Protein AF-0000000074471857 (afdb_homodimer)

pLDDT: mean 79.88, std 19.87, range [25.45, 98.5]

Secondary structure (DSSP, 8-state):
----------TT--HHHHHHT------SS-HHHHHHT------------------S------------HHHHHHHHHHHHHHHTT---S-SS-TTHHHHHHHHHHTGGGGGBSSHHHHHIIIIIHHHHHTT-HHHHHHHHHHHHHHHHHH-GGGHHHHHHHHHHHHHHHHHHHHHHTTS--TTTHHHHHHHHHHHHHHHHHS-TTSTT--HHHHHHHHHHHHHHHHTTGGGHHHHHTTTTGGGTSSTTTS---S--S-SS----TTHHHHHHHHHHHHHHS---HHHHHHHHHHHHHHHHHHHHHHHSSTT-BGGGGGHHHHHS-HHHHHHHHTT-HHHHHHHHHHHHHHHHTTTSTTTTTHHHHHHHHHHHHS-GGGGGGGHHHHHHHHS-S---/----------TT--HHHHHHT------SS-HHHHHTT------------------S------------HHHHHHHHHHHHHHHTT---S-SS-TTHHHHHHHHHHTGGGGGBSSHHHHHIIIIIHHHHHTT-HHHHHHHHHHHHHHHHHH-GGGHHHHHHHHHHHHHHHHHHHHHHTTS--TTTHHHHHHHHHHHHHHHHHS-TTSTT--HHHHHHHHHHHHHHHHTTGGGHHHHHTTTTGGGTSSTTTS---S--S-SS----TTHHHHHHHHHHHHHHS---HHHHHHHHHHHHHHHHHHHHHHHSSTT-BGGGGGHHHHHS-HHHHHHHHTT-HHHHHHHHHHHHHHHHTTTSTTTTTHHHHHHHHHHHHS-GGGGGGGHHHHHHHHS-S---

Organism: Aspergillus tubingensis (strain CBS 134.48) (NCBI:txid767770)

Foldseek 3Di:
DDDDPDPDADPQAFPVCVVVVHHWPNDVQTPVCVVVVHHGHGPDDPPDPDPDDPPPPDPPPDPLPFQPPLLLVLLVVLLVLLVVLAPDPDLDDPCLVVLLVLLQPPQLCLQFVDPLQSCCSNPVQVVLCVVPVLSSLLSSLSSLLVCLLVPVVCNSVSNNSNSSSNSVSSVVLSVCLRDDDLSCLLSNLNSLVSVLLCLLQRDCVSPPRQLLNSVLSSLSSLQSNVSSVVNVVSNCPDSNVVLCPDLNPDQLDQDDPDPPFQDQPCVVVLLVVLLVVLVVDPDDPVVSVQLVQLSVQLVSLSSSNRPDDQPRHVCSLCSSSNRHDPVLSVCSVVLPQSSLLSVLQSLLVLLSVLVRNSRNCSSVSSLVVSCVSHPPVCNVSNVSSVVSSPVPDRRD/DDPDPDPDADPQAFPVCVVVVHHWPNDVQTPVCVVVVHHGHGPDDPPDPDPDDPPPPDDPPDPQPFQPPLLLVLLVVLLVLLVVLAPDPDLDDPCLVVLLVLLQPPQLCLQFVDPLQSCCSNPVQVVLCVVPVLSSLLSSLSSLLVCLLVPVVCNSVSNNSNSSSNSVSSVVLSVCLRPDDLSCLLSNLNSLVSVLLCLLQRDCVSPVRQLLNSVLSSLSSLQSNVSSVVNVVSNCPDSNVVLCPDLNPDQLDQDDPDPPFQDQPCVVVLLVVLLVVLVVDPDDPVVSVQLVQLSVQLVSLSSSNRPDDQPRHVCSLCSSSNRHDPVLSVCSVVLPQSSLLSVLQSLLVLLSVLVRNSRNCSSVSSLVVSCVSHPPVCNVSNVSSVVSSPVPDRRD

Sequence (792 aa):
MPPRRAHTKSRNGCDQCKSRRVKCDEAQPCANCVKRHLTCTFERRPPKPEPYPSTQSGGKLSESPTVSSRTDDAIAAFQHQVADASAFLREWGAQDPELMHHYCIYASKTLSDREVIRDVWQIEVPKIAYSYEFLMHGILSLSALHLAYTRPERYSHYLNSSNFHMALGLQTFRIILQNPTKQNCEALFCFSSLIMVWTCGAPTDLGDSRPLESIIRLFNLCRGIMTLQPFMSHVENGPLAPLFLRDFRSDPGPPEDHVQSLHFPGLGDQIDAIRQLIASEPLSEQERLIYQQATDCLEKAFWRLQVCEKPAQCGIIYMWPISVRDEFVGFLLDKSPIGLILLAQYCAQLYLFRGYWFVEDRSHELLSAVAAALPSRLAHWLDWPRQFCSSGTLPEMPPRRAHTKSRNGCDQCKSRRVKCDEAQPCANCVKRHLTCTFERRPPKPEPYPSTQSGGKLSESPTVSSRTDDAIAAFQHQVADASAFLREWGAQDPELMHHYCIYASKTLSDREVIRDVWQIEVPKIAYSYEFLMHGILSLSALHLAYTRPERYSHYLNSSNFHMALGLQTFRIILQNPTKQNCEALFCFSSLIMVWTCGAPTDLGDSRPLESIIRLFNLCRGIMTLQPFMSHVENGPLAPLFLRDFRSDPGPPEDHVQSLHFPGLGDQIDAIRQLIASEPLSEQERLIYQQATDCLEKAFWRLQVCEKPAQCGIIYMWPISVRDEFVGFLLDKSPIGLILLAQYCAQLYLFRGYWFVEDRSHELLSAVAAALPSRLAHWLDWPRQFCSSGTLPE

InterPro domains:
  IPR001138 Zn(2)Cys(6) fungal-type DNA-binding domain [PF00172] (13-48)
  IPR001138 Zn(2)Cys(6) fungal-type DNA-binding domain [PS00463] (13-40)
  IPR001138 Zn(2)Cys(6) fungal-type DNA-binding domain [PS50048] (13-42)
  IPR001138 Zn(2)Cys(6) fungal-type DNA-binding domain [SM00066] (8-51)
  IPR001138 Zn(2)Cys(6) fungal-type DNA-binding domain [cd00067] (9-42)
  IPR021858 Fungal transcription factor [PF11951] (98-197)
  IPR036864 Zn(2)-C6 fungal-type DNA-binding domain superfamily [G3DSA:4.10.240.10] (12-105)
  IPR036864 Zn(2)-C6 fungal-type DNA-binding domain superfamily [SSF57701] (2-49)
  IPR053157 Sterol Uptake Control Transcription Regulator [PTHR47784] (1-390)

Structure (mmCIF, N/CA/C/O backbone):
data_AF-0000000074471857-model_v1
#
loop_
_entity.id
_entity.type
_entity.pdbx_description
1 polymer 'Zn(2)-C6 fungal-type domain-containing protein'
#
loop_
_atom_site.group_PDB
_atom_site.id
_atom_site.type_symbol
_atom_site.label_atom_id
_atom_site.label_alt_id
_atom_site.label_comp_id
_atom_site.label_asym_id
_atom_site.label_entity_id
_atom_site.label_seq_id
_atom_site.pdbx_PDB_ins_code
_atom_site.Cartn_x
_atom_site.Cartn_y
_atom_site.Cartn_z
_atom_site.occupancy
_atom_site.B_iso_or_equiv
_atom_site.auth_seq_id
_atom_site.auth_comp_id
_atom_site.auth_asym_id
_atom_site.auth_atom_id
_atom_site.pdbx_PDB_model_num
ATOM 1 N N . MET A 1 1 ? -8.023 10.969 -58.625 1 30.23 1 MET A N 1
ATOM 2 C CA . MET A 1 1 ? -7.82 11.375 -57.25 1 30.23 1 MET A CA 1
ATOM 3 C C . MET A 1 1 ? -6.336 11.492 -56.906 1 30.23 1 MET A C 1
ATOM 5 O O . MET A 1 1 ? -5.559 10.586 -57.25 1 30.23 1 MET A O 1
ATOM 9 N N . PRO A 1 2 ? -5.832 12.68 -56.562 1 35.72 2 PRO A N 1
ATOM 10 C CA . PRO A 1 2 ? -4.371 12.82 -56.562 1 35.72 2 PRO A CA 1
ATOM 11 C C . PRO A 1 2 ? -3.686 11.938 -55.531 1 35.72 2 PRO A C 1
ATOM 13 O O . PRO A 1 2 ? -4.301 11.555 -54.531 1 35.72 2 PRO A O 1
ATOM 16 N N . PRO A 1 3 ? -2.656 11.266 -55.938 1 32.09 3 PRO A N 1
ATOM 17 C CA . PRO A 1 3 ? -1.981 10.258 -55.125 1 32.09 3 PRO A CA 1
ATOM 18 C C . PRO A 1 3 ? -1.555 10.797 -53.781 1 32.09 3 PRO A C 1
ATOM 20 O O . PRO A 1 3 ? -1.315 12 -53.625 1 32.09 3 PRO A O 1
ATOM 23 N N . ARG A 1 4 ? -2.111 10.359 -52.719 1 39.28 4 ARG A N 1
ATOM 24 C CA . ARG A 1 4 ? -1.776 10.75 -51.375 1 39.28 4 ARG A CA 1
ATOM 25 C C . ARG A 1 4 ? -0.267 10.867 -51.188 1 39.28 4 ARG A C 1
ATOM 27 O O . ARG A 1 4 ? 0.491 10.023 -51.656 1 39.28 4 ARG A O 1
ATOM 34 N N . ARG A 1 5 ? 0.277 11.984 -50.969 1 40.5 5 ARG A N 1
ATOM 35 C CA . ARG A 1 5 ? 1.689 12.281 -50.75 1 40.5 5 ARG A CA 1
ATOM 36 C C . ARG A 1 5 ? 2.324 11.289 -49.781 1 40.5 5 ARG A C 1
ATOM 38 O O . ARG A 1 5 ? 1.771 11.008 -48.719 1 40.5 5 ARG A O 1
ATOM 45 N N . ALA A 1 6 ? 3.119 10.375 -50.25 1 39.19 6 ALA A N 1
ATOM 46 C CA . ALA A 1 6 ? 3.906 9.375 -49.531 1 39.19 6 ALA A CA 1
ATOM 47 C C . ALA A 1 6 ? 4.758 10.023 -48.438 1 39.19 6 ALA A C 1
ATOM 49 O O . ALA A 1 6 ? 5.523 10.945 -48.719 1 39.19 6 ALA A O 1
ATOM 50 N N . HIS A 1 7 ? 4.32 10.227 -47.219 1 44.62 7 HIS A N 1
ATOM 51 C CA . HIS A 1 7 ? 5.156 10.789 -46.188 1 44.62 7 HIS A CA 1
ATOM 52 C C . HIS A 1 7 ? 6.438 9.984 -46 1 44.62 7 HIS A C 1
ATOM 54 O O . HIS A 1 7 ? 6.391 8.758 -45.844 1 44.62 7 HIS A O 1
ATOM 60 N N . THR A 1 8 ? 7.555 10.352 -46.531 1 49.28 8 THR A N 1
ATOM 61 C CA . THR A 1 8 ? 8.875 9.727 -46.5 1 49.28 8 THR A CA 1
ATOM 62 C C . THR A 1 8 ? 9.438 9.719 -45.062 1 49.28 8 THR A C 1
ATOM 64 O O . THR A 1 8 ? 9.586 10.781 -44.469 1 49.28 8 THR A O 1
ATOM 67 N N . LYS A 1 9 ? 9.344 8.648 -44.5 1 51.38 9 LYS A N 1
ATOM 68 C CA . LYS A 1 9 ? 9.898 8.438 -43.188 1 51.38 9 LYS A CA 1
ATOM 69 C C . LYS A 1 9 ? 11.422 8.508 -43.188 1 51.38 9 LYS A C 1
ATOM 71 O O . LYS A 1 9 ? 12.062 8.055 -44.156 1 51.38 9 LYS A O 1
ATOM 76 N N . SER A 1 10 ? 11.992 9.352 -42.375 1 59.97 10 SER A N 1
ATOM 77 C CA . SER A 1 10 ? 13.453 9.391 -42.281 1 59.97 10 SER A CA 1
ATOM 78 C C . SER A 1 10 ? 13.977 8.211 -41.469 1 59.97 10 SER A C 1
ATOM 80 O O . SER A 1 10 ? 13.555 8 -40.344 1 59.97 10 SER A O 1
ATOM 82 N N . ARG A 1 11 ? 14.703 7.199 -41.969 1 68.44 11 ARG A N 1
ATOM 83 C CA . ARG A 1 11 ? 15.156 5.934 -41.406 1 68.44 11 ARG A CA 1
ATOM 84 C C . ARG A 1 11 ? 16.125 6.168 -40.25 1 68.44 11 ARG A C 1
ATOM 86 O O . ARG A 1 11 ? 16.156 5.402 -39.281 1 68.44 11 ARG A O 1
ATOM 93 N N . ASN A 1 12 ? 16.922 7.211 -40.375 1 68.38 12 ASN A N 1
ATOM 94 C CA . ASN A 1 12 ? 18.016 7.43 -39.406 1 68.38 12 ASN A CA 1
ATOM 95 C C . ASN A 1 12 ? 17.797 8.711 -38.594 1 68.38 12 ASN A C 1
ATOM 97 O O . ASN A 1 12 ? 18.766 9.414 -38.312 1 68.38 12 ASN A O 1
ATOM 101 N N . GLY A 1 13 ? 16.656 9.016 -38.312 1 73.62 13 GLY A N 1
ATOM 102 C CA . GLY A 1 13 ? 16.344 10.242 -37.594 1 73.62 13 GLY A CA 1
ATOM 103 C C . GLY A 1 13 ? 16.719 10.18 -36.125 1 73.62 13 GLY A C 1
ATOM 104 O O . GLY A 1 13 ? 16.969 9.094 -35.562 1 73.62 13 GLY A O 1
ATOM 105 N N . CYS A 1 14 ? 16.922 11.359 -35.469 1 72 14 CYS A N 1
ATOM 106 C CA . CYS A 1 14 ? 17.312 11.445 -34.062 1 72 14 CYS A CA 1
ATOM 107 C C . CYS A 1 14 ? 16.203 10.922 -33.156 1 72 14 CYS A C 1
ATOM 109 O O . CYS A 1 14 ? 15.039 10.852 -33.562 1 72 14 CYS A O 1
ATOM 111 N N . ASP A 1 15 ? 16.516 10.617 -32.031 1 73.31 15 ASP A N 1
ATOM 112 C CA . ASP A 1 15 ? 15.602 10.008 -31.062 1 73.31 15 ASP A CA 1
ATOM 113 C C . ASP A 1 15 ? 14.445 10.945 -30.75 1 73.31 15 ASP A C 1
ATOM 115 O O . ASP A 1 15 ? 13.312 10.5 -30.547 1 73.31 15 ASP A O 1
ATOM 119 N N . GLN A 1 16 ? 14.555 12.156 -30.828 1 74.62 16 GLN A N 1
ATOM 120 C CA . GLN A 1 16 ? 13.523 13.148 -30.562 1 74.62 16 GLN A CA 1
ATOM 121 C C . GLN A 1 16 ? 12.539 13.242 -31.719 1 74.62 16 GLN A C 1
ATOM 123 O O . GLN A 1 16 ? 11.32 13.305 -31.5 1 74.62 16 GLN A O 1
ATOM 128 N N . CYS A 1 17 ? 12.984 13.203 -32.906 1 74.25 17 CYS A N 1
ATOM 129 C CA . CYS A 1 17 ? 12.133 13.305 -34.062 1 74.25 17 CYS A CA 1
ATOM 130 C C . CYS A 1 17 ? 11.352 12.016 -34.312 1 74.25 17 CYS A C 1
ATOM 132 O O . CYS A 1 17 ? 10.18 12.047 -34.688 1 74.25 17 CYS A O 1
ATOM 134 N N . LYS A 1 18 ? 11.922 10.914 -33.906 1 72.19 18 LYS A N 1
ATOM 135 C CA . LYS A 1 18 ? 11.266 9.617 -33.938 1 72.19 18 LYS A CA 1
ATOM 136 C C . LYS A 1 18 ? 10.133 9.539 -32.906 1 72.19 18 LYS A C 1
ATOM 138 O O . LYS A 1 18 ? 9.039 9.062 -33.219 1 72.19 18 LYS A O 1
ATOM 143 N N . SER A 1 19 ? 10.344 10.086 -31.938 1 70.31 19 SER A N 1
ATOM 144 C CA . SER A 1 19 ? 9.359 10.094 -30.859 1 70.31 19 SER A CA 1
ATOM 145 C C . SER A 1 19 ? 8.203 11.039 -31.172 1 70.31 19 SER A C 1
ATOM 147 O O . SER A 1 19 ? 7.055 10.766 -30.812 1 70.31 19 SER A O 1
ATOM 149 N N . ARG A 1 20 ? 8.422 11.969 -31.891 1 71.62 20 ARG A N 1
ATOM 150 C CA . ARG A 1 20 ? 7.449 12.992 -32.25 1 71.62 20 ARG A CA 1
ATOM 151 C C . ARG A 1 20 ? 6.855 12.75 -33.625 1 71.62 20 ARG A C 1
ATOM 153 O O . ARG A 1 20 ? 5.988 13.5 -34.062 1 71.62 20 ARG A O 1
ATOM 160 N N . ARG A 1 21 ? 7.324 11.664 -34.281 1 66.19 21 ARG A N 1
ATOM 161 C CA . ARG A 1 21 ? 6.906 11.211 -35.594 1 66.19 21 ARG A CA 1
ATOM 162 C C . ARG A 1 21 ? 6.887 12.359 -36.594 1 66.19 21 ARG A C 1
ATOM 164 O O . ARG A 1 21 ? 5.949 12.492 -37.375 1 66.19 21 ARG A O 1
ATOM 171 N N . VAL A 1 22 ? 7.906 13.125 -36.469 1 77.94 22 VAL A N 1
ATOM 172 C CA . VAL A 1 22 ? 8.109 14.164 -37.469 1 77.94 22 VAL A CA 1
ATOM 173 C C . VAL A 1 22 ? 9.305 13.812 -38.375 1 77.94 22 VAL A C 1
ATOM 175 O O . VAL A 1 22 ? 10.203 13.086 -37.938 1 77.94 22 VAL A O 1
ATOM 178 N N . LYS A 1 23 ? 9.266 14.258 -39.5 1 75.5 23 LYS A N 1
ATOM 179 C CA . LYS A 1 23 ? 10.359 14 -40.438 1 75.5 23 LYS A CA 1
ATOM 180 C C . LYS A 1 23 ? 11.648 14.672 -39.969 1 75.5 23 LYS A C 1
ATOM 182 O O . LYS A 1 23 ? 11.672 15.867 -39.688 1 75.5 23 LYS A O 1
ATOM 187 N N . CYS A 1 24 ? 12.602 13.883 -39.719 1 74.06 24 CYS A N 1
ATOM 188 C CA . CYS A 1 24 ? 13.922 14.336 -39.281 1 74.06 24 CYS A CA 1
ATOM 189 C C . CYS A 1 24 ? 14.828 14.586 -40.469 1 74.06 24 CYS A C 1
ATOM 191 O O . CYS A 1 24 ? 14.773 13.867 -41.469 1 74.06 24 CYS A O 1
ATOM 193 N N . ASP A 1 25 ? 15.602 15.477 -40.5 1 78.12 25 ASP A N 1
ATOM 194 C CA . ASP A 1 25 ? 16.531 15.75 -41.594 1 78.12 25 ASP A CA 1
ATOM 195 C C . ASP A 1 25 ? 17.859 15.008 -41.406 1 78.12 25 ASP A C 1
ATOM 197 O O . ASP A 1 25 ? 18.797 15.203 -42.156 1 78.12 25 ASP A O 1
ATOM 201 N N . GLU A 1 26 ? 18.047 14.188 -40.312 1 74.62 26 GLU A N 1
ATOM 202 C CA . GLU A 1 26 ? 19.125 13.266 -40 1 74.62 26 GLU A CA 1
ATOM 203 C C . GLU A 1 26 ? 20.438 14.008 -39.781 1 74.62 26 GLU A C 1
ATOM 205 O O . GLU A 1 26 ? 21.516 13.391 -39.75 1 74.62 26 GLU A O 1
ATOM 210 N N . ALA A 1 27 ? 20.375 15.352 -39.531 1 77.44 27 ALA A N 1
ATOM 211 C CA . ALA A 1 27 ? 21.578 16.094 -39.156 1 77.44 27 ALA A CA 1
ATOM 212 C C . ALA A 1 27 ? 21.844 15.992 -37.656 1 77.44 27 ALA A C 1
ATOM 214 O O . ALA A 1 27 ? 20.922 15.719 -36.875 1 77.44 27 ALA A O 1
ATOM 215 N N . GLN A 1 28 ? 23.062 15.875 -37.156 1 73.12 28 GLN A N 1
ATOM 216 C CA . GLN A 1 28 ? 23.484 15.859 -35.781 1 73.12 28 GLN A CA 1
ATOM 217 C C . GLN A 1 28 ? 24.141 17.172 -35.375 1 73.12 28 GLN A C 1
ATOM 219 O O . GLN A 1 28 ? 25.297 17.422 -35.719 1 73.12 28 GLN A O 1
ATOM 224 N N . PRO A 1 29 ? 23.328 18.172 -34.844 1 73.38 29 PRO A N 1
ATOM 225 C CA . PRO A 1 29 ? 21.938 18.016 -34.406 1 73.38 29 PRO A CA 1
ATOM 226 C C . PRO A 1 29 ? 20.922 18.297 -35.5 1 73.38 29 PRO A C 1
ATOM 228 O O . PRO A 1 29 ? 21.203 19.078 -36.438 1 73.38 29 PRO A O 1
ATOM 231 N N . CYS A 1 30 ? 19.734 17.516 -35.281 1 77.81 30 CYS A N 1
ATOM 232 C CA . CYS A 1 30 ? 18.797 17.688 -36.375 1 77.81 30 CYS A CA 1
ATOM 233 C C . CYS A 1 30 ? 18.078 19.031 -36.281 1 77.81 30 CYS A C 1
ATOM 235 O O . CYS A 1 30 ? 17.969 19.594 -35.188 1 77.81 30 CYS A O 1
ATOM 237 N N . ALA A 1 31 ? 17.703 19.625 -37.375 1 80.62 31 ALA A N 1
ATOM 238 C CA . ALA A 1 31 ? 17.125 20.953 -37.469 1 80.62 31 ALA A CA 1
ATOM 239 C C . ALA A 1 31 ? 15.898 21.062 -36.531 1 80.62 31 ALA A C 1
ATOM 241 O O . ALA A 1 31 ? 15.625 22.125 -35.969 1 80.62 31 ALA A O 1
ATOM 242 N N . ASN A 1 32 ? 15.211 19.984 -36.438 1 77.38 32 ASN A N 1
ATOM 243 C CA . ASN A 1 32 ? 14.031 19.922 -35.562 1 77.38 32 ASN A CA 1
ATOM 244 C C . ASN A 1 32 ? 14.398 20.078 -34.094 1 77.38 32 ASN A C 1
ATOM 246 O O . ASN A 1 32 ? 13.719 20.781 -33.375 1 77.38 32 ASN A O 1
ATOM 250 N N . CYS A 1 33 ? 15.352 19.469 -33.781 1 74.94 33 CYS A N 1
ATOM 251 C CA . CYS A 1 33 ? 15.836 19.547 -32.406 1 74.94 33 CYS A CA 1
ATOM 252 C C . CYS A 1 33 ? 16.453 20.906 -32.125 1 74.94 33 CYS A C 1
ATOM 254 O O . CYS A 1 33 ? 16.234 21.5 -31.062 1 74.94 33 CYS A O 1
ATOM 256 N N . VAL A 1 34 ? 17.203 21.406 -32.969 1 77.75 34 VAL A N 1
ATOM 257 C CA . VAL A 1 34 ? 17.797 22.734 -32.812 1 77.75 34 VAL A CA 1
ATOM 258 C C . VAL A 1 34 ? 16.703 23.781 -32.688 1 77.75 34 VAL A C 1
ATOM 260 O O . VAL A 1 34 ? 16.781 24.656 -31.812 1 77.75 34 VAL A O 1
ATOM 263 N N . LYS A 1 35 ? 15.742 23.609 -33.562 1 75.25 35 LYS A N 1
ATOM 264 C CA . LYS A 1 35 ? 14.672 24.609 -33.562 1 75.25 35 LYS A CA 1
ATOM 265 C C . LYS A 1 35 ? 13.891 24.562 -32.25 1 75.25 35 LYS A C 1
ATOM 267 O O . LYS A 1 35 ? 13.422 25.594 -31.766 1 75.25 35 LYS A O 1
ATOM 272 N N . ARG A 1 36 ? 13.859 23.406 -31.781 1 72.31 36 ARG A N 1
ATOM 273 C CA . ARG A 1 36 ? 13.031 23.219 -30.609 1 72.31 36 ARG A CA 1
ATOM 274 C C . ARG A 1 36 ? 13.883 23.094 -29.344 1 72.31 36 ARG A C 1
ATOM 276 O O . ARG A 1 36 ? 13.375 22.766 -28.281 1 72.31 36 ARG A O 1
ATOM 283 N N . HIS A 1 37 ? 15.234 23.312 -29.438 1 68.56 37 HIS A N 1
ATOM 284 C CA . HIS A 1 37 ? 16.234 23.297 -28.375 1 68.56 37 HIS A CA 1
ATOM 285 C C . HIS A 1 37 ? 16.188 22 -27.594 1 68.56 37 HIS A C 1
ATOM 287 O O . HIS A 1 37 ? 16.188 22.016 -26.359 1 68.56 37 HIS A O 1
ATOM 293 N N . LEU A 1 38 ? 15.961 21.062 -28.359 1 70.19 38 LEU A N 1
ATOM 294 C CA . LEU A 1 38 ? 16 19.719 -27.797 1 70.19 38 LEU A CA 1
ATOM 295 C C . LEU A 1 38 ? 17.391 19.094 -27.969 1 70.19 38 LEU A C 1
ATOM 297 O O . LEU A 1 38 ? 18.141 19.484 -28.859 1 70.19 38 LEU A O 1
ATOM 301 N N . THR A 1 39 ? 17.734 18.203 -27.016 1 72.38 39 THR A N 1
ATOM 302 C CA . THR A 1 39 ? 18.969 17.438 -27.188 1 72.38 39 THR A CA 1
ATOM 303 C C . THR A 1 39 ? 18.812 16.391 -28.281 1 72.38 39 THR A C 1
ATOM 305 O O . THR A 1 39 ? 18.031 15.445 -28.125 1 72.38 39 THR A O 1
ATOM 308 N N . CYS A 1 40 ? 19.531 16.547 -29.344 1 69.62 40 CYS A N 1
ATOM 309 C CA . CYS A 1 40 ? 19.469 15.656 -30.5 1 69.62 40 CYS A CA 1
ATOM 310 C C . CYS A 1 40 ? 20.344 14.43 -30.297 1 69.62 40 CYS A C 1
ATOM 312 O O . CYS A 1 40 ? 21.562 14.539 -30.188 1 69.62 40 CYS A O 1
ATOM 314 N N . THR A 1 41 ? 19.828 13.375 -29.859 1 70.06 41 THR A N 1
ATOM 315 C CA . THR A 1 41 ? 20.609 12.156 -29.672 1 70.06 41 THR A CA 1
ATOM 316 C C . THR A 1 41 ? 20.281 11.141 -30.766 1 70.06 41 THR A C 1
ATOM 318 O O . THR A 1 41 ? 19.156 11.078 -31.25 1 70.06 41 THR A O 1
ATOM 321 N N . PHE A 1 42 ? 21.453 10.625 -31.359 1 62.25 42 PHE A N 1
ATOM 322 C CA . PHE A 1 42 ? 21.328 9.531 -32.312 1 62.25 42 PHE A CA 1
ATOM 323 C C . PHE A 1 42 ? 21.719 8.203 -31.672 1 62.25 42 PHE A C 1
ATOM 325 O O . PHE A 1 42 ? 22.797 8.078 -31.094 1 62.25 42 PHE A O 1
ATOM 332 N N . GLU A 1 43 ? 20.969 7.422 -31.312 1 47.78 43 GLU A N 1
ATOM 333 C CA . GLU A 1 43 ? 21.406 6.137 -30.781 1 47.78 43 GLU A CA 1
ATOM 334 C C . GLU A 1 43 ? 22.328 5.418 -31.766 1 47.78 43 GLU A C 1
ATOM 336 O O . GLU A 1 43 ? 21.953 5.145 -32.906 1 47.78 43 GLU A O 1
ATOM 341 N N . ARG A 1 44 ? 23.641 5.488 -31.484 1 42.69 44 ARG A N 1
ATOM 342 C CA . ARG A 1 44 ? 24.562 4.617 -32.219 1 42.69 44 ARG A CA 1
ATOM 343 C C . ARG A 1 44 ? 24.156 3.154 -32.062 1 42.69 44 ARG A C 1
ATOM 345 O O . ARG A 1 44 ? 24.062 2.637 -30.953 1 42.69 44 ARG A O 1
ATOM 352 N N . ARG A 1 45 ? 23.562 2.551 -32.906 1 36.69 45 ARG A N 1
ATOM 353 C CA . ARG A 1 45 ? 23.484 1.094 -32.875 1 36.69 45 ARG A CA 1
ATOM 354 C C . ARG A 1 45 ? 24.859 0.46 -32.75 1 36.69 45 ARG A C 1
ATOM 356 O O . ARG A 1 45 ? 25.781 0.8 -33.5 1 36.69 45 ARG A O 1
ATOM 363 N N . PRO A 1 46 ? 25.172 -0.207 -31.578 1 33.66 46 PRO A N 1
ATOM 364 C CA . PRO A 1 46 ? 26.5 -0.828 -31.562 1 33.66 46 PRO A CA 1
ATOM 365 C C . PRO A 1 46 ? 26.797 -1.608 -32.844 1 33.66 46 PRO A C 1
ATOM 367 O O . PRO A 1 46 ? 25.859 -2.105 -33.5 1 33.66 46 PRO A O 1
ATOM 370 N N . PRO A 1 47 ? 27.844 -1.423 -33.406 1 30.12 47 PRO A N 1
ATOM 371 C CA . PRO A 1 47 ? 28.172 -2.203 -34.594 1 30.12 47 PRO A CA 1
ATOM 372 C C . PRO A 1 47 ? 28 -3.705 -34.406 1 30.12 47 PRO A C 1
ATOM 374 O O . PRO A 1 47 ? 28.094 -4.188 -33.25 1 30.12 47 PRO A O 1
ATOM 377 N N . LYS A 1 48 ? 27.422 -4.324 -35.25 1 30.47 48 LYS A N 1
ATOM 378 C CA . LYS A 1 48 ? 27.344 -5.781 -35.312 1 30.47 48 LYS A CA 1
ATOM 379 C C . LYS A 1 48 ? 28.703 -6.41 -35 1 30.47 48 LYS A C 1
ATOM 381 O O . LYS A 1 48 ? 29.719 -6.043 -35.594 1 30.47 48 LYS A O 1
ATOM 386 N N . PRO A 1 49 ? 28.828 -7.129 -33.781 1 29.09 49 PRO A N 1
ATOM 387 C CA . PRO A 1 49 ? 30.109 -7.762 -33.5 1 29.09 49 PRO A CA 1
ATOM 388 C C . PRO A 1 49 ? 30.641 -8.555 -34.688 1 29.09 49 PRO A C 1
ATOM 390 O O . PRO A 1 49 ? 29.859 -9.156 -35.438 1 29.09 49 PRO A O 1
ATOM 393 N N . GLU A 1 50 ? 31.609 -8.156 -35.25 1 30.08 50 GLU A N 1
ATOM 394 C CA . GLU A 1 50 ? 32.281 -8.898 -36.312 1 30.08 50 GLU A CA 1
ATOM 395 C C . GLU A 1 50 ? 32.625 -10.32 -35.844 1 30.08 50 GLU A C 1
ATOM 397 O O . GLU A 1 50 ? 33 -10.547 -34.719 1 30.08 50 GLU A O 1
ATOM 402 N N . PRO A 1 51 ? 32.188 -11.367 -36.594 1 30.77 51 PRO A N 1
ATOM 403 C CA . PRO A 1 51 ? 32.406 -12.789 -36.344 1 30.77 51 PRO A CA 1
ATOM 404 C C . PRO A 1 51 ? 33.875 -13.141 -36.094 1 30.77 51 PRO A C 1
ATOM 406 O O . PRO A 1 51 ? 34.719 -12.891 -36.969 1 30.77 51 PRO A O 1
ATOM 409 N N . TYR A 1 52 ? 34.344 -12.891 -34.938 1 28.66 52 TYR A N 1
ATOM 410 C CA . TYR A 1 52 ? 35.719 -13.32 -34.812 1 28.66 52 TYR A CA 1
ATOM 411 C C . TYR A 1 52 ? 35.875 -14.797 -35.156 1 28.66 52 TYR A C 1
ATOM 413 O O . TYR A 1 52 ? 34.938 -15.578 -35 1 28.66 52 TYR A O 1
ATOM 421 N N . PRO A 1 53 ? 36.844 -15.172 -35.875 1 29.05 53 PRO A N 1
ATOM 422 C CA . PRO A 1 53 ? 37.156 -16.531 -36.344 1 29.05 53 PRO A CA 1
ATOM 423 C C . PRO A 1 53 ? 37.312 -17.516 -35.188 1 29.05 53 PRO A C 1
ATOM 425 O O . PRO A 1 53 ? 38 -17.219 -34.219 1 29.05 53 PRO A O 1
ATOM 428 N N . SER A 1 54 ? 36.219 -18.281 -34.906 1 26.67 54 SER A N 1
ATOM 429 C CA . SER A 1 54 ? 36.125 -19.344 -33.906 1 26.67 54 SER A CA 1
ATOM 430 C C . SER A 1 54 ? 37.312 -20.328 -34.062 1 26.67 54 SER A C 1
ATOM 432 O O . SER A 1 54 ? 37.5 -20.938 -35.094 1 26.67 54 SER A O 1
ATOM 434 N N . THR A 1 55 ? 38.438 -20.047 -33.594 1 28.12 55 THR A N 1
ATOM 435 C CA . THR A 1 55 ? 39.312 -21.203 -33.438 1 28.12 55 THR A CA 1
ATOM 436 C C . THR A 1 55 ? 38.594 -22.344 -32.719 1 28.12 55 THR A C 1
ATOM 438 O O . THR A 1 55 ? 37.844 -22.125 -31.766 1 28.12 55 THR A O 1
ATOM 441 N N . GLN A 1 56 ? 38.531 -23.688 -33.188 1 25.59 56 GLN A N 1
ATOM 442 C CA . GLN A 1 56 ? 37.844 -24.953 -33.25 1 25.59 56 GLN A CA 1
ATOM 443 C C . GLN A 1 56 ? 37.781 -25.609 -31.859 1 25.59 56 GLN A C 1
ATOM 445 O O . GLN A 1 56 ? 37.188 -26.672 -31.688 1 25.59 56 GLN A O 1
ATOM 450 N N . SER A 1 57 ? 38.781 -25.469 -30.938 1 31.8 57 SER A N 1
ATOM 451 C CA . SER A 1 57 ? 38.781 -26.5 -29.922 1 31.8 57 SER A CA 1
ATOM 452 C C . SER A 1 57 ? 37.594 -26.375 -29 1 31.8 57 SER A C 1
ATOM 454 O O . SER A 1 57 ? 37.562 -25.516 -28.125 1 31.8 57 SER A O 1
ATOM 456 N N . GLY A 1 58 ? 36.344 -26.422 -29.484 1 27.23 58 GLY A N 1
ATOM 457 C CA . GLY A 1 58 ? 35.062 -25.859 -29.125 1 27.23 58 GLY A CA 1
ATOM 458 C C . GLY A 1 58 ? 34.469 -26.469 -27.859 1 27.23 58 GLY A C 1
ATOM 459 O O . GLY A 1 58 ? 33.906 -27.562 -27.875 1 27.23 58 GLY A O 1
ATOM 460 N N . GLY A 1 59 ? 35.156 -26.422 -26.672 1 30.53 59 GLY A N 1
ATOM 461 C CA . GLY A 1 59 ? 34.469 -27.047 -25.547 1 30.53 59 GLY A CA 1
ATOM 462 C C . GLY A 1 59 ? 33.031 -26.641 -25.406 1 30.53 59 GLY A C 1
ATOM 463 O O . GLY A 1 59 ? 32.656 -25.531 -25.828 1 30.53 59 GLY A O 1
ATOM 464 N N . LYS A 1 60 ? 31.969 -27.594 -25.359 1 32.78 60 LYS A N 1
ATOM 465 C CA . LYS A 1 60 ? 30.516 -27.516 -25.297 1 32.78 60 LYS A CA 1
ATOM 466 C C . LYS A 1 60 ? 30.047 -26.516 -24.266 1 32.78 60 LYS A C 1
ATOM 468 O O . LYS A 1 60 ? 30.109 -26.781 -23.062 1 32.78 60 LYS A O 1
ATOM 473 N N . LEU A 1 61 ? 30.359 -25.297 -24.312 1 31.23 61 LEU A N 1
ATOM 474 C CA . LEU A 1 61 ? 29.828 -24.219 -23.484 1 31.23 61 LEU A CA 1
ATOM 475 C C . LEU A 1 61 ? 28.312 -24.375 -23.297 1 31.23 61 LEU A C 1
ATOM 477 O O . LEU A 1 61 ? 27.594 -24.578 -24.281 1 31.23 61 LEU A O 1
ATOM 481 N N . SER A 1 62 ? 27.922 -24.719 -22.109 1 33 62 SER A N 1
ATOM 482 C CA . SER A 1 62 ? 26.562 -24.859 -21.594 1 33 62 SER A CA 1
ATOM 483 C C . SER A 1 62 ? 25.656 -23.75 -22.094 1 33 62 SER A C 1
ATOM 485 O O . SER A 1 62 ? 25.984 -22.562 -21.969 1 33 62 SER A O 1
ATOM 487 N N . GLU A 1 63 ? 24.906 -23.922 -23.156 1 34.66 63 GLU A N 1
ATOM 488 C CA . GLU A 1 63 ? 23.859 -23.109 -23.797 1 34.66 63 GLU A CA 1
ATOM 489 C C . GLU A 1 63 ? 23.047 -22.344 -22.75 1 34.66 63 GLU A C 1
ATOM 491 O O . GLU A 1 63 ? 22.672 -22.891 -21.719 1 34.66 63 GLU A O 1
ATOM 496 N N . SER A 1 64 ? 23.25 -21.109 -22.516 1 40.22 64 SER A N 1
ATOM 497 C CA . SER A 1 64 ? 22.406 -20.219 -21.734 1 40.22 64 SER A CA 1
ATOM 498 C C . SER A 1 64 ? 20.938 -20.625 -21.812 1 40.22 64 SER A C 1
ATOM 500 O O . SER A 1 64 ? 20.422 -20.891 -22.891 1 40.22 64 SER A O 1
ATOM 502 N N . PRO A 1 65 ? 20.344 -21.234 -20.828 1 46.03 65 PRO A N 1
ATOM 503 C CA . PRO A 1 65 ? 18.969 -21.734 -20.875 1 46.03 65 PRO A CA 1
ATOM 504 C C . PRO A 1 65 ? 17.984 -20.734 -21.484 1 46.03 65 PRO A C 1
ATOM 506 O O . PRO A 1 65 ? 17.781 -19.656 -20.938 1 46.03 65 PRO A O 1
ATOM 509 N N . THR A 1 66 ? 17.953 -20.484 -22.781 1 49.66 66 THR A N 1
ATOM 510 C CA . THR A 1 66 ? 16.984 -19.719 -23.547 1 49.66 66 THR A CA 1
ATOM 511 C C . THR A 1 66 ? 15.562 -20.188 -23.266 1 49.66 66 THR A C 1
ATOM 513 O O . THR A 1 66 ? 15.344 -21.344 -22.953 1 49.66 66 THR A O 1
ATOM 516 N N . VAL A 1 67 ? 14.586 -19.281 -22.922 1 59.06 67 VAL A N 1
ATOM 517 C CA . VAL A 1 67 ? 13.164 -19.578 -22.797 1 59.06 67 VAL A CA 1
ATOM 518 C C . VAL A 1 67 ? 12.711 -20.422 -23.984 1 59.06 67 VAL A C 1
ATOM 520 O O . VAL A 1 67 ? 12.961 -20.078 -25.141 1 59.06 67 VAL A O 1
ATOM 523 N N . SER A 1 68 ? 12.297 -21.656 -23.719 1 62.94 68 SER A N 1
ATOM 524 C CA . SER A 1 68 ? 11.805 -22.5 -24.797 1 62.94 68 SER A CA 1
ATOM 525 C C . SER A 1 68 ? 10.734 -21.781 -25.625 1 62.94 68 SER A C 1
ATOM 527 O O . SER A 1 68 ? 10.055 -20.891 -25.109 1 62.94 68 SER A O 1
ATOM 529 N N . SER A 1 69 ? 10.672 -21.953 -26.891 1 65.94 69 SER A N 1
ATOM 530 C CA . SER A 1 69 ? 9.633 -21.406 -27.75 1 65.94 69 SER A CA 1
ATOM 531 C C . SER A 1 69 ? 8.242 -21.688 -27.188 1 65.94 69 SER A C 1
ATOM 533 O O . SER A 1 69 ? 7.352 -20.828 -27.266 1 65.94 69 SER A O 1
ATOM 535 N N . ARG A 1 70 ? 8.094 -22.781 -26.516 1 61.09 70 ARG A N 1
ATOM 536 C CA . ARG A 1 70 ? 6.801 -23.141 -25.953 1 61.09 70 ARG A CA 1
ATOM 537 C C . ARG A 1 70 ? 6.418 -22.188 -24.812 1 61.09 70 ARG A C 1
ATOM 539 O O . ARG A 1 70 ? 5.273 -21.734 -24.734 1 61.09 70 ARG A O 1
ATOM 546 N N . THR A 1 71 ? 7.328 -21.938 -23.984 1 57.22 71 THR A N 1
ATOM 547 C CA . THR A 1 71 ? 7.07 -21.031 -22.875 1 57.22 71 THR A CA 1
ATOM 548 C C . THR A 1 71 ? 6.766 -19.625 -23.391 1 57.22 71 THR A C 1
ATOM 550 O O . THR A 1 71 ? 5.836 -18.969 -22.906 1 57.22 71 THR A O 1
ATOM 553 N N . ASP A 1 72 ? 7.566 -19.203 -24.297 1 65.81 72 ASP A N 1
ATOM 554 C CA . ASP A 1 72 ? 7.332 -17.891 -24.891 1 65.81 72 ASP A CA 1
ATOM 555 C C . ASP A 1 72 ? 5.941 -17.812 -25.516 1 65.81 72 ASP A C 1
ATOM 557 O O . ASP A 1 72 ? 5.23 -16.812 -25.344 1 65.81 72 ASP A O 1
ATOM 561 N N . ASP A 1 73 ? 5.59 -18.906 -26.234 1 66.44 73 ASP A N 1
ATOM 562 C CA . ASP A 1 73 ? 4.27 -18.969 -26.859 1 66.44 73 ASP A CA 1
ATOM 563 C C . ASP A 1 73 ? 3.168 -18.969 -25.797 1 66.44 73 ASP A C 1
ATOM 565 O O . ASP A 1 73 ? 2.121 -18.344 -25.984 1 66.44 73 ASP A O 1
ATOM 569 N N . ALA A 1 74 ? 3.367 -19.641 -24.703 1 59.34 74 ALA A N 1
ATOM 570 C CA . ALA A 1 74 ? 2.383 -19.719 -23.625 1 59.34 74 ALA A CA 1
ATOM 571 C C . ALA A 1 74 ? 2.178 -18.344 -22.984 1 59.34 74 ALA A C 1
ATOM 573 O O . ALA A 1 74 ? 1.046 -17.953 -22.688 1 59.34 74 ALA A O 1
ATOM 574 N N . ILE A 1 75 ? 3.238 -17.656 -22.766 1 59.97 75 ILE A N 1
ATOM 575 C CA . ILE A 1 75 ? 3.162 -16.312 -22.172 1 59.97 75 ILE A CA 1
ATOM 576 C C . ILE A 1 75 ? 2.445 -15.367 -23.125 1 59.97 75 ILE A C 1
ATOM 578 O O . ILE A 1 75 ? 1.578 -14.594 -22.719 1 59.97 75 ILE A O 1
ATOM 582 N N . ALA A 1 76 ? 2.861 -15.484 -24.391 1 62.38 76 ALA A N 1
ATOM 583 C CA . ALA A 1 76 ? 2.238 -14.641 -25.391 1 62.38 76 ALA A CA 1
ATOM 584 C C . ALA A 1 76 ? 0.74 -14.906 -25.5 1 62.38 76 ALA A C 1
ATOM 586 O O . ALA A 1 76 ? -0.063 -13.977 -25.578 1 62.38 76 ALA A O 1
ATOM 587 N N . ALA A 1 77 ? 0.386 -16.188 -25.547 1 61.16 77 ALA A N 1
ATOM 588 C CA . ALA A 1 77 ? -1.022 -16.562 -25.625 1 61.16 77 ALA A CA 1
ATOM 589 C C . ALA A 1 77 ? -1.788 -16.062 -24.391 1 61.16 77 ALA A C 1
ATOM 591 O O . ALA A 1 77 ? -2.9 -15.547 -24.531 1 61.16 77 ALA A O 1
ATOM 592 N N . PHE A 1 78 ? -1.152 -16.219 -23.281 1 56.88 78 PHE A N 1
ATOM 593 C CA . PHE A 1 78 ? -1.753 -15.734 -22.047 1 56.88 78 PHE A CA 1
ATOM 594 C C . PHE A 1 78 ? -1.929 -14.219 -22.078 1 56.88 78 PHE A C 1
ATOM 596 O O . PHE A 1 78 ? -2.977 -13.703 -21.688 1 56.88 78 PHE A O 1
ATOM 603 N N . GLN A 1 79 ? -0.948 -13.484 -22.469 1 56.44 79 GLN A N 1
ATOM 604 C CA . GLN A 1 79 ? -1 -12.023 -22.578 1 56.44 79 GLN A CA 1
ATOM 605 C C . GLN A 1 79 ? -2.152 -11.586 -23.484 1 56.44 79 GLN A C 1
ATOM 607 O O . GLN A 1 79 ? -2.889 -10.656 -23.141 1 56.44 79 GLN A O 1
ATOM 612 N N . HIS A 1 80 ? -2.256 -12.25 -24.641 1 59.16 80 HIS A N 1
ATOM 613 C CA . HIS A 1 80 ? -3.318 -11.906 -25.578 1 59.16 80 HIS A CA 1
ATOM 614 C C . HIS A 1 80 ? -4.695 -12.164 -24.969 1 59.16 80 HIS A C 1
ATOM 616 O O . HIS A 1 80 ? -5.617 -11.367 -25.156 1 59.16 80 HIS A O 1
ATOM 622 N N . GLN A 1 81 ? -4.762 -13.203 -24.281 1 54.41 81 GLN A N 1
ATOM 623 C CA . GLN A 1 81 ? -6.027 -13.57 -23.656 1 54.41 81 GLN A CA 1
ATOM 624 C C . GLN A 1 81 ? -6.445 -12.531 -22.609 1 54.41 81 GLN A C 1
ATOM 626 O O . GLN A 1 81 ? -7.617 -12.156 -22.547 1 54.41 81 GLN A O 1
ATOM 631 N N . VAL A 1 82 ? -5.5 -12.094 -21.906 1 53.44 82 VAL A N 1
ATOM 632 C CA . VAL A 1 82 ? -5.812 -11.148 -20.828 1 53.44 82 VAL A CA 1
ATOM 633 C C . VAL A 1 82 ? -6.012 -9.75 -21.406 1 53.44 82 VAL A C 1
ATOM 635 O O . VAL A 1 82 ? -6.871 -9 -20.953 1 53.44 82 VAL A O 1
ATOM 638 N N . ALA A 1 83 ? -5.25 -9.32 -22.438 1 52.03 83 ALA A N 1
ATOM 639 C CA . ALA A 1 83 ? -5.344 -8 -23.047 1 52.03 83 ALA A CA 1
ATOM 640 C C . ALA A 1 83 ? -6.688 -7.809 -23.734 1 52.03 83 ALA A C 1
ATOM 642 O O . ALA A 1 83 ? -7.262 -6.719 -23.703 1 52.03 83 ALA A O 1
ATOM 643 N N . ASP A 1 84 ? -7.059 -8.766 -24.469 1 46.41 84 ASP A N 1
ATOM 644 C CA . ASP A 1 84 ? -8.328 -8.703 -25.188 1 46.41 84 ASP A CA 1
ATOM 645 C C . ASP A 1 84 ? -9.484 -8.391 -24.234 1 46.41 84 ASP A C 1
ATOM 647 O O . ASP A 1 84 ? -10.492 -7.812 -24.641 1 46.41 84 ASP A O 1
ATOM 651 N N . ALA A 1 85 ? -9.219 -8.727 -23.109 1 44.38 85 ALA A N 1
ATOM 652 C CA . ALA A 1 85 ? -10.258 -8.492 -22.109 1 44.38 85 ALA A CA 1
ATOM 653 C C . ALA A 1 85 ? -10.141 -7.098 -21.516 1 44.38 85 ALA A C 1
ATOM 655 O O . ALA A 1 85 ? -11.008 -6.668 -20.75 1 44.38 85 ALA A O 1
ATOM 656 N N . SER A 1 86 ? -8.992 -6.254 -21.891 1 46.38 86 SER A N 1
ATOM 657 C CA . SER A 1 86 ? -8.719 -4.996 -21.219 1 46.38 86 SER A CA 1
ATOM 658 C C . SER A 1 86 ? -8.625 -3.836 -22.203 1 46.38 86 SER A C 1
ATOM 660 O O . SER A 1 86 ? -7.879 -3.902 -23.172 1 46.38 86 SER A O 1
ATOM 662 N N . ALA A 1 87 ? -9.594 -3.049 -22.703 1 41.06 87 ALA A N 1
ATOM 663 C CA . ALA A 1 87 ? -9.648 -1.899 -23.594 1 41.06 87 ALA A CA 1
ATOM 664 C C . ALA A 1 87 ? -8.867 -0.719 -23.031 1 41.06 87 ALA A C 1
ATOM 666 O O . ALA A 1 87 ? -9.414 0.375 -22.859 1 41.06 87 ALA A O 1
ATOM 667 N N . PHE A 1 88 ? -7.879 -0.723 -22.125 1 46.88 88 PHE A N 1
ATOM 668 C CA . PHE A 1 88 ? -7.613 0.543 -21.453 1 46.88 88 PHE A CA 1
ATOM 669 C C . PHE A 1 88 ? -6.457 1.277 -22.109 1 46.88 88 PHE A C 1
ATOM 671 O O . PHE A 1 88 ? -5.473 0.656 -22.531 1 46.88 88 PHE A O 1
ATOM 678 N N . LEU A 1 89 ? -6.555 2.604 -22.422 1 48.72 89 LEU A N 1
ATOM 679 C CA . LEU A 1 89 ? -5.754 3.613 -23.109 1 48.72 89 LEU A CA 1
ATOM 680 C C . LEU A 1 89 ? -4.562 4.031 -22.25 1 48.72 89 LEU A C 1
ATOM 682 O O . LEU A 1 89 ? -3.51 4.398 -22.766 1 48.72 89 LEU A O 1
ATOM 686 N N . ARG A 1 90 ? -4.809 3.992 -20.859 1 62.75 90 ARG A N 1
ATOM 687 C CA . ARG A 1 90 ? -3.703 4.504 -20.062 1 62.75 90 ARG A CA 1
ATOM 688 C C . ARG A 1 90 ? -3.096 3.404 -19.203 1 62.75 90 ARG A C 1
ATOM 690 O O . ARG A 1 90 ? -3.82 2.633 -18.562 1 62.75 90 ARG A O 1
ATOM 697 N N . GLU A 1 91 ? -1.794 3.42 -19.234 1 71.38 91 GLU A N 1
ATOM 698 C CA . GLU A 1 91 ? -1.059 2.373 -18.531 1 71.38 91 GLU A CA 1
ATOM 699 C C . GLU A 1 91 ? -1.312 2.438 -17.016 1 71.38 91 GLU A C 1
ATOM 701 O O . GLU A 1 91 ? -1.463 1.404 -16.359 1 71.38 91 GLU A O 1
ATOM 706 N N . TRP A 1 92 ? -1.383 3.652 -16.562 1 80.94 92 TRP A N 1
ATOM 707 C CA . TRP A 1 92 ? -1.589 3.859 -15.141 1 80.94 92 TRP A CA 1
ATOM 708 C C . TRP A 1 92 ? -2.84 4.691 -14.883 1 80.94 92 TRP A C 1
ATOM 710 O O . TRP A 1 92 ? -3.232 5.508 -15.719 1 80.94 92 TRP A O 1
ATOM 720 N N . GLY A 1 93 ? -3.531 4.453 -13.719 1 82.56 93 GLY A N 1
ATOM 721 C CA . GLY A 1 93 ? -4.793 5.141 -13.484 1 82.56 93 GLY A CA 1
ATOM 722 C C . GLY A 1 93 ? -5.062 5.402 -12.016 1 82.56 93 GLY A C 1
ATOM 723 O O . GLY A 1 93 ? -4.266 5.027 -11.156 1 82.56 93 GLY A O 1
ATOM 724 N N . ALA A 1 94 ? -6.184 5.977 -11.773 1 84.62 94 ALA A N 1
ATOM 725 C CA . ALA A 1 94 ? -6.594 6.438 -10.453 1 84.62 94 ALA A CA 1
ATOM 726 C C . ALA A 1 94 ? -6.852 5.258 -9.516 1 84.62 94 ALA A C 1
ATOM 728 O O . ALA A 1 94 ? -6.789 5.402 -8.289 1 84.62 94 ALA A O 1
ATOM 729 N N . GLN A 1 95 ? -7.012 4.121 -10.078 1 92.31 95 GLN A N 1
ATOM 730 C CA . GLN A 1 95 ? -7.336 2.951 -9.266 1 92.31 95 GLN A CA 1
ATOM 731 C C . GLN A 1 95 ? -6.07 2.285 -8.734 1 92.31 95 GLN A C 1
ATOM 733 O O . GLN A 1 95 ? -6.137 1.471 -7.809 1 92.31 95 GLN A O 1
ATOM 738 N N . ASP A 1 96 ? -4.938 2.574 -9.289 1 94.62 96 ASP A N 1
ATOM 739 C CA . ASP A 1 96 ? -3.705 1.846 -9.008 1 94.62 96 ASP A CA 1
ATOM 740 C C . ASP A 1 96 ? -3.311 1.987 -7.535 1 94.62 96 ASP A C 1
ATOM 742 O O . ASP A 1 96 ? -2.945 1.005 -6.891 1 94.62 96 ASP A O 1
ATOM 746 N N . PRO A 1 97 ? -3.441 3.191 -6.98 1 95.81 97 PRO A N 1
ATOM 747 C CA . PRO A 1 97 ? -3.127 3.295 -5.551 1 95.81 97 PRO A CA 1
ATOM 748 C C . PRO A 1 97 ? -4.066 2.469 -4.68 1 95.81 97 PRO A C 1
ATOM 750 O O . PRO A 1 97 ? -3.648 1.925 -3.656 1 95.81 97 PRO A O 1
ATOM 753 N N . GLU A 1 98 ? -5.301 2.424 -5.102 1 96.5 98 GLU A N 1
ATOM 754 C CA . GLU A 1 98 ? -6.258 1.579 -4.395 1 96.5 98 GLU A CA 1
ATOM 755 C C . GLU A 1 98 ? -5.836 0.114 -4.43 1 96.5 98 GLU A C 1
ATOM 757 O O . GLU A 1 98 ? -5.887 -0.579 -3.414 1 96.5 98 GLU A O 1
ATOM 762 N N . LEU A 1 99 ? -5.465 -0.304 -5.582 1 97.81 99 LEU A N 1
ATOM 763 C CA . LEU A 1 99 ? -5.031 -1.687 -5.742 1 97.81 99 LEU A CA 1
ATOM 764 C C . LEU A 1 99 ? -3.797 -1.972 -4.895 1 97.81 99 LEU A C 1
ATOM 766 O O . LEU A 1 99 ? -3.711 -3.018 -4.246 1 97.81 99 LEU A O 1
ATOM 770 N N . MET A 1 100 ? -2.844 -1.037 -4.926 1 98.5 100 MET A N 1
ATOM 771 C CA . MET A 1 100 ? -1.638 -1.229 -4.129 1 98.5 100 MET A CA 1
ATOM 772 C C . MET A 1 100 ? -1.969 -1.246 -2.639 1 98.5 100 MET A C 1
ATOM 774 O O . MET A 1 100 ? -1.396 -2.031 -1.88 1 98.5 100 MET A O 1
ATOM 778 N N . HIS A 1 101 ? -2.846 -0.363 -2.205 1 98.38 101 HIS A N 1
ATOM 779 C CA . HIS A 1 101 ? -3.273 -0.353 -0.81 1 98.38 101 HIS A CA 1
ATOM 780 C C . HIS A 1 101 ? -3.887 -1.69 -0.412 1 98.38 101 HIS A C 1
ATOM 782 O O . HIS A 1 101 ? -3.551 -2.246 0.636 1 98.38 101 HIS A O 1
ATOM 788 N N . HIS A 1 102 ? -4.816 -2.191 -1.232 1 98.19 102 HIS A N 1
ATOM 789 C CA . HIS A 1 102 ? -5.453 -3.477 -0.972 1 98.19 102 HIS A CA 1
ATOM 790 C C . HIS A 1 102 ? -4.426 -4.602 -0.923 1 98.19 102 HIS A C 1
ATOM 792 O O . HIS A 1 102 ? -4.531 -5.508 -0.093 1 98.19 102 HIS A O 1
ATOM 798 N N . TYR A 1 103 ? -3.49 -4.516 -1.838 1 98.5 103 TYR A N 1
ATOM 799 C CA . TYR A 1 103 ? -2.424 -5.512 -1.824 1 98.5 103 TYR A CA 1
ATOM 800 C C . TYR A 1 103 ? -1.702 -5.52 -0.483 1 98.5 103 TYR A C 1
ATOM 802 O O . TYR A 1 103 ? -1.495 -6.578 0.112 1 98.5 103 TYR A O 1
ATOM 810 N N . CYS A 1 104 ? -1.355 -4.34 0.021 1 97.69 104 CYS A N 1
ATOM 811 C CA . CYS A 1 104 ? -0.528 -4.184 1.212 1 97.69 104 CYS A CA 1
ATOM 812 C C . CYS A 1 104 ? -1.271 -4.652 2.457 1 97.69 104 CYS A C 1
ATOM 814 O O . CYS A 1 104 ? -0.687 -5.301 3.326 1 97.69 104 CYS A O 1
ATOM 816 N N . ILE A 1 105 ? -2.523 -4.379 2.465 1 95.81 105 ILE A N 1
ATOM 817 C CA . ILE A 1 105 ? -3.209 -4.586 3.736 1 95.81 105 ILE A CA 1
ATOM 818 C C . ILE A 1 105 ? -3.908 -5.941 3.734 1 95.81 105 ILE A C 1
ATOM 820 O O . ILE A 1 105 ? -4.078 -6.559 4.789 1 95.81 105 ILE A O 1
ATOM 824 N N . TYR A 1 106 ? -4.246 -6.523 2.484 1 96 106 TYR A N 1
ATOM 825 C CA . TYR A 1 106 ? -5.055 -7.738 2.48 1 96 106 TYR A CA 1
ATOM 826 C C . TYR A 1 106 ? -4.426 -8.812 1.604 1 96 106 TYR A C 1
ATOM 828 O O . TYR A 1 106 ? -3.98 -9.852 2.104 1 96 106 TYR A O 1
ATOM 836 N N . ALA A 1 107 ? -4.262 -8.586 0.319 1 97.25 107 ALA A N 1
ATOM 837 C CA . ALA A 1 107 ? -3.945 -9.617 -0.667 1 97.25 107 ALA A CA 1
ATOM 838 C C . ALA A 1 107 ? -2.609 -10.281 -0.354 1 97.25 107 ALA A C 1
ATOM 840 O O . ALA A 1 107 ? -2.486 -11.508 -0.435 1 97.25 107 ALA A O 1
ATOM 841 N N . SER A 1 108 ? -1.58 -9.492 -0.034 1 96.44 108 SER A N 1
ATOM 842 C CA . SER A 1 108 ? -0.258 -10.055 0.224 1 96.44 108 SER A CA 1
ATOM 843 C C . SER A 1 108 ? -0.285 -11.016 1.411 1 96.44 108 SER A C 1
ATOM 845 O O . SER A 1 108 ? 0.456 -12 1.438 1 96.44 108 SER A O 1
ATOM 847 N N . LYS A 1 109 ? -1.16 -10.797 2.342 1 94.19 109 LYS A N 1
ATOM 848 C CA . LYS A 1 109 ? -1.221 -11.578 3.57 1 94.19 109 LYS A CA 1
ATOM 849 C C . LYS A 1 109 ? -1.932 -12.906 3.34 1 94.19 109 LYS A C 1
ATOM 851 O O . LYS A 1 109 ? -1.845 -13.82 4.168 1 94.19 109 LYS A O 1
ATOM 856 N N . THR A 1 110 ? -2.605 -13.023 2.246 1 94.12 110 THR A N 1
ATOM 857 C CA . THR A 1 110 ? -3.342 -14.242 1.944 1 94.12 110 THR A CA 1
ATOM 858 C C . THR A 1 110 ? -2.426 -15.281 1.308 1 94.12 110 THR A C 1
ATOM 860 O O . THR A 1 110 ? -2.828 -16.422 1.099 1 94.12 110 THR A O 1
ATOM 863 N N . LEU A 1 111 ? -1.194 -14.984 1.026 1 91.75 111 LEU A N 1
ATOM 864 C CA . LEU A 1 111 ? -0.315 -15.852 0.255 1 91.75 111 LEU A CA 1
ATOM 865 C C . LEU A 1 111 ? 0.428 -16.828 1.169 1 91.75 111 LEU A C 1
ATOM 867 O O . LEU A 1 111 ? 1.051 -17.781 0.695 1 91.75 111 LEU A O 1
ATOM 871 N N . SER A 1 112 ? 0.395 -16.531 2.449 1 87.88 112 SER A N 1
ATOM 872 C CA . SER A 1 112 ? 1.031 -17.422 3.41 1 87.88 112 SER A CA 1
ATOM 873 C C . SER A 1 112 ? 0.478 -17.203 4.816 1 87.88 112 SER A C 1
ATOM 875 O O . SER A 1 112 ? -0.053 -16.141 5.121 1 87.88 112 SER A O 1
ATOM 877 N N . ASP A 1 113 ? 0.646 -18.172 5.602 1 84.06 113 ASP A N 1
ATOM 878 C CA . ASP A 1 113 ? 0.287 -18.047 7.012 1 84.06 113 ASP A CA 1
ATOM 879 C C . ASP A 1 113 ? 1.511 -17.703 7.859 1 84.06 113 ASP A C 1
ATOM 881 O O . ASP A 1 113 ? 1.38 -17.359 9.031 1 84.06 113 ASP A O 1
ATOM 885 N N . ARG A 1 114 ? 2.607 -17.781 7.289 1 85.44 114 ARG A N 1
ATOM 886 C CA . ARG A 1 114 ? 3.84 -17.453 8 1 85.44 114 ARG A CA 1
ATOM 887 C C . ARG A 1 114 ? 4.188 -15.977 7.852 1 85.44 114 ARG A C 1
ATOM 889 O O . ARG A 1 114 ? 4.309 -15.469 6.734 1 85.44 114 ARG A O 1
ATOM 896 N N . GLU A 1 115 ? 4.461 -15.367 8.938 1 88.56 115 GLU A N 1
ATOM 897 C CA . GLU A 1 115 ? 4.688 -13.922 8.969 1 88.56 115 GLU A CA 1
ATOM 898 C C . GLU A 1 115 ? 5.906 -13.539 8.133 1 88.56 115 GLU A C 1
ATOM 900 O O . GLU A 1 115 ? 5.879 -12.539 7.41 1 88.56 115 GLU A O 1
ATOM 905 N N . VAL A 1 116 ? 6.992 -14.297 8.25 1 88.94 116 VAL A N 1
ATOM 906 C CA . VAL A 1 116 ? 8.242 -13.969 7.559 1 88.94 116 VAL A CA 1
ATOM 907 C C . VAL A 1 116 ? 8.023 -14.023 6.051 1 88.94 116 VAL A C 1
ATOM 909 O O . VAL A 1 116 ? 8.602 -13.227 5.305 1 88.94 116 VAL A O 1
ATOM 912 N N . ILE A 1 117 ? 7.199 -14.969 5.586 1 89.88 117 ILE A N 1
ATOM 913 C CA . ILE A 1 117 ? 6.891 -15.094 4.164 1 89.88 117 ILE A CA 1
ATOM 914 C C . ILE A 1 117 ? 5.941 -13.977 3.738 1 89.88 117 ILE A C 1
ATOM 916 O O . ILE A 1 117 ? 6.082 -13.422 2.648 1 89.88 117 ILE A O 1
ATOM 920 N N . ARG A 1 118 ? 4.996 -13.648 4.613 1 92.81 118 ARG A N 1
ATOM 921 C CA . ARG A 1 118 ? 4.094 -12.539 4.348 1 92.81 118 ARG A CA 1
ATOM 922 C C . ARG A 1 118 ? 4.867 -11.234 4.16 1 92.81 118 ARG A C 1
ATOM 924 O O . ARG A 1 118 ? 4.547 -10.438 3.277 1 92.81 118 ARG A O 1
ATOM 931 N N . ASP A 1 119 ? 5.887 -11.039 4.938 1 94 119 ASP A N 1
ATOM 932 C CA . ASP A 1 119 ? 6.711 -9.844 4.848 1 94 119 ASP A CA 1
ATOM 933 C C . ASP A 1 119 ? 7.402 -9.742 3.49 1 94 119 ASP A C 1
ATOM 935 O O . ASP A 1 119 ? 7.559 -8.648 2.943 1 94 119 ASP A O 1
ATOM 939 N N . VAL A 1 120 ? 7.805 -10.867 3.029 1 95.19 120 VAL A N 1
ATOM 940 C CA . VAL A 1 120 ? 8.453 -10.867 1.722 1 95.19 120 VAL A CA 1
ATOM 941 C C . VAL A 1 120 ? 7.477 -10.367 0.66 1 95.19 120 VAL A C 1
ATOM 943 O O . VAL A 1 120 ? 7.797 -9.461 -0.114 1 95.19 120 VAL A O 1
ATOM 946 N N . TRP A 1 121 ? 6.285 -10.883 0.664 1 96.56 121 TRP A N 1
ATOM 947 C CA . TRP A 1 121 ? 5.309 -10.523 -0.36 1 96.56 121 TRP A CA 1
ATOM 948 C C . TRP A 1 121 ? 4.797 -9.102 -0.157 1 96.56 121 TRP A C 1
ATOM 950 O O . TRP A 1 121 ? 4.488 -8.406 -1.124 1 96.56 121 TRP A O 1
ATOM 960 N N . GLN A 1 122 ? 4.715 -8.664 1.059 1 97.5 122 GLN A N 1
ATOM 961 C CA . GLN A 1 122 ? 4.141 -7.363 1.39 1 97.5 122 GLN A CA 1
ATOM 962 C C . GLN A 1 122 ? 5.164 -6.25 1.218 1 97.5 122 GLN A C 1
ATOM 964 O O . GLN A 1 122 ? 4.82 -5.137 0.811 1 97.5 122 GLN A O 1
ATOM 969 N N . ILE A 1 123 ? 6.426 -6.523 1.555 1 97.31 123 ILE A N 1
ATOM 970 C CA . ILE A 1 123 ? 7.426 -5.469 1.666 1 97.31 123 ILE A CA 1
ATOM 971 C C . ILE A 1 123 ? 8.477 -5.629 0.569 1 97.31 123 ILE A C 1
ATOM 973 O O . ILE A 1 123 ? 8.648 -4.742 -0.268 1 97.31 123 ILE A O 1
ATOM 977 N N . GLU A 1 124 ? 9.117 -6.77 0.439 1 97.56 124 GLU A N 1
ATOM 978 C CA . GLU A 1 124 ? 10.297 -6.945 -0.4 1 97.56 124 GLU A CA 1
ATOM 979 C C . GLU A 1 124 ? 9.922 -7.012 -1.877 1 97.56 124 GLU A C 1
ATOM 981 O O . GLU A 1 124 ? 10.602 -6.422 -2.723 1 97.56 124 GLU A O 1
ATOM 986 N N . VAL A 1 125 ? 8.844 -7.738 -2.176 1 98.12 125 VAL A N 1
ATOM 987 C CA . VAL A 1 125 ? 8.445 -7.918 -3.57 1 98.12 125 VAL A CA 1
ATOM 988 C C . VAL A 1 125 ? 8.07 -6.57 -4.18 1 98.12 125 VAL A C 1
ATOM 990 O O . VAL A 1 125 ? 8.531 -6.223 -5.27 1 98.12 125 VAL A O 1
ATOM 993 N N . PRO A 1 126 ? 7.262 -5.758 -3.465 1 98.38 126 PRO A N 1
ATOM 994 C CA . PRO A 1 126 ? 6.984 -4.438 -4.035 1 98.38 126 PRO A CA 1
ATOM 995 C C . PRO A 1 126 ? 8.234 -3.568 -4.152 1 98.38 126 PRO A C 1
ATOM 997 O O . PRO A 1 126 ? 8.367 -2.803 -5.113 1 98.38 126 PRO A O 1
ATOM 1000 N N . LYS A 1 127 ? 9.156 -3.662 -3.236 1 97.38 127 LYS A N 1
ATOM 1001 C CA . LYS A 1 127 ? 10.398 -2.896 -3.342 1 97.38 127 LYS A CA 1
ATOM 1002 C C . LYS A 1 127 ? 11.156 -3.254 -4.617 1 97.38 127 LYS A C 1
ATOM 1004 O O . LYS A 1 127 ? 11.711 -2.375 -5.281 1 97.38 127 LYS A O 1
ATOM 1009 N N . ILE A 1 128 ? 11.195 -4.527 -4.898 1 97.5 128 ILE A N 1
ATOM 1010 C CA . ILE A 1 128 ? 11.812 -4.973 -6.145 1 97.5 128 ILE A CA 1
ATOM 1011 C C . ILE A 1 128 ? 11.055 -4.395 -7.336 1 97.5 128 ILE A C 1
ATOM 1013 O O . ILE A 1 128 ? 11.656 -3.965 -8.32 1 97.5 128 ILE A O 1
ATOM 1017 N N . ALA A 1 129 ? 9.758 -4.312 -7.254 1 97.88 129 ALA A N 1
ATOM 1018 C CA . ALA A 1 129 ? 8.891 -3.855 -8.336 1 97.88 129 ALA A CA 1
ATOM 1019 C C . ALA A 1 129 ? 9.102 -2.369 -8.617 1 97.88 129 ALA A C 1
ATOM 1021 O O . ALA A 1 129 ? 8.727 -1.873 -9.68 1 97.88 129 ALA A O 1
ATOM 1022 N N . TYR A 1 130 ? 9.664 -1.626 -7.605 1 94.88 130 TYR A N 1
ATOM 1023 C CA . TYR A 1 130 ? 9.93 -0.208 -7.824 1 94.88 130 TYR A CA 1
ATOM 1024 C C . TYR A 1 130 ? 10.773 0.003 -9.078 1 94.88 130 TYR A C 1
ATOM 1026 O O . TYR A 1 130 ? 10.641 1.024 -9.75 1 94.88 130 TYR A O 1
ATOM 1034 N N . SER A 1 131 ? 11.625 -1.001 -9.414 1 93.75 131 SER A N 1
ATOM 1035 C CA . SER A 1 131 ? 12.547 -0.867 -10.539 1 93.75 131 SER A CA 1
ATOM 1036 C C . SER A 1 131 ? 12.078 -1.688 -11.734 1 93.75 131 SER A C 1
ATOM 1038 O O . SER A 1 131 ? 12.695 -1.647 -12.805 1 93.75 131 SER A O 1
ATOM 1040 N N . TYR A 1 132 ? 11.047 -2.443 -11.586 1 95.06 132 TYR A N 1
ATOM 1041 C CA . TYR A 1 132 ? 10.562 -3.324 -12.641 1 95.06 132 TYR A CA 1
ATOM 1042 C C . TYR A 1 132 ? 9.055 -3.197 -12.812 1 95.06 132 TYR A C 1
ATOM 1044 O O . TYR A 1 132 ? 8.289 -3.887 -12.133 1 95.06 132 TYR A O 1
ATOM 1052 N N . GLU A 1 133 ? 8.672 -2.506 -13.797 1 93.19 133 GLU A N 1
ATOM 1053 C CA . GLU A 1 133 ? 7.27 -2.15 -14 1 93.19 133 GLU A CA 1
ATOM 1054 C C . GLU A 1 133 ? 6.41 -3.395 -14.219 1 93.19 133 GLU A C 1
ATOM 1056 O O . GLU A 1 133 ? 5.25 -3.436 -13.805 1 93.19 133 GLU A O 1
ATOM 1061 N N . PHE A 1 134 ? 6.957 -4.398 -14.969 1 92.69 134 PHE A N 1
ATOM 1062 C CA . PHE A 1 134 ? 6.156 -5.59 -15.227 1 92.69 134 PHE A CA 1
ATOM 1063 C C . PHE A 1 134 ? 5.766 -6.273 -13.922 1 92.69 134 PHE A C 1
ATOM 1065 O O . PHE A 1 134 ? 4.656 -6.793 -13.797 1 92.69 134 PHE A O 1
ATOM 1072 N N . LEU A 1 135 ? 6.664 -6.25 -12.93 1 97.62 135 LEU A N 1
ATOM 1073 C CA . LEU A 1 135 ? 6.367 -6.844 -11.633 1 97.62 135 LEU A CA 1
ATOM 1074 C C . LEU A 1 135 ? 5.305 -6.031 -10.891 1 97.62 135 LEU A C 1
ATOM 1076 O O . LEU A 1 135 ? 4.43 -6.598 -10.234 1 97.62 135 LEU A O 1
ATOM 1080 N N . MET A 1 136 ? 5.387 -4.691 -11.008 1 97.81 136 MET A N 1
ATOM 1081 C CA . MET A 1 136 ? 4.367 -3.844 -10.398 1 97.81 136 MET A CA 1
ATOM 1082 C C . MET A 1 136 ? 2.988 -4.148 -10.969 1 97.81 136 MET A C 1
ATOM 1084 O O . MET A 1 136 ? 2.006 -4.238 -10.234 1 97.81 136 MET A O 1
ATOM 1088 N N . HIS A 1 137 ? 2.963 -4.332 -12.281 1 94.62 137 HIS A N 1
ATOM 1089 C CA . HIS A 1 137 ? 1.715 -4.727 -12.922 1 94.62 137 HIS A CA 1
ATOM 1090 C C . HIS A 1 137 ? 1.222 -6.07 -12.383 1 94.62 137 HIS A C 1
ATOM 1092 O O . HIS A 1 137 ? 0.018 -6.266 -12.203 1 94.62 137 HIS A O 1
ATOM 1098 N N . GLY A 1 138 ? 2.16 -6.969 -12.188 1 96.25 138 GLY A N 1
ATOM 1099 C CA . GLY A 1 138 ? 1.785 -8.25 -11.617 1 96.25 138 GLY A CA 1
ATOM 1100 C C . GLY A 1 138 ? 1.163 -8.133 -10.242 1 96.25 138 GLY A C 1
ATOM 1101 O O . GLY A 1 138 ? 0.163 -8.789 -9.945 1 96.25 138 GLY A O 1
ATOM 1102 N N . ILE A 1 139 ? 1.755 -7.277 -9.414 1 98.44 139 ILE A N 1
ATOM 1103 C CA . ILE A 1 139 ? 1.273 -7.047 -8.055 1 98.44 139 ILE A CA 1
ATOM 1104 C C . ILE A 1 139 ? -0.135 -6.457 -8.094 1 98.44 139 ILE A C 1
ATOM 1106 O O . ILE A 1 139 ? -1.037 -6.934 -7.406 1 98.44 139 ILE A O 1
ATOM 1110 N N . LEU A 1 140 ? -0.307 -5.473 -8.938 1 97.94 140 LEU A N 1
ATOM 1111 C CA . LEU A 1 140 ? -1.604 -4.812 -9.047 1 97.94 140 LEU A CA 1
ATOM 1112 C C . LEU A 1 140 ? -2.646 -5.758 -9.633 1 97.94 140 LEU A C 1
ATOM 1114 O O . LEU A 1 140 ? -3.814 -5.723 -9.242 1 97.94 140 LEU A O 1
ATOM 1118 N N . SER A 1 141 ? -2.229 -6.578 -10.586 1 95.75 141 SER A N 1
ATOM 1119 C CA . SER A 1 141 ? -3.123 -7.566 -11.18 1 95.75 141 SER A CA 1
ATOM 1120 C C . SER A 1 141 ? -3.641 -8.547 -10.125 1 95.75 141 SER A C 1
ATOM 1122 O O . SER A 1 141 ? -4.836 -8.836 -10.078 1 95.75 141 SER A O 1
ATOM 1124 N N . LEU A 1 142 ? -2.752 -9.039 -9.328 1 97.62 142 LEU A N 1
ATOM 1125 C CA . LEU A 1 142 ? -3.15 -9.977 -8.289 1 97.62 142 LEU A CA 1
ATOM 1126 C C . LEU A 1 142 ? -4.082 -9.305 -7.281 1 97.62 142 LEU A C 1
ATOM 1128 O O . LEU A 1 142 ? -5.043 -9.922 -6.812 1 97.62 142 LEU A O 1
ATOM 1132 N N . SER A 1 143 ? -3.723 -8.086 -6.945 1 98.38 143 SER A N 1
ATOM 1133 C CA . SER A 1 143 ? -4.559 -7.316 -6.031 1 98.38 143 SER A CA 1
ATOM 1134 C C . SER A 1 143 ? -5.977 -7.168 -6.574 1 98.38 143 SER A C 1
ATOM 1136 O O . SER A 1 143 ? -6.949 -7.359 -5.84 1 98.38 143 SER A O 1
ATOM 1138 N N . ALA A 1 144 ? -6.086 -6.828 -7.824 1 97.25 144 ALA A N 1
ATOM 1139 C CA . ALA A 1 144 ? -7.387 -6.664 -8.461 1 97.25 144 ALA A CA 1
ATOM 1140 C C . ALA A 1 144 ? -8.148 -7.984 -8.508 1 97.25 144 ALA A C 1
ATOM 1142 O O . ALA A 1 144 ? -9.367 -8.016 -8.336 1 97.25 144 ALA A O 1
ATOM 1143 N N . LEU A 1 145 ? -7.434 -9.023 -8.773 1 95.94 145 LEU A N 1
ATOM 1144 C CA . LEU A 1 145 ? -8.062 -10.344 -8.789 1 95.94 145 LEU A CA 1
ATOM 1145 C C . LEU A 1 145 ? -8.633 -10.688 -7.414 1 95.94 145 LEU A C 1
ATOM 1147 O O . LEU A 1 145 ? -9.734 -11.234 -7.312 1 95.94 145 LEU A O 1
ATOM 1151 N N . HIS A 1 146 ? -7.898 -10.438 -6.406 1 97.88 146 HIS A N 1
ATOM 1152 C CA . HIS A 1 146 ? -8.367 -10.68 -5.043 1 97.88 146 HIS A CA 1
ATOM 1153 C C . HIS A 1 146 ? -9.586 -9.812 -4.727 1 97.88 146 HIS A C 1
ATOM 1155 O O . HIS A 1 146 ? -10.516 -10.266 -4.047 1 97.88 146 HIS A O 1
ATOM 1161 N N . LEU A 1 147 ? -9.547 -8.594 -5.168 1 97.44 147 LEU A N 1
ATOM 1162 C CA . LEU A 1 147 ? -10.695 -7.715 -4.984 1 97.44 147 LEU A CA 1
ATOM 1163 C C . LEU A 1 147 ? -11.922 -8.266 -5.699 1 97.44 147 LEU A C 1
ATOM 1165 O O . LEU A 1 147 ? -13.039 -8.18 -5.18 1 97.44 147 LEU A O 1
ATOM 1169 N N . ALA A 1 148 ? -11.719 -8.758 -6.914 1 94.75 148 ALA A N 1
ATOM 1170 C CA . ALA A 1 148 ? -12.828 -9.375 -7.637 1 94.75 148 ALA A CA 1
ATOM 1171 C C . ALA A 1 148 ? -13.422 -10.531 -6.84 1 94.75 148 ALA A C 1
ATOM 1173 O O . ALA A 1 148 ? -14.633 -10.742 -6.848 1 94.75 148 ALA A O 1
ATOM 1174 N N . TYR A 1 149 ? -12.57 -11.203 -6.164 1 94.81 149 TYR A N 1
ATOM 1175 C CA . TYR A 1 149 ? -12.977 -12.344 -5.352 1 94.81 149 TYR A CA 1
ATOM 1176 C C . TYR A 1 149 ? -13.719 -11.891 -4.102 1 94.81 149 TYR A C 1
ATOM 1178 O O . TYR A 1 149 ? -14.734 -12.477 -3.729 1 94.81 149 TYR A O 1
ATOM 1186 N N . THR A 1 150 ? -13.25 -10.859 -3.426 1 96 150 THR A N 1
ATOM 1187 C CA . THR A 1 150 ? -13.773 -10.445 -2.127 1 96 150 THR A CA 1
ATOM 1188 C C . THR A 1 150 ? -14.938 -9.469 -2.293 1 96 150 THR A C 1
ATOM 1190 O O . THR A 1 150 ? -15.719 -9.266 -1.365 1 96 150 THR A O 1
ATOM 1193 N N . ARG A 1 151 ? -14.969 -8.844 -3.393 1 94.5 151 ARG A N 1
ATOM 1194 C CA . ARG A 1 151 ? -16.062 -7.91 -3.674 1 94.5 151 ARG A CA 1
ATOM 1195 C C . ARG A 1 151 ? -16.844 -8.336 -4.914 1 94.5 151 ARG A C 1
ATOM 1197 O O . ARG A 1 151 ? -16.797 -7.652 -5.941 1 94.5 151 ARG A O 1
ATOM 1204 N N . PRO A 1 152 ? -17.688 -9.273 -4.773 1 91.56 152 PRO A N 1
ATOM 1205 C CA . PRO A 1 152 ? -18.391 -9.836 -5.93 1 91.56 152 PRO A CA 1
ATOM 1206 C C . PRO A 1 152 ? -19.312 -8.828 -6.594 1 91.56 152 PRO A C 1
ATOM 1208 O O . PRO A 1 152 ? -19.594 -8.938 -7.793 1 91.56 152 PRO A O 1
ATOM 1211 N N . GLU A 1 153 ? -19.734 -7.805 -5.871 1 93.12 153 GLU A N 1
ATOM 1212 C CA . GLU A 1 153 ? -20.609 -6.793 -6.438 1 93.12 153 GLU A CA 1
ATOM 1213 C C . GLU A 1 153 ? -19.906 -5.98 -7.52 1 93.12 153 GLU A C 1
ATOM 1215 O O . GLU A 1 153 ? -20.547 -5.41 -8.398 1 93.12 153 GLU A O 1
ATOM 1220 N N . ARG A 1 154 ? -18.609 -5.977 -7.477 1 94.06 154 ARG A N 1
ATOM 1221 C CA . ARG A 1 154 ? -17.812 -5.273 -8.469 1 94.06 154 ARG A CA 1
ATOM 1222 C C . ARG A 1 154 ? -16.859 -6.234 -9.195 1 94.06 154 ARG A C 1
ATOM 1224 O O . ARG A 1 154 ? -15.734 -5.867 -9.531 1 94.06 154 ARG A O 1
ATOM 1231 N N . TYR A 1 155 ? -17.281 -7.422 -9.375 1 92.62 155 TYR A N 1
ATOM 1232 C CA . TYR A 1 155 ? -16.469 -8.508 -9.906 1 92.62 155 TYR A CA 1
ATOM 1233 C C . TYR A 1 155 ? -15.906 -8.156 -11.273 1 92.62 155 TYR A C 1
ATOM 1235 O O . TYR A 1 155 ? -14.695 -8.219 -11.492 1 92.62 155 TYR A O 1
ATOM 1243 N N . SER A 1 156 ? -16.719 -7.727 -12.227 1 89.12 156 SER A N 1
ATOM 1244 C CA . SER A 1 156 ? -16.297 -7.453 -13.602 1 89.12 156 SER A CA 1
ATOM 1245 C C . SER A 1 156 ? -15.305 -6.297 -13.656 1 89.12 156 SER A C 1
ATOM 1247 O O . SER A 1 156 ? -14.344 -6.336 -14.43 1 89.12 156 SER A O 1
ATOM 1249 N N . HIS A 1 157 ? -15.562 -5.336 -12.805 1 90.25 157 HIS A N 1
ATOM 1250 C CA . HIS A 1 157 ? -14.695 -4.164 -12.758 1 90.25 157 HIS A CA 1
ATOM 1251 C C . HIS A 1 157 ? -13.273 -4.543 -12.359 1 90.25 157 HIS A C 1
ATOM 1253 O O . HIS A 1 157 ? -12.32 -4.219 -13.07 1 90.25 157 HIS A O 1
ATOM 1259 N N . TYR A 1 158 ? -13.164 -5.258 -11.281 1 93.44 158 TYR A N 1
ATOM 1260 C CA . TYR A 1 158 ? -11.844 -5.609 -10.773 1 93.44 158 TYR A CA 1
ATOM 1261 C C . TYR A 1 158 ? -11.195 -6.684 -11.633 1 93.44 158 TYR A C 1
ATOM 1263 O O . TYR A 1 158 ? -9.977 -6.699 -11.805 1 93.44 158 TYR A O 1
ATOM 1271 N N . LEU A 1 159 ? -11.961 -7.59 -12.18 1 91.44 159 LEU A N 1
ATOM 1272 C CA . LEU A 1 159 ? -11.406 -8.594 -13.07 1 91.44 159 LEU A CA 1
ATOM 1273 C C . LEU A 1 159 ? -10.812 -7.945 -14.32 1 91.44 159 LEU A C 1
ATOM 1275 O O . LEU A 1 159 ? -9.742 -8.352 -14.781 1 91.44 159 LEU A O 1
ATOM 1279 N N . ASN A 1 160 ? -11.492 -6.961 -14.836 1 87.94 160 ASN A N 1
ATOM 1280 C CA . ASN A 1 160 ? -10.977 -6.227 -15.984 1 87.94 160 ASN A CA 1
ATOM 1281 C C . ASN A 1 160 ? -9.656 -5.527 -15.656 1 87.94 160 ASN A C 1
ATOM 1283 O O . ASN A 1 160 ? -8.727 -5.527 -16.469 1 87.94 160 ASN A O 1
ATOM 1287 N N . SER A 1 161 ? -9.648 -4.941 -14.484 1 91.44 161 SER A N 1
ATOM 1288 C CA . SER A 1 161 ? -8.414 -4.301 -14.039 1 91.44 161 SER A CA 1
ATOM 1289 C C . SER A 1 161 ? -7.285 -5.312 -13.891 1 91.44 161 SER A C 1
ATOM 1291 O O . SER A 1 161 ? -6.137 -5.031 -14.242 1 91.44 161 SER A O 1
ATOM 1293 N N . SER A 1 162 ? -7.648 -6.43 -13.328 1 93.12 162 SER A N 1
ATOM 1294 C CA . SER A 1 162 ? -6.676 -7.508 -13.164 1 93.12 162 SER A CA 1
ATOM 1295 C C . SER A 1 162 ? -6.109 -7.949 -14.508 1 93.12 162 SER A C 1
ATOM 1297 O O . SER A 1 162 ? -4.891 -8.039 -14.672 1 93.12 162 SER A O 1
ATOM 1299 N N . ASN A 1 163 ? -6.984 -8.211 -15.438 1 86.5 163 ASN A N 1
ATOM 1300 C CA . ASN A 1 163 ? -6.578 -8.633 -16.766 1 86.5 163 ASN A CA 1
ATOM 1301 C C . ASN A 1 163 ? -5.711 -7.582 -17.453 1 86.5 163 ASN A C 1
ATOM 1303 O O . ASN A 1 163 ? -4.73 -7.918 -18.125 1 86.5 163 ASN A O 1
ATOM 1307 N N . PHE A 1 164 ? -6.145 -6.379 -17.281 1 87.12 164 PHE A N 1
ATOM 1308 C CA . PHE A 1 164 ? -5.426 -5.258 -17.875 1 87.12 164 PHE A CA 1
ATOM 1309 C C . PHE A 1 164 ? -3.98 -5.227 -17.391 1 87.12 164 PHE A C 1
ATOM 1311 O O . PHE A 1 164 ? -3.051 -5.199 -18.188 1 87.12 164 PHE A O 1
ATOM 1318 N N . HIS A 1 165 ? -3.742 -5.238 -16.109 1 91.94 165 HIS A N 1
ATOM 1319 C CA . HIS A 1 165 ? -2.402 -5.176 -15.539 1 91.94 165 HIS A CA 1
ATOM 1320 C C . HIS A 1 165 ? -1.599 -6.426 -15.883 1 91.94 165 HIS A C 1
ATOM 1322 O O . HIS A 1 165 ? -0.394 -6.344 -16.125 1 91.94 165 HIS A O 1
ATOM 1328 N N . MET A 1 166 ? -2.256 -7.566 -15.891 1 89.19 166 MET A N 1
ATOM 1329 C CA . MET A 1 166 ? -1.543 -8.797 -16.234 1 89.19 166 MET A CA 1
ATOM 1330 C C . MET A 1 166 ? -1.061 -8.758 -17.672 1 89.19 166 MET A C 1
ATOM 1332 O O . MET A 1 166 ? 0.072 -9.148 -17.969 1 89.19 166 MET A O 1
ATOM 1336 N N . ALA A 1 167 ? -1.91 -8.312 -18.562 1 83.81 167 ALA A N 1
ATOM 1337 C CA . ALA A 1 167 ? -1.526 -8.203 -19.969 1 83.81 167 ALA A CA 1
ATOM 1338 C C . ALA A 1 167 ? -0.294 -7.32 -20.125 1 83.81 167 ALA A C 1
ATOM 1340 O O . ALA A 1 167 ? 0.623 -7.656 -20.891 1 83.81 167 ALA A O 1
ATOM 1341 N N . LEU A 1 168 ? -0.27 -6.203 -19.453 1 85.56 168 LEU A N 1
ATOM 1342 C CA . LEU A 1 168 ? 0.854 -5.273 -19.531 1 85.56 168 LEU A CA 1
ATOM 1343 C C . LEU A 1 168 ? 2.115 -5.898 -18.938 1 85.56 168 LEU A C 1
ATOM 1345 O O . LEU A 1 168 ? 3.201 -5.77 -19.5 1 85.56 168 LEU A O 1
ATOM 1349 N N . GLY A 1 169 ? 1.968 -6.559 -17.766 1 89.44 169 GLY A N 1
ATOM 1350 C CA . GLY A 1 169 ? 3.1 -7.227 -17.141 1 89.44 169 GLY A CA 1
ATOM 1351 C C . GLY A 1 169 ? 3.713 -8.305 -18.016 1 89.44 169 GLY A C 1
ATOM 1352 O O . GLY A 1 169 ? 4.934 -8.375 -18.156 1 89.44 169 GLY A O 1
ATOM 1353 N N . LEU A 1 170 ? 2.85 -9.109 -18.625 1 85 170 LEU A N 1
ATOM 1354 C CA . LEU A 1 170 ? 3.299 -10.234 -19.438 1 85 170 LEU A CA 1
ATOM 1355 C C . LEU A 1 170 ? 4.059 -9.742 -20.656 1 85 170 LEU A C 1
ATOM 1357 O O . LEU A 1 170 ? 5 -10.398 -21.125 1 85 170 LEU A O 1
ATOM 1361 N N . GLN A 1 171 ? 3.688 -8.625 -21.188 1 81.31 171 GLN A N 1
ATOM 1362 C CA . GLN A 1 171 ? 4.324 -8.07 -22.375 1 81.31 171 GLN A CA 1
ATOM 1363 C C . GLN A 1 171 ? 5.805 -7.793 -22.125 1 81.31 171 GLN A C 1
ATOM 1365 O O . GLN A 1 171 ? 6.656 -8.227 -22.906 1 81.31 171 GLN A O 1
ATOM 1370 N N . THR A 1 172 ? 6.074 -7.133 -21.109 1 83.44 172 THR A N 1
ATOM 1371 C CA . THR A 1 172 ? 7.449 -6.777 -20.781 1 83.44 172 THR A CA 1
ATOM 1372 C C . THR A 1 172 ? 8.188 -7.977 -20.188 1 83.44 172 THR A C 1
ATOM 1374 O O . THR A 1 172 ? 9.383 -8.164 -20.438 1 83.44 172 THR A O 1
ATOM 1377 N N . PHE A 1 173 ? 7.555 -8.758 -19.484 1 88.31 173 PHE A N 1
ATOM 1378 C CA . PHE A 1 173 ? 8.133 -9.953 -18.891 1 88.31 173 PHE A CA 1
ATOM 1379 C C . PHE A 1 173 ? 8.695 -10.883 -19.953 1 88.31 173 PHE A C 1
ATOM 1381 O O . PHE A 1 173 ? 9.812 -11.383 -19.812 1 88.31 173 PHE A O 1
ATOM 1388 N N . ARG A 1 174 ? 7.883 -11.078 -20.906 1 80.44 174 ARG A N 1
ATOM 1389 C CA . ARG A 1 174 ? 8.281 -11.961 -22 1 80.44 174 ARG A CA 1
ATOM 1390 C C . ARG A 1 174 ? 9.609 -11.523 -22.594 1 80.44 174 ARG A C 1
ATOM 1392 O O . ARG A 1 174 ? 10.469 -12.359 -22.891 1 80.44 174 ARG A O 1
ATOM 1399 N N . ILE A 1 175 ? 9.805 -10.281 -22.719 1 81.62 175 ILE A N 1
ATOM 1400 C CA . ILE A 1 175 ? 11 -9.719 -23.328 1 81.62 175 ILE A CA 1
ATOM 1401 C C . ILE A 1 175 ? 12.18 -9.875 -22.375 1 81.62 175 ILE A C 1
ATOM 1403 O O . ILE A 1 175 ? 13.25 -10.352 -22.766 1 81.62 175 ILE A O 1
ATOM 1407 N N . ILE A 1 176 ? 12.008 -9.531 -21.141 1 85.69 176 ILE A N 1
ATOM 1408 C CA . ILE A 1 176 ? 13.086 -9.531 -20.156 1 85.69 176 ILE A CA 1
ATOM 1409 C C . ILE A 1 176 ? 13.5 -10.961 -19.844 1 85.69 176 ILE A C 1
ATOM 1411 O O . ILE A 1 176 ? 14.68 -11.242 -19.609 1 85.69 176 ILE A O 1
ATOM 1415 N N . LEU A 1 177 ? 12.555 -11.883 -19.859 1 86.69 177 LEU A N 1
ATOM 1416 C CA . LEU A 1 177 ? 12.789 -13.281 -19.516 1 86.69 177 LEU A CA 1
ATOM 1417 C C . LEU A 1 177 ? 13.742 -13.93 -20.516 1 86.69 177 LEU A C 1
ATOM 1419 O O . LEU A 1 177 ? 14.352 -14.961 -20.203 1 86.69 177 LEU A O 1
ATOM 1423 N N . GLN A 1 178 ? 13.93 -13.266 -21.641 1 82.38 178 GLN A N 1
ATOM 1424 C CA . GLN A 1 178 ? 14.836 -13.789 -22.656 1 82.38 178 GLN A CA 1
ATOM 1425 C C . GLN A 1 178 ? 16.297 -13.617 -22.234 1 82.38 178 GLN A C 1
ATOM 1427 O O . GLN A 1 178 ? 17.172 -14.312 -22.734 1 82.38 178 GLN A O 1
ATOM 1432 N N . ASN A 1 179 ? 16.531 -12.656 -21.344 1 87.5 179 ASN A N 1
ATOM 1433 C CA . ASN A 1 179 ? 17.891 -12.375 -20.891 1 87.5 179 ASN A CA 1
ATOM 1434 C C . ASN A 1 179 ? 17.953 -12.172 -19.391 1 87.5 179 ASN A C 1
ATOM 1436 O O . ASN A 1 179 ? 18.266 -11.07 -18.922 1 87.5 179 ASN A O 1
ATOM 1440 N N . PRO A 1 180 ? 17.875 -13.266 -18.688 1 90.44 180 PRO A N 1
ATOM 1441 C CA . PRO A 1 180 ? 17.984 -13.133 -17.234 1 90.44 180 PRO A CA 1
ATOM 1442 C C . PRO A 1 180 ? 19.391 -12.766 -16.766 1 90.44 180 PRO A C 1
ATOM 1444 O O . PRO A 1 180 ? 20.375 -13.25 -17.328 1 90.44 180 PRO A O 1
ATOM 1447 N N . THR A 1 181 ? 19.5 -11.922 -15.844 1 92.44 181 THR A N 1
ATOM 1448 C CA . THR A 1 181 ? 20.75 -11.492 -15.227 1 92.44 181 THR A CA 1
ATOM 1449 C C . THR A 1 181 ? 20.609 -11.492 -13.703 1 92.44 181 THR A C 1
ATOM 1451 O O . THR A 1 181 ? 19.531 -11.719 -13.164 1 92.44 181 THR A O 1
ATOM 1454 N N . LYS A 1 182 ? 21.688 -11.258 -13.023 1 93.25 182 LYS A N 1
ATOM 1455 C CA . LYS A 1 182 ? 21.688 -11.148 -11.57 1 93.25 182 LYS A CA 1
ATOM 1456 C C . LYS A 1 182 ? 20.844 -9.961 -11.109 1 93.25 182 LYS A C 1
ATOM 1458 O O . LYS A 1 182 ? 20.281 -9.977 -10.016 1 93.25 182 LYS A O 1
ATOM 1463 N N . GLN A 1 183 ? 20.703 -9.031 -11.938 1 93 183 GLN A N 1
ATOM 1464 C CA . GLN A 1 183 ? 20.016 -7.797 -11.578 1 93 183 GLN A CA 1
ATOM 1465 C C . GLN A 1 183 ? 18.5 -7.973 -11.68 1 93 183 GLN A C 1
ATOM 1467 O O . GLN A 1 183 ? 17.75 -7.406 -10.875 1 93 183 GLN A O 1
ATOM 1472 N N . ASN A 1 184 ? 18.094 -8.789 -12.664 1 94.62 184 ASN A N 1
ATOM 1473 C CA . ASN A 1 184 ? 16.656 -8.836 -12.906 1 94.62 184 ASN A CA 1
ATOM 1474 C C . ASN A 1 184 ? 16.062 -10.164 -12.469 1 94.62 184 ASN A C 1
ATOM 1476 O O . ASN A 1 184 ? 14.836 -10.344 -12.516 1 94.62 184 ASN A O 1
ATOM 1480 N N . CYS A 1 185 ? 16.828 -11.109 -11.992 1 95.25 185 CYS A N 1
ATOM 1481 C CA . CYS A 1 185 ? 16.359 -12.469 -11.727 1 95.25 185 CYS A CA 1
ATOM 1482 C C . CYS A 1 185 ? 15.352 -12.492 -10.594 1 95.25 185 CYS A C 1
ATOM 1484 O O . CYS A 1 185 ? 14.406 -13.281 -10.609 1 95.25 185 CYS A O 1
ATOM 1486 N N . GLU A 1 186 ? 15.539 -11.664 -9.594 1 96.25 186 GLU A N 1
ATOM 1487 C CA . GLU A 1 186 ? 14.586 -11.617 -8.484 1 96.25 186 GLU A CA 1
ATOM 1488 C C . GLU A 1 186 ? 13.219 -11.141 -8.961 1 96.25 186 GLU A C 1
ATOM 1490 O O . GLU A 1 186 ? 12.188 -11.688 -8.555 1 96.25 186 GLU A O 1
ATOM 1495 N N . ALA A 1 187 ? 13.242 -10.141 -9.82 1 96.5 187 ALA A N 1
ATOM 1496 C CA . ALA A 1 187 ? 11.992 -9.633 -10.367 1 96.5 187 ALA A CA 1
ATOM 1497 C C . ALA A 1 187 ? 11.297 -10.688 -11.227 1 96.5 187 ALA A C 1
ATOM 1499 O O . ALA A 1 187 ? 10.078 -10.852 -11.141 1 96.5 187 ALA A O 1
ATOM 1500 N N . LEU A 1 188 ? 12.094 -11.352 -12.008 1 93.12 188 LEU A N 1
ATOM 1501 C CA . LEU A 1 188 ? 11.555 -12.391 -12.875 1 93.12 188 LEU A CA 1
ATOM 1502 C C . LEU A 1 188 ? 10.961 -13.531 -12.055 1 93.12 188 LEU A C 1
ATOM 1504 O O . LEU A 1 188 ? 9.883 -14.039 -12.375 1 93.12 188 LEU A O 1
ATOM 1508 N N . PHE A 1 189 ? 11.633 -13.859 -11.023 1 93.62 189 PHE A N 1
ATOM 1509 C CA . PHE A 1 189 ? 11.141 -14.914 -10.148 1 93.62 189 PHE A CA 1
ATOM 1510 C C . PHE A 1 189 ? 9.812 -14.508 -9.508 1 93.62 189 PHE A C 1
ATOM 1512 O O . PHE A 1 189 ? 8.867 -15.297 -9.484 1 93.62 189 PHE A O 1
ATOM 1519 N N . CYS A 1 190 ? 9.75 -13.305 -9.016 1 95.56 190 CYS A N 1
ATOM 1520 C CA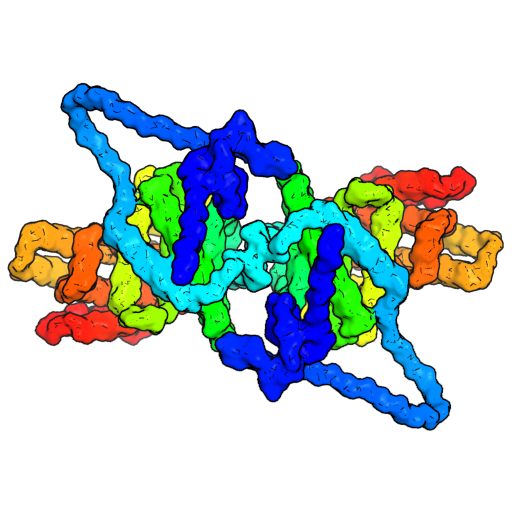 . CYS A 1 190 ? 8.555 -12.812 -8.344 1 95.56 190 CYS A CA 1
ATOM 1521 C C . CYS A 1 190 ? 7.371 -12.766 -9.305 1 95.56 190 CYS A C 1
ATOM 1523 O O . CYS A 1 190 ? 6.27 -13.203 -8.961 1 95.56 190 CYS A O 1
ATOM 1525 N N . PHE A 1 191 ? 7.586 -12.266 -10.438 1 94.19 191 PHE A N 1
ATOM 1526 C CA . PHE A 1 191 ? 6.496 -12.172 -11.406 1 94.19 191 PHE A CA 1
ATOM 1527 C C . PHE A 1 191 ? 6.027 -13.562 -11.82 1 94.19 191 PHE A C 1
ATOM 1529 O O . PHE A 1 191 ? 4.824 -13.805 -11.953 1 94.19 191 PHE A O 1
ATOM 1536 N N . SER A 1 192 ? 6.938 -14.438 -12.031 1 90.19 192 SER A N 1
ATOM 1537 C CA . SER A 1 192 ? 6.566 -15.812 -12.352 1 90.19 192 SER A CA 1
ATOM 1538 C C . SER A 1 192 ? 5.699 -16.422 -11.258 1 90.19 192 SER A C 1
ATOM 1540 O O . SER A 1 192 ? 4.723 -17.109 -11.547 1 90.19 192 SER A O 1
ATOM 1542 N N . SER A 1 193 ? 6.09 -16.156 -10.016 1 91.88 193 SER A N 1
ATOM 1543 C CA . SER A 1 193 ? 5.316 -16.656 -8.883 1 91.88 193 SER A CA 1
ATOM 1544 C C . SER A 1 193 ? 3.914 -16.062 -8.867 1 91.88 193 SER A C 1
ATOM 1546 O O . SER A 1 193 ? 2.938 -16.766 -8.602 1 91.88 193 SER A O 1
ATOM 1548 N N . LEU A 1 194 ? 3.828 -14.82 -9.18 1 93.62 194 LEU A N 1
ATOM 1549 C CA . LEU A 1 194 ? 2.533 -14.148 -9.195 1 93.62 194 LEU A CA 1
ATOM 1550 C C . LEU A 1 194 ? 1.649 -14.688 -10.312 1 93.62 194 LEU A C 1
ATOM 1552 O O . LEU A 1 194 ? 0.44 -14.852 -10.125 1 93.62 194 LEU A O 1
ATOM 1556 N N . ILE A 1 195 ? 2.271 -14.977 -11.461 1 88.81 195 ILE A N 1
ATOM 1557 C CA . ILE A 1 195 ? 1.524 -15.523 -12.594 1 88.81 195 ILE A CA 1
ATOM 1558 C C . ILE A 1 195 ? 0.927 -16.875 -12.203 1 88.81 195 ILE A C 1
ATOM 1560 O O . ILE A 1 195 ? -0.193 -17.203 -12.602 1 88.81 195 ILE A O 1
ATOM 1564 N N . MET A 1 196 ? 1.662 -17.578 -11.484 1 88.56 196 MET A N 1
ATOM 1565 C CA . MET A 1 196 ? 1.195 -18.906 -11.078 1 88.56 196 MET A CA 1
ATOM 1566 C C . MET A 1 196 ? -0.021 -18.797 -10.164 1 88.56 196 MET A C 1
ATOM 1568 O O . MET A 1 196 ? -1.02 -19.484 -10.367 1 88.56 196 MET A O 1
ATOM 1572 N N . VAL A 1 197 ? 0.053 -17.938 -9.164 1 92.19 197 VAL A N 1
ATOM 1573 C CA . VAL A 1 197 ? -1.065 -17.734 -8.25 1 92.19 197 VAL A CA 1
ATOM 1574 C C . VAL A 1 197 ? -2.258 -17.156 -9.008 1 92.19 197 VAL A C 1
ATOM 1576 O O . VAL A 1 197 ? -3.395 -17.594 -8.812 1 92.19 197 VAL A O 1
ATOM 1579 N N . TRP A 1 198 ? -1.929 -16.234 -9.852 1 90.62 198 TRP A N 1
ATOM 1580 C CA . TRP A 1 198 ? -2.963 -15.586 -10.648 1 90.62 198 TRP A CA 1
ATOM 1581 C C . TRP A 1 198 ? -3.684 -16.594 -11.539 1 90.62 198 TRP A C 1
ATOM 1583 O O . TRP A 1 198 ? -4.914 -16.578 -11.633 1 90.62 198 TRP A O 1
ATOM 1593 N N . THR A 1 199 ? -2.959 -17.453 -12.211 1 84.94 199 THR A N 1
ATOM 1594 C CA . THR A 1 199 ? -3.518 -18.453 -13.109 1 84.94 199 THR A CA 1
ATOM 1595 C C . THR A 1 199 ? -4.438 -19.406 -12.352 1 84.94 199 THR A C 1
ATOM 1597 O O . THR A 1 199 ? -5.453 -19.859 -12.891 1 84.94 199 THR A O 1
ATOM 1600 N N . CYS A 1 200 ? -4.086 -19.672 -11.141 1 87.94 200 CYS A N 1
ATOM 1601 C CA . CYS A 1 200 ? -4.922 -20.531 -10.32 1 87.94 200 CYS A CA 1
ATOM 1602 C C . CYS A 1 200 ? -6.199 -19.828 -9.891 1 87.94 200 CYS A C 1
ATOM 1604 O O . CYS A 1 200 ? -7.25 -20.453 -9.758 1 87.94 200 CYS A O 1
ATOM 1606 N N . GLY A 1 201 ? -6.125 -18.547 -9.672 1 88.12 201 GLY A N 1
ATOM 1607 C CA . GLY A 1 201 ? -7.254 -17.812 -9.125 1 88.12 201 GLY A CA 1
ATOM 1608 C C . GLY A 1 201 ? -8.148 -17.203 -10.195 1 88.12 201 GLY A C 1
ATOM 1609 O O . GLY A 1 201 ? -9.312 -16.891 -9.93 1 88.12 201 GLY A O 1
ATOM 1610 N N . ALA A 1 202 ? -7.59 -17.016 -11.352 1 81.81 202 ALA A N 1
ATOM 1611 C CA . ALA A 1 202 ? -8.352 -16.391 -12.438 1 81.81 202 ALA A CA 1
ATOM 1612 C C . ALA A 1 202 ? -9.477 -17.297 -12.906 1 81.81 202 ALA A C 1
ATOM 1614 O O . ALA A 1 202 ? -9.352 -18.531 -12.867 1 81.81 202 ALA A O 1
ATOM 1615 N N . PRO A 1 203 ? -10.586 -16.609 -13.258 1 75.38 203 PRO A N 1
ATOM 1616 C CA . PRO A 1 203 ? -11.703 -17.422 -13.734 1 75.38 203 PRO A CA 1
ATOM 1617 C C . PRO A 1 203 ? -11.359 -18.203 -15 1 75.38 203 PRO A C 1
ATOM 1619 O O . PRO A 1 203 ? -10.609 -17.719 -15.844 1 75.38 203 PRO A O 1
ATOM 1622 N N . THR A 1 204 ? -11.805 -19.375 -14.992 1 62.41 204 THR A N 1
ATOM 1623 C CA . THR A 1 204 ? -11.531 -20.297 -16.078 1 62.41 204 THR A CA 1
ATOM 1624 C C . THR A 1 204 ? -12.281 -19.875 -17.344 1 62.41 204 THR A C 1
ATOM 1626 O O . THR A 1 204 ? -11.898 -20.266 -18.453 1 62.41 204 THR A O 1
ATOM 1629 N N . ASP A 1 205 ? -13.266 -19.062 -17.078 1 54.41 205 ASP A N 1
ATOM 1630 C CA . ASP A 1 205 ? -14.062 -18.688 -18.25 1 54.41 205 ASP A CA 1
ATOM 1631 C C . ASP A 1 205 ? -13.32 -17.672 -19.125 1 54.41 205 ASP A C 1
ATOM 1633 O O . ASP A 1 205 ? -13.883 -17.141 -20.078 1 54.41 205 ASP A O 1
ATOM 1637 N N . LEU A 1 206 ? -12.297 -17.219 -18.516 1 49.03 206 LEU A N 1
ATOM 1638 C CA . LEU A 1 206 ? -11.562 -16.359 -19.422 1 49.03 206 LEU A CA 1
ATOM 1639 C C . LEU A 1 206 ? -11.219 -17.109 -20.719 1 49.03 206 LEU A C 1
ATOM 1641 O O . LEU A 1 206 ? -10.43 -18.062 -20.688 1 49.03 206 LEU A O 1
ATOM 1645 N N . GLY A 1 207 ? -12.039 -17.016 -21.75 1 45.81 207 GLY A N 1
ATOM 1646 C CA . GLY A 1 207 ? -12.023 -17.75 -23 1 45.81 207 GLY A CA 1
ATOM 1647 C C . GLY A 1 207 ? -12.391 -19.203 -22.859 1 45.81 207 GLY A C 1
ATOM 1648 O O . GLY A 1 207 ? -13.227 -19.562 -22.016 1 45.81 207 GLY A O 1
ATOM 1649 N N . ASP A 1 208 ? -11.938 -20.125 -23.719 1 47.34 208 ASP A N 1
ATOM 1650 C CA . ASP A 1 208 ? -12.047 -21.578 -23.766 1 47.34 208 ASP A CA 1
ATOM 1651 C C . ASP A 1 208 ? -11.305 -22.219 -22.594 1 47.34 208 ASP A C 1
ATOM 1653 O O . ASP A 1 208 ? -10.93 -23.391 -22.641 1 47.34 208 ASP A O 1
ATOM 1657 N N . SER A 1 209 ? -11.125 -21.516 -21.531 1 59.09 209 SER A N 1
ATOM 1658 C CA . SER A 1 209 ? -10.117 -22.156 -20.703 1 59.09 209 SER A CA 1
ATOM 1659 C C . SER A 1 209 ? -10.75 -23.109 -19.688 1 59.09 209 SER A C 1
ATOM 1661 O O . SER A 1 209 ? -11.133 -22.688 -18.594 1 59.09 209 SER A O 1
ATOM 1663 N N . ARG A 1 210 ? -11.125 -24.328 -20.078 1 75.56 210 ARG A N 1
ATOM 1664 C CA . ARG A 1 210 ? -11.469 -25.531 -19.359 1 75.56 210 ARG A CA 1
ATOM 1665 C C . ARG A 1 210 ? -10.367 -25.906 -18.359 1 75.56 210 ARG A C 1
ATOM 1667 O O . ARG A 1 210 ? -9.219 -25.484 -18.516 1 75.56 210 ARG A O 1
ATOM 1674 N N . PRO A 1 211 ? -10.695 -26.281 -17.266 1 84.5 211 PRO A N 1
ATOM 1675 C CA . PRO A 1 211 ? -9.773 -26.625 -16.188 1 84.5 211 PRO A CA 1
ATOM 1676 C C . PRO A 1 211 ? -8.477 -27.266 -16.688 1 84.5 211 PRO A C 1
ATOM 1678 O O . PRO A 1 211 ? -7.395 -26.938 -16.188 1 84.5 211 PRO A O 1
ATOM 1681 N N . LEU A 1 212 ? -8.578 -28.078 -17.625 1 89 212 LEU A N 1
ATOM 1682 C CA . LEU A 1 212 ? -7.395 -28.766 -18.141 1 89 212 LEU A CA 1
ATOM 1683 C C . LEU A 1 212 ? -6.473 -27.781 -18.859 1 89 212 LEU A C 1
ATOM 1685 O O . LEU A 1 212 ? -5.25 -27.844 -18.688 1 89 212 LEU A O 1
ATOM 1689 N N . GLU A 1 213 ? -7.051 -26.922 -19.625 1 83.75 213 GLU A N 1
ATOM 1690 C CA . GLU A 1 213 ? -6.25 -25.922 -20.328 1 83.75 213 GLU A CA 1
ATOM 1691 C C . GLU A 1 213 ? -5.539 -25 -19.359 1 83.75 213 GLU A C 1
ATOM 1693 O O . GLU A 1 213 ? -4.387 -24.625 -19.578 1 83.75 213 GLU A O 1
ATOM 1698 N N . SER A 1 214 ? -6.27 -24.656 -18.359 1 83.69 214 SER A N 1
ATOM 1699 C CA . SER A 1 214 ? -5.719 -23.75 -17.359 1 83.69 214 SER A CA 1
ATOM 1700 C C . SER A 1 214 ? -4.508 -24.375 -16.656 1 83.69 214 SER A C 1
ATOM 1702 O O . SER A 1 214 ? -3.496 -23.703 -16.453 1 83.69 214 SER A O 1
ATOM 1704 N N . ILE A 1 215 ? -4.656 -25.609 -16.281 1 89.31 215 ILE A N 1
ATOM 1705 C CA . ILE A 1 215 ? -3.568 -26.25 -15.555 1 89.31 215 ILE A CA 1
ATOM 1706 C C . ILE A 1 215 ? -2.383 -26.469 -16.5 1 89.31 215 ILE A C 1
ATOM 1708 O O . ILE A 1 215 ? -1.227 -26.391 -16.078 1 89.31 215 ILE A O 1
ATOM 1712 N N . ILE A 1 216 ? -2.645 -26.797 -17.703 1 87.06 216 ILE A N 1
ATOM 1713 C CA . ILE A 1 216 ? -1.571 -26.969 -18.672 1 87.06 216 ILE A CA 1
ATOM 1714 C C . ILE A 1 216 ? -0.845 -25.641 -18.891 1 87.06 216 ILE A C 1
ATOM 1716 O O . ILE A 1 216 ? 0.385 -25.609 -18.969 1 87.06 216 ILE A O 1
ATOM 1720 N N . ARG A 1 217 ? -1.625 -24.609 -18.891 1 81.69 217 ARG A N 1
ATOM 1721 C CA . ARG A 1 217 ? -1.036 -23.281 -18.953 1 81.69 217 ARG A CA 1
ATOM 1722 C C . ARG A 1 217 ? -0.13 -23.016 -17.75 1 81.69 217 ARG A C 1
ATOM 1724 O O . ARG A 1 217 ? 0.96 -22.469 -17.891 1 81.69 217 ARG A O 1
ATOM 1731 N N . LEU A 1 218 ? -0.606 -23.375 -16.672 1 86.31 218 LEU A N 1
ATOM 1732 C CA . LEU A 1 218 ? 0.18 -23.219 -15.461 1 86.31 218 LEU A CA 1
ATOM 1733 C C . LEU A 1 218 ? 1.517 -23.953 -15.578 1 86.31 218 LEU A C 1
ATOM 1735 O O . LEU A 1 218 ? 2.564 -23.391 -15.242 1 86.31 218 LEU A O 1
ATOM 1739 N N . PHE A 1 219 ? 1.496 -25.156 -16.094 1 88.94 219 PHE A N 1
ATOM 1740 C CA . PHE A 1 219 ? 2.719 -25.922 -16.281 1 88.94 219 PHE A CA 1
ATOM 1741 C C . PHE A 1 219 ? 3.664 -25.219 -17.25 1 88.94 219 PHE A C 1
ATOM 1743 O O . PHE A 1 219 ? 4.879 -25.203 -17.031 1 88.94 219 PHE A O 1
ATOM 1750 N N . ASN A 1 220 ? 3.105 -24.688 -18.219 1 81.31 220 ASN A N 1
ATOM 1751 C CA . ASN A 1 220 ? 3.904 -23.984 -19.203 1 81.31 220 ASN A CA 1
ATOM 1752 C C . ASN A 1 220 ? 4.543 -22.734 -18.625 1 81.31 220 ASN A C 1
ATOM 1754 O O . ASN A 1 220 ? 5.711 -22.438 -18.891 1 81.31 220 ASN A O 1
ATOM 1758 N N . LEU A 1 221 ? 3.754 -22.031 -17.906 1 75 221 LEU A N 1
ATOM 1759 C CA . LEU A 1 221 ? 4.23 -20.781 -17.312 1 75 221 LEU A CA 1
ATOM 1760 C C . LEU A 1 221 ? 5.312 -21.062 -16.266 1 75 221 LEU A C 1
ATOM 1762 O O . LEU A 1 221 ? 6.246 -20.266 -16.125 1 75 221 LEU A O 1
ATOM 1766 N N . CYS A 1 222 ? 5.195 -22.109 -15.562 1 79.44 222 CYS A N 1
ATOM 1767 C CA . CYS A 1 222 ? 6.188 -22.516 -14.57 1 79.44 222 CYS A CA 1
ATOM 1768 C C . CYS A 1 222 ? 7.551 -22.719 -15.219 1 79.44 222 CYS A C 1
ATOM 1770 O O . CYS A 1 222 ? 8.586 -22.562 -14.57 1 79.44 222 CYS A O 1
ATOM 1772 N N . ARG A 1 223 ? 7.543 -23.062 -16.516 1 78.25 223 ARG A N 1
ATOM 1773 C CA . ARG A 1 223 ? 8.805 -23.281 -17.219 1 78.25 223 ARG A CA 1
ATOM 1774 C C . ARG A 1 223 ? 9.656 -22.016 -17.219 1 78.25 223 ARG A C 1
ATOM 1776 O O . ARG A 1 223 ? 10.883 -22.078 -17.281 1 78.25 223 ARG A O 1
ATOM 1783 N N . GLY A 1 224 ? 9.047 -20.906 -17.188 1 70.75 224 GLY A N 1
ATOM 1784 C CA . GLY A 1 224 ? 9.773 -19.641 -17.078 1 70.75 224 GLY A CA 1
ATOM 1785 C C . GLY A 1 224 ? 10.695 -19.578 -15.883 1 70.75 224 GLY A C 1
ATOM 1786 O O . GLY A 1 224 ? 11.805 -19.047 -15.969 1 70.75 224 GLY A O 1
ATOM 1787 N N . ILE A 1 225 ? 10.242 -20.172 -14.82 1 77.31 225 ILE A N 1
ATOM 1788 C CA . ILE A 1 225 ? 11.039 -20.188 -13.602 1 77.31 225 ILE A CA 1
ATOM 1789 C C . ILE A 1 225 ? 12.297 -21.016 -13.82 1 77.31 225 ILE A C 1
ATOM 1791 O O . ILE A 1 225 ? 13.352 -20.734 -13.234 1 77.31 225 ILE A O 1
ATOM 1795 N N . MET A 1 226 ? 12.227 -21.969 -14.688 1 78.38 226 MET A N 1
ATOM 1796 C CA . MET A 1 226 ? 13.359 -22.859 -14.938 1 78.38 226 MET A CA 1
ATOM 1797 C C . MET A 1 226 ? 14.5 -22.094 -15.625 1 78.38 226 MET A C 1
ATOM 1799 O O . MET A 1 226 ? 15.672 -22.438 -15.453 1 78.38 226 MET A O 1
ATOM 1803 N N . THR A 1 227 ? 14.148 -21.141 -16.359 1 79 227 THR A N 1
ATOM 1804 C CA . THR A 1 227 ? 15.148 -20.312 -17.031 1 79 227 THR A CA 1
ATOM 1805 C C . THR A 1 227 ? 16 -19.578 -16 1 79 227 THR A C 1
ATOM 1807 O O . THR A 1 227 ? 17.094 -19.109 -16.312 1 79 227 THR A O 1
ATOM 1810 N N . LEU A 1 228 ? 15.516 -19.562 -14.82 1 87.81 228 LEU A N 1
ATOM 1811 C CA . LEU A 1 228 ? 16.203 -18.797 -13.789 1 87.81 228 LEU A CA 1
ATOM 1812 C C . LEU A 1 228 ? 17.125 -19.703 -12.977 1 87.81 228 LEU A C 1
ATOM 1814 O O . LEU A 1 228 ? 17.797 -19.234 -12.047 1 87.81 228 LEU A O 1
ATOM 1818 N N . GLN A 1 229 ? 17.281 -20.922 -13.344 1 86.44 229 GLN A N 1
ATOM 1819 C CA . GLN A 1 229 ? 18.016 -21.922 -12.57 1 86.44 229 GLN A CA 1
ATOM 1820 C C . GLN A 1 229 ? 19.438 -21.438 -12.297 1 86.44 229 GLN A C 1
ATOM 1822 O O . GLN A 1 229 ? 19.922 -21.531 -11.164 1 86.44 229 GLN A O 1
ATOM 1827 N N . PRO A 1 230 ? 20.125 -20.828 -13.289 1 90.06 230 PRO A N 1
ATOM 1828 C CA . PRO A 1 230 ? 21.5 -20.375 -13.039 1 90.06 230 PRO A CA 1
ATOM 1829 C C . PRO A 1 230 ? 21.578 -19.25 -12.016 1 90.06 230 PRO A C 1
ATOM 1831 O O . PRO A 1 230 ? 22.641 -18.984 -11.453 1 90.06 230 PRO A O 1
ATOM 1834 N N . PHE A 1 231 ? 20.531 -18.656 -11.75 1 91.94 231 PHE A N 1
ATOM 1835 C CA . PHE A 1 231 ? 20.547 -17.469 -10.914 1 91.94 231 PHE A CA 1
ATOM 1836 C C . PHE A 1 231 ? 19.844 -17.719 -9.586 1 91.94 231 PHE A C 1
ATOM 1838 O O . PHE A 1 231 ? 19.719 -16.828 -8.75 1 91.94 231 PHE A O 1
ATOM 1845 N N . MET A 1 232 ? 19.391 -18.969 -9.328 1 89.75 232 MET A N 1
ATOM 1846 C CA . MET A 1 232 ? 18.578 -19.266 -8.164 1 89.75 232 MET A CA 1
ATOM 1847 C C . MET A 1 232 ? 19.359 -19.078 -6.871 1 89.75 232 MET A C 1
ATOM 1849 O O . MET A 1 232 ? 18.797 -18.688 -5.848 1 89.75 232 MET A O 1
ATOM 1853 N N . SER A 1 233 ? 20.625 -19.297 -6.988 1 90.25 233 SER A N 1
ATOM 1854 C CA . SER A 1 233 ? 21.453 -19.047 -5.805 1 90.25 233 SER A CA 1
ATOM 1855 C C . SER A 1 233 ? 21.359 -17.594 -5.367 1 90.25 233 SER A C 1
ATOM 1857 O O . SER A 1 233 ? 21.297 -17.297 -4.172 1 90.25 233 SER A O 1
ATOM 1859 N N . HIS A 1 234 ? 21.359 -16.734 -6.309 1 92.62 234 HIS A N 1
ATOM 1860 C CA . HIS A 1 234 ? 21.25 -15.305 -6.027 1 92.62 234 HIS A CA 1
ATOM 1861 C C . HIS A 1 234 ? 19.875 -14.961 -5.465 1 92.62 234 HIS A C 1
ATOM 1863 O O . HIS A 1 234 ? 19.75 -14.164 -4.527 1 92.62 234 HIS A O 1
ATOM 1869 N N . VAL A 1 235 ? 18.859 -15.555 -5.961 1 92.81 235 VAL A N 1
ATOM 1870 C CA . VAL A 1 235 ? 17.484 -15.328 -5.531 1 92.81 235 VAL A CA 1
ATOM 1871 C C . VAL A 1 235 ? 17.312 -15.828 -4.102 1 92.81 235 VAL A C 1
ATOM 1873 O O . VAL A 1 235 ? 16.688 -15.148 -3.273 1 92.81 235 VAL A O 1
ATOM 1876 N N . GLU A 1 236 ? 17.906 -16.953 -3.781 1 90.75 236 GLU A N 1
ATOM 1877 C CA . GLU A 1 236 ? 17.734 -17.625 -2.494 1 90.75 236 GLU A CA 1
ATOM 1878 C C . GLU A 1 236 ? 18.531 -16.922 -1.397 1 90.75 236 GLU A C 1
ATOM 1880 O O . GLU A 1 236 ? 18.266 -17.109 -0.21 1 90.75 236 GLU A O 1
ATOM 1885 N N . ASN A 1 237 ? 19.469 -16.203 -1.785 1 90.81 237 ASN A N 1
ATOM 1886 C CA . ASN A 1 237 ? 20.328 -15.562 -0.797 1 90.81 237 ASN A CA 1
ATOM 1887 C C . ASN A 1 237 ? 20.078 -14.062 -0.717 1 90.81 237 ASN A C 1
ATOM 1889 O O . ASN A 1 237 ? 20.828 -13.328 -0.069 1 90.81 237 ASN A O 1
ATOM 1893 N N . GLY A 1 238 ? 19.094 -13.672 -1.376 1 92.81 238 GLY A N 1
ATOM 1894 C CA . GLY A 1 238 ? 18.719 -12.266 -1.36 1 92.81 238 GLY A CA 1
ATOM 1895 C C . GLY A 1 238 ? 17.5 -11.992 -0.482 1 92.81 238 GLY A C 1
ATOM 1896 O O . GLY A 1 238 ? 17.281 -12.68 0.516 1 92.81 238 GLY A O 1
ATOM 1897 N N . PRO A 1 239 ? 16.797 -10.898 -0.799 1 94.31 239 PRO A N 1
ATOM 1898 C CA . PRO A 1 239 ? 15.648 -10.484 0.002 1 94.31 239 PRO A CA 1
ATOM 1899 C C . PRO A 1 239 ? 14.523 -11.516 -0.008 1 94.31 239 PRO A C 1
ATOM 1901 O O . PRO A 1 239 ? 13.648 -11.492 0.863 1 94.31 239 PRO A O 1
ATOM 1904 N N . LEU A 1 240 ? 14.562 -12.469 -0.919 1 94.44 240 LEU A N 1
ATOM 1905 C CA . LEU A 1 240 ? 13.508 -13.461 -1.053 1 94.44 240 LEU A CA 1
ATOM 1906 C C . LEU A 1 240 ? 13.852 -14.734 -0.29 1 94.44 240 LEU A C 1
ATOM 1908 O O . LEU A 1 240 ? 13.109 -15.719 -0.341 1 94.44 240 LEU A O 1
ATOM 1912 N N . ALA A 1 241 ? 14.867 -14.766 0.51 1 92.12 241 ALA A N 1
ATOM 1913 C CA . ALA A 1 241 ? 15.43 -15.938 1.183 1 92.12 241 ALA A CA 1
ATOM 1914 C C . ALA A 1 241 ? 14.383 -16.641 2.035 1 92.12 241 ALA A C 1
ATOM 1916 O O . ALA A 1 241 ? 14.32 -17.875 2.066 1 92.12 241 ALA A O 1
ATOM 1917 N N . PRO A 1 242 ? 13.492 -15.938 2.691 1 88.88 242 PRO A N 1
ATOM 1918 C CA . PRO A 1 242 ? 12.516 -16.609 3.553 1 88.88 242 PRO A CA 1
ATOM 1919 C C . PRO A 1 242 ? 11.562 -17.5 2.773 1 88.88 242 PRO A C 1
ATOM 1921 O O . PRO A 1 242 ? 10.93 -18.391 3.355 1 88.88 242 PRO A O 1
ATOM 1924 N N . LEU A 1 243 ? 11.461 -17.328 1.503 1 87.56 243 LEU A N 1
ATOM 1925 C CA . LEU A 1 243 ? 10.578 -18.156 0.686 1 87.56 243 LEU A CA 1
ATOM 1926 C C . LEU A 1 243 ? 11.133 -19.562 0.539 1 87.56 243 LEU A C 1
ATOM 1928 O O . LEU A 1 243 ? 10.406 -20.484 0.164 1 87.56 243 LEU A O 1
ATOM 1932 N N . PHE A 1 244 ? 12.492 -19.703 0.833 1 81 244 PHE A N 1
ATOM 1933 C CA . PHE A 1 244 ? 13.172 -20.953 0.538 1 81 244 PHE A CA 1
ATOM 1934 C C . PHE A 1 244 ? 13.594 -21.656 1.823 1 81 244 PHE A C 1
ATOM 1936 O O . PHE A 1 244 ? 14.297 -22.672 1.783 1 81 244 PHE A O 1
ATOM 1943 N N . LEU A 1 245 ? 13.656 -21.031 2.939 1 63.59 245 LEU A N 1
ATOM 1944 C CA . LEU A 1 245 ? 14.242 -21.547 4.172 1 63.59 245 LEU A CA 1
ATOM 1945 C C . LEU A 1 245 ? 13.938 -23.031 4.336 1 63.59 245 LEU A C 1
ATOM 1947 O O . LEU A 1 245 ? 14.844 -23.844 4.52 1 63.59 245 LEU A O 1
ATOM 1951 N N . ARG A 1 246 ? 13.016 -23.438 5.031 1 56.47 246 ARG A N 1
ATOM 1952 C CA . ARG A 1 246 ? 13.031 -24.766 5.656 1 56.47 246 ARG A CA 1
ATOM 1953 C C . ARG A 1 246 ? 12.625 -25.844 4.656 1 56.47 246 ARG A C 1
ATOM 1955 O O . ARG A 1 246 ? 13.266 -26.891 4.582 1 56.47 246 ARG A O 1
ATOM 1962 N N . ASP A 1 247 ? 11.703 -25.641 4.047 1 51.75 247 ASP A N 1
ATOM 1963 C CA . ASP A 1 247 ? 10.953 -26.75 3.447 1 51.75 247 ASP A CA 1
ATOM 1964 C C . ASP A 1 247 ? 11.547 -27.141 2.094 1 51.75 247 ASP A C 1
ATOM 1966 O O . ASP A 1 247 ? 11.398 -28.281 1.647 1 51.75 247 ASP A O 1
ATOM 1970 N N . PHE A 1 248 ? 12.359 -26.234 1.422 1 50.62 248 PHE A N 1
ATOM 1971 C CA . PHE A 1 248 ? 12.758 -26.547 0.054 1 50.62 248 PHE A CA 1
ATOM 1972 C C . PHE A 1 248 ? 14.188 -27.078 0.012 1 50.62 248 PHE A C 1
ATOM 1974 O O . PHE A 1 248 ? 14.625 -27.609 -1.007 1 50.62 248 PHE A O 1
ATOM 1981 N N . ARG A 1 249 ? 14.938 -26.859 1.078 1 46.72 249 ARG A N 1
ATOM 1982 C CA . ARG A 1 249 ? 16.359 -27.172 0.983 1 46.72 249 ARG A CA 1
ATOM 1983 C C . ARG A 1 249 ? 16.594 -28.672 1.128 1 46.72 249 ARG A C 1
ATOM 1985 O O . ARG A 1 249 ? 17.562 -29.203 0.599 1 46.72 249 ARG A O 1
ATOM 1992 N N . SER A 1 250 ? 16 -29.266 2.193 1 46.31 250 SER A N 1
ATOM 1993 C CA . SER A 1 250 ? 16.531 -30.609 2.449 1 46.31 250 SER A CA 1
ATOM 1994 C C . SER A 1 250 ? 15.828 -31.656 1.604 1 46.31 250 SER A C 1
ATOM 1996 O O . SER A 1 250 ? 14.641 -31.516 1.292 1 46.31 250 SER A O 1
ATOM 1998 N N . ASP A 1 251 ? 16.594 -32.406 0.742 1 48.5 251 ASP A N 1
ATOM 1999 C CA . ASP A 1 251 ? 16.094 -33.594 0.035 1 48.5 251 ASP A CA 1
ATOM 2000 C C . ASP A 1 251 ? 15.203 -34.438 0.938 1 48.5 251 ASP A C 1
ATOM 2002 O O . ASP A 1 251 ? 15.664 -35 1.929 1 48.5 251 ASP A O 1
ATOM 2006 N N . PRO A 1 252 ? 13.867 -34.156 0.954 1 49.69 252 PRO A N 1
ATOM 2007 C CA . PRO A 1 252 ? 13.07 -34.938 1.887 1 49.69 252 PRO A CA 1
ATOM 2008 C C . PRO A 1 252 ? 13.203 -36.438 1.645 1 49.69 252 PRO A C 1
ATOM 2010 O O . PRO A 1 252 ? 13.141 -36.906 0.498 1 49.69 252 PRO A O 1
ATOM 2013 N N . GLY A 1 253 ? 14.062 -37.188 2.174 1 49.91 253 GLY A N 1
ATOM 2014 C CA . GLY A 1 253 ? 13.938 -38.656 2.18 1 49.91 253 GLY A CA 1
ATOM 2015 C C . GLY A 1 253 ? 12.633 -39.125 2.771 1 49.91 253 GLY A C 1
ATOM 2016 O O . GLY A 1 253 ? 11.766 -38.344 3.121 1 49.91 253 GLY A O 1
ATOM 2017 N N . PRO A 1 254 ? 12.258 -40.469 2.434 1 51.56 254 PRO A N 1
ATOM 2018 C CA . PRO A 1 254 ? 11.07 -41.031 3.068 1 51.56 254 PRO A CA 1
ATOM 2019 C C . PRO A 1 254 ? 10.891 -40.562 4.512 1 51.56 254 PRO A C 1
ATOM 2021 O O . PRO A 1 254 ? 11.875 -40.312 5.207 1 51.56 254 PRO A O 1
ATOM 2024 N N . PRO A 1 255 ? 9.641 -39.938 4.734 1 50.09 255 PRO A N 1
ATOM 2025 C CA . PRO A 1 255 ? 9.391 -39.406 6.082 1 50.09 255 PRO A CA 1
ATOM 2026 C C . PRO A 1 255 ? 9.984 -40.281 7.176 1 50.09 255 PRO A C 1
ATOM 2028 O O . PRO A 1 255 ? 9.789 -41.5 7.176 1 50.09 255 PRO A O 1
ATOM 2031 N N . GLU A 1 256 ? 11.047 -40.156 7.656 1 48.16 256 GLU A N 1
ATOM 2032 C CA . GLU A 1 256 ? 11.32 -40.781 8.945 1 48.16 256 GLU A CA 1
ATOM 2033 C C . GLU A 1 256 ? 10.203 -40.5 9.945 1 48.16 256 GLU A C 1
ATOM 2035 O O . GLU A 1 256 ? 9.383 -39.594 9.727 1 48.16 256 GLU A O 1
ATOM 2040 N N . ASP A 1 257 ? 10.102 -41.156 11.297 1 44.62 257 ASP A N 1
ATOM 2041 C CA . ASP A 1 257 ? 9.195 -41.188 12.438 1 44.62 257 ASP A CA 1
ATOM 2042 C C . ASP A 1 257 ? 8.734 -39.781 12.812 1 44.62 257 ASP A C 1
ATOM 2044 O O . ASP A 1 257 ? 8.484 -39.5 13.984 1 44.62 257 ASP A O 1
ATOM 2048 N N . HIS A 1 258 ? 8.945 -38.844 12.102 1 46.94 258 HIS A N 1
ATOM 2049 C CA . HIS A 1 258 ? 8.586 -37.625 12.836 1 46.94 258 HIS A CA 1
ATOM 2050 C C . HIS A 1 258 ? 7.074 -37.469 12.953 1 46.94 258 HIS A C 1
ATOM 2052 O O . HIS A 1 258 ? 6.332 -37.969 12.102 1 46.94 258 HIS A O 1
ATOM 2058 N N . VAL A 1 259 ? 6.43 -36.812 14.078 1 48.16 259 VAL A N 1
ATOM 2059 C CA . VAL A 1 259 ? 5.098 -36.656 14.648 1 48.16 259 VAL A CA 1
ATOM 2060 C C . VAL A 1 259 ? 4.086 -36.375 13.539 1 48.16 259 VAL A C 1
ATOM 2062 O O . VAL A 1 259 ? 3.107 -37.094 13.391 1 48.16 259 VAL A O 1
ATOM 2065 N N . GLN A 1 260 ? 3.42 -35.031 13.531 1 52.44 260 GLN A N 1
ATOM 2066 C CA . GLN A 1 260 ? 2.131 -34.562 13.031 1 52.44 260 GLN A CA 1
ATOM 2067 C C . GLN A 1 260 ? 2.164 -34.375 11.516 1 52.44 260 GLN A C 1
ATOM 2069 O O . GLN A 1 260 ? 2.242 -33.25 11.031 1 52.44 260 GLN A O 1
ATOM 2074 N N . SER A 1 261 ? 2.682 -35.406 10.68 1 58.44 261 SER A N 1
ATOM 2075 C CA . SER A 1 261 ? 2.982 -35.406 9.25 1 58.44 261 SER A CA 1
ATOM 2076 C C . SER A 1 261 ? 1.736 -35.688 8.422 1 58.44 261 SER A C 1
ATOM 2078 O O . SER A 1 261 ? 0.868 -36.438 8.844 1 58.44 261 SER A O 1
ATOM 2080 N N . LEU A 1 262 ? 1.373 -34.781 7.457 1 72.56 262 LEU A N 1
ATOM 2081 C CA . LEU A 1 262 ? 0.374 -35.094 6.441 1 72.56 262 LEU A CA 1
ATOM 2082 C C . LEU A 1 262 ? 0.623 -36.469 5.836 1 72.56 262 LEU A C 1
ATOM 2084 O O . LEU A 1 262 ? 1.771 -36.844 5.59 1 72.56 262 LEU A O 1
ATOM 2088 N N . HIS A 1 263 ? -0.401 -37.344 6.047 1 77.69 263 HIS A N 1
ATOM 2089 C CA . HIS A 1 263 ? -0.29 -38.719 5.5 1 77.69 263 HIS A CA 1
ATOM 2090 C C . HIS A 1 263 ? -1.162 -38.875 4.262 1 77.69 263 HIS A C 1
ATOM 2092 O O . HIS A 1 263 ? -2.273 -38.344 4.203 1 77.69 263 HIS A O 1
ATOM 2098 N N . PHE A 1 264 ? -0.504 -39.531 3.248 1 88.19 264 PHE A N 1
ATOM 2099 C CA . PHE A 1 264 ? -1.226 -39.906 2.031 1 88.19 264 PHE A CA 1
ATOM 2100 C C . PHE A 1 264 ? -1.423 -41.406 1.939 1 88.19 264 PHE A C 1
ATOM 2102 O O . PHE A 1 264 ? -0.705 -42.094 1.205 1 88.19 264 PHE A O 1
ATOM 2109 N N . PRO A 1 265 ? -2.51 -41.812 2.615 1 88.25 265 PRO A N 1
ATOM 2110 C CA . PRO A 1 265 ? -2.721 -43.281 2.613 1 88.25 265 PRO A CA 1
ATOM 2111 C C . PRO A 1 265 ? -2.922 -43.844 1.208 1 88.25 265 PRO A C 1
ATOM 2113 O O . PRO A 1 265 ? -3.738 -43.312 0.442 1 88.25 265 PRO A O 1
ATOM 2116 N N . GLY A 1 266 ? -2.141 -44.906 0.909 1 91.31 266 GLY A N 1
ATOM 2117 C CA . GLY A 1 266 ? -2.314 -45.594 -0.355 1 91.31 266 GLY A CA 1
ATOM 2118 C C . GLY A 1 266 ? -1.517 -44.969 -1.49 1 91.31 266 GLY A C 1
ATOM 2119 O O . GLY A 1 266 ? -1.473 -45.531 -2.592 1 91.31 266 GLY A O 1
ATOM 2120 N N . LEU A 1 267 ? -0.919 -43.875 -1.229 1 92.5 267 LEU A N 1
ATOM 2121 C CA . LEU A 1 267 ? -0.178 -43.188 -2.273 1 92.5 267 LEU A CA 1
ATOM 2122 C C . LEU A 1 267 ? 0.962 -44.062 -2.803 1 92.5 267 LEU A C 1
ATOM 2124 O O . LEU A 1 267 ? 1.188 -44.125 -4.012 1 92.5 267 LEU A O 1
ATOM 2128 N N . GLY A 1 268 ? 1.703 -44.656 -1.886 1 93.31 268 GLY A N 1
ATOM 2129 C CA . GLY A 1 268 ? 2.807 -45.5 -2.301 1 93.31 268 GLY A CA 1
ATOM 2130 C C . GLY A 1 268 ? 2.393 -46.562 -3.291 1 93.31 268 GLY A C 1
ATOM 2131 O O . GLY A 1 268 ? 3.047 -46.75 -4.32 1 93.31 268 GLY A O 1
ATOM 2132 N N . ASP A 1 269 ? 1.313 -47.25 -2.973 1 95.44 269 ASP A N 1
ATOM 2133 C CA . ASP A 1 269 ? 0.793 -48.312 -3.854 1 95.44 269 AS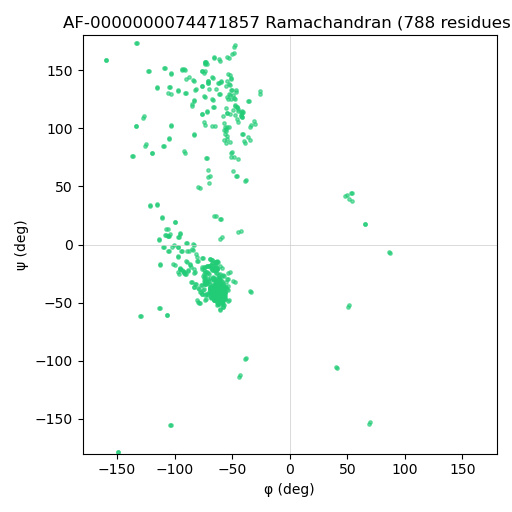P A CA 1
ATOM 2134 C C . ASP A 1 269 ? 0.361 -47.719 -5.195 1 95.44 269 ASP A C 1
ATOM 2136 O O . ASP A 1 269 ? 0.585 -48.344 -6.246 1 95.44 269 ASP A O 1
ATOM 2140 N N . GLN A 1 270 ? -0.292 -46.594 -5.129 1 96.5 270 GLN A N 1
ATOM 2141 C CA . GLN A 1 270 ? -0.771 -45.938 -6.34 1 96.5 270 GLN A CA 1
ATOM 2142 C C . GLN A 1 270 ? 0.39 -45.562 -7.258 1 96.5 270 GLN A C 1
ATOM 2144 O O . GLN A 1 270 ? 0.329 -45.812 -8.469 1 96.5 270 GLN A O 1
ATOM 2149 N N . ILE A 1 271 ? 1.467 -45.031 -6.699 1 97.12 271 ILE A N 1
ATOM 2150 C CA . ILE A 1 271 ? 2.633 -44.594 -7.465 1 97.12 271 ILE A CA 1
ATOM 2151 C C . ILE A 1 271 ? 3.336 -45.812 -8.062 1 97.12 271 ILE A C 1
ATOM 2153 O O . ILE A 1 271 ? 3.762 -45.781 -9.219 1 97.12 271 ILE A O 1
ATOM 2157 N N . ASP A 1 272 ? 3.443 -46.844 -7.312 1 97.44 272 ASP A N 1
ATOM 2158 C CA . ASP A 1 272 ? 4.051 -48.094 -7.809 1 97.44 272 ASP A CA 1
ATOM 2159 C C . ASP A 1 272 ? 3.242 -48.688 -8.961 1 97.44 272 ASP A C 1
ATOM 2161 O O . ASP A 1 272 ? 3.811 -49.188 -9.93 1 97.44 272 ASP A O 1
ATOM 2165 N N . ALA A 1 273 ? 1.986 -48.656 -8.797 1 97.62 273 ALA A N 1
ATOM 2166 C CA . ALA A 1 273 ? 1.111 -49.156 -9.859 1 97.62 273 ALA A CA 1
ATOM 2167 C C . ALA A 1 273 ? 1.286 -48.344 -11.141 1 97.62 273 ALA A C 1
ATOM 2169 O O . ALA A 1 273 ? 1.261 -48.906 -12.242 1 97.62 273 ALA A O 1
ATOM 2170 N N . ILE A 1 274 ? 1.416 -47.031 -11.008 1 97.94 274 ILE A N 1
ATOM 2171 C CA . ILE A 1 274 ? 1.606 -46.156 -12.164 1 97.94 274 ILE A CA 1
ATOM 2172 C C . ILE A 1 274 ? 2.945 -46.469 -12.828 1 97.94 274 ILE A C 1
ATOM 2174 O O . ILE A 1 274 ? 3.043 -46.5 -14.062 1 97.94 274 ILE A O 1
ATOM 2178 N N . ARG A 1 275 ? 3.959 -46.719 -12.031 1 97.69 275 ARG A N 1
ATOM 2179 C CA . ARG A 1 275 ? 5.254 -47.125 -12.578 1 97.69 275 ARG A CA 1
ATOM 2180 C C . ARG A 1 275 ? 5.145 -48.406 -13.391 1 97.69 275 ARG A C 1
ATOM 2182 O O . ARG A 1 275 ? 5.77 -48.531 -14.445 1 97.69 275 ARG A O 1
ATOM 2189 N N . GLN A 1 276 ? 4.371 -49.344 -12.906 1 97.44 276 GLN A N 1
ATOM 2190 C CA . GLN A 1 276 ? 4.152 -50.594 -13.625 1 97.44 276 GLN A CA 1
ATOM 2191 C C . GLN A 1 276 ? 3.395 -50.344 -14.93 1 97.44 276 GLN A C 1
ATOM 2193 O O . GLN A 1 276 ? 3.686 -50.969 -15.945 1 97.44 276 GLN A O 1
ATOM 2198 N N . LEU A 1 277 ? 2.436 -49.469 -14.859 1 96.94 277 LEU A N 1
ATOM 2199 C CA . LEU A 1 277 ? 1.696 -49.094 -16.062 1 96.94 277 LEU A CA 1
ATOM 2200 C C . LEU A 1 277 ? 2.633 -48.531 -17.109 1 96.94 277 LEU A C 1
ATOM 2202 O O . LEU A 1 277 ? 2.553 -48.906 -18.297 1 96.94 277 LEU A O 1
ATOM 2206 N N . ILE A 1 278 ? 3.555 -47.656 -16.719 1 97.38 278 ILE A N 1
ATOM 2207 C CA . ILE A 1 278 ? 4.508 -47 -17.625 1 97.38 278 ILE A CA 1
ATOM 2208 C C . ILE A 1 278 ? 5.438 -48.062 -18.219 1 97.38 278 ILE A C 1
ATOM 2210 O O . ILE A 1 278 ? 5.773 -48 -19.406 1 97.38 278 ILE A O 1
ATOM 2214 N N . ALA A 1 279 ? 5.797 -49.031 -17.422 1 95.75 279 ALA A N 1
ATOM 2215 C CA . ALA A 1 279 ? 6.699 -50.094 -17.875 1 95.75 279 ALA A CA 1
ATOM 2216 C C . ALA A 1 279 ? 6.008 -51.031 -18.875 1 95.75 279 ALA A C 1
ATOM 2218 O O . ALA A 1 279 ? 6.645 -51.562 -19.781 1 95.75 279 ALA A O 1
ATOM 2219 N N . SER A 1 280 ? 4.719 -51.188 -18.75 1 94.62 280 SER A N 1
ATOM 2220 C CA . SER A 1 280 ? 3.992 -52.188 -19.531 1 94.62 280 SER A CA 1
ATOM 2221 C C . SER A 1 280 ? 3.477 -51.594 -20.844 1 94.62 280 SER A C 1
ATOM 2223 O O . SER A 1 280 ? 3.232 -52.312 -21.812 1 94.62 280 SER A O 1
ATOM 2225 N N . GLU A 1 281 ? 3.262 -50.281 -20.906 1 93.25 281 GLU A N 1
ATOM 2226 C CA . GLU A 1 281 ? 2.752 -49.594 -22.109 1 93.25 281 GLU A CA 1
ATOM 2227 C C . GLU A 1 281 ? 3.803 -49.562 -23.219 1 93.25 281 GLU A C 1
ATOM 2229 O O . GLU A 1 281 ? 5 -49.469 -22.938 1 93.25 281 GLU A O 1
ATOM 2234 N N . PRO A 1 282 ? 3.396 -49.75 -24.453 1 94.56 282 PRO A N 1
ATOM 2235 C CA . PRO A 1 282 ? 4.332 -49.719 -25.578 1 94.56 282 PRO A CA 1
ATOM 2236 C C . PRO A 1 282 ? 4.82 -48.281 -25.891 1 94.56 282 PRO A C 1
ATOM 2238 O O . PRO A 1 282 ? 4.441 -47.719 -26.906 1 94.56 282 PRO A O 1
ATOM 2241 N N . LEU A 1 283 ? 5.668 -47.781 -25.078 1 95.25 283 LEU A N 1
ATOM 2242 C CA . LEU A 1 283 ? 6.246 -46.438 -25.203 1 95.25 283 LEU A CA 1
ATOM 2243 C C . LEU A 1 283 ? 7.672 -46.5 -25.75 1 95.25 283 LEU A C 1
ATOM 2245 O O . LEU A 1 283 ? 8.344 -47.531 -25.594 1 95.25 283 LEU A O 1
ATOM 2249 N N . SER A 1 284 ? 8.031 -45.469 -26.516 1 96.56 284 SER A N 1
ATOM 2250 C CA . SER A 1 284 ? 9.453 -45.344 -26.844 1 96.56 284 SER A CA 1
ATOM 2251 C C . SER A 1 284 ? 10.297 -45.188 -25.578 1 96.56 284 SER A C 1
ATOM 2253 O O . SER A 1 284 ? 9.773 -44.844 -24.516 1 96.56 284 SER A O 1
ATOM 2255 N N . GLU A 1 285 ? 11.539 -45.5 -25.672 1 95.19 285 GLU A N 1
ATOM 2256 C CA . GLU A 1 285 ? 12.445 -45.344 -24.531 1 95.19 285 GLU A CA 1
ATOM 2257 C C . GLU A 1 285 ? 12.453 -43.938 -24 1 95.19 285 GLU A C 1
ATOM 2259 O O . GLU A 1 285 ? 12.477 -43.719 -22.781 1 95.19 285 GLU A O 1
ATOM 2264 N N . GLN A 1 286 ? 12.438 -43 -24.891 1 95.56 286 GLN A N 1
ATOM 2265 C CA . GLN A 1 286 ? 12.445 -41.594 -24.5 1 95.56 286 GLN A CA 1
ATOM 2266 C C . GLN A 1 286 ? 11.172 -41.219 -23.75 1 95.56 286 GLN A C 1
ATOM 2268 O O . GLN A 1 286 ? 11.227 -40.531 -22.719 1 95.56 286 GLN A O 1
ATOM 2273 N N . GLU A 1 287 ? 10.062 -41.625 -24.281 1 96.75 287 GLU A N 1
ATOM 2274 C CA . GLU A 1 287 ? 8.789 -41.375 -23.625 1 96.75 287 GLU A CA 1
ATOM 2275 C C . GLU A 1 287 ? 8.75 -41.969 -22.219 1 96.75 287 GLU A C 1
ATOM 2277 O O . GLU A 1 287 ? 8.273 -41.344 -21.281 1 96.75 287 GLU A O 1
ATOM 2282 N N . ARG A 1 288 ? 9.219 -43.188 -22.156 1 97.38 288 ARG A N 1
ATOM 2283 C CA . ARG A 1 288 ? 9.234 -43.906 -20.875 1 97.38 288 ARG A CA 1
ATOM 2284 C C . ARG A 1 288 ? 10.047 -43.125 -19.828 1 97.38 288 ARG A C 1
ATOM 2286 O O . ARG A 1 288 ? 9.625 -42.969 -18.688 1 97.38 288 ARG A O 1
ATOM 2293 N N . LEU A 1 289 ? 11.18 -42.656 -20.266 1 97.19 289 LEU A N 1
ATOM 2294 C CA . LEU A 1 289 ? 12.055 -41.906 -19.359 1 97.19 289 LEU A CA 1
ATOM 2295 C C . LEU A 1 289 ? 11.375 -40.625 -18.859 1 97.19 289 LEU A C 1
ATOM 2297 O O . LEU A 1 289 ? 11.516 -40.25 -17.703 1 97.19 289 LEU A O 1
ATOM 2301 N N . ILE A 1 290 ? 10.672 -39.969 -19.75 1 97.44 290 ILE A N 1
ATOM 2302 C CA . ILE A 1 290 ? 10 -38.719 -19.406 1 97.44 290 ILE A CA 1
ATOM 2303 C C . ILE A 1 290 ? 8.883 -38.969 -18.391 1 97.44 290 ILE A C 1
ATOM 2305 O O . ILE A 1 290 ? 8.75 -38.25 -17.406 1 97.44 290 ILE A O 1
ATOM 2309 N N . TYR A 1 291 ? 8.094 -40 -18.594 1 98.12 291 TYR A N 1
ATOM 2310 C CA . TYR A 1 291 ? 7.027 -40.375 -17.672 1 98.12 291 TYR A CA 1
ATOM 2311 C C . TYR A 1 291 ? 7.59 -40.781 -16.312 1 98.12 291 TYR A C 1
ATOM 2313 O O . TYR A 1 291 ? 7.027 -40.469 -15.266 1 98.12 291 TYR A O 1
ATOM 2321 N N . GLN A 1 292 ? 8.641 -41.531 -16.375 1 98 292 GLN A N 1
ATOM 2322 C CA . GLN A 1 292 ? 9.273 -41.969 -15.133 1 98 292 GLN A CA 1
ATOM 2323 C C . GLN A 1 292 ? 9.773 -40.781 -14.32 1 98 292 GLN A C 1
ATOM 2325 O O . GLN A 1 292 ? 9.578 -40.719 -13.109 1 98 292 GLN A O 1
ATOM 2330 N N . GLN A 1 293 ? 10.398 -39.906 -15 1 97.81 293 GLN A N 1
ATOM 2331 C CA . GLN A 1 293 ? 10.883 -38.719 -14.328 1 97.81 293 GLN A CA 1
ATOM 2332 C C . GLN A 1 293 ? 9.727 -37.906 -13.734 1 97.81 293 GLN A C 1
ATOM 2334 O O . GLN A 1 293 ? 9.82 -37.406 -12.609 1 97.81 293 GLN A O 1
ATOM 2339 N N . ALA A 1 294 ? 8.695 -37.688 -14.492 1 98.12 294 ALA A N 1
ATOM 2340 C CA . ALA A 1 294 ? 7.523 -36.969 -14.008 1 98.12 294 ALA A CA 1
ATOM 2341 C C . ALA A 1 294 ? 6.934 -37.656 -12.773 1 98.12 294 ALA A C 1
ATOM 2343 O O . ALA A 1 294 ? 6.5 -36.969 -11.836 1 98.12 294 ALA A O 1
ATOM 2344 N N . THR A 1 295 ? 6.883 -39 -12.789 1 98.5 295 THR A N 1
ATOM 2345 C CA . THR A 1 295 ? 6.359 -39.781 -11.672 1 98.5 295 THR A CA 1
ATOM 2346 C C . THR A 1 295 ? 7.246 -39.594 -10.438 1 98.5 295 THR A C 1
ATOM 2348 O O . THR A 1 295 ? 6.746 -39.406 -9.328 1 98.5 295 THR A O 1
ATOM 2351 N N . ASP A 1 296 ? 8.516 -39.688 -10.656 1 97.19 296 ASP A N 1
ATOM 2352 C CA . ASP A 1 296 ? 9.461 -39.5 -9.562 1 97.19 296 ASP A CA 1
ATOM 2353 C C . ASP A 1 296 ? 9.312 -38.125 -8.93 1 97.19 296 ASP A C 1
ATOM 2355 O O . ASP A 1 296 ? 9.336 -37.969 -7.703 1 97.19 296 ASP A O 1
ATOM 2359 N N . CYS A 1 297 ? 9.203 -37.125 -9.773 1 96.19 297 CYS A N 1
ATOM 2360 C CA . CYS A 1 297 ? 9.039 -35.75 -9.297 1 96.19 297 CYS A CA 1
ATOM 2361 C C . CYS A 1 297 ? 7.738 -35.594 -8.516 1 96.19 297 CYS A C 1
ATOM 2363 O O . CYS A 1 297 ? 7.695 -34.875 -7.512 1 96.19 297 CYS A O 1
ATOM 2365 N N . LEU A 1 298 ? 6.691 -36.188 -9.016 1 97.25 298 LEU A N 1
ATOM 2366 C CA . L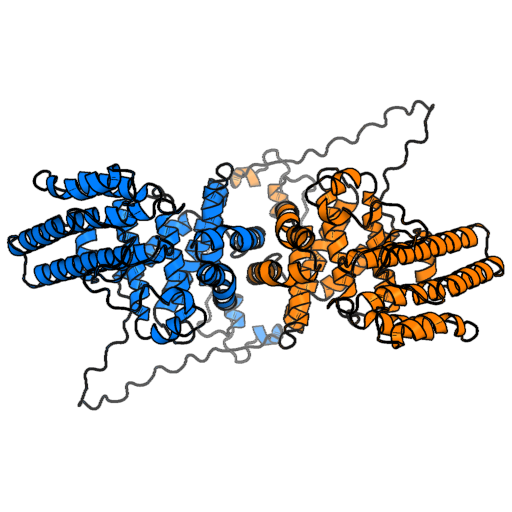EU A 1 298 ? 5.406 -36.156 -8.328 1 97.25 298 LEU A CA 1
ATOM 2367 C C . LEU A 1 298 ? 5.516 -36.75 -6.938 1 97.25 298 LEU A C 1
ATOM 2369 O O . LEU A 1 298 ? 5.012 -36.188 -5.965 1 97.25 298 LEU A O 1
ATOM 2373 N N . GLU A 1 299 ? 6.141 -37.875 -6.859 1 95.25 299 GLU A N 1
ATOM 2374 C CA . GLU A 1 299 ? 6.344 -38.562 -5.582 1 95.25 299 GLU A CA 1
ATOM 2375 C C . GLU A 1 299 ? 7.152 -37.688 -4.621 1 95.25 299 GLU A C 1
ATOM 2377 O O . GLU A 1 299 ? 6.824 -37.594 -3.438 1 95.25 299 GLU A O 1
ATOM 2382 N N . LYS A 1 300 ? 8.172 -37.125 -5.094 1 91.19 300 LYS A N 1
ATOM 2383 C CA . LYS A 1 300 ? 9.008 -36.25 -4.281 1 91.19 300 LYS A CA 1
ATOM 2384 C C . LYS A 1 300 ? 8.203 -35.062 -3.75 1 91.19 300 LYS A C 1
ATOM 2386 O O . LYS A 1 300 ? 8.406 -34.625 -2.619 1 91.19 300 LYS A O 1
ATOM 2391 N N . ALA A 1 301 ? 7.352 -34.5 -4.598 1 90.88 301 ALA A N 1
ATOM 2392 C CA . ALA A 1 301 ? 6.504 -33.406 -4.172 1 90.88 301 ALA A CA 1
ATOM 2393 C C . ALA A 1 301 ? 5.586 -33.812 -3.029 1 90.88 301 ALA A C 1
ATOM 2395 O O . ALA A 1 301 ? 5.359 -33.062 -2.09 1 90.88 301 ALA A O 1
ATOM 2396 N N . PHE A 1 302 ? 5.031 -35.062 -3.082 1 90.56 302 PHE A N 1
ATOM 2397 C CA . PHE A 1 302 ? 4.211 -35.562 -1.995 1 90.56 302 PHE A CA 1
ATOM 2398 C C . PHE A 1 302 ? 5.031 -35.719 -0.72 1 90.56 302 PHE A C 1
ATOM 2400 O O . PHE A 1 302 ? 4.547 -35.438 0.375 1 90.56 302 PHE A O 1
ATOM 2407 N N . TRP A 1 303 ? 6.211 -36.219 -0.892 1 85.69 303 TRP A N 1
ATOM 2408 C CA . TRP A 1 303 ? 7.078 -36.375 0.269 1 85.69 303 TRP A CA 1
ATOM 2409 C C . TRP A 1 303 ? 7.363 -35.031 0.935 1 85.69 303 TRP A C 1
ATOM 2411 O O . TRP A 1 303 ? 7.383 -34.938 2.164 1 85.69 303 TRP A O 1
ATOM 2421 N N . ARG A 1 304 ? 7.578 -34.062 0.15 1 83.19 304 ARG A N 1
ATOM 2422 C CA . ARG A 1 304 ? 7.84 -32.75 0.684 1 83.19 304 ARG A CA 1
ATOM 2423 C C . ARG A 1 304 ? 6.637 -32.219 1.461 1 83.19 304 ARG A C 1
ATOM 2425 O O . ARG A 1 304 ? 6.797 -31.547 2.48 1 83.19 304 ARG A O 1
ATOM 2432 N N . LEU A 1 305 ? 5.465 -32.438 0.926 1 83.88 305 LEU A N 1
ATOM 2433 C CA . LEU A 1 305 ? 4.238 -32 1.582 1 83.88 305 LEU A CA 1
ATOM 2434 C C . LEU A 1 305 ? 4.062 -32.719 2.926 1 83.88 305 LEU A C 1
ATOM 2436 O O . LEU A 1 305 ? 3.51 -32.125 3.865 1 83.88 305 LEU A O 1
ATOM 2440 N N . GLN A 1 306 ? 4.531 -33.875 2.994 1 79.88 306 GLN A N 1
ATOM 2441 C CA . GLN A 1 306 ? 4.398 -34.656 4.223 1 79.88 306 GLN A CA 1
ATOM 2442 C C . GLN A 1 306 ? 5.324 -34.125 5.312 1 79.88 306 GLN A C 1
ATOM 2444 O O . GLN A 1 306 ? 5.004 -34.219 6.5 1 79.88 306 GLN A O 1
ATOM 2449 N N . VAL A 1 307 ? 6.391 -33.625 4.961 1 74.94 307 VAL A N 1
ATOM 2450 C CA . VAL A 1 307 ? 7.383 -33.188 5.938 1 74.94 307 VAL A CA 1
ATOM 2451 C C . VAL A 1 307 ? 7.168 -31.719 6.27 1 74.94 307 VAL A C 1
ATOM 2453 O O . VAL A 1 307 ? 7.586 -31.25 7.332 1 74.94 307 VAL A O 1
ATOM 2456 N N . CYS A 1 308 ? 6.57 -31.031 5.402 1 70.12 308 CYS A N 1
ATOM 2457 C CA . CYS A 1 308 ? 6.375 -29.609 5.621 1 70.12 308 CYS A CA 1
ATOM 2458 C C . CYS A 1 308 ? 5.293 -29.359 6.66 1 70.12 308 CYS A C 1
ATOM 2460 O O . CYS A 1 308 ? 4.371 -30.156 6.812 1 70.12 308 CYS A O 1
ATOM 2462 N N . GLU A 1 309 ? 5.684 -28.531 7.684 1 61.66 309 GLU A N 1
ATOM 2463 C CA . GLU A 1 309 ? 4.645 -28.141 8.641 1 61.66 309 GLU A CA 1
ATOM 2464 C C . GLU A 1 309 ? 3.408 -27.609 7.922 1 61.66 309 GLU A C 1
ATOM 2466 O O . GLU A 1 309 ? 3.486 -27.188 6.77 1 61.66 309 GLU A O 1
ATOM 2471 N N . LYS A 1 310 ? 2.297 -27.469 8.422 1 59.22 310 LYS A N 1
ATOM 2472 C CA . LYS A 1 310 ? 0.997 -27.094 7.875 1 59.22 310 LYS A CA 1
ATOM 2473 C C . LYS A 1 310 ? 1.157 -26.25 6.613 1 59.22 310 LYS A C 1
ATOM 2475 O O . LYS A 1 310 ? 2.139 -25.516 6.469 1 59.22 310 LYS A O 1
ATOM 2480 N N . PRO A 1 311 ? 0.365 -26.781 5.598 1 57.88 311 PRO A N 1
ATOM 2481 C CA . PRO A 1 311 ? 0.413 -26.141 4.281 1 57.88 311 PRO A CA 1
ATOM 2482 C C . PRO A 1 311 ? 0.514 -24.609 4.367 1 57.88 311 PRO A C 1
ATOM 2484 O O . PRO A 1 311 ? -0.466 -23.906 4.105 1 57.88 311 PRO A O 1
ATOM 2487 N N . ALA A 1 312 ? 1.542 -24.188 5.094 1 58.81 312 ALA A N 1
ATOM 2488 C CA . ALA A 1 312 ? 1.709 -22.766 5.387 1 58.81 312 ALA A CA 1
ATOM 2489 C C . ALA A 1 312 ? 2.354 -22.031 4.211 1 58.81 312 ALA A C 1
ATOM 2491 O O . ALA A 1 312 ? 2.326 -20.797 4.145 1 58.81 312 ALA A O 1
ATOM 2492 N N . GLN A 1 313 ? 2.809 -22.875 3.211 1 71.56 313 GLN A N 1
ATOM 2493 C CA . GLN A 1 313 ? 3.42 -22.219 2.062 1 71.56 313 GLN A CA 1
ATOM 2494 C C . GLN A 1 313 ? 2.789 -22.688 0.756 1 71.56 313 GLN A C 1
ATOM 2496 O O . GLN A 1 313 ? 3.031 -23.812 0.316 1 71.56 313 GLN A O 1
ATOM 2501 N N . CYS A 1 314 ? 2.049 -21.844 0.15 1 79.69 314 CYS A N 1
ATOM 2502 C CA . CYS A 1 314 ? 1.315 -22.219 -1.049 1 79.69 314 CYS A CA 1
ATOM 2503 C C . CYS A 1 314 ? 2.268 -22.5 -2.207 1 79.69 314 CYS A C 1
ATOM 2505 O O . CYS A 1 314 ? 1.897 -23.172 -3.176 1 79.69 314 CYS A O 1
ATOM 2507 N N . GLY A 1 315 ? 3.494 -22.109 -2.021 1 82.69 315 GLY A N 1
ATOM 2508 C CA . GLY A 1 315 ? 4.473 -22.328 -3.076 1 82.69 315 GLY A CA 1
ATOM 2509 C C . GLY A 1 315 ? 4.742 -23.797 -3.352 1 82.69 315 GLY A C 1
ATOM 2510 O O . GLY A 1 315 ? 5.152 -24.156 -4.457 1 82.69 315 GLY A O 1
ATOM 2511 N N . ILE A 1 316 ? 4.434 -24.641 -2.43 1 82 316 ILE A N 1
ATOM 2512 C CA . ILE A 1 316 ? 4.727 -26.078 -2.543 1 82 316 ILE A CA 1
ATOM 2513 C C . ILE A 1 316 ? 3.818 -26.703 -3.598 1 82 316 ILE A C 1
ATOM 2515 O O . ILE A 1 316 ? 4.18 -27.703 -4.219 1 82 316 ILE A O 1
ATOM 2519 N N . ILE A 1 317 ? 2.674 -26.094 -3.842 1 86.31 317 ILE A N 1
ATOM 2520 C CA . ILE A 1 317 ? 1.72 -26.594 -4.832 1 86.31 317 ILE A CA 1
ATOM 2521 C C . ILE A 1 317 ? 2.375 -26.609 -6.211 1 86.31 317 ILE A C 1
ATOM 2523 O O . ILE A 1 317 ? 1.997 -27.422 -7.07 1 86.31 317 ILE A O 1
ATOM 2527 N N . TYR A 1 318 ? 3.42 -25.875 -6.328 1 89.75 318 TYR A N 1
ATOM 2528 C CA . TYR A 1 318 ? 3.977 -25.688 -7.664 1 89.75 318 TYR A CA 1
ATOM 2529 C C . TYR A 1 318 ? 5.254 -26.5 -7.832 1 89.75 318 TYR A C 1
ATOM 2531 O O . TYR A 1 318 ? 5.898 -26.453 -8.883 1 89.75 318 TYR A O 1
ATOM 2539 N N . MET A 1 319 ? 5.562 -27.297 -6.895 1 88.62 319 MET A N 1
ATOM 2540 C CA . MET A 1 319 ? 6.805 -28.062 -6.945 1 88.62 319 MET A CA 1
ATOM 2541 C C . MET A 1 319 ? 6.781 -29.047 -8.102 1 88.62 319 MET A C 1
ATOM 2543 O O . MET A 1 319 ? 7.75 -29.156 -8.859 1 88.62 319 MET A O 1
ATOM 2547 N N . TRP A 1 320 ? 5.668 -29.766 -8.219 1 94.38 320 TRP A N 1
ATOM 2548 C CA . TRP A 1 320 ? 5.609 -30.766 -9.289 1 94.38 320 TRP A CA 1
ATOM 2549 C C . TRP A 1 320 ? 5.605 -30.094 -10.656 1 94.38 320 TRP A C 1
ATOM 2551 O O . TRP A 1 320 ? 6.41 -30.438 -11.523 1 94.38 320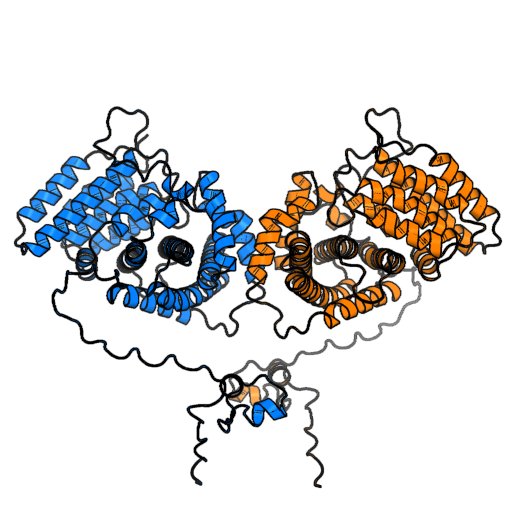 TRP A O 1
ATOM 2561 N N . PRO A 1 321 ? 4.793 -29.047 -10.875 1 92.56 321 PRO A N 1
ATOM 2562 C CA . PRO A 1 321 ? 4.785 -28.359 -12.172 1 92.56 321 PRO A CA 1
ATOM 2563 C C . PRO A 1 321 ? 6.156 -27.797 -12.547 1 92.56 321 PRO A C 1
ATOM 2565 O O . PRO A 1 321 ? 6.504 -27.766 -13.734 1 92.56 321 PRO A O 1
ATOM 2568 N N . ILE A 1 322 ? 6.871 -27.422 -11.602 1 88.5 322 ILE A N 1
ATOM 2569 C CA . ILE A 1 322 ? 8.156 -26.797 -11.867 1 88.5 322 ILE A CA 1
ATOM 2570 C C . ILE A 1 322 ? 9.219 -27.859 -12.109 1 88.5 322 ILE A C 1
ATOM 2572 O O . ILE A 1 322 ? 10.172 -27.641 -12.859 1 88.5 322 ILE A O 1
ATOM 2576 N N . SER A 1 323 ? 9.062 -29.094 -11.617 1 90.88 323 SER A N 1
ATOM 2577 C CA . SER A 1 323 ? 10.133 -30.078 -11.586 1 90.88 323 SER A CA 1
ATOM 2578 C C . SER A 1 323 ? 10.078 -31 -12.805 1 90.88 323 SER A C 1
ATOM 2580 O O . SER A 1 323 ? 11.062 -31.672 -13.125 1 90.88 323 SER A O 1
ATOM 2582 N N . VAL A 1 324 ? 8.953 -31.094 -13.469 1 93.94 324 VAL A N 1
ATOM 2583 C CA . VAL A 1 324 ? 8.82 -32 -14.586 1 93.94 324 VAL A CA 1
ATOM 2584 C C . VAL A 1 324 ? 9.57 -31.469 -15.797 1 93.94 324 VAL A C 1
ATOM 2586 O O . VAL A 1 324 ? 9.805 -30.266 -15.898 1 93.94 324 VAL A O 1
ATOM 2589 N N . ARG A 1 325 ? 9.961 -32.312 -16.703 1 90.62 325 ARG A N 1
ATOM 2590 C CA . ARG A 1 325 ? 10.641 -31.938 -17.938 1 90.62 325 ARG A CA 1
ATOM 2591 C C . ARG A 1 325 ? 9.68 -31.266 -18.906 1 90.62 325 ARG A C 1
ATOM 2593 O O . ARG A 1 325 ? 8.477 -31.5 -18.859 1 90.62 325 ARG A O 1
ATOM 2600 N N . ASP A 1 326 ? 10.273 -30.453 -19.781 1 87.12 326 ASP A N 1
ATOM 2601 C CA . ASP A 1 326 ? 9.492 -29.719 -20.781 1 87.12 326 ASP A CA 1
ATOM 2602 C C . ASP A 1 326 ? 8.711 -30.688 -21.672 1 87.12 326 ASP A C 1
ATOM 2604 O O . ASP A 1 326 ? 7.578 -30.391 -22.078 1 87.12 326 ASP A O 1
ATOM 2608 N N . GLU A 1 327 ? 9.305 -31.766 -21.984 1 91.94 327 GLU A N 1
ATOM 2609 C CA . GLU A 1 327 ? 8.672 -32.75 -22.875 1 91.94 327 GLU A CA 1
ATOM 2610 C C . GLU A 1 327 ? 7.402 -33.312 -22.25 1 91.94 327 GLU A C 1
ATOM 2612 O O . GLU A 1 327 ? 6.441 -33.625 -22.953 1 91.94 327 GLU A O 1
ATOM 2617 N N . PHE A 1 328 ? 7.422 -33.406 -20.984 1 95 328 PHE A N 1
ATOM 2618 C CA . PHE A 1 328 ? 6.238 -33.906 -20.297 1 95 328 PHE A CA 1
ATOM 2619 C C . PHE A 1 328 ? 5.059 -32.969 -20.5 1 95 328 PHE A C 1
ATOM 2621 O O . PHE A 1 328 ? 3.916 -33.406 -20.625 1 95 328 PHE A O 1
ATOM 2628 N N . VAL A 1 329 ? 5.32 -31.688 -20.453 1 90.25 329 VAL A N 1
ATOM 2629 C CA . VAL A 1 329 ? 4.27 -30.703 -20.656 1 90.25 329 VAL A CA 1
ATOM 2630 C C . VAL A 1 329 ? 3.652 -30.891 -22.047 1 90.25 329 VAL A C 1
ATOM 2632 O O . VAL A 1 329 ? 2.445 -30.703 -22.219 1 90.25 329 VAL A O 1
ATOM 2635 N N . GLY A 1 330 ? 4.492 -31.25 -23 1 89.88 330 GLY A N 1
ATOM 2636 C CA . GLY A 1 330 ? 3.975 -31.594 -24.312 1 89.88 330 GLY A CA 1
ATOM 2637 C C . GLY A 1 330 ? 3.01 -32.781 -24.266 1 89.88 330 GLY A C 1
ATOM 2638 O O . GLY A 1 330 ? 1.994 -32.75 -24.969 1 89.88 330 GLY A O 1
ATOM 2639 N N . PHE A 1 331 ? 3.322 -33.781 -23.406 1 95.81 331 PHE A N 1
ATOM 2640 C CA . PHE A 1 331 ? 2.438 -34.906 -23.25 1 95.81 331 PHE A CA 1
ATOM 2641 C C . PHE A 1 331 ? 1.091 -34.5 -22.688 1 95.81 331 PHE A C 1
ATOM 2643 O O . PHE A 1 331 ? 0.05 -35.031 -23.062 1 95.81 331 PHE A O 1
ATOM 2650 N N . LEU A 1 332 ? 1.134 -33.531 -21.766 1 94.19 332 LEU A N 1
ATOM 2651 C CA . LEU A 1 332 ? -0.099 -33.031 -21.188 1 94.19 332 LEU A CA 1
ATOM 2652 C C . LEU A 1 332 ? -0.926 -32.281 -22.219 1 94.19 332 LEU A C 1
ATOM 2654 O O . LEU A 1 332 ? -2.154 -32.375 -22.234 1 94.19 332 LEU A O 1
ATOM 2658 N N . LEU A 1 333 ? -0.26 -31.531 -23.031 1 88.5 333 LEU A N 1
ATOM 2659 C CA . LEU A 1 333 ? -0.93 -30.781 -24.094 1 88.5 333 LEU A CA 1
ATOM 2660 C C . LEU A 1 333 ? -1.663 -31.734 -25.047 1 88.5 333 LEU A C 1
ATOM 2662 O O . LEU A 1 333 ? -2.752 -31.422 -25.531 1 88.5 333 LEU A O 1
ATOM 2666 N N . ASP A 1 334 ? -1.062 -32.875 -25.234 1 93.38 334 ASP A N 1
ATOM 2667 C CA . ASP A 1 334 ? -1.646 -33.875 -26.109 1 93.38 334 ASP A CA 1
ATOM 2668 C C . ASP A 1 334 ? -2.678 -34.719 -25.359 1 93.38 334 ASP A C 1
ATOM 2670 O O . ASP A 1 334 ? -3.273 -35.625 -25.922 1 93.38 334 ASP A O 1
ATOM 2674 N N . LYS A 1 335 ? -2.883 -34.438 -24.141 1 94.81 335 LYS A N 1
ATOM 2675 C CA . LYS A 1 335 ? -3.807 -35.188 -23.281 1 94.81 335 LYS A CA 1
ATOM 2676 C C . LYS A 1 335 ? -3.494 -36.688 -23.297 1 94.81 335 LYS A C 1
ATOM 2678 O O . LYS A 1 335 ? -4.391 -37.5 -23.453 1 94.81 335 LYS A O 1
ATOM 2683 N N . SER A 1 336 ? -2.205 -36.938 -23.203 1 96.25 336 SER A N 1
ATOM 2684 C CA . SER A 1 336 ? -1.805 -38.344 -23.109 1 96.25 336 SER A CA 1
ATOM 2685 C C . SER A 1 336 ? -2.42 -39 -21.891 1 96.25 336 SER A C 1
ATOM 2687 O O . SER A 1 336 ? -2.504 -38.406 -20.812 1 96.25 336 SER A O 1
ATOM 2689 N N . PRO A 1 337 ? -2.854 -40.25 -22.016 1 96.88 337 PRO A N 1
ATOM 2690 C CA . PRO A 1 337 ? -3.529 -40.938 -20.906 1 96.88 337 PRO A CA 1
ATOM 2691 C C . PRO A 1 337 ? -2.664 -41 -19.656 1 96.88 337 PRO A C 1
ATOM 2693 O O . PRO A 1 337 ? -3.143 -40.719 -18.547 1 96.88 337 PRO A O 1
ATOM 2696 N N . ILE A 1 338 ? -1.398 -41.344 -19.781 1 97.69 338 ILE A N 1
ATOM 2697 C CA . ILE A 1 338 ? -0.518 -41.469 -18.625 1 97.69 338 ILE A CA 1
ATOM 2698 C C . ILE A 1 338 ? -0.318 -40.094 -17.984 1 97.69 338 ILE A C 1
ATOM 2700 O O . ILE A 1 338 ? -0.293 -39.969 -16.766 1 97.69 338 ILE A O 1
ATOM 2704 N N . GLY A 1 339 ? -0.123 -39.094 -18.875 1 97.81 339 GLY A N 1
ATOM 2705 C CA . GLY A 1 339 ? -0.028 -37.75 -18.359 1 97.81 339 GLY A CA 1
ATOM 2706 C C . GLY A 1 339 ? -1.233 -37.312 -17.531 1 97.81 339 GLY A C 1
ATOM 2707 O O . GLY A 1 339 ? -1.086 -36.719 -16.469 1 97.81 339 GLY A O 1
ATOM 2708 N N . LEU A 1 340 ? -2.385 -37.625 -18.016 1 97.94 340 LEU A N 1
ATOM 2709 C CA . LEU A 1 340 ? -3.629 -37.281 -17.328 1 97.94 340 LEU A CA 1
ATOM 2710 C C . LEU A 1 340 ? -3.736 -38.031 -16.016 1 97.94 340 LEU A C 1
ATOM 2712 O O . LEU A 1 340 ? -4.246 -37.5 -15.023 1 97.94 340 LEU A O 1
ATOM 2716 N N . ILE A 1 341 ? -3.34 -39.281 -16.031 1 98.38 341 ILE A N 1
ATOM 2717 C CA . ILE A 1 341 ? -3.35 -40.062 -14.805 1 98.38 341 ILE A CA 1
ATOM 2718 C C . ILE A 1 341 ? -2.469 -39.406 -13.75 1 98.38 341 ILE A C 1
ATOM 2720 O O . ILE A 1 341 ? -2.867 -39.281 -12.594 1 98.38 341 ILE A O 1
ATOM 2724 N N . LEU A 1 342 ? -1.27 -39 -14.133 1 98.5 342 LEU A N 1
ATOM 2725 C CA . LEU A 1 342 ? -0.37 -38.312 -13.211 1 98.5 342 LEU A CA 1
ATOM 2726 C C . LEU A 1 342 ? -0.976 -37 -12.742 1 98.5 342 LEU A C 1
ATOM 2728 O O . LEU A 1 342 ? -0.879 -36.656 -11.562 1 98.5 342 LEU A O 1
ATOM 2732 N N . LEU A 1 343 ? -1.574 -36.281 -13.641 1 97.88 343 LEU A N 1
ATOM 2733 C CA . LEU A 1 343 ? -2.242 -35.031 -13.305 1 97.88 343 LEU A CA 1
ATOM 2734 C C . LEU A 1 343 ? -3.336 -35.25 -12.266 1 97.88 343 LEU A C 1
ATOM 2736 O O . LEU A 1 343 ? -3.535 -34.438 -11.375 1 97.88 343 LEU A O 1
ATOM 2740 N N . ALA A 1 344 ? -4.047 -36.312 -12.406 1 97.88 344 ALA A N 1
ATOM 2741 C CA . ALA A 1 344 ? -5.102 -36.656 -11.445 1 97.88 344 ALA A CA 1
ATOM 2742 C C . ALA A 1 344 ? -4.535 -36.812 -10.039 1 97.88 344 ALA A C 1
ATOM 2744 O O . ALA A 1 344 ? -5.164 -36.406 -9.062 1 97.88 344 ALA A O 1
ATOM 2745 N N . GLN A 1 345 ? -3.332 -37.438 -9.922 1 97.5 345 GLN A N 1
ATOM 2746 C CA . GLN A 1 345 ? -2.73 -37.562 -8.602 1 97.5 345 GLN A CA 1
ATOM 2747 C C . GLN A 1 345 ? -2.371 -36.219 -8.016 1 97.5 345 GLN A C 1
ATOM 2749 O O . GLN A 1 345 ? -2.494 -36 -6.812 1 97.5 345 GLN A O 1
ATOM 2754 N N . TYR A 1 346 ? -1.898 -35.344 -8.852 1 96.62 346 TYR A N 1
ATOM 2755 C CA . TYR A 1 346 ? -1.523 -34 -8.461 1 96.62 346 TYR A CA 1
ATOM 2756 C C . TYR A 1 346 ? -2.703 -33.25 -7.832 1 96.62 346 TYR A C 1
ATOM 2758 O O . TYR A 1 346 ? -2.518 -32.375 -6.984 1 96.62 346 TYR A O 1
ATOM 2766 N N . CYS A 1 347 ? -3.939 -33.625 -8.188 1 95.44 347 CYS A N 1
ATOM 2767 C CA . CYS A 1 347 ? -5.141 -33 -7.645 1 95.44 347 CYS A CA 1
ATOM 2768 C C . CYS A 1 347 ? -5.207 -33.188 -6.133 1 95.44 347 CYS A C 1
ATOM 2770 O O . CYS A 1 347 ? -5.75 -32.344 -5.426 1 95.44 347 CYS A O 1
ATOM 2772 N N . ALA A 1 348 ? -4.645 -34.281 -5.645 1 93.31 348 ALA A N 1
ATOM 2773 C CA . ALA A 1 348 ? -4.605 -34.5 -4.199 1 93.31 348 ALA A CA 1
ATOM 2774 C C . ALA A 1 348 ? -3.76 -33.438 -3.504 1 93.31 348 ALA A C 1
ATOM 2776 O O . ALA A 1 348 ? -4.074 -33.031 -2.385 1 93.31 348 ALA A O 1
ATOM 2777 N N . GLN A 1 349 ? -2.678 -33.031 -4.16 1 91.56 349 GLN A N 1
ATOM 2778 C CA . GLN A 1 349 ? -1.859 -31.953 -3.611 1 91.56 349 GLN A CA 1
ATOM 2779 C C . GLN A 1 349 ? -2.625 -30.641 -3.594 1 91.56 349 GLN A C 1
ATOM 2781 O O . GLN A 1 349 ? -2.605 -29.922 -2.594 1 91.56 349 GLN A O 1
ATOM 2786 N N . LEU A 1 350 ? -3.293 -30.328 -4.707 1 91.81 350 LEU A N 1
ATOM 2787 C CA . LEU A 1 350 ? -4.094 -29.109 -4.793 1 91.81 350 LEU A CA 1
ATOM 2788 C C . LEU A 1 350 ? -5.16 -29.094 -3.705 1 91.81 350 LEU A C 1
ATOM 2790 O O . LEU A 1 350 ? -5.434 -28.031 -3.121 1 91.81 350 LEU A O 1
ATOM 2794 N N . TYR A 1 351 ? -5.707 -30.188 -3.443 1 92.12 351 TYR A N 1
ATOM 2795 C CA . TYR A 1 351 ? -6.793 -30.297 -2.477 1 92.12 351 TYR A CA 1
ATOM 2796 C C . TYR A 1 351 ? -6.336 -29.859 -1.09 1 92.12 351 TYR A C 1
ATOM 2798 O O . TYR A 1 351 ? -7.113 -29.281 -0.326 1 92.12 351 TYR A O 1
ATOM 2806 N N . LEU A 1 352 ? -5.098 -30.156 -0.779 1 88.75 352 LEU A N 1
ATOM 2807 C CA . LEU A 1 352 ? -4.562 -29.812 0.53 1 88.75 352 LEU A CA 1
ATOM 2808 C C . LEU A 1 352 ? -4.539 -28.297 0.717 1 88.75 352 LEU A C 1
ATOM 2810 O O . LEU A 1 352 ? -4.508 -27.797 1.848 1 88.75 352 LEU A O 1
ATOM 2814 N N . PHE A 1 353 ? -4.57 -27.609 -0.328 1 89.69 353 PHE A N 1
ATOM 2815 C CA . PHE A 1 353 ? -4.441 -26.156 -0.255 1 89.69 353 PHE A CA 1
ATOM 2816 C C . PHE A 1 353 ? -5.754 -25.484 -0.619 1 89.69 353 PHE A C 1
ATOM 2818 O O . PHE A 1 353 ? -5.766 -24.312 -1.022 1 89.69 353 PHE A O 1
ATOM 2825 N N . ARG A 1 354 ? -6.855 -26.109 -0.503 1 90.56 354 ARG A N 1
ATOM 2826 C CA . ARG A 1 354 ? -8.172 -25.625 -0.886 1 90.56 354 ARG A CA 1
ATOM 2827 C C . ARG A 1 354 ? -8.57 -24.406 -0.057 1 90.56 354 ARG A C 1
ATOM 2829 O O . ARG A 1 354 ? -9.469 -23.641 -0.436 1 90.56 354 ARG A O 1
ATOM 2836 N N . GLY A 1 355 ? -7.855 -24.172 1.041 1 89.19 355 GLY A N 1
ATOM 2837 C CA . GLY A 1 355 ? -8.148 -23.016 1.884 1 89.19 355 GLY A CA 1
ATOM 2838 C C . GLY A 1 355 ? -7.691 -21.703 1.277 1 89.19 355 GLY A C 1
ATOM 2839 O O . GLY A 1 355 ? -8.141 -20.641 1.695 1 89.19 355 GLY A O 1
ATOM 2840 N N . TYR A 1 356 ? -6.816 -21.781 0.372 1 92.31 356 TYR A N 1
ATOM 2841 C CA . TYR A 1 356 ? -6.391 -20.578 -0.338 1 92.31 356 TYR A CA 1
ATOM 2842 C C . TYR A 1 356 ? -7.434 -20.156 -1.361 1 92.31 356 TYR A C 1
ATOM 2844 O O . TYR A 1 356 ? -7.953 -20.984 -2.113 1 92.31 356 TYR A O 1
ATOM 2852 N N . TRP A 1 357 ? -7.758 -18.844 -1.464 1 93.88 357 TRP A N 1
ATOM 2853 C CA . TRP A 1 357 ? -8.859 -18.328 -2.277 1 93.88 357 TRP A CA 1
ATOM 2854 C C . TRP A 1 357 ? -8.617 -18.625 -3.756 1 93.88 357 TRP A C 1
ATOM 2856 O O . TRP A 1 357 ? -9.57 -18.703 -4.535 1 93.88 357 TRP A O 1
ATOM 2866 N N . PHE A 1 358 ? -7.371 -18.875 -4.152 1 93.06 358 PHE A N 1
ATOM 2867 C CA . PHE A 1 358 ? -7.082 -19.078 -5.566 1 93.06 358 PHE A CA 1
ATOM 2868 C C . PHE A 1 358 ? -7.035 -20.562 -5.914 1 93.06 358 PHE A C 1
ATOM 2870 O O . PHE A 1 358 ? -6.836 -20.922 -7.074 1 93.06 358 PHE A O 1
ATOM 2877 N N . VAL A 1 359 ? -7.188 -21.484 -5.023 1 92 359 VAL A N 1
ATOM 2878 C CA . VAL A 1 359 ? -7.223 -22.922 -5.277 1 92 359 VAL A CA 1
ATOM 2879 C C . VAL A 1 359 ? -8.648 -23.438 -5.137 1 92 359 VAL A C 1
ATOM 2881 O O . VAL A 1 359 ? -9.234 -23.938 -6.102 1 92 359 VAL A O 1
ATOM 2884 N N . GLU A 1 360 ? -9.227 -23.281 -3.947 1 90.38 360 GLU A N 1
ATOM 2885 C CA . GLU A 1 360 ? -10.602 -23.641 -3.605 1 90.38 360 GLU A CA 1
ATOM 2886 C C . GLU A 1 360 ? -10.992 -24.984 -4.234 1 90.38 360 GLU A C 1
ATOM 2888 O O . GLU A 1 360 ? -10.383 -26.016 -3.951 1 90.38 360 GLU A O 1
ATOM 2893 N N . ASP A 1 361 ? -11.852 -24.969 -5.324 1 89.25 361 ASP A N 1
ATOM 2894 C CA . ASP A 1 361 ? -12.43 -26.188 -5.875 1 89.25 361 ASP A CA 1
ATOM 2895 C C . ASP A 1 361 ? -11.672 -26.641 -7.117 1 89.25 361 ASP A C 1
ATOM 2897 O O . ASP A 1 361 ? -12.156 -27.484 -7.875 1 89.25 361 ASP A O 1
ATOM 2901 N N . ARG A 1 362 ? -10.492 -26.172 -7.25 1 89.56 362 ARG A N 1
ATOM 2902 C CA . ARG A 1 362 ? -9.727 -26.469 -8.461 1 89.56 362 ARG A CA 1
ATOM 2903 C C . ARG A 1 362 ? -9.414 -27.953 -8.555 1 89.56 362 ARG A C 1
ATOM 2905 O O . ARG A 1 362 ? -9.336 -28.5 -9.656 1 89.56 362 ARG A O 1
ATOM 2912 N N . SER A 1 363 ? -9.156 -28.547 -7.418 1 92.44 363 SER A N 1
ATOM 2913 C CA . SER A 1 363 ? -8.875 -29.984 -7.41 1 92.44 363 SER A CA 1
ATOM 2914 C C . SER A 1 363 ? -10.039 -30.781 -7.988 1 92.44 363 SER A C 1
ATOM 2916 O O . SER A 1 363 ? -9.844 -31.625 -8.867 1 92.44 363 SER A O 1
ATOM 2918 N N . HIS A 1 364 ? -11.219 -30.484 -7.602 1 92.31 364 HIS A N 1
ATOM 2919 C CA . HIS A 1 364 ? -12.406 -31.188 -8.062 1 92.31 364 HIS A CA 1
ATOM 2920 C C . HIS A 1 364 ? -12.688 -30.891 -9.531 1 92.31 364 HIS A C 1
ATOM 2922 O O . HIS A 1 364 ? -13.039 -31.797 -10.297 1 92.31 364 HIS A O 1
ATOM 2928 N N . GLU A 1 365 ? -12.523 -29.688 -9.875 1 92.12 365 GLU A N 1
ATOM 2929 C CA . GLU A 1 365 ? -12.742 -29.297 -11.273 1 92.12 365 GLU A CA 1
ATOM 2930 C C . GLU A 1 365 ? -11.758 -30.016 -12.195 1 92.12 365 GLU A C 1
ATOM 2932 O O . GLU A 1 365 ? -12.141 -30.5 -13.266 1 92.12 365 GLU A O 1
ATOM 2937 N N . LEU A 1 366 ? -10.578 -30 -11.758 1 93.56 366 LEU A N 1
ATOM 2938 C CA . LEU A 1 366 ? -9.547 -30.641 -12.57 1 93.56 366 LEU A CA 1
ATOM 2939 C C . LEU A 1 366 ? -9.766 -32.156 -12.648 1 93.56 366 LEU A C 1
ATOM 2941 O O . LEU A 1 366 ? -9.609 -32.75 -13.711 1 93.56 366 LEU A O 1
ATOM 2945 N N . LEU A 1 367 ? -10.125 -32.812 -11.555 1 95.31 367 LEU A N 1
ATOM 2946 C CA . LEU A 1 367 ? -10.398 -34.25 -11.555 1 95.31 367 LEU A CA 1
ATOM 2947 C C . LEU A 1 367 ? -11.555 -34.562 -12.492 1 95.31 367 LEU A C 1
ATOM 2949 O O . LEU A 1 367 ? -11.516 -35.594 -13.195 1 95.31 367 LEU A O 1
ATOM 2953 N N . SER A 1 368 ? -12.508 -33.719 -12.477 1 94.38 368 SER A N 1
ATOM 2954 C CA . SER A 1 368 ? -13.648 -33.906 -13.375 1 94.38 368 SER A CA 1
ATOM 2955 C C . SER A 1 368 ? -13.227 -33.781 -14.836 1 94.38 368 SER A C 1
ATOM 2957 O O . SER A 1 368 ? -13.688 -34.531 -15.688 1 94.38 368 SER A O 1
ATOM 2959 N N . ALA A 1 369 ? -12.414 -32.812 -15.086 1 94.06 369 ALA A N 1
ATOM 2960 C CA . ALA A 1 369 ? -11.93 -32.594 -16.453 1 94.06 369 ALA A CA 1
ATOM 2961 C C . ALA A 1 369 ? -11.062 -33.781 -16.906 1 94.06 369 ALA A C 1
ATOM 2963 O O . ALA A 1 369 ? -11.148 -34.188 -18.078 1 94.06 369 ALA A O 1
ATOM 2964 N N . VAL A 1 370 ? -10.227 -34.25 -16.047 1 96.5 370 VAL A N 1
ATOM 2965 C CA . VAL A 1 370 ? -9.383 -35.406 -16.359 1 96.5 370 VAL A CA 1
ATOM 2966 C C . VAL A 1 370 ? -10.266 -36.625 -16.625 1 96.5 370 VAL A C 1
ATOM 2968 O O . VAL A 1 370 ? -10.016 -37.406 -17.562 1 96.5 370 VAL A O 1
ATOM 2971 N N . ALA A 1 371 ? -11.273 -36.812 -15.812 1 96 371 ALA A N 1
ATOM 2972 C CA . ALA A 1 371 ? -12.195 -37.938 -15.969 1 96 371 ALA A CA 1
ATOM 2973 C C . ALA A 1 371 ? -12.875 -37.906 -17.344 1 96 371 ALA A C 1
ATOM 2975 O O . ALA A 1 371 ? -13.102 -38.938 -17.953 1 96 371 ALA A O 1
ATOM 2976 N N . ALA A 1 372 ? -13.172 -36.75 -17.812 1 94.81 372 ALA A N 1
ATOM 2977 C CA . ALA A 1 372 ? -13.844 -36.594 -19.094 1 94.81 372 ALA A CA 1
ATOM 2978 C C . ALA A 1 372 ? -12.891 -36.875 -20.25 1 94.81 372 ALA A C 1
ATOM 2980 O O . ALA A 1 372 ? -13.312 -37.344 -21.312 1 94.81 372 ALA A O 1
ATOM 2981 N N . ALA A 1 373 ? -11.609 -36.656 -20.016 1 94.94 373 ALA A N 1
ATOM 2982 C CA . ALA A 1 373 ? -10.633 -36.781 -21.109 1 94.94 373 ALA A CA 1
ATOM 2983 C C . ALA A 1 373 ? -10 -38.156 -21.125 1 94.94 373 ALA A C 1
ATOM 2985 O O . ALA A 1 373 ? -9.484 -38.594 -22.156 1 94.94 373 ALA A O 1
ATOM 2986 N N . LEU A 1 374 ? -10.039 -38.844 -20.031 1 96.31 374 LEU A N 1
ATOM 2987 C CA . LEU A 1 374 ? -9.383 -40.156 -19.891 1 96.31 374 LEU A CA 1
ATOM 2988 C C . LEU A 1 374 ? -10.234 -41.25 -20.469 1 96.31 374 LEU A C 1
ATOM 2990 O O . LEU A 1 374 ? -11.453 -41.281 -20.266 1 96.31 374 LEU A O 1
ATOM 2994 N N . PRO A 1 375 ? -9.625 -42.156 -21.281 1 94.5 375 PRO A N 1
ATOM 2995 C CA . PRO A 1 375 ? -10.383 -43.312 -21.734 1 94.5 375 PRO A CA 1
ATOM 2996 C C . PRO A 1 375 ? -11.008 -44.094 -20.578 1 94.5 375 PRO A C 1
ATOM 2998 O O . PRO A 1 375 ? -10.391 -44.25 -19.531 1 94.5 375 PRO A O 1
ATOM 3001 N N . SER A 1 376 ? -12.141 -44.656 -20.812 1 93.88 376 SER A N 1
ATOM 3002 C CA . SER A 1 376 ? -12.938 -45.312 -19.781 1 93.88 376 SER A CA 1
ATOM 3003 C C . SER A 1 376 ? -12.18 -46.5 -19.156 1 93.88 376 SER A C 1
ATOM 3005 O O . SER A 1 376 ? -12.32 -46.75 -17.953 1 93.88 376 SER A O 1
ATOM 3007 N N . ARG A 1 377 ? -11.336 -47.156 -19.922 1 93.81 377 ARG A N 1
ATOM 3008 C CA . ARG A 1 377 ? -10.602 -48.312 -19.438 1 93.81 377 ARG A CA 1
ATOM 3009 C C . ARG A 1 377 ? -9.609 -47.906 -18.344 1 93.81 377 ARG A C 1
ATOM 3011 O O . ARG A 1 377 ? -9.172 -48.75 -17.562 1 93.81 377 ARG A O 1
ATOM 3018 N N . LEU A 1 378 ? -9.289 -46.656 -18.344 1 96.12 378 LEU A N 1
ATOM 3019 C CA . LEU A 1 378 ? -8.273 -46.188 -17.391 1 96.12 378 LEU A CA 1
ATOM 3020 C C . LEU A 1 378 ? -8.914 -45.406 -16.266 1 96.12 378 LEU A C 1
ATOM 3022 O O . LEU A 1 378 ? -8.203 -44.781 -15.445 1 96.12 378 LEU A O 1
ATOM 3026 N N . ALA A 1 379 ? -10.227 -45.406 -16.047 1 95.75 379 ALA A N 1
ATOM 3027 C CA . ALA A 1 379 ? -10.977 -44.594 -15.07 1 95.75 379 ALA A CA 1
ATOM 3028 C C . ALA A 1 379 ? -10.602 -45 -13.648 1 95.75 379 ALA A C 1
ATOM 3030 O O . ALA A 1 379 ? -10.664 -44.156 -12.734 1 95.75 379 ALA A O 1
ATOM 3031 N N . HIS A 1 380 ? -10.219 -46.25 -13.445 1 95.75 380 HIS A N 1
ATOM 3032 C CA . HIS A 1 380 ? -9.914 -46.719 -12.102 1 95.75 380 HIS A CA 1
ATOM 3033 C C . HIS A 1 380 ? -8.695 -46 -11.523 1 95.75 380 HIS A C 1
ATOM 3035 O O . HIS A 1 380 ? -8.508 -46 -10.305 1 95.75 380 HIS A O 1
ATOM 3041 N N . TRP A 1 381 ? -7.852 -45.406 -12.367 1 96.62 381 TRP A N 1
ATOM 3042 C CA . TRP A 1 381 ? -6.672 -44.656 -11.914 1 96.62 381 TRP A CA 1
ATOM 3043 C C . TRP A 1 381 ? -7.07 -43.406 -11.18 1 96.62 381 TRP A C 1
ATOM 3045 O O . TRP A 1 381 ? -6.25 -42.781 -10.492 1 96.62 381 TRP A O 1
ATOM 3055 N N . LEU A 1 382 ? -8.336 -43 -11.258 1 97 382 LEU A N 1
ATOM 3056 C CA . LEU A 1 382 ? -8.828 -41.781 -10.609 1 97 382 LEU A CA 1
ATOM 3057 C C . LEU A 1 382 ? -9.414 -42.094 -9.234 1 97 382 LEU A C 1
ATOM 3059 O O . LEU A 1 382 ? -9.719 -41.188 -8.461 1 97 382 LEU A O 1
ATOM 3063 N N . ASP A 1 383 ? -9.516 -43.344 -8.875 1 95.31 383 ASP A N 1
ATOM 3064 C CA . ASP A 1 383 ? -10.172 -43.719 -7.629 1 95.31 383 ASP A CA 1
ATOM 3065 C C . ASP A 1 383 ? -9.438 -43.156 -6.418 1 95.31 383 ASP A C 1
ATOM 3067 O O . ASP A 1 383 ? -10.062 -42.562 -5.531 1 95.31 383 ASP A O 1
ATOM 3071 N N . TRP A 1 384 ? -8.156 -43.344 -6.371 1 95.44 384 TRP A N 1
ATOM 3072 C CA . TRP A 1 384 ? -7.391 -42.906 -5.211 1 95.44 384 TRP A CA 1
ATOM 3073 C C . TRP A 1 384 ? -7.516 -41.406 -5.016 1 95.44 384 TRP A C 1
ATOM 3075 O O . TRP A 1 384 ? -7.859 -40.938 -3.924 1 95.44 384 TRP A O 1
ATOM 3085 N N . PRO A 1 385 ? -7.16 -40.562 -6.074 1 95.88 385 PRO A N 1
ATOM 3086 C CA . PRO A 1 385 ? -7.277 -39.125 -5.863 1 95.88 385 PRO A CA 1
ATOM 3087 C C . PRO A 1 385 ? -8.711 -38.688 -5.547 1 95.88 385 PRO A C 1
ATOM 3089 O O . PRO A 1 385 ? -8.914 -37.75 -4.777 1 95.88 385 PRO A O 1
ATOM 3092 N N . ARG A 1 386 ? -9.703 -39.344 -6.105 1 94.44 386 ARG A N 1
ATOM 3093 C CA . ARG A 1 386 ? -11.094 -39.031 -5.785 1 94.44 386 ARG A CA 1
ATOM 3094 C C . ARG A 1 386 ? -11.398 -39.312 -4.32 1 94.44 386 ARG A C 1
ATOM 3096 O O . ARG A 1 386 ? -12.055 -38.5 -3.652 1 94.44 386 ARG A O 1
ATOM 3103 N N . GLN A 1 387 ? -10.984 -40.406 -3.906 1 92.19 387 GLN A N 1
ATOM 3104 C CA . GLN A 1 387 ? -11.195 -40.812 -2.514 1 92.19 387 GLN A CA 1
ATOM 3105 C C . GLN A 1 387 ? -10.516 -39.812 -1.565 1 92.19 387 GLN A C 1
ATOM 3107 O O . GLN A 1 387 ? -11.094 -39.406 -0.556 1 92.19 387 GLN A O 1
ATOM 3112 N N . PHE A 1 388 ? -9.32 -39.531 -1.895 1 91.69 388 PHE A N 1
ATOM 3113 C CA . PHE A 1 388 ? -8.578 -38.594 -1.055 1 91.69 388 PHE A CA 1
ATOM 3114 C C . PHE A 1 388 ? -9.266 -37.219 -1.002 1 91.69 388 PHE A C 1
ATOM 3116 O O . PHE A 1 388 ? -9.391 -36.625 0.068 1 91.69 388 PHE A O 1
ATOM 3123 N N . CYS A 1 389 ? -9.695 -36.688 -2.119 1 90.88 389 CYS A N 1
ATOM 3124 C CA . CYS A 1 389 ? -10.289 -35.375 -2.217 1 90.88 389 CYS A CA 1
ATOM 3125 C C . CYS A 1 389 ? -11.695 -35.344 -1.627 1 90.88 389 CYS A C 1
ATOM 3127 O O . CYS A 1 389 ? -12.211 -34.281 -1.286 1 90.88 389 CYS A O 1
ATOM 3129 N N . SER A 1 390 ? -12.367 -36.438 -1.546 1 84.38 390 SER A N 1
ATOM 3130 C CA . SER A 1 390 ? -13.711 -36.5 -0.982 1 84.38 390 SER A CA 1
ATOM 3131 C C . SER A 1 390 ? -13.672 -36.656 0.535 1 84.38 390 SER A C 1
ATOM 3133 O O . SER A 1 390 ? -14.656 -36.375 1.22 1 84.38 390 SER A O 1
ATOM 3135 N N . SER A 1 391 ? -12.641 -37.344 1.051 1 69.81 391 SER A N 1
ATOM 3136 C CA . SER A 1 391 ? -12.594 -37.656 2.475 1 69.81 391 SER A CA 1
ATOM 3137 C C . SER A 1 391 ? -12.617 -36.375 3.32 1 69.81 391 SER A C 1
ATOM 3139 O O . SER A 1 391 ? -12.969 -36.406 4.504 1 69.81 391 SER A O 1
ATOM 3141 N N . GLY A 1 392 ? -12.805 -35.094 2.742 1 61.44 392 GLY A N 1
ATOM 3142 C CA . GLY A 1 392 ? -12.93 -33.844 3.484 1 61.44 392 GLY A CA 1
ATOM 3143 C C . GLY A 1 392 ? -11.812 -33.656 4.496 1 61.44 392 GLY A C 1
ATOM 3144 O O . GLY A 1 392 ? -11.531 -32.5 4.891 1 61.44 392 GLY A O 1
ATOM 3145 N N . THR A 1 393 ? -11.523 -34.688 5.48 1 54.66 393 THR A N 1
ATOM 3146 C CA . THR A 1 393 ? -10.617 -34.531 6.613 1 54.66 393 THR A CA 1
ATOM 3147 C C . THR A 1 393 ? -9.164 -34.562 6.152 1 54.66 393 THR A C 1
ATOM 3149 O O . THR A 1 393 ? -8.742 -35.438 5.422 1 54.66 393 THR A O 1
ATOM 3152 N N . LEU A 1 394 ? -8.602 -33.312 6.164 1 54.06 394 LEU A N 1
ATOM 3153 C CA . LEU A 1 394 ? -7.148 -33.312 6.012 1 54.06 394 LEU A CA 1
ATOM 3154 C C . LEU A 1 394 ? -6.512 -34.344 6.945 1 54.06 394 LEU A C 1
ATOM 3156 O O . LEU A 1 394 ? -6.973 -34.531 8.078 1 54.06 394 LEU A O 1
ATOM 3160 N N . PRO A 1 395 ? -5.871 -35.25 6.422 1 44.44 395 PRO A N 1
ATOM 3161 C CA . PRO A 1 395 ? -5.309 -36.188 7.41 1 44.44 395 PRO A CA 1
ATOM 3162 C C . PRO A 1 395 ? -4.762 -35.469 8.641 1 44.44 395 PRO A C 1
ATOM 3164 O O . PRO A 1 395 ? -4.207 -34.375 8.531 1 44.44 395 PRO A O 1
ATOM 3167 N N . GLU A 1 396 ? -5.387 -35.656 9.938 1 41.31 396 GLU A N 1
ATOM 3168 C CA . GLU A 1 396 ? -4.832 -35.188 11.203 1 41.31 396 GLU A CA 1
ATOM 3169 C C . GLU A 1 396 ? -3.332 -35.438 11.281 1 41.31 396 GLU A C 1
ATOM 3171 O O . GLU A 1 396 ? -2.852 -36.469 10.781 1 41.31 396 GLU A O 1
ATOM 3176 N N . MET B 1 1 ? -3.023 39.375 -45.312 1 30.08 1 MET B N 1
ATOM 3177 C CA . MET B 1 1 ? -3.031 38 -44.75 1 30.08 1 MET B CA 1
ATOM 3178 C C . MET B 1 1 ? -4.445 37.594 -44.375 1 30.08 1 MET B C 1
ATOM 3180 O O . MET B 1 1 ? -5.172 38.344 -43.719 1 30.08 1 MET B O 1
ATOM 3184 N N . PRO B 1 2 ? -4.969 36.562 -44.938 1 36 2 PRO B N 1
ATOM 3185 C CA . PRO B 1 2 ? -6.414 36.375 -44.812 1 36 2 PRO B CA 1
ATOM 3186 C C . PRO B 1 2 ? -6.832 36 -43.375 1 36 2 PRO B C 1
ATOM 3188 O O . PRO B 1 2 ? -6.027 35.5 -42.625 1 36 2 PRO B O 1
ATOM 3191 N N . PRO B 1 3 ? -7.832 36.656 -42.938 1 32.28 3 PRO B N 1
ATOM 3192 C CA . PRO B 1 3 ? -8.258 36.531 -41.531 1 32.28 3 PRO B CA 1
ATOM 3193 C C . PRO B 1 3 ? -8.531 35.094 -41.125 1 32.28 3 PRO B C 1
ATOM 3195 O O . PRO B 1 3 ? -8.875 34.25 -41.938 1 32.28 3 PRO B O 1
ATOM 3198 N N . ARG B 1 4 ? -7.828 34.562 -40.219 1 39.47 4 ARG B N 1
ATOM 3199 C CA . ARG B 1 4 ? -7.988 33.25 -39.656 1 39.47 4 ARG B CA 1
ATOM 3200 C C . ARG B 1 4 ? -9.461 32.938 -39.406 1 39.47 4 ARG B C 1
ATOM 3202 O O . ARG B 1 4 ? -10.203 33.781 -38.906 1 39.47 4 ARG B O 1
ATOM 3209 N N . ARG B 1 5 ? -10.039 32.031 -40.062 1 40.34 5 ARG B N 1
ATOM 3210 C CA . ARG B 1 5 ? -11.422 31.562 -39.938 1 40.34 5 ARG B CA 1
ATOM 3211 C C . ARG B 1 5 ? -11.812 31.359 -38.469 1 40.34 5 ARG B C 1
ATOM 3213 O O . ARG B 1 5 ? -11.07 30.734 -37.719 1 40.34 5 ARG B O 1
ATOM 3220 N N . ALA B 1 6 ? -12.625 32.188 -37.906 1 38.22 6 ALA B N 1
ATOM 3221 C CA . ALA B 1 6 ? -13.195 3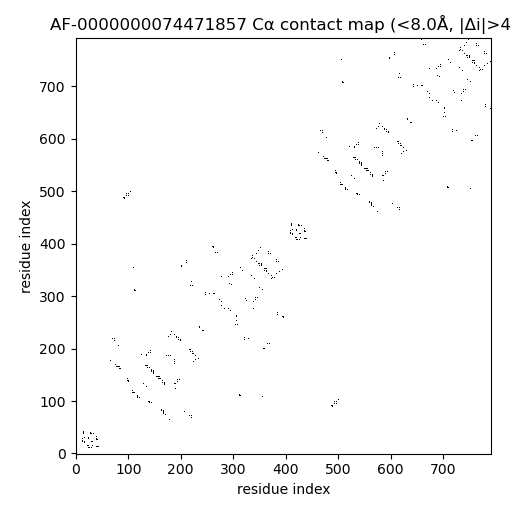2.156 -36.562 1 38.22 6 ALA B CA 1
ATOM 3222 C C . ALA B 1 6 ? -13.891 30.844 -36.281 1 38.22 6 ALA B C 1
ATOM 3224 O O . ALA B 1 6 ? -14.766 30.422 -37.031 1 38.22 6 ALA B O 1
ATOM 3225 N N . HIS B 1 7 ? -13.258 29.828 -35.75 1 44.62 7 HIS B N 1
ATOM 3226 C CA . HIS B 1 7 ? -13.922 28.578 -35.406 1 44.62 7 HIS B CA 1
ATOM 3227 C C . HIS B 1 7 ? -15.094 28.812 -34.469 1 44.62 7 HIS B C 1
ATOM 3229 O O . HIS B 1 7 ? -14.938 29.469 -33.438 1 44.62 7 HIS B O 1
ATOM 3235 N N . THR B 1 8 ? -16.297 28.891 -34.875 1 48.84 8 THR B N 1
ATOM 3236 C CA . THR B 1 8 ? -17.547 29.125 -34.156 1 48.84 8 THR B CA 1
ATOM 3237 C C . THR B 1 8 ? -17.875 27.969 -33.25 1 48.84 8 THR B C 1
ATOM 3239 O O . THR B 1 8 ? -17.984 26.828 -33.688 1 48.84 8 THR B O 1
ATOM 3242 N N . LYS B 1 9 ? -17.609 28.203 -32.062 1 51.66 9 LYS B N 1
ATOM 3243 C CA . LYS B 1 9 ? -17.906 27.234 -31 1 51.66 9 LYS B CA 1
ATOM 3244 C C . LYS B 1 9 ? -19.422 27.078 -30.828 1 51.66 9 LYS B C 1
ATOM 3246 O O . LYS B 1 9 ? -20.156 28.047 -30.922 1 51.66 9 LYS B O 1
ATOM 3251 N N . SER B 1 10 ? -19.906 25.859 -30.906 1 59.69 10 SER B N 1
ATOM 3252 C CA . SER B 1 10 ? -21.328 25.641 -30.641 1 59.69 10 SER B CA 1
ATOM 3253 C C . SER B 1 10 ? -21.609 25.688 -29.141 1 59.69 10 SER B C 1
ATOM 3255 O O . SER B 1 10 ? -20.984 24.969 -28.359 1 59.69 10 SER B O 1
ATOM 3257 N N . ARG B 1 11 ? -22.328 26.641 -28.516 1 68.44 11 ARG B N 1
ATOM 3258 C CA . ARG B 1 11 ? -22.578 26.953 -27.109 1 68.44 11 ARG B CA 1
ATOM 3259 C C . ARG B 1 11 ? -23.359 25.828 -26.438 1 68.44 11 ARG B C 1
ATOM 3261 O O . ARG B 1 11 ? -23.172 25.547 -25.25 1 68.44 11 ARG B O 1
ATOM 3268 N N . ASN B 1 12 ? -24.25 25.203 -27.188 1 68.5 12 ASN B N 1
ATOM 3269 C CA . ASN B 1 12 ? -25.188 24.25 -26.609 1 68.5 12 ASN B CA 1
ATOM 3270 C C . ASN B 1 12 ? -24.953 22.844 -27.141 1 68.5 12 ASN B C 1
ATOM 3272 O O . ASN B 1 12 ? -25.906 22.078 -27.344 1 68.5 12 ASN B O 1
ATOM 3276 N N . GLY B 1 13 ? -23.797 22.516 -27.391 1 73.75 13 GLY B N 1
ATOM 3277 C CA . GLY B 1 13 ? -23.484 21.203 -27.938 1 73.75 13 GLY B CA 1
ATOM 3278 C C . GLY B 1 13 ? -23.609 20.078 -26.938 1 73.75 13 GLY B C 1
ATOM 3279 O O . GLY B 1 13 ? -23.672 20.312 -25.734 1 73.75 13 GLY B O 1
ATOM 3280 N N . CYS B 1 14 ? -23.812 18.812 -27.438 1 71.94 14 CYS B N 1
ATOM 3281 C CA . CYS B 1 14 ? -23.969 17.641 -26.578 1 71.94 14 CYS B CA 1
ATOM 3282 C C . CYS B 1 14 ? -22.688 17.344 -25.812 1 71.94 14 CYS B C 1
ATOM 3284 O O . CYS B 1 14 ? -21.609 17.797 -26.188 1 71.94 14 CYS B O 1
ATOM 3286 N N . ASP B 1 15 ? -22.812 16.656 -24.828 1 73.12 15 ASP B N 1
ATOM 3287 C CA . ASP B 1 15 ? -21.688 16.359 -23.922 1 73.12 15 ASP B CA 1
ATOM 3288 C C . ASP B 1 15 ? -20.578 15.609 -24.656 1 73.12 15 ASP B C 1
ATOM 3290 O O . ASP B 1 15 ? -19.40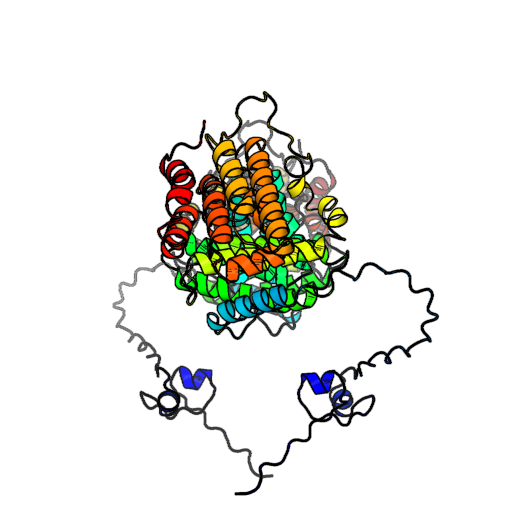6 15.812 -24.375 1 73.12 15 ASP B O 1
ATOM 3294 N N . GLN B 1 16 ? -20.797 14.906 -25.641 1 74.69 16 GLN B N 1
ATOM 3295 C CA . GLN B 1 16 ? -19.812 14.156 -26.422 1 74.69 16 GLN B CA 1
ATOM 3296 C C . GLN B 1 16 ? -19.047 15.078 -27.375 1 74.69 16 GLN B C 1
ATOM 3298 O O . GLN B 1 16 ? -17.828 14.969 -27.5 1 74.69 16 GLN B O 1
ATOM 3303 N N . CYS B 1 17 ? -19.672 15.977 -27.984 1 74 17 CYS B N 1
ATOM 3304 C CA . CYS B 1 17 ? -19.047 16.906 -28.922 1 74 17 CYS B CA 1
ATOM 3305 C C . CYS B 1 17 ? -18.219 17.938 -28.172 1 74 17 CYS B C 1
ATOM 3307 O O . CYS B 1 17 ? -17.125 18.312 -28.625 1 74 17 CYS B O 1
ATOM 3309 N N . LYS B 1 18 ? -18.609 18.266 -26.984 1 72.19 18 LYS B N 1
ATOM 3310 C CA . LYS B 1 18 ? -17.859 19.156 -26.109 1 72.19 18 LYS B CA 1
ATOM 3311 C C . LYS B 1 18 ? -16.578 18.5 -25.625 1 72.19 18 LYS B C 1
ATOM 3313 O O . LYS B 1 18 ? -15.508 19.125 -25.625 1 72.19 18 LYS B O 1
ATOM 3318 N N . SER B 1 19 ? -16.672 17.375 -25.406 1 70.38 19 SER B N 1
ATOM 3319 C CA . SER B 1 19 ? -15.523 16.609 -24.922 1 70.38 19 SER B CA 1
ATOM 3320 C C . SER B 1 19 ? -14.523 16.344 -26.031 1 70.38 19 SER B C 1
ATOM 3322 O O . SER B 1 19 ? -13.312 16.344 -25.797 1 70.38 19 SER B O 1
ATOM 3324 N N . ARG B 1 20 ? -14.914 16.328 -27.156 1 71.88 20 ARG B N 1
ATOM 3325 C CA . ARG B 1 20 ? -14.094 16.031 -28.328 1 71.88 20 ARG B CA 1
ATOM 3326 C C . ARG B 1 20 ? -13.727 17.312 -29.062 1 71.88 20 ARG B C 1
ATOM 3328 O O . ARG B 1 20 ? -13.008 17.266 -30.078 1 71.88 20 ARG B O 1
ATOM 3335 N N . ARG B 1 21 ? -14.227 18.469 -28.578 1 65.75 21 ARG B N 1
ATOM 3336 C CA . ARG B 1 21 ? -14 19.812 -29.094 1 65.75 21 ARG B CA 1
ATOM 3337 C C . ARG B 1 21 ? -14.242 19.859 -30.594 1 65.75 21 ARG B C 1
ATOM 3339 O O . ARG B 1 21 ? -13.461 20.469 -31.344 1 65.75 21 ARG B O 1
ATOM 3346 N N . VAL B 1 22 ? -15.281 19.219 -30.938 1 77.94 22 VAL B N 1
ATOM 3347 C CA . VAL B 1 22 ? -15.727 19.328 -32.312 1 77.94 22 VAL B CA 1
ATOM 3348 C C . VAL B 1 22 ? -17.016 20.141 -32.375 1 77.94 22 VAL B C 1
ATOM 3350 O O . VAL B 1 22 ? -17.781 20.188 -31.406 1 77.94 22 VAL B O 1
ATOM 3353 N N . LYS B 1 23 ? -17.203 20.75 -33.438 1 75.25 23 LYS B N 1
ATOM 3354 C CA . LYS B 1 23 ? -18.422 21.547 -33.594 1 75.25 23 LYS B CA 1
ATOM 3355 C C . LYS B 1 23 ? -19.672 20.656 -33.625 1 75.25 23 LYS B C 1
ATOM 3357 O O . LYS B 1 23 ? -19.734 19.688 -34.406 1 75.25 23 LYS B O 1
ATOM 3362 N N . CYS B 1 24 ? -20.469 20.875 -32.688 1 74.19 24 CYS B N 1
ATOM 3363 C CA . CYS B 1 24 ? -21.734 20.156 -32.562 1 74.19 24 CYS B CA 1
ATOM 3364 C C . CYS B 1 24 ? -22.844 20.859 -33.344 1 74.19 24 CYS B C 1
ATOM 3366 O O . CYS B 1 24 ? -22.891 22.078 -33.375 1 74.19 24 CYS B O 1
ATOM 3368 N N . ASP B 1 25 ? -23.688 20.281 -33.906 1 78.06 25 ASP B N 1
ATOM 3369 C CA . ASP B 1 25 ? -24.812 20.891 -34.625 1 78.06 25 ASP B CA 1
ATOM 3370 C C . ASP B 1 25 ? -26 21.078 -33.688 1 78.06 25 ASP B C 1
ATOM 3372 O O . ASP B 1 25 ? -27.078 21.484 -34.156 1 78.06 25 ASP B O 1
ATOM 3376 N N . GLU B 1 26 ? -25.953 20.734 -32.375 1 74.56 26 GLU B N 1
ATOM 3377 C CA . GLU B 1 26 ? -26.875 20.969 -31.281 1 74.56 26 GLU B CA 1
ATOM 3378 C C . GLU B 1 26 ? -28.188 20.234 -31.516 1 74.56 26 GLU B C 1
ATOM 3380 O O . GLU B 1 26 ? -29.188 20.516 -30.828 1 74.56 26 GLU B O 1
ATOM 3385 N N . ALA B 1 27 ? -28.188 19.219 -32.438 1 77.62 27 ALA B N 1
ATOM 3386 C CA . ALA B 1 27 ? -29.359 18.375 -32.594 1 77.62 27 ALA B CA 1
ATOM 3387 C C . ALA B 1 27 ? -29.375 17.25 -31.547 1 77.62 27 ALA B C 1
ATOM 3389 O O . ALA B 1 27 ? -28.312 16.891 -31.016 1 77.62 27 ALA B O 1
ATOM 3390 N N . GLN B 1 28 ? -30.484 16.859 -30.953 1 73 28 GLN B N 1
ATOM 3391 C CA . GLN B 1 28 ? -30.672 15.742 -30.031 1 73 28 GLN B CA 1
ATOM 3392 C C . GLN B 1 28 ? -31.375 14.57 -30.703 1 73 28 GLN B C 1
ATOM 3394 O O . GLN B 1 28 ? -32.594 14.594 -30.906 1 73 28 GLN B O 1
ATOM 3399 N N . PRO B 1 29 ? -30.562 13.602 -31.297 1 73.31 29 PRO B N 1
ATOM 3400 C CA . PRO B 1 29 ? -29.109 13.461 -31.125 1 73.31 29 PRO B CA 1
ATOM 3401 C C . PRO B 1 29 ? -28.328 14.227 -32.188 1 73.31 29 PRO B C 1
ATOM 3403 O O . PRO B 1 29 ? -28.812 14.43 -33.281 1 73.31 29 PRO B O 1
ATOM 3406 N N . CYS B 1 30 ? -27.062 14.633 -31.641 1 77.94 30 CYS B N 1
ATOM 3407 C CA . CYS B 1 30 ? -26.328 15.445 -32.594 1 77.94 30 CYS B CA 1
ATOM 3408 C C . CYS B 1 30 ? -25.719 14.578 -33.688 1 77.94 30 CYS B C 1
ATOM 3410 O O . CYS B 1 30 ? -25.484 13.391 -33.5 1 77.94 30 CYS B O 1
ATOM 3412 N N . ALA B 1 31 ? -25.578 15.094 -34.875 1 80.62 31 ALA B N 1
ATOM 3413 C CA . ALA B 1 31 ? -25.125 14.359 -36.062 1 80.62 31 ALA B CA 1
ATOM 3414 C C . ALA B 1 31 ? -23.781 13.68 -35.812 1 80.62 31 ALA B C 1
ATOM 3416 O O . ALA B 1 31 ? -23.516 12.602 -36.344 1 80.62 31 ALA B O 1
ATOM 3417 N N . ASN B 1 32 ? -22.984 14.32 -35 1 77.44 32 ASN B N 1
ATOM 3418 C CA . ASN B 1 32 ? -21.688 13.781 -34.625 1 77.44 32 ASN B CA 1
ATOM 3419 C C . ASN B 1 32 ? -21.812 12.516 -33.781 1 77.44 32 ASN B C 1
ATOM 3421 O O . ASN B 1 32 ? -21.078 11.547 -34 1 77.44 32 ASN B O 1
ATOM 3425 N N . CYS B 1 33 ? -22.656 12.562 -32.969 1 74.94 33 CYS B N 1
ATOM 3426 C CA . CYS B 1 33 ? -22.922 11.406 -32.094 1 74.94 33 CYS B CA 1
ATOM 3427 C C . CYS B 1 33 ? -23.594 10.289 -32.875 1 74.94 33 CYS B C 1
ATOM 3429 O O . CYS B 1 33 ? -23.25 9.117 -32.719 1 74.94 33 CYS B O 1
ATOM 3431 N N . VAL B 1 34 ? -24.516 10.578 -33.688 1 77.81 34 VAL B N 1
ATOM 3432 C CA . VAL B 1 34 ? -25.188 9.594 -34.5 1 77.81 34 VAL B CA 1
ATOM 3433 C C . VAL B 1 34 ? -24.188 8.906 -35.438 1 77.81 34 VAL B C 1
ATOM 3435 O O . VAL B 1 34 ? -24.188 7.684 -35.562 1 77.81 34 VAL B O 1
ATOM 3438 N N . LYS B 1 35 ? -23.359 9.75 -36 1 75.12 35 LYS B N 1
ATOM 3439 C CA . LYS B 1 35 ? -22.375 9.211 -36.938 1 75.12 35 LYS B CA 1
ATOM 3440 C C . LYS B 1 35 ? -21.406 8.273 -36.25 1 75.12 35 LYS B C 1
ATOM 3442 O O . LYS B 1 35 ? -20.953 7.289 -36.844 1 75.12 35 LYS B O 1
ATOM 3447 N N . ARG B 1 36 ? -21.188 8.664 -35.062 1 72.44 36 ARG B N 1
ATOM 3448 C CA . ARG B 1 36 ? -20.172 7.914 -34.344 1 72.44 36 ARG B CA 1
ATOM 3449 C C . ARG B 1 36 ? -20.797 6.957 -33.312 1 72.44 36 ARG B C 1
ATOM 3451 O O . ARG B 1 36 ? -20.094 6.367 -32.5 1 72.44 36 ARG B O 1
ATOM 3458 N N . HIS B 1 37 ? -22.172 6.793 -33.344 1 68.5 37 HIS B N 1
ATOM 3459 C CA . HIS B 1 37 ? -22.984 5.914 -32.5 1 68.5 37 HIS B CA 1
ATOM 3460 C C . HIS B 1 37 ? -22.688 6.117 -31.031 1 68.5 37 HIS B C 1
ATOM 3462 O O . HIS B 1 37 ? -22.5 5.148 -30.281 1 68.5 37 HIS B O 1
ATOM 3468 N N . LEU B 1 38 ? -22.516 7.316 -30.781 1 70.31 38 LEU B N 1
ATOM 3469 C CA . LEU B 1 38 ? -22.359 7.719 -29.391 1 70.31 38 LEU B CA 1
ATOM 3470 C C . LEU B 1 38 ? -23.703 8.133 -28.797 1 70.31 38 LEU B C 1
ATOM 3472 O O . LEU B 1 38 ? -24.609 8.531 -29.516 1 70.31 38 LEU B O 1
ATOM 3476 N N . THR B 1 39 ? -23.812 7.918 -27.469 1 72.81 39 THR B N 1
ATOM 3477 C CA . THR B 1 39 ? -24.984 8.438 -26.781 1 72.81 39 THR B CA 1
ATOM 3478 C C . THR B 1 39 ? -24.922 9.953 -26.656 1 72.81 39 THR B C 1
ATOM 3480 O O . THR B 1 39 ? -24.047 10.484 -25.969 1 72.81 39 THR B O 1
ATOM 3483 N N . CYS B 1 40 ? -25.828 10.625 -27.297 1 69.69 40 CYS B N 1
ATOM 3484 C CA . CYS B 1 40 ? -25.891 12.086 -27.328 1 69.69 40 CYS B CA 1
ATOM 3485 C C . CYS B 1 40 ? -26.609 12.617 -26.094 1 69.69 40 CYS B C 1
ATOM 3487 O O . CYS B 1 40 ? -27.797 12.375 -25.906 1 69.69 40 CYS B O 1
ATOM 3489 N N . THR B 1 41 ? -25.953 12.961 -25.094 1 70.25 41 THR B N 1
ATOM 3490 C CA . THR B 1 41 ? -26.562 13.516 -23.891 1 70.25 41 THR B CA 1
ATOM 3491 C C . THR B 1 41 ? -26.359 15.031 -23.828 1 70.25 41 THR B C 1
ATOM 3493 O O . THR B 1 41 ? -25.328 15.539 -24.266 1 70.25 41 THR B O 1
ATOM 3496 N N . PHE B 1 42 ? -27.562 15.727 -23.594 1 62.09 42 PHE B N 1
ATOM 3497 C CA . PHE B 1 42 ? -27.516 17.156 -23.344 1 62.09 42 PHE B CA 1
ATOM 3498 C C . PHE B 1 42 ? -27.688 17.453 -21.859 1 62.09 42 PHE B C 1
ATOM 3500 O O . PHE B 1 42 ? -28.625 16.984 -21.219 1 62.09 42 PHE B O 1
ATOM 3507 N N . GLU B 1 43 ? -26.844 17.734 -21.141 1 47.69 43 GLU B N 1
ATOM 3508 C CA . GLU B 1 43 ? -27.078 18.094 -19.75 1 47.69 43 GLU B CA 1
ATOM 3509 C C . GLU B 1 43 ? -28.109 19.203 -19.641 1 47.69 43 GLU B C 1
ATOM 3511 O O . GLU B 1 43 ? -27.906 20.297 -20.172 1 47.69 43 GLU B O 1
ATOM 3516 N N . ARG B 1 44 ? -29.359 18.844 -19.297 1 42.75 44 ARG B N 1
ATOM 3517 C CA . ARG B 1 44 ? -30.328 19.875 -18.906 1 42.75 44 ARG B CA 1
ATOM 3518 C C . ARG B 1 44 ? -29.797 20.688 -17.734 1 42.75 44 ARG B C 1
ATOM 3520 O O . ARG B 1 44 ? -29.484 20.141 -16.688 1 42.75 44 ARG B O 1
ATOM 3527 N N . ARG B 1 45 ? -29.375 21.781 -17.828 1 36.56 45 ARG B N 1
ATOM 3528 C CA . ARG B 1 45 ? -29.188 22.672 -16.688 1 36.56 45 ARG B CA 1
ATOM 3529 C C . ARG B 1 45 ? -30.484 22.812 -15.898 1 36.56 45 ARG B C 1
ATOM 3531 O O . ARG B 1 45 ? -31.547 23.078 -16.469 1 36.56 45 ARG B O 1
ATOM 3538 N N . PRO B 1 46 ? -30.562 22.312 -14.617 1 33.53 46 PRO B N 1
ATOM 3539 C CA . PRO B 1 46 ? -31.812 22.531 -13.906 1 33.53 46 PRO B CA 1
ATOM 3540 C C . PRO B 1 46 ? -32.312 23.984 -14.016 1 33.53 46 PRO B C 1
ATOM 3542 O O . PRO B 1 46 ? -31.5 24.891 -14.203 1 33.53 46 PRO B O 1
ATOM 3545 N N . PRO B 1 47 ? -33.438 24.172 -14.289 1 30.09 47 PRO B N 1
ATOM 3546 C CA . PRO B 1 47 ? -33.969 25.547 -14.336 1 30.09 47 PRO B CA 1
ATOM 3547 C C . PRO B 1 47 ? -33.656 26.344 -13.062 1 30.09 47 PRO B C 1
ATOM 3549 O O . PRO B 1 47 ? -33.5 25.75 -11.992 1 30.09 47 PRO B O 1
ATOM 3552 N N . LYS B 1 48 ? -33.219 27.438 -13.195 1 30.33 48 LYS B N 1
ATOM 3553 C CA . LYS B 1 48 ? -33.094 28.406 -12.109 1 30.33 48 LYS B CA 1
ATOM 3554 C C . LYS B 1 48 ? -34.312 28.406 -11.211 1 30.33 48 LYS B C 1
ATOM 3556 O O . LYS B 1 48 ? -35.438 28.531 -11.695 1 30.33 48 LYS B O 1
ATOM 3561 N N . PRO B 1 49 ? -34.156 27.906 -9.898 1 29.25 49 PRO B N 1
ATOM 3562 C CA . PRO B 1 49 ? -35.344 27.969 -9.031 1 29.25 49 PRO B CA 1
ATOM 3563 C C . PRO B 1 49 ? -36 29.344 -9.039 1 29.25 49 PRO B C 1
ATOM 3565 O O . PRO B 1 49 ? -35.344 30.359 -9.156 1 29.25 49 PRO B O 1
ATOM 3568 N N . GLU B 1 50 ? -37.125 29.438 -9.484 1 30.16 50 GLU B N 1
ATOM 3569 C CA . GLU B 1 50 ? -37.906 30.641 -9.438 1 30.16 50 GLU B CA 1
ATOM 3570 C C . GLU B 1 50 ? -38.031 31.172 -8.008 1 30.16 50 GLU B C 1
ATOM 3572 O O . GLU B 1 50 ? -38.156 30.391 -7.062 1 30.16 50 GLU B O 1
ATOM 3577 N N . PRO B 1 51 ? -37.688 32.469 -7.746 1 30.28 51 PRO B N 1
ATOM 3578 C CA . PRO B 1 51 ? -37.719 33.188 -6.465 1 30.28 51 PRO B CA 1
ATOM 3579 C C . PRO B 1 51 ? -39.062 33.062 -5.762 1 30.28 51 PRO B C 1
ATOM 3581 O O . PRO B 1 51 ? -40.094 33.5 -6.301 1 30.28 51 PRO B O 1
ATOM 3584 N N . TYR B 1 52 ? -39.375 31.953 -5.16 1 28.77 52 TYR B N 1
ATOM 3585 C CA . TYR B 1 52 ? -40.656 32.031 -4.504 1 28.77 52 TYR B CA 1
ATOM 3586 C C . TYR B 1 52 ? -40.719 33.219 -3.541 1 28.77 52 TYR B C 1
ATOM 3588 O O . TYR B 1 52 ? -39.688 33.656 -3.023 1 28.77 52 TYR B O 1
ATOM 3596 N N . PRO B 1 53 ? -41.781 33.906 -3.447 1 28.28 53 PRO B N 1
ATOM 3597 C CA . PRO B 1 53 ? -42.031 35.125 -2.633 1 28.28 53 PRO B CA 1
ATOM 3598 C C . PRO B 1 53 ? -41.781 34.875 -1.145 1 28.28 53 PRO B C 1
ATOM 3600 O O . PRO B 1 53 ? -42.156 33.812 -0.618 1 28.28 53 PRO B O 1
ATOM 3603 N N . SER B 1 54 ? -40.688 35.5 -0.617 1 26.42 54 SER B N 1
ATOM 3604 C CA . SER B 1 54 ? -40.156 35.594 0.74 1 26.42 54 SER B CA 1
ATOM 3605 C C . SER B 1 54 ? -41.25 36 1.732 1 26.42 54 SER B C 1
ATOM 3607 O O . SER B 1 54 ? -41.719 37.125 1.704 1 26.42 54 SER B O 1
ATOM 3609 N N . THR B 1 55 ? -42.281 35.25 1.963 1 28.31 55 THR B N 1
ATOM 3610 C CA . THR B 1 55 ? -42.969 35.75 3.141 1 28.31 55 THR B CA 1
ATOM 3611 C C . THR B 1 55 ? -42.031 35.938 4.316 1 28.31 55 THR B C 1
ATOM 3613 O O . THR B 1 55 ? -41.188 35.062 4.574 1 28.31 55 THR B O 1
ATOM 3616 N N . GLN B 1 56 ? -41.844 37.125 5.059 1 25.45 56 GLN B N 1
ATOM 3617 C CA . GLN B 1 56 ? -40.969 37.969 5.871 1 25.45 56 GLN B CA 1
ATOM 3618 C C . GLN B 1 56 ? -40.625 37.312 7.191 1 25.45 56 GLN B C 1
ATOM 3620 O O . GLN B 1 56 ? -39.875 37.875 7.996 1 25.45 56 GLN B O 1
ATOM 3625 N N . SER B 1 57 ? -41.469 36.438 7.812 1 31.73 57 SER B N 1
ATOM 3626 C CA . SER B 1 57 ? -41.219 36.312 9.242 1 31.73 57 SER B CA 1
ATOM 3627 C C . SER B 1 57 ? -39.906 35.594 9.508 1 31.73 57 SER B C 1
ATOM 3629 O O . SER B 1 57 ? -39.812 34.375 9.422 1 31.73 57 SER B O 1
ATOM 3631 N N . GLY B 1 58 ? -38.75 36.031 8.922 1 27.44 58 GLY B N 1
ATOM 3632 C CA . GLY B 1 58 ? -37.5 35.406 8.484 1 27.44 58 GLY B CA 1
ATOM 3633 C C . GLY B 1 58 ? -36.625 34.969 9.633 1 27.44 58 GLY B C 1
ATOM 3634 O O . GLY B 1 58 ? -35.969 35.781 10.297 1 27.44 58 GLY B O 1
ATOM 3635 N N . GLY B 1 59 ? -37.031 34 10.5 1 30.56 59 GLY B N 1
ATOM 3636 C CA . GLY B 1 59 ? -36.094 33.656 11.547 1 30.56 59 GLY B CA 1
ATOM 3637 C C . GLY B 1 59 ? -34.688 33.406 11.039 1 30.56 59 GLY B C 1
ATOM 3638 O O . GLY B 1 59 ? -34.5 33.062 9.867 1 30.56 59 GLY B O 1
ATOM 3639 N N . LYS B 1 60 ? -33.562 34.094 11.57 1 32.62 60 LYS B N 1
ATOM 3640 C CA . LYS B 1 60 ? -32.125 34.156 11.258 1 32.62 60 LYS B CA 1
ATOM 3641 C C . LYS B 1 60 ? -31.547 32.75 11.07 1 32.62 60 LYS B C 1
ATOM 3643 O O . LYS B 1 60 ? -31.344 32.031 12.047 1 32.62 60 LYS B O 1
ATOM 3648 N N . LEU B 1 61 ? -31.969 31.938 10.195 1 31.05 61 LEU B N 1
ATOM 3649 C CA . LEU B 1 61 ? -31.375 30.672 9.812 1 31.05 61 LEU B CA 1
ATOM 3650 C C . LEU B 1 61 ? -29.859 30.766 9.727 1 31.05 61 LEU B C 1
ATOM 3652 O O . LEU B 1 61 ? -29.328 31.703 9.125 1 31.05 61 LEU B O 1
ATOM 3656 N N . SER B 1 62 ? -29.188 30.141 10.648 1 33.03 62 SER B N 1
ATOM 3657 C CA . SER B 1 62 ? -27.75 29.984 10.82 1 33.03 62 SER B CA 1
ATOM 3658 C C . SER B 1 62 ? -27.047 29.703 9.492 1 33.03 62 SER B C 1
ATOM 3660 O O . SER B 1 62 ? -27.453 28.812 8.75 1 33.03 62 SER B O 1
ATOM 3662 N N . GLU B 1 63 ? -26.5 30.688 8.789 1 34.72 63 GLU B N 1
ATOM 3663 C CA . GLU B 1 63 ? -25.688 30.75 7.578 1 34.72 63 GLU B CA 1
ATOM 3664 C C . GLU B 1 63 ? -24.766 29.531 7.465 1 34.72 63 GLU B C 1
ATOM 3666 O O . GLU B 1 63 ? -24.156 29.109 8.453 1 34.72 63 GLU B O 1
ATOM 3671 N N . SER B 1 64 ? -25 28.562 6.699 1 40.34 64 SER B N 1
ATOM 3672 C CA . SER B 1 64 ? -24.125 27.453 6.328 1 40.34 64 SER B CA 1
ATOM 3673 C C . SER B 1 64 ? -22.656 27.891 6.336 1 40.34 64 SER B C 1
ATOM 3675 O O . SER B 1 64 ? -22.312 28.953 5.797 1 40.34 64 SER B O 1
ATOM 3677 N N . PRO B 1 65 ? -21.828 27.531 7.277 1 45.94 65 PRO B N 1
ATOM 3678 C CA . PRO B 1 65 ? -20.453 28.016 7.402 1 45.94 65 PRO B CA 1
ATOM 3679 C C . PRO B 1 65 ? -19.688 27.938 6.082 1 45.94 65 PRO B C 1
ATOM 3681 O O . PRO B 1 65 ? -19.469 26.859 5.547 1 45.94 65 PRO B O 1
ATOM 3684 N N . THR B 1 66 ? -19.906 28.797 5.098 1 49.62 66 THR B N 1
ATOM 3685 C CA . THR B 1 66 ? -19.156 28.984 3.859 1 49.62 66 THR B CA 1
ATOM 3686 C C . THR B 1 66 ? -17.672 29.188 4.148 1 49.62 66 THR B C 1
ATOM 3688 O O . THR B 1 66 ? -17.312 29.719 5.199 1 49.62 66 THR B O 1
ATOM 3691 N N . VAL B 1 67 ? -16.719 28.438 3.49 1 59.19 67 VAL B N 1
ATOM 3692 C CA . VAL B 1 67 ? -15.281 28.672 3.551 1 59.19 67 VAL B CA 1
ATOM 3693 C C . VAL B 1 67 ? -14.992 30.156 3.396 1 59.19 67 VAL B C 1
ATOM 3695 O O . VAL B 1 67 ? -15.484 30.812 2.467 1 59.19 67 VAL B O 1
ATOM 3698 N N . SER B 1 68 ? -14.438 30.766 4.414 1 63.16 68 SER B N 1
ATOM 3699 C CA . SER B 1 68 ? -14.078 32.188 4.32 1 63.16 68 SER B CA 1
ATOM 3700 C C . SER B 1 68 ? -13.25 32.469 3.072 1 63.16 68 SER B C 1
ATOM 3702 O O . SER B 1 68 ? -12.562 31.578 2.564 1 63.16 68 SER B O 1
ATOM 3704 N N . SER B 1 69 ? -13.414 33.531 2.422 1 65.88 69 SER B N 1
ATOM 3705 C CA . SER B 1 69 ? -12.609 33.969 1.28 1 65.88 69 SER B CA 1
ATOM 3706 C C . SER B 1 69 ? -11.117 33.844 1.573 1 65.88 69 SER B C 1
ATOM 3708 O O . SER B 1 69 ? -10.344 33.438 0.698 1 65.88 69 SER B O 1
ATOM 3710 N N . ARG B 1 70 ? -10.742 34.031 2.793 1 61.25 70 ARG B N 1
ATOM 3711 C CA . ARG B 1 70 ? -9.336 33.938 3.172 1 61.25 70 ARG B CA 1
ATOM 3712 C C . ARG B 1 70 ? -8.828 32.5 3.066 1 61.25 70 ARG B C 1
ATOM 3714 O O . ARG B 1 70 ? -7.742 32.25 2.543 1 61.25 70 ARG B O 1
ATOM 3721 N N . THR B 1 71 ? -9.586 31.625 3.541 1 57.28 71 THR B N 1
ATOM 3722 C CA . THR B 1 71 ? -9.195 30.219 3.469 1 57.28 71 THR B CA 1
ATOM 3723 C C . THR B 1 71 ? -9.125 29.75 2.018 1 57.28 71 THR B C 1
ATOM 3725 O O . THR B 1 71 ? -8.18 29.047 1.633 1 57.28 71 THR B O 1
ATOM 3728 N N . ASP B 1 72 ? -10.117 30.109 1.291 1 66 72 ASP B N 1
ATOM 3729 C CA . ASP B 1 72 ? -10.125 29.75 -0.125 1 66 72 ASP B CA 1
ATOM 3730 C C . ASP B 1 72 ? -8.891 30.312 -0.833 1 66 72 ASP B C 1
ATOM 3732 O O . ASP B 1 72 ? -8.25 29.609 -1.624 1 66 72 ASP B O 1
ATOM 3736 N N . ASP B 1 73 ? -8.586 31.594 -0.488 1 66.75 73 ASP B N 1
ATOM 3737 C CA . ASP B 1 73 ? -7.406 32.219 -1.076 1 66.75 73 ASP B CA 1
ATOM 3738 C C . ASP B 1 73 ? -6.125 31.516 -0.633 1 66.75 73 ASP B C 1
ATOM 3740 O O . ASP B 1 73 ? -5.195 31.359 -1.425 1 66.75 73 ASP B O 1
ATOM 3744 N N . ALA B 1 74 ? -6.055 31.094 0.579 1 59.91 74 ALA B N 1
ATOM 3745 C CA . ALA B 1 74 ? -4.879 30.391 1.104 1 59.91 74 ALA B CA 1
ATOM 3746 C C . ALA B 1 74 ? -4.68 29.047 0.415 1 59.91 74 ALA B C 1
ATOM 3748 O O . ALA B 1 74 ? -3.553 28.672 0.076 1 59.91 74 ALA B O 1
ATOM 3749 N N . ILE B 1 75 ? -5.73 28.344 0.222 1 60 75 ILE B N 1
ATOM 3750 C CA . ILE B 1 75 ? -5.668 27.047 -0.457 1 60 75 ILE B CA 1
ATOM 3751 C C . ILE B 1 75 ? -5.234 27.25 -1.907 1 60 75 ILE B C 1
ATOM 3753 O O . ILE B 1 75 ? -4.379 26.516 -2.414 1 60 75 ILE B O 1
ATOM 3757 N N . ALA B 1 76 ? -5.875 28.25 -2.502 1 62.72 76 ALA B N 1
ATOM 3758 C CA . ALA B 1 76 ? -5.539 28.547 -3.893 1 62.72 76 ALA B CA 1
ATOM 3759 C C . ALA B 1 76 ? -4.066 28.922 -4.031 1 62.72 76 ALA B C 1
ATOM 3761 O O . ALA B 1 76 ? -3.387 28.484 -4.957 1 62.72 76 ALA B O 1
ATOM 3762 N N . ALA B 1 77 ? -3.607 29.812 -3.154 1 61.56 77 ALA B N 1
ATOM 3763 C CA . ALA B 1 77 ? -2.209 30.234 -3.18 1 61.56 77 ALA B CA 1
ATOM 3764 C C . ALA B 1 77 ? -1.274 29.047 -2.963 1 61.56 77 ALA B C 1
ATOM 3766 O O . ALA B 1 77 ? -0.257 28.922 -3.646 1 61.56 77 ALA B O 1
ATOM 3767 N N . PHE B 1 78 ? -1.667 28.25 -2.031 1 57.66 78 PHE B N 1
ATOM 3768 C CA . PHE B 1 78 ? -0.888 27.047 -1.754 1 57.66 78 PHE B CA 1
ATOM 3769 C C . PHE B 1 78 ? -0.855 26.125 -2.971 1 57.66 78 PHE B C 1
ATOM 3771 O O . PHE B 1 78 ? 0.196 25.578 -3.316 1 57.66 78 PHE B O 1
ATOM 3778 N N . GLN B 1 79 ? -1.959 25.859 -3.598 1 56.69 79 GLN B N 1
ATOM 3779 C CA . GLN B 1 79 ? -2.057 25.016 -4.789 1 56.69 79 GLN B CA 1
ATOM 3780 C C . GLN B 1 79 ? -1.142 25.531 -5.898 1 56.69 79 GLN B C 1
ATOM 3782 O O . GLN B 1 79 ? -0.441 24.75 -6.547 1 56.69 79 GLN B O 1
ATOM 3787 N N . HIS B 1 80 ? -1.202 26.859 -6.121 1 59.44 80 HIS B N 1
ATOM 3788 C CA . HIS B 1 80 ? -0.374 27.453 -7.16 1 59.44 80 HIS B CA 1
ATOM 3789 C C . HIS B 1 80 ? 1.109 27.266 -6.855 1 59.44 80 HIS B C 1
ATOM 3791 O O . HIS B 1 80 ? 1.903 27 -7.762 1 59.44 80 HIS B O 1
ATOM 3797 N N . GLN B 1 81 ? 1.399 27.422 -5.637 1 54.97 81 GLN B N 1
ATOM 3798 C CA . GLN B 1 81 ? 2.789 27.281 -5.215 1 54.97 81 GLN B CA 1
ATOM 3799 C C . GLN B 1 81 ? 3.305 25.875 -5.449 1 54.97 81 GLN B C 1
ATOM 3801 O O . GLN B 1 81 ? 4.43 25.688 -5.914 1 54.97 81 GLN B O 1
ATOM 3806 N N . VAL B 1 82 ? 2.477 24.953 -5.176 1 53.59 82 VAL B N 1
ATOM 3807 C CA . VAL B 1 82 ? 2.898 23.562 -5.301 1 53.59 82 VAL B CA 1
ATOM 3808 C C . VAL B 1 82 ? 2.861 23.141 -6.77 1 53.59 82 VAL B C 1
ATOM 3810 O O . VAL B 1 82 ? 3.725 22.391 -7.227 1 53.59 82 VAL B O 1
ATOM 3813 N N . ALA B 1 83 ? 1.885 23.578 -7.57 1 52.41 83 ALA B N 1
ATOM 3814 C CA . ALA B 1 83 ? 1.742 23.219 -8.977 1 52.41 83 ALA B CA 1
ATOM 3815 C C . ALA B 1 83 ? 2.906 23.766 -9.805 1 52.41 83 ALA B C 1
ATOM 3817 O O . ALA B 1 83 ? 3.379 23.094 -10.734 1 52.41 83 ALA B O 1
ATOM 3818 N N . ASP B 1 84 ? 3.207 24.969 -9.617 1 46.69 84 ASP B N 1
ATOM 3819 C CA . ASP B 1 84 ? 4.305 25.594 -10.336 1 46.69 84 ASP B CA 1
ATOM 3820 C C . ASP B 1 84 ? 5.59 24.781 -10.211 1 46.69 84 ASP B C 1
ATOM 3822 O O . ASP B 1 84 ? 6.445 24.812 -11.102 1 46.69 84 ASP B O 1
ATOM 3826 N N . ALA B 1 85 ? 5.562 24.094 -9.219 1 44.06 85 ALA B N 1
ATOM 3827 C CA . ALA B 1 85 ? 6.758 23.281 -8.992 1 44.06 85 ALA B CA 1
ATOM 3828 C C . ALA B 1 85 ? 6.637 21.922 -9.68 1 44.06 85 ALA B C 1
ATOM 3830 O O . ALA B 1 85 ? 7.598 21.156 -9.719 1 44.06 85 ALA B O 1
ATOM 3831 N N . SER B 1 86 ? 5.371 21.594 -10.328 1 46.16 86 SER B N 1
ATOM 3832 C CA . SER B 1 86 ? 5.125 20.234 -10.828 1 46.16 86 SER B CA 1
ATOM 3833 C C . SER B 1 86 ? 4.727 20.25 -12.297 1 46.16 86 SER B C 1
ATOM 3835 O O . SER B 1 86 ? 3.803 20.969 -12.688 1 46.16 86 SER B O 1
ATOM 3837 N N . ALA B 1 87 ? 5.488 20.266 -13.406 1 41.38 87 ALA B N 1
ATOM 3838 C CA . ALA B 1 87 ? 5.242 20.25 -14.844 1 41.38 87 ALA B CA 1
ATOM 3839 C C . ALA B 1 87 ? 4.48 18.984 -15.25 1 41.38 87 ALA B C 1
ATOM 3841 O O . ALA B 1 87 ? 5 18.141 -15.992 1 41.38 87 ALA B O 1
ATOM 3842 N N . PHE B 1 88 ? 3.709 18.172 -14.516 1 47.06 88 PHE B N 1
ATOM 3843 C CA . PHE B 1 88 ? 3.479 16.828 -15.031 1 47.06 88 PHE B CA 1
ATOM 3844 C C . PHE B 1 88 ? 2.145 16.75 -15.766 1 47.06 88 PHE B C 1
ATOM 3846 O O . PHE B 1 88 ? 1.156 17.344 -15.336 1 47.06 88 PHE B O 1
ATOM 3853 N N . LEU B 1 89 ? 2.039 16.156 -16.984 1 49.06 89 LEU B N 1
ATOM 3854 C CA . LEU B 1 89 ? 1.031 15.961 -18.016 1 49.06 89 LEU B CA 1
ATOM 3855 C C . LEU B 1 89 ? 0.008 14.914 -17.594 1 49.06 89 LEU B C 1
ATOM 3857 O O . LEU B 1 89 ? -1.155 14.977 -18 1 49.06 89 LEU B O 1
ATOM 3861 N N . ARG B 1 90 ? 0.529 13.93 -16.766 1 63 90 ARG B N 1
ATOM 3862 C CA . ARG B 1 90 ? -0.441 12.875 -16.453 1 63 90 ARG B CA 1
ATOM 3863 C C . ARG B 1 90 ? -0.769 12.852 -14.969 1 63 90 ARG B C 1
ATOM 3865 O O . ARG B 1 90 ? 0.132 12.906 -14.125 1 63 90 ARG B O 1
ATOM 3872 N N . GLU B 1 91 ? -2.049 12.75 -14.75 1 71.38 91 GLU B N 1
ATOM 3873 C CA . GLU B 1 91 ? -2.539 12.797 -13.375 1 71.38 91 GLU B CA 1
ATOM 3874 C C . GLU B 1 91 ? -2.012 11.625 -12.555 1 71.38 91 GLU B C 1
ATOM 3876 O O . GLU B 1 91 ? -1.646 11.789 -11.391 1 71.38 91 GLU B O 1
ATOM 3881 N N . TRP B 1 92 ? -1.967 10.516 -13.227 1 80.94 92 TRP B N 1
ATOM 3882 C CA . TRP B 1 92 ? -1.516 9.297 -12.555 1 80.94 92 TRP B CA 1
ATOM 3883 C C . TRP B 1 92 ? -0.319 8.688 -13.281 1 80.94 92 TRP B C 1
ATOM 3885 O O . TRP B 1 92 ? -0.161 8.867 -14.492 1 80.94 92 TRP B O 1
ATOM 3895 N N . GLY B 1 93 ? 0.604 7.996 -12.516 1 82.81 93 GLY B N 1
ATOM 3896 C CA . GLY B 1 93 ? 1.819 7.496 -13.141 1 82.81 93 GLY B CA 1
ATOM 3897 C C . GLY B 1 93 ? 2.34 6.227 -12.492 1 82.81 93 GLY B C 1
ATOM 3898 O O . GLY B 1 93 ? 1.758 5.727 -11.531 1 82.81 93 GLY B O 1
ATOM 3899 N N . ALA B 1 94 ? 3.428 5.777 -12.992 1 84.56 94 ALA B N 1
ATOM 3900 C CA . ALA B 1 94 ? 4.039 4.508 -12.617 1 84.56 94 ALA B CA 1
ATOM 3901 C C . ALA B 1 94 ? 4.57 4.559 -11.188 1 84.56 94 ALA B C 1
ATOM 3903 O O . ALA B 1 94 ? 4.727 3.521 -10.539 1 84.56 94 ALA B O 1
ATOM 3904 N N . GLN B 1 95 ? 4.727 5.727 -10.688 1 92.25 95 GLN B N 1
ATOM 3905 C CA . GLN B 1 95 ? 5.301 5.875 -9.359 1 92.25 95 GLN B CA 1
ATOM 3906 C C . GLN B 1 95 ? 4.227 5.773 -8.281 1 92.25 95 GLN B C 1
ATOM 3908 O O . GLN B 1 95 ? 4.539 5.582 -7.102 1 92.25 95 GLN B O 1
ATOM 3913 N N . ASP B 1 96 ? 2.99 5.918 -8.625 1 94.69 96 ASP B N 1
ATOM 3914 C CA . ASP B 1 96 ? 1.907 6.051 -7.66 1 94.69 96 ASP B CA 1
ATOM 3915 C C . ASP B 1 96 ? 1.785 4.797 -6.797 1 94.69 96 ASP B C 1
ATOM 3917 O O . ASP B 1 96 ? 1.639 4.891 -5.578 1 94.69 96 ASP B O 1
ATOM 3921 N N . PRO B 1 97 ? 1.902 3.615 -7.41 1 95.94 97 PRO B N 1
ATOM 3922 C CA . PRO B 1 97 ? 1.855 2.426 -6.555 1 95.94 97 PRO B CA 1
ATOM 3923 C C . PRO B 1 97 ? 3.016 2.363 -5.566 1 95.94 97 PRO B C 1
ATOM 3925 O O . PRO B 1 97 ? 2.846 1.887 -4.441 1 95.94 97 PRO B O 1
ATOM 3928 N N . GLU B 1 98 ? 4.148 2.826 -6.02 1 96.5 98 GLU B N 1
ATOM 3929 C CA . GLU B 1 98 ? 5.293 2.902 -5.121 1 96.5 98 GLU B CA 1
ATOM 3930 C C . GLU B 1 98 ? 5.008 3.822 -3.938 1 96.5 98 GLU B C 1
ATOM 3932 O O . GLU B 1 98 ? 5.316 3.484 -2.793 1 96.5 98 GLU B O 1
ATOM 3937 N N . LEU B 1 99 ? 4.465 4.941 -4.25 1 97.81 99 LEU B N 1
ATOM 3938 C CA . LEU B 1 99 ? 4.133 5.902 -3.205 1 97.81 99 LEU B CA 1
ATOM 3939 C C . LEU B 1 99 ? 3.113 5.32 -2.232 1 97.81 99 LEU B C 1
ATOM 3941 O O . LEU B 1 99 ? 3.246 5.48 -1.018 1 97.81 99 LEU B O 1
ATOM 3945 N N . MET B 1 100 ? 2.094 4.664 -2.793 1 98.5 100 MET B N 1
ATOM 3946 C CA . MET B 1 100 ? 1.084 4.062 -1.928 1 98.5 100 MET B CA 1
ATOM 3947 C C . MET B 1 100 ? 1.691 2.959 -1.067 1 98.5 100 MET B C 1
ATOM 3949 O O . MET B 1 100 ? 1.346 2.82 0.107 1 98.5 100 MET B O 1
ATOM 3953 N N . HIS B 1 101 ? 2.557 2.146 -1.639 1 98.38 101 HIS B N 1
ATOM 3954 C CA . HIS B 1 101 ? 3.236 1.107 -0.875 1 98.38 101 HIS B CA 1
ATOM 3955 C C . HIS B 1 101 ? 4.035 1.705 0.279 1 98.38 101 HIS B C 1
ATOM 3957 O O . HIS B 1 101 ? 3.957 1.221 1.41 1 98.38 101 HIS B O 1
ATOM 3963 N N . HIS B 1 102 ? 4.84 2.734 -0.007 1 98.12 102 HIS B N 1
ATOM 3964 C CA . HIS B 1 102 ? 5.625 3.408 1.02 1 98.12 102 HIS B CA 1
ATOM 3965 C C . HIS B 1 102 ? 4.73 3.988 2.109 1 98.12 102 HIS B C 1
ATOM 3967 O O . HIS B 1 102 ? 5.07 3.932 3.293 1 98.12 102 HIS B O 1
ATOM 3973 N N . TYR B 1 103 ? 3.629 4.551 1.657 1 98.5 103 TYR B N 1
ATOM 3974 C CA . TYR B 1 103 ? 2.68 5.078 2.631 1 98.5 103 TYR B CA 1
ATOM 3975 C C . TYR B 1 103 ? 2.223 3.988 3.594 1 98.5 103 TYR B C 1
ATOM 3977 O O . TYR B 1 103 ? 2.229 4.184 4.809 1 98.5 103 TYR B O 1
ATOM 3985 N N . CYS B 1 104 ? 1.869 2.826 3.057 1 97.69 104 CYS B N 1
ATOM 3986 C CA . CYS B 1 104 ? 1.27 1.739 3.822 1 97.69 104 CYS B CA 1
ATOM 3987 C C . CYS B 1 104 ? 2.273 1.146 4.805 1 97.69 104 CYS B C 1
ATOM 3989 O O . CYS B 1 104 ? 1.925 0.836 5.945 1 97.69 104 CYS B O 1
ATOM 3991 N N . ILE B 1 105 ? 3.482 1.084 4.352 1 95.94 105 ILE B N 1
ATOM 3992 C CA . ILE B 1 105 ? 4.422 0.302 5.148 1 95.94 105 ILE B CA 1
ATOM 3993 C C . ILE B 1 105 ? 5.211 1.227 6.074 1 95.94 105 ILE B C 1
ATOM 3995 O O . ILE B 1 105 ? 5.621 0.821 7.164 1 95.94 105 ILE B O 1
ATOM 3999 N N . TYR B 1 106 ? 5.371 2.57 5.691 1 96.06 106 TYR B N 1
ATOM 4000 C CA . TYR B 1 106 ? 6.273 3.41 6.473 1 96.06 106 TYR B CA 1
ATOM 4001 C C . TYR B 1 106 ? 5.59 4.711 6.883 1 96.06 106 TYR B C 1
ATOM 4003 O O . TYR B 1 106 ? 5.344 4.941 8.07 1 96.06 106 TYR B O 1
ATOM 4011 N N . ALA B 1 107 ? 5.164 5.539 5.957 1 97.25 107 ALA B N 1
ATOM 4012 C CA . ALA B 1 107 ? 4.766 6.922 6.207 1 97.25 107 ALA B CA 1
ATOM 4013 C C . ALA B 1 107 ? 3.578 6.984 7.164 1 97.25 107 ALA B C 1
ATOM 4015 O O . ALA B 1 107 ? 3.551 7.816 8.078 1 97.25 107 ALA B O 1
ATOM 4016 N N . SER B 1 108 ? 2.562 6.137 6.953 1 96.38 108 SER B N 1
ATOM 4017 C CA . SER B 1 108 ? 1.368 6.176 7.789 1 96.38 108 SER B CA 1
ATOM 4018 C C . SER B 1 108 ? 1.703 5.875 9.25 1 96.38 108 SER B C 1
ATOM 4020 O O . SER B 1 108 ? 1.064 6.406 10.156 1 96.38 108 SER B O 1
ATOM 4022 N N . LYS B 1 109 ? 2.717 5.109 9.484 1 94.19 109 LYS B N 1
ATOM 4023 C CA . LYS B 1 109 ? 3.08 4.672 10.828 1 94.19 109 LYS B CA 1
ATOM 4024 C C . LYS B 1 109 ? 3.85 5.758 11.578 1 94.19 109 LYS B C 1
ATOM 4026 O O . LYS B 1 109 ? 4.004 5.691 12.797 1 94.19 109 LYS B O 1
ATOM 4031 N N . THR B 1 110 ? 4.309 6.734 10.852 1 94.19 110 THR B N 1
ATOM 4032 C CA . THR B 1 110 ? 5.082 7.805 11.469 1 94.19 110 THR B CA 1
ATOM 4033 C C . THR B 1 110 ? 4.16 8.875 12.047 1 94.19 110 THR B C 1
ATOM 4035 O O . THR B 1 110 ? 4.621 9.797 12.719 1 94.19 110 THR B O 1
ATOM 4038 N N . LEU B 1 111 ? 2.879 8.781 11.883 1 91.81 111 LEU B N 1
ATOM 4039 C CA . LEU B 1 111 ? 1.952 9.852 12.242 1 91.81 111 LEU B CA 1
ATOM 4040 C C . LEU B 1 111 ? 1.488 9.695 13.688 1 91.81 111 LEU B C 1
ATOM 4042 O O . LEU B 1 111 ? 0.88 10.617 14.242 1 91.81 111 LEU B O 1
ATOM 4046 N N . SER B 1 112 ? 1.737 8.531 14.234 1 87.94 112 SER B N 1
ATOM 4047 C CA . SER B 1 112 ? 1.378 8.305 15.633 1 87.94 112 SER B CA 1
ATOM 4048 C C . SER B 1 112 ? 2.162 7.141 16.219 1 87.94 112 SER B C 1
ATOM 4050 O O . SER B 1 112 ? 2.643 6.273 15.492 1 87.94 112 SER B O 1
ATOM 4052 N N . ASP B 1 113 ? 2.234 7.145 17.484 1 84.12 113 ASP B N 1
ATOM 4053 C CA . ASP B 1 113 ? 2.838 6.008 18.188 1 84.12 113 ASP B CA 1
ATOM 4054 C C . ASP B 1 113 ? 1.771 5.035 18.672 1 84.12 113 ASP B C 1
ATOM 4056 O O . ASP B 1 113 ? 2.088 3.928 19.109 1 84.12 113 ASP B O 1
ATOM 4060 N N . ARG B 1 114 ? 0.597 5.422 18.578 1 85.38 114 ARG B N 1
ATOM 4061 C CA . ARG B 1 114 ? -0.502 4.562 19.016 1 85.38 114 ARG B CA 1
ATOM 4062 C C . ARG B 1 114 ? -1.002 3.701 17.859 1 85.38 114 ARG B C 1
ATOM 4064 O O . ARG B 1 114 ? -1.378 4.227 16.797 1 85.38 114 ARG B O 1
ATOM 4071 N N . GLU B 1 115 ? -1.117 2.449 18.109 1 88.56 115 GLU B N 1
ATOM 4072 C CA . GLU B 1 115 ? -1.459 1.489 17.062 1 88.56 115 GLU B CA 1
ATOM 4073 C C . GLU B 1 115 ? -2.842 1.771 16.484 1 88.56 115 GLU B C 1
ATOM 4075 O O . GLU B 1 115 ? -3.043 1.689 15.266 1 88.56 115 GLU B O 1
ATOM 4080 N N . VAL B 1 116 ? -3.82 2.066 17.344 1 89 116 VAL B N 1
ATOM 4081 C CA . VAL B 1 116 ? -5.195 2.271 16.906 1 89 116 VAL B CA 1
ATOM 4082 C C . VAL B 1 116 ? -5.27 3.482 15.977 1 89 116 VAL B C 1
ATOM 4084 O O . VAL B 1 116 ? -6.047 3.494 15.016 1 89 116 VAL B O 1
ATOM 4087 N N . ILE B 1 117 ? -4.457 4.504 16.25 1 89.88 117 ILE B N 1
ATOM 4088 C CA . ILE B 1 117 ? -4.418 5.699 15.422 1 89.88 117 ILE B CA 1
ATOM 4089 C C . ILE B 1 117 ? -3.672 5.402 14.117 1 89.88 117 ILE B C 1
ATOM 4091 O O . ILE B 1 117 ? -4.066 5.871 13.047 1 89.88 117 ILE B O 1
ATOM 4095 N N . ARG B 1 118 ? -2.607 4.617 14.227 1 92.88 118 ARG B N 1
ATOM 4096 C CA . ARG B 1 118 ? -1.875 4.199 13.039 1 92.88 118 ARG B CA 1
ATOM 4097 C C . ARG B 1 118 ? -2.781 3.443 12.078 1 92.88 118 ARG B C 1
ATOM 4099 O O . ARG B 1 118 ? -2.709 3.641 10.859 1 92.88 118 ARG B O 1
ATOM 4106 N N . ASP B 1 119 ? -3.652 2.633 12.594 1 94 119 ASP B N 1
ATOM 4107 C CA . ASP B 1 119 ? -4.582 1.863 11.773 1 94 119 ASP B CA 1
ATOM 4108 C C . ASP B 1 119 ? -5.523 2.785 11 1 94 119 ASP B C 1
ATOM 4110 O O . ASP B 1 119 ? -5.883 2.496 9.859 1 94 119 ASP B O 1
ATOM 4114 N N . VAL B 1 120 ? -5.902 3.812 11.648 1 95.19 120 VAL B N 1
ATOM 4115 C CA . VAL B 1 120 ? -6.785 4.754 10.977 1 95.19 120 VAL B CA 1
ATOM 4116 C C . VAL B 1 120 ? -6.078 5.344 9.758 1 95.19 120 VAL B C 1
ATOM 4118 O O . VAL B 1 120 ? -6.621 5.336 8.648 1 95.19 120 VAL B O 1
ATOM 4121 N N . TRP B 1 121 ? -4.867 5.77 9.93 1 96.56 121 TRP B N 1
ATOM 4122 C CA . TRP B 1 121 ? -4.137 6.418 8.844 1 96.56 121 TRP B CA 1
ATOM 4123 C C . TRP B 1 121 ? -3.732 5.406 7.781 1 96.56 121 TRP B C 1
ATOM 4125 O O . TRP B 1 121 ? -3.674 5.738 6.594 1 96.56 121 TRP B O 1
ATOM 4135 N N . GLN B 1 122 ? -3.463 4.211 8.172 1 97.5 122 GLN B N 1
ATOM 4136 C CA . GLN B 1 122 ? -2.957 3.184 7.262 1 97.5 122 GLN B CA 1
ATOM 4137 C C . GLN B 1 122 ? -4.094 2.518 6.496 1 97.5 122 GLN B C 1
ATOM 4139 O O . GLN B 1 122 ? -3.936 2.156 5.328 1 97.5 122 GLN B O 1
ATOM 4144 N N . ILE B 1 123 ? -5.246 2.32 7.152 1 97.31 123 ILE B N 1
ATOM 4145 C CA . ILE B 1 123 ? -6.297 1.475 6.598 1 97.31 123 ILE B CA 1
ATOM 4146 C C . ILE B 1 123 ? -7.516 2.326 6.25 1 97.31 123 ILE B C 1
ATOM 4148 O O . ILE B 1 123 ? -7.93 2.389 5.09 1 97.31 123 ILE B O 1
ATOM 4152 N N . GLU B 1 124 ? -8.062 3.094 7.172 1 97.56 124 GLU B N 1
ATOM 4153 C CA . GLU B 1 124 ? -9.359 3.742 7.016 1 97.56 124 GLU B CA 1
ATOM 4154 C C . GLU B 1 124 ? -9.266 4.953 6.09 1 97.56 124 GLU B C 1
ATOM 4156 O O . GLU B 1 124 ? -10.141 5.164 5.246 1 97.56 124 GLU B O 1
ATOM 4161 N N . VAL B 1 125 ? -8.203 5.742 6.262 1 98.12 125 VAL B N 1
ATOM 4162 C CA . VAL B 1 125 ? -8.062 6.961 5.477 1 98.12 125 VAL B CA 1
ATOM 4163 C C . VAL B 1 125 ? -7.93 6.609 3.994 1 98.12 125 VAL B C 1
ATOM 4165 O O . VAL B 1 125 ? -8.617 7.188 3.148 1 98.12 125 VAL B O 1
ATOM 4168 N N . PRO B 1 126 ? -7.078 5.621 3.658 1 98.38 126 PRO B N 1
ATOM 4169 C CA . PRO B 1 126 ? -7.027 5.246 2.242 1 98.38 126 PRO B CA 1
ATOM 4170 C C . PRO B 1 126 ? -8.352 4.676 1.738 1 98.38 126 PRO B C 1
ATOM 4172 O O . PRO B 1 126 ? -8.734 4.914 0.59 1 98.38 126 PRO B O 1
ATOM 4175 N N . LYS B 1 127 ? -9.07 3.947 2.537 1 97.38 127 LYS B N 1
ATOM 4176 C CA . LYS B 1 127 ? -10.367 3.43 2.115 1 97.38 127 LYS B CA 1
ATOM 4177 C C . LYS B 1 127 ? -11.32 4.566 1.758 1 97.38 127 LYS B C 1
ATOM 4179 O O . LYS B 1 127 ? -12.07 4.473 0.779 1 97.38 127 LYS B O 1
ATOM 4184 N N . ILE B 1 128 ? -11.297 5.586 2.568 1 97.44 128 ILE B N 1
ATOM 4185 C CA . ILE B 1 128 ? -12.102 6.77 2.268 1 97.44 128 ILE B CA 1
ATOM 4186 C C . ILE B 1 128 ? -11.633 7.387 0.951 1 97.44 128 ILE B C 1
ATOM 4188 O O . ILE B 1 128 ? -12.453 7.816 0.136 1 97.44 128 ILE B O 1
ATOM 4192 N N . ALA B 1 129 ? -10.367 7.383 0.693 1 97.88 129 ALA B N 1
ATOM 4193 C CA . ALA B 1 129 ? -9.766 8.008 -0.483 1 97.88 129 ALA B CA 1
ATOM 4194 C C . ALA B 1 129 ? -10.156 7.262 -1.758 1 97.88 129 ALA B C 1
ATOM 4196 O O . ALA B 1 129 ? -10.031 7.801 -2.859 1 97.88 129 ALA B O 1
ATOM 4197 N N . TYR B 1 130 ? -10.586 5.965 -1.604 1 94.94 130 TYR B N 1
ATOM 4198 C CA . TYR B 1 130 ? -11.016 5.215 -2.779 1 94.94 130 TYR B CA 1
ATOM 4199 C C . TYR B 1 130 ? -12.094 5.969 -3.545 1 94.94 130 TYR B C 1
ATOM 4201 O O . TYR B 1 130 ? -12.188 5.859 -4.77 1 94.94 130 TYR B O 1
ATOM 4209 N N . SER B 1 131 ? -12.906 6.777 -2.818 1 93.75 131 SER B N 1
ATOM 4210 C CA . SER B 1 131 ? -14.031 7.477 -3.432 1 93.75 131 SER B CA 1
ATOM 4211 C C . SER B 1 131 ? -13.727 8.961 -3.625 1 93.75 131 SER B C 1
ATOM 4213 O O . SER B 1 131 ? -14.531 9.695 -4.195 1 93.75 131 SER B O 1
ATOM 4215 N N . TYR B 1 132 ? -12.617 9.406 -3.141 1 95.06 132 TYR B N 1
ATOM 4216 C CA . TYR B 1 132 ? -12.266 10.82 -3.203 1 95.06 132 TYR B CA 1
ATOM 4217 C C . TYR B 1 132 ? -10.828 11.008 -3.688 1 95.06 132 TYR B C 1
ATOM 4219 O O . TYR B 1 132 ? -9.891 10.992 -2.889 1 95.06 132 TYR B O 1
ATOM 4227 N N . GLU B 1 133 ? -10.703 11.352 -4.906 1 93.19 133 GLU B N 1
ATOM 4228 C CA . GLU B 1 133 ? -9.406 11.414 -5.566 1 93.19 133 GLU B CA 1
ATOM 4229 C C . GLU B 1 133 ? -8.5 12.445 -4.91 1 93.19 133 GLU B C 1
ATOM 4231 O O . GLU B 1 133 ? -7.281 12.266 -4.852 1 93.19 133 GLU B O 1
ATOM 4236 N N . PHE B 1 134 ? -9.086 13.617 -4.492 1 92.62 134 PHE B N 1
ATOM 4237 C CA . PHE B 1 134 ? -8.25 14.641 -3.887 1 92.62 134 PHE B CA 1
ATOM 4238 C C . PHE B 1 134 ? -7.555 14.109 -2.639 1 92.62 134 PHE B C 1
ATOM 4240 O O . PHE B 1 134 ? -6.398 14.438 -2.371 1 92.62 134 PHE B O 1
ATOM 4247 N N . LEU B 1 135 ? -8.242 13.25 -1.877 1 97.62 135 LEU B N 1
ATOM 4248 C CA . LEU B 1 135 ? -7.648 12.648 -0.684 1 97.62 135 LEU B CA 1
ATOM 4249 C C . LEU B 1 135 ? -6.547 11.664 -1.058 1 97.62 135 LEU B C 1
ATOM 4251 O O . LEU B 1 135 ? -5.516 11.602 -0.383 1 97.62 135 LEU B O 1
ATOM 4255 N N . MET B 1 136 ? -6.777 10.906 -2.137 1 97.81 136 MET B N 1
ATOM 4256 C CA . MET B 1 136 ? -5.742 9.984 -2.605 1 97.81 136 MET B CA 1
ATOM 4257 C C . MET B 1 136 ? -4.477 10.75 -2.986 1 97.81 136 MET B C 1
ATOM 4259 O O . MET B 1 136 ? -3.367 10.328 -2.65 1 97.81 136 MET B O 1
ATOM 4263 N N . HIS B 1 137 ? -4.676 11.867 -3.652 1 94.56 137 HIS B N 1
ATOM 4264 C CA . HIS B 1 137 ? -3.543 12.727 -3.977 1 94.56 137 HIS B CA 1
ATOM 4265 C C . HIS B 1 137 ? -2.838 13.211 -2.713 1 94.56 137 HIS B C 1
ATOM 4267 O O . HIS B 1 137 ? -1.609 13.305 -2.682 1 94.56 137 HIS B O 1
ATOM 4273 N N . GLY B 1 138 ? -3.635 13.547 -1.728 1 96.19 138 GLY B N 1
ATOM 4274 C CA . GLY B 1 138 ? -3.043 13.961 -0.463 1 96.19 138 GLY B CA 1
ATOM 4275 C C . GLY B 1 138 ? -2.184 12.883 0.169 1 96.19 138 GLY B C 1
ATOM 4276 O O . GLY B 1 138 ? -1.09 13.164 0.662 1 96.19 138 GLY B O 1
ATOM 4277 N N . ILE B 1 139 ? -2.686 11.648 0.139 1 98.44 139 ILE B N 1
ATOM 4278 C CA . ILE B 1 139 ? -1.979 10.5 0.702 1 98.44 139 ILE B CA 1
ATOM 4279 C C . ILE B 1 139 ? -0.666 10.289 -0.047 1 98.44 139 ILE B C 1
ATOM 4281 O O . ILE B 1 139 ? 0.391 10.141 0.571 1 98.44 139 ILE B O 1
ATOM 4285 N N . LEU B 1 140 ? -0.741 10.32 -1.353 1 97.88 140 LEU B N 1
ATOM 4286 C CA . LEU B 1 140 ? 0.446 10.102 -2.174 1 97.88 140 LEU B CA 1
ATOM 4287 C C . LEU B 1 140 ? 1.44 11.25 -2.004 1 97.88 140 LEU B C 1
ATOM 4289 O O . LEU B 1 140 ? 2.654 11.031 -2.016 1 97.88 140 LEU B O 1
ATOM 4293 N N . SER B 1 141 ? 0.925 12.461 -1.876 1 95.69 141 SER B N 1
ATOM 4294 C CA . SER B 1 141 ? 1.776 13.625 -1.651 1 95.69 141 SER B CA 1
ATOM 4295 C C . SER B 1 141 ? 2.568 13.492 -0.356 1 95.69 141 SER B C 1
ATOM 4297 O O . SER B 1 141 ? 3.775 13.742 -0.331 1 95.69 141 SER B O 1
ATOM 4299 N N . LEU B 1 142 ? 1.896 13.109 0.682 1 97.56 142 LEU B N 1
ATOM 4300 C CA . LEU B 1 142 ? 2.568 12.938 1.965 1 97.56 142 LEU B CA 1
ATOM 4301 C C . LEU B 1 142 ? 3.609 11.828 1.89 1 97.56 142 LEU B C 1
ATOM 4303 O O . LEU B 1 142 ? 4.691 11.945 2.467 1 97.56 142 LEU B O 1
ATOM 4307 N N . SER B 1 143 ? 3.211 10.758 1.226 1 98.38 143 SER B N 1
ATOM 4308 C CA . SER B 1 143 ? 4.133 9.641 1.033 1 98.38 143 SER B CA 1
ATOM 4309 C C . SER B 1 143 ? 5.402 10.094 0.319 1 98.38 143 SER B C 1
ATOM 4311 O O . SER B 1 143 ? 6.512 9.742 0.73 1 98.38 143 SER B O 1
ATOM 4313 N N . ALA B 1 144 ? 5.242 10.852 -0.728 1 97.25 144 ALA B N 1
ATOM 4314 C CA . ALA B 1 144 ? 6.379 11.359 -1.493 1 97.25 144 ALA B CA 1
ATOM 4315 C C . ALA B 1 144 ? 7.234 12.305 -0.651 1 97.25 144 ALA B C 1
ATOM 4317 O O . ALA B 1 144 ? 8.461 12.297 -0.753 1 97.25 144 ALA B O 1
ATOM 4318 N N . LEU B 1 145 ? 6.578 13.102 0.13 1 95.88 145 LEU B N 1
ATOM 4319 C CA . LEU B 1 145 ? 7.312 14.008 1.011 1 95.88 145 LEU B CA 1
ATOM 4320 C C . LEU B 1 145 ? 8.156 13.219 2.008 1 95.88 145 LEU B C 1
ATOM 4322 O O . LEU B 1 145 ? 9.305 13.594 2.283 1 95.88 145 LEU B O 1
ATOM 4326 N N . HIS B 1 146 ? 7.605 12.219 2.568 1 97.88 146 HIS B N 1
ATOM 4327 C CA . HIS B 1 146 ? 8.344 11.367 3.492 1 97.88 146 HIS B CA 1
ATOM 4328 C C . HIS B 1 146 ? 9.516 10.688 2.795 1 97.88 146 HIS B C 1
ATOM 4330 O O . HIS B 1 146 ? 10.594 10.531 3.383 1 97.88 146 HIS B O 1
ATOM 4336 N N . LEU B 1 147 ? 9.289 10.242 1.599 1 97.44 147 LEU B N 1
ATOM 4337 C CA . LEU B 1 147 ? 10.367 9.648 0.818 1 97.44 147 LEU B CA 1
ATOM 4338 C C . LEU B 1 147 ? 11.484 10.664 0.57 1 97.44 147 LEU B C 1
ATOM 4340 O O . LEU B 1 147 ? 12.664 10.312 0.61 1 97.44 147 LEU B O 1
ATOM 4344 N N . ALA B 1 148 ? 11.094 11.883 0.246 1 94.75 148 ALA B N 1
ATOM 4345 C CA . ALA B 1 148 ? 12.094 12.938 0.071 1 94.75 148 ALA B CA 1
ATOM 4346 C C . ALA B 1 148 ? 12.93 13.109 1.336 1 94.75 148 ALA B C 1
ATOM 4348 O O . ALA B 1 148 ? 14.133 13.359 1.262 1 94.75 148 ALA B O 1
ATOM 4349 N N . TYR B 1 149 ? 12.297 12.938 2.416 1 94.88 149 TYR B N 1
ATOM 4350 C CA . TYR B 1 149 ? 12.945 13.078 3.713 1 94.88 149 TYR B CA 1
ATOM 4351 C C . TYR B 1 149 ? 13.867 11.891 3.988 1 94.88 149 TYR B C 1
ATOM 4353 O O . TYR B 1 149 ? 14.984 12.07 4.473 1 94.88 149 TYR B O 1
ATOM 4361 N N . THR B 1 150 ? 13.445 10.68 3.707 1 96.06 150 THR B N 1
ATOM 4362 C CA . THR B 1 150 ? 14.164 9.469 4.09 1 96.06 150 THR B CA 1
ATOM 4363 C C . THR B 1 150 ? 15.172 9.078 3.018 1 96.06 150 THR B C 1
ATOM 4365 O O . THR B 1 150 ? 16.094 8.305 3.279 1 96.06 150 THR B O 1
ATOM 4368 N N . ARG B 1 151 ? 14.953 9.523 1.855 1 94.56 151 ARG B N 1
ATOM 4369 C CA . ARG B 1 151 ? 15.875 9.25 0.762 1 94.56 151 ARG B CA 1
ATOM 4370 C C . ARG B 1 151 ? 16.438 10.547 0.188 1 94.56 151 ARG B C 1
ATOM 4372 O O . ARG B 1 151 ? 16.156 10.906 -0.957 1 94.56 151 ARG B O 1
ATOM 4379 N N . PRO B 1 152 ? 17.375 11.102 0.84 1 91.69 152 PRO B N 1
ATOM 4380 C CA . PRO B 1 152 ? 17.891 12.414 0.434 1 91.69 152 PRO B CA 1
ATOM 4381 C C . PRO B 1 152 ? 18.594 12.375 -0.923 1 91.69 152 PRO B C 1
ATOM 4383 O O . PRO B 1 152 ? 18.656 13.391 -1.62 1 91.69 152 PRO B O 1
ATOM 4386 N N . GLU B 1 153 ? 19.047 11.211 -1.348 1 93.25 153 GLU B N 1
ATOM 4387 C CA . GLU B 1 153 ? 19.719 11.086 -2.641 1 93.25 153 GLU B CA 1
ATOM 4388 C C . GLU B 1 153 ? 18.734 11.336 -3.789 1 93.25 153 GLU B C 1
ATOM 4390 O O . GLU B 1 153 ? 19.156 11.711 -4.891 1 93.25 153 GLU B O 1
ATOM 4395 N N . ARG B 1 154 ? 17.484 11.18 -3.529 1 94.12 154 ARG B N 1
ATOM 4396 C CA . ARG B 1 154 ? 16.453 11.422 -4.527 1 94.12 154 ARG B CA 1
ATOM 4397 C C . ARG B 1 154 ? 15.477 12.5 -4.055 1 94.12 154 ARG B C 1
ATOM 4399 O O . ARG B 1 154 ? 14.273 12.422 -4.324 1 94.12 154 ARG B O 1
ATOM 4406 N N . TYR B 1 155 ? 15.961 13.438 -3.332 1 92.69 155 TYR B N 1
ATOM 4407 C CA . TYR B 1 155 ? 15.164 14.461 -2.67 1 92.69 155 TYR B CA 1
ATOM 4408 C C . TYR B 1 155 ? 14.328 15.234 -3.678 1 92.69 155 TYR B C 1
ATOM 4410 O O . TYR B 1 155 ? 13.109 15.336 -3.533 1 92.69 155 TYR B O 1
ATOM 4418 N N . SER B 1 156 ? 14.898 15.758 -4.746 1 89.25 156 SER B N 1
ATOM 4419 C CA . SER B 1 156 ? 14.211 16.609 -5.715 1 89.25 156 SER B CA 1
ATOM 4420 C C . SER B 1 156 ? 13.125 15.828 -6.453 1 89.25 156 SER B C 1
ATOM 4422 O O . SER B 1 156 ? 12.039 16.359 -6.715 1 89.25 156 SER B O 1
ATOM 4424 N N . HIS B 1 157 ? 13.445 14.586 -6.707 1 90.25 157 HIS B N 1
ATOM 4425 C CA . HIS B 1 157 ? 12.5 13.727 -7.418 1 90.25 157 HIS B CA 1
ATOM 4426 C C . HIS B 1 157 ? 11.219 13.539 -6.617 1 90.25 157 HIS B C 1
ATOM 4428 O O . HIS B 1 157 ? 10.117 13.797 -7.121 1 90.25 157 HIS B O 1
ATOM 4434 N N . TYR B 1 158 ? 11.375 13.148 -5.391 1 93.38 158 TYR B N 1
ATOM 4435 C CA . TYR B 1 158 ? 10.203 12.867 -4.559 1 93.38 158 TYR B CA 1
ATOM 4436 C C . TYR B 1 158 ? 9.508 14.148 -4.137 1 93.38 158 TYR B C 1
ATOM 4438 O O . TYR B 1 158 ? 8.281 14.18 -4 1 93.38 158 TYR B O 1
ATOM 4446 N N . LEU B 1 159 ? 10.242 15.211 -3.918 1 91.31 159 LEU B N 1
ATOM 4447 C CA . LEU B 1 159 ? 9.617 16.484 -3.588 1 91.31 159 LEU B CA 1
ATOM 4448 C C . LEU B 1 159 ? 8.742 16.969 -4.738 1 91.31 159 LEU B C 1
ATOM 4450 O O . LEU B 1 159 ? 7.645 17.5 -4.512 1 91.31 159 LEU B O 1
ATOM 4454 N N . ASN B 1 160 ? 9.219 16.797 -5.945 1 87.94 160 ASN B N 1
ATOM 4455 C CA . ASN B 1 160 ? 8.43 17.172 -7.113 1 87.94 160 ASN B CA 1
ATOM 4456 C C . ASN B 1 160 ? 7.141 16.359 -7.199 1 87.94 160 ASN B C 1
ATOM 4458 O O . ASN B 1 160 ? 6.078 16.891 -7.52 1 87.94 160 ASN B O 1
ATOM 4462 N N . SER B 1 161 ? 7.297 15.086 -6.93 1 91.38 161 SER B N 1
ATOM 4463 C CA . SER B 1 161 ? 6.117 14.227 -6.91 1 91.38 161 SER B CA 1
ATOM 4464 C C . SER B 1 161 ? 5.133 14.656 -5.828 1 91.38 161 SER B C 1
ATOM 4466 O O . SER B 1 161 ? 3.92 14.625 -6.039 1 91.38 161 SER B O 1
ATOM 4468 N N . SER B 1 162 ? 5.703 14.969 -4.688 1 93.12 162 SER B N 1
ATOM 4469 C CA . SER B 1 162 ? 4.879 15.438 -3.578 1 93.12 162 SER B CA 1
ATOM 4470 C C . SER B 1 162 ? 4.109 16.703 -3.957 1 93.12 162 SER B C 1
ATOM 4472 O O . SER B 1 162 ? 2.895 16.766 -3.758 1 93.12 162 SER B O 1
ATOM 4474 N N . ASN B 1 163 ? 4.809 17.656 -4.496 1 86.5 163 ASN B N 1
ATOM 4475 C CA . ASN B 1 163 ? 4.195 18.906 -4.91 1 86.5 163 ASN B CA 1
ATOM 4476 C C . ASN B 1 163 ? 3.123 18.688 -5.973 1 86.5 163 ASN B C 1
ATOM 4478 O O . ASN B 1 163 ? 2.07 19.328 -5.938 1 86.5 163 ASN B O 1
ATOM 4482 N N . PHE B 1 164 ? 3.475 17.828 -6.863 1 87.06 164 PHE B N 1
ATOM 4483 C CA . PHE B 1 164 ? 2.559 17.5 -7.953 1 87.06 164 PHE B CA 1
ATOM 4484 C C . PHE B 1 164 ? 1.233 16.984 -7.406 1 87.06 164 PHE B C 1
ATOM 4486 O O . PHE B 1 164 ? 0.169 17.516 -7.746 1 87.06 164 PHE B O 1
ATOM 4493 N N . HIS B 1 165 ? 1.239 16 -6.574 1 92 165 HIS B N 1
ATOM 4494 C CA . HIS B 1 165 ? 0.031 15.398 -6.016 1 92 165 HIS B CA 1
ATOM 4495 C C . HIS B 1 165 ? -0.705 16.375 -5.109 1 92 165 HIS B C 1
ATOM 4497 O O . HIS B 1 165 ? -1.938 16.406 -5.094 1 92 165 HIS B O 1
ATOM 4503 N N . MET B 1 166 ? 0.044 17.156 -4.352 1 89.06 166 MET B N 1
ATOM 4504 C CA . MET B 1 166 ? -0.605 18.141 -3.48 1 89.06 166 MET B CA 1
ATOM 4505 C C . MET B 1 166 ? -1.354 19.188 -4.297 1 89.06 166 MET B C 1
ATOM 4507 O O . MET B 1 166 ? -2.48 19.547 -3.957 1 89.06 166 MET B O 1
ATOM 4511 N N . ALA B 1 167 ? -0.73 19.672 -5.355 1 83.69 167 ALA B N 1
ATOM 4512 C CA . ALA B 1 167 ? -1.382 20.641 -6.227 1 83.69 167 ALA B CA 1
ATOM 4513 C C . ALA B 1 167 ? -2.699 20.094 -6.77 1 83.69 167 ALA B C 1
ATOM 4515 O O . ALA B 1 167 ? -3.707 20.812 -6.801 1 83.69 167 ALA B O 1
ATOM 4516 N N . LEU B 1 168 ? -2.699 18.859 -7.207 1 85.44 168 LEU B N 1
ATOM 4517 C CA . LEU B 1 168 ? -3.896 18.234 -7.75 1 85.44 168 LEU B CA 1
ATOM 4518 C C . LEU B 1 168 ? -4.961 18.062 -6.668 1 85.44 168 LEU B C 1
ATOM 4520 O O . LEU B 1 168 ? -6.141 18.312 -6.91 1 85.44 168 LEU B O 1
ATOM 4524 N N . GLY B 1 169 ? -4.539 17.594 -5.484 1 89.38 169 GLY B N 1
ATOM 4525 C CA . GLY B 1 169 ? -5.465 17.438 -4.375 1 89.38 169 GLY B CA 1
ATOM 4526 C C . GLY B 1 169 ? -6.129 18.734 -3.961 1 89.38 169 GLY B C 1
ATOM 4527 O O . GLY B 1 169 ? -7.348 18.781 -3.762 1 89.38 169 GLY B O 1
ATOM 4528 N N . LEU B 1 170 ? -5.32 19.781 -3.871 1 84.88 170 LEU B N 1
ATOM 4529 C CA . LEU B 1 170 ? -5.812 21.078 -3.426 1 84.88 170 LEU B CA 1
ATOM 4530 C C . LEU B 1 170 ? -6.832 21.641 -4.41 1 84.88 170 LEU B C 1
ATOM 4532 O O . LEU B 1 170 ? -7.781 22.328 -4.008 1 84.88 170 LEU B O 1
ATOM 4536 N N . GLN B 1 171 ? -6.676 21.359 -5.656 1 81.25 171 GLN B N 1
ATOM 4537 C CA . GLN B 1 171 ? -7.574 21.875 -6.688 1 81.25 171 GLN B CA 1
ATOM 4538 C C . GLN B 1 171 ? -9 21.375 -6.469 1 81.25 171 GLN B C 1
ATOM 4540 O O . GLN B 1 171 ? -9.938 22.172 -6.441 1 81.25 171 GLN B O 1
ATOM 4545 N N . THR B 1 172 ? -9.133 20.141 -6.309 1 83.31 172 THR B N 1
ATOM 4546 C CA . THR B 1 172 ? -10.445 19.531 -6.117 1 83.31 172 THR B CA 1
ATOM 4547 C C . THR B 1 172 ? -10.953 19.781 -4.695 1 83.31 172 THR B C 1
ATOM 4549 O O . THR B 1 172 ? -12.148 19.984 -4.484 1 83.31 172 THR B O 1
ATOM 4552 N N . PHE B 1 173 ? -10.125 19.812 -3.779 1 88.19 173 PHE B N 1
ATOM 4553 C CA . PHE B 1 173 ? -10.469 20.047 -2.383 1 88.19 173 PHE B CA 1
ATOM 4554 C C . PHE B 1 173 ? -11.141 21.406 -2.217 1 88.19 173 PHE B C 1
ATOM 4556 O O . PHE B 1 173 ? -12.156 21.531 -1.534 1 88.19 173 PHE B O 1
ATOM 4563 N N . ARG B 1 174 ? -10.508 22.328 -2.803 1 80.25 174 ARG B N 1
ATOM 4564 C CA . ARG B 1 174 ? -11.016 23.688 -2.713 1 80.25 174 ARG B CA 1
ATOM 4565 C C . ARG B 1 174 ? -12.469 23.766 -3.17 1 80.25 174 ARG B C 1
ATOM 4567 O O . ARG B 1 174 ? -13.289 24.438 -2.547 1 80.25 174 ARG B O 1
ATOM 4574 N N . ILE B 1 175 ? -12.789 23.047 -4.168 1 81.56 175 ILE B N 1
ATOM 4575 C CA . ILE B 1 175 ? -14.133 23.047 -4.742 1 81.56 175 ILE B CA 1
ATOM 4576 C C . ILE B 1 175 ? -15.094 22.312 -3.818 1 81.56 175 ILE B C 1
ATOM 4578 O O . ILE B 1 175 ? -16.156 22.812 -3.486 1 81.56 175 ILE B O 1
ATOM 4582 N N . ILE B 1 176 ? -14.719 21.172 -3.359 1 85.62 176 ILE B N 1
ATOM 4583 C CA . ILE B 1 176 ? -15.586 20.312 -2.561 1 85.62 176 ILE B CA 1
ATOM 4584 C C . ILE B 1 176 ? -15.805 20.938 -1.183 1 85.62 176 ILE B C 1
ATOM 4586 O O . ILE B 1 176 ? -16.891 20.828 -0.606 1 85.62 176 ILE B O 1
ATOM 4590 N N . LEU B 1 177 ? -14.797 21.625 -0.662 1 86.56 177 LEU B N 1
ATOM 4591 C CA . LEU B 1 177 ? -14.836 22.219 0.667 1 86.56 177 LEU B CA 1
ATOM 4592 C C . LEU B 1 177 ? -15.906 23.312 0.738 1 86.56 177 LEU B C 1
ATOM 4594 O O . LEU B 1 177 ? -16.344 23.688 1.828 1 86.56 177 LEU B O 1
ATOM 4598 N N . GLN B 1 178 ? -16.359 23.734 -0.437 1 82.19 178 GLN B N 1
ATOM 4599 C CA . GLN B 1 178 ? -17.391 24.766 -0.479 1 82.19 178 GLN B CA 1
ATOM 4600 C C . GLN B 1 178 ? -18.75 24.203 -0.089 1 82.19 178 GLN B C 1
ATOM 4602 O O . GLN B 1 178 ? -19.656 24.953 0.31 1 82.19 178 GLN B O 1
ATOM 4607 N N . ASN B 1 179 ? -18.906 22.875 -0.23 1 87.44 179 ASN B N 1
ATOM 4608 C CA . ASN B 1 179 ? -20.172 22.234 0.077 1 87.44 179 ASN B CA 1
ATOM 4609 C C . ASN B 1 179 ? -19.969 20.938 0.859 1 87.44 179 ASN B C 1
ATOM 4611 O O . ASN B 1 179 ? -20.281 19.859 0.362 1 87.44 179 ASN B O 1
ATOM 4615 N N . PRO B 1 180 ? -19.672 21.109 2.105 1 90.31 180 PRO B N 1
ATOM 4616 C CA . PRO B 1 180 ? -19.5 19.906 2.916 1 90.31 180 PRO B CA 1
ATOM 4617 C C . PRO B 1 180 ? -20.828 19.188 3.188 1 90.31 180 PRO B C 1
ATOM 4619 O O . PRO B 1 180 ? -21.844 19.828 3.395 1 90.31 180 PRO B O 1
ATOM 4622 N N . THR B 1 181 ? -20.828 17.938 3.123 1 92.31 181 THR B N 1
ATOM 4623 C CA . THR B 1 181 ? -21.969 17.062 3.412 1 92.31 181 THR B CA 1
ATOM 4624 C C . THR B 1 181 ? -21.547 15.914 4.316 1 92.31 181 THR B C 1
ATOM 4626 O O . THR B 1 181 ? -20.359 15.742 4.613 1 92.31 181 THR B O 1
ATOM 4629 N N . LYS B 1 182 ? -22.5 15.148 4.754 1 93.12 182 LYS B N 1
ATOM 4630 C CA . LYS B 1 182 ? -22.219 13.961 5.562 1 93.12 182 LYS B CA 1
ATOM 4631 C C . LYS B 1 182 ? -21.422 12.93 4.766 1 93.12 182 LYS B C 1
ATOM 4633 O O . LYS B 1 182 ? -20.656 12.156 5.34 1 93.12 182 LYS B O 1
ATOM 4638 N N . GLN B 1 183 ? -21.531 12.992 3.521 1 92.94 183 GLN B N 1
ATOM 4639 C CA . GLN B 1 183 ? -20.891 12 2.66 1 92.94 183 GLN B CA 1
ATOM 4640 C C . GLN B 1 183 ? -19.422 12.32 2.447 1 92.94 183 GLN B C 1
ATOM 4642 O O . GLN B 1 183 ? -18.594 11.414 2.354 1 92.94 183 GLN B O 1
ATOM 4647 N N . ASN B 1 184 ? -19.141 13.625 2.4 1 94.56 184 ASN B N 1
ATOM 4648 C CA . ASN B 1 184 ? -17.766 13.969 2.012 1 94.56 184 ASN B CA 1
ATOM 4649 C C . ASN B 1 184 ? -16.984 14.531 3.188 1 94.56 184 ASN B C 1
ATOM 4651 O O . ASN B 1 184 ? -15.781 14.797 3.066 1 94.56 184 ASN B O 1
ATOM 4655 N N . CYS B 1 185 ? -17.547 14.695 4.348 1 95.12 185 CYS B N 1
ATOM 4656 C CA . CYS B 1 185 ? -16.938 15.391 5.469 1 95.12 185 CYS B CA 1
ATOM 4657 C C . CYS B 1 185 ? -15.727 14.625 5.992 1 95.12 185 CYS B C 1
ATOM 4659 O O . CYS B 1 185 ? -14.727 15.227 6.402 1 95.12 185 CYS B O 1
ATOM 4661 N N . GLU B 1 186 ? -15.789 13.312 6 1 96.19 186 GLU B N 1
ATOM 4662 C CA . GLU B 1 186 ? -14.656 12.523 6.457 1 96.19 186 GLU B CA 1
ATOM 4663 C C . GLU B 1 186 ? -13.445 12.711 5.543 1 96.19 186 GLU B C 1
ATOM 4665 O O . GLU B 1 186 ? -12.312 12.836 6.02 1 96.19 186 GLU B O 1
ATOM 4670 N N . ALA B 1 187 ? -13.734 12.734 4.258 1 96.5 187 ALA B N 1
ATOM 4671 C CA . ALA B 1 187 ? -12.656 12.945 3.293 1 96.5 187 ALA B CA 1
ATOM 4672 C C . ALA B 1 187 ? -12.047 14.336 3.449 1 96.5 187 ALA B C 1
ATOM 4674 O O . ALA B 1 187 ? -10.828 14.492 3.395 1 96.5 187 ALA B O 1
ATOM 4675 N N . LEU B 1 188 ? -12.906 15.297 3.623 1 92.88 188 LEU B N 1
ATOM 4676 C CA . LEU B 1 188 ? -12.453 16.672 3.795 1 92.88 188 LEU B CA 1
ATOM 4677 C C . LEU B 1 188 ? -11.617 16.812 5.059 1 92.88 188 LEU B C 1
ATOM 4679 O O . LEU B 1 188 ? -10.578 17.484 5.047 1 92.88 188 LEU B O 1
ATOM 4683 N N . PHE B 1 189 ? -12.039 16.172 6.074 1 93.5 189 PHE B N 1
ATOM 4684 C CA . PHE B 1 189 ? -11.297 16.203 7.328 1 93.5 189 PHE B CA 1
ATOM 4685 C C . PHE B 1 189 ? -9.914 15.578 7.152 1 93.5 189 PHE B C 1
ATOM 4687 O O . PHE B 1 189 ? -8.914 16.141 7.598 1 93.5 189 PHE B O 1
ATOM 4694 N N . CYS B 1 190 ? -9.875 14.438 6.52 1 95.44 190 CYS B N 1
ATOM 4695 C CA . CYS B 1 190 ? -8.625 13.719 6.32 1 95.44 190 CYS B CA 1
ATOM 4696 C C . CYS B 1 190 ? -7.652 14.539 5.477 1 95.44 190 CYS B C 1
ATOM 4698 O O . CYS B 1 190 ? -6.469 14.641 5.812 1 95.44 190 CYS B O 1
ATOM 4700 N N . PHE B 1 191 ? -8.117 15.07 4.438 1 94.12 191 PHE B N 1
ATOM 4701 C CA . PHE B 1 191 ? -7.246 15.859 3.572 1 94.12 191 PHE B CA 1
ATOM 4702 C C . PHE B 1 191 ? -6.742 17.094 4.293 1 94.12 191 PHE B C 1
ATOM 4704 O O . PHE B 1 191 ? -5.57 17.469 4.164 1 94.12 191 PHE B O 1
ATOM 4711 N N . SER B 1 192 ? -7.59 17.734 5.004 1 90.06 192 SER B N 1
ATOM 4712 C CA . SER B 1 192 ? -7.168 18.875 5.797 1 90.06 192 SER B CA 1
ATOM 4713 C C . SER B 1 192 ? -6.051 18.5 6.766 1 90.06 192 SER B C 1
ATOM 4715 O O . SER B 1 192 ? -5.09 19.25 6.941 1 90.06 192 SER B O 1
ATOM 4717 N N . SER B 1 193 ? -6.23 17.344 7.398 1 91.75 193 SER B N 1
ATOM 4718 C CA . SER B 1 193 ? -5.215 16.859 8.328 1 91.75 193 SER B CA 1
ATOM 4719 C C . SER B 1 193 ? -3.891 16.609 7.613 1 91.75 193 SER B C 1
ATOM 4721 O O . SER B 1 193 ? -2.824 16.938 8.133 1 91.75 193 SER B O 1
ATOM 4723 N N . LEU B 1 194 ? -3.982 16.062 6.453 1 93.62 194 LEU B N 1
ATOM 4724 C CA . LEU B 1 194 ? -2.781 15.758 5.684 1 93.62 194 LEU B CA 1
ATOM 4725 C C . LEU B 1 194 ? -2.08 17.047 5.25 1 93.62 194 LEU B C 1
ATOM 4727 O O . LEU B 1 194 ? -0.85 17.109 5.25 1 93.62 194 LEU B O 1
ATOM 4731 N N . ILE B 1 195 ? -2.879 18.062 4.891 1 88.75 195 ILE B N 1
ATOM 4732 C CA . ILE B 1 195 ? -2.314 19.344 4.484 1 88.75 195 ILE B CA 1
ATOM 4733 C C . ILE B 1 195 ? -1.534 19.953 5.645 1 88.75 195 ILE B C 1
ATOM 4735 O O . ILE B 1 195 ? -0.488 20.578 5.441 1 88.75 195 ILE B O 1
ATOM 4739 N N . MET B 1 196 ? -2.055 19.781 6.766 1 88.5 196 MET B N 1
ATOM 4740 C CA . MET B 1 196 ? -1.402 20.359 7.941 1 88.5 196 MET B CA 1
ATOM 4741 C C . MET B 1 196 ? -0.051 19.688 8.188 1 88.5 196 MET B C 1
ATOM 4743 O O . MET B 1 196 ? 0.95 20.375 8.406 1 88.5 196 MET B O 1
ATOM 4747 N N . VAL B 1 197 ? -0.013 18.375 8.156 1 92.19 197 VAL B N 1
ATOM 4748 C CA . VAL B 1 197 ? 1.233 17.625 8.344 1 92.19 197 VAL B CA 1
ATOM 4749 C C . VAL B 1 197 ? 2.201 17.969 7.211 1 92.19 197 VAL B C 1
ATOM 4751 O O . VAL B 1 197 ? 3.391 18.188 7.449 1 92.19 197 VAL B O 1
ATOM 4754 N N . TRP B 1 198 ? 1.636 18 6.051 1 90.5 198 TRP B N 1
ATOM 4755 C CA . TRP B 1 198 ? 2.438 18.281 4.867 1 90.5 198 TRP B CA 1
ATOM 4756 C C . TRP B 1 198 ? 3.064 19.672 4.961 1 90.5 198 TRP B C 1
ATOM 4758 O O . TRP B 1 198 ? 4.246 19.844 4.652 1 90.5 198 TRP B O 1
ATOM 4768 N N . THR B 1 199 ? 2.309 20.672 5.344 1 84.81 199 THR B N 1
ATOM 4769 C CA . THR B 1 199 ? 2.775 22.047 5.457 1 84.81 199 THR B CA 1
ATOM 4770 C C . THR B 1 199 ? 3.906 22.156 6.48 1 84.81 199 THR B C 1
ATOM 4772 O O . THR B 1 199 ? 4.836 22.953 6.305 1 84.81 199 THR B O 1
ATOM 4775 N N . CYS B 1 200 ? 3.812 21.359 7.488 1 87.81 200 CYS B N 1
ATOM 4776 C CA . CYS B 1 200 ? 4.859 21.359 8.5 1 87.81 200 CYS B CA 1
ATOM 4777 C C . CYS B 1 200 ? 6.125 20.688 7.973 1 87.81 200 CYS B C 1
ATOM 4779 O O . CYS B 1 200 ? 7.234 21.078 8.344 1 87.81 200 CYS B O 1
ATOM 4781 N N . GLY B 1 201 ? 5.984 19.703 7.137 1 88.12 201 GLY B N 1
ATOM 4782 C CA . GLY B 1 201 ? 7.121 18.906 6.691 1 88.12 201 GLY B CA 1
ATOM 4783 C C . GLY B 1 201 ? 7.742 19.438 5.41 1 88.12 201 GLY B C 1
ATOM 4784 O O . GLY B 1 201 ? 8.898 19.141 5.105 1 88.12 201 GLY B O 1
ATOM 4785 N N . ALA B 1 202 ? 6.965 20.141 4.656 1 81.62 202 ALA B N 1
ATOM 4786 C CA . ALA B 1 202 ? 7.445 20.656 3.373 1 81.62 202 ALA B CA 1
ATOM 4787 C C . ALA B 1 202 ? 8.539 21.703 3.574 1 81.62 202 ALA B C 1
ATOM 4789 O O . ALA B 1 202 ? 8.531 22.438 4.562 1 81.62 202 ALA B O 1
ATOM 4790 N N . PRO B 1 203 ? 9.5 21.625 2.615 1 75.38 203 PRO B N 1
ATOM 4791 C CA . PRO B 1 203 ? 10.578 22.609 2.744 1 75.38 203 PRO B CA 1
ATOM 4792 C C . PRO B 1 203 ? 10.07 24.047 2.629 1 75.38 203 PRO B C 1
ATOM 4794 O O . PRO B 1 203 ? 9.133 24.312 1.876 1 75.38 203 PRO B O 1
ATOM 4797 N N . THR B 1 204 ? 10.609 24.812 3.451 1 62.47 204 THR B N 1
ATOM 4798 C CA . THR B 1 204 ? 10.219 26.219 3.549 1 62.47 204 THR B CA 1
ATOM 4799 C C . THR B 1 204 ? 10.672 27 2.318 1 62.47 204 THR B C 1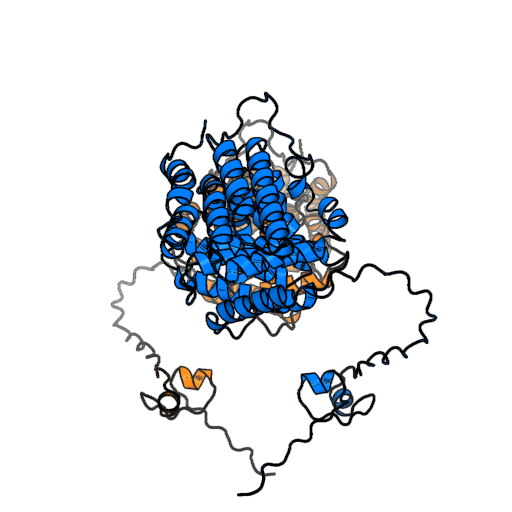
ATOM 4801 O O . THR B 1 204 ? 10.133 28.062 2.01 1 62.47 204 THR B O 1
ATOM 4804 N N . ASP B 1 205 ? 11.609 26.375 1.659 1 53.97 205 ASP B N 1
ATOM 4805 C CA . ASP B 1 205 ? 12.133 27.109 0.515 1 53.97 205 ASP B CA 1
ATOM 4806 C C . ASP B 1 205 ? 11.156 27.062 -0.66 1 53.97 205 ASP B C 1
ATOM 4808 O O . ASP B 1 205 ? 11.469 27.547 -1.749 1 53.97 205 ASP B O 1
ATOM 4812 N N . LEU B 1 206 ? 10.242 26.219 -0.452 1 48.88 206 LEU B N 1
ATOM 4813 C CA . LEU B 1 206 ? 9.273 26.312 -1.538 1 48.88 206 LEU B CA 1
ATOM 4814 C C . LEU B 1 206 ? 8.742 27.734 -1.67 1 48.88 206 LEU B C 1
ATOM 4816 O O . LEU B 1 206 ? 8.07 28.234 -0.766 1 48.88 206 LEU B O 1
ATOM 4820 N N . GLY B 1 207 ? 9.32 28.531 -2.533 1 45.75 207 GLY B N 1
ATOM 4821 C CA . GLY B 1 207 ? 9.125 29.969 -2.73 1 45.75 207 GLY B CA 1
ATOM 4822 C C . GLY B 1 207 ? 9.648 30.797 -1.583 1 45.75 207 GLY B C 1
ATOM 4823 O O . GLY B 1 207 ? 10.656 30.453 -0.964 1 45.75 207 GLY B O 1
ATOM 4824 N N . ASP B 1 208 ? 9.133 32.031 -1.321 1 47.44 208 ASP B N 1
ATOM 4825 C CA . ASP B 1 208 ? 9.367 32.969 -0.24 1 47.44 208 ASP B CA 1
ATOM 4826 C C . ASP B 1 208 ? 8.914 32.406 1.102 1 47.44 208 ASP B C 1
ATOM 4828 O O . ASP B 1 208 ? 8.633 33.156 2.037 1 47.44 208 ASP B O 1
ATOM 4832 N N . SER B 1 209 ? 8.875 31.125 1.222 1 58.91 209 SER B N 1
ATOM 4833 C CA . SER B 1 209 ? 8.094 30.797 2.41 1 58.91 209 SER B CA 1
ATOM 4834 C C . SER B 1 209 ? 8.984 30.688 3.645 1 58.91 209 SER B C 1
ATOM 4836 O O . SER B 1 209 ? 9.516 29.625 3.943 1 58.91 209 SER B O 1
ATOM 4838 N N . ARG B 1 210 ? 9.406 31.812 4.266 1 75.19 210 ARG B N 1
ATOM 4839 C CA . ARG B 1 210 ? 9.992 32.062 5.582 1 75.19 210 ARG B CA 1
ATOM 4840 C C . ARG B 1 210 ? 9.133 31.438 6.68 1 75.19 210 ARG B C 1
ATOM 4842 O O . ARG B 1 210 ? 7.945 31.188 6.48 1 75.19 210 ARG B O 1
ATOM 4849 N N . PRO B 1 211 ? 9.688 30.859 7.57 1 84.31 211 PRO B N 1
ATOM 4850 C CA . PRO B 1 211 ? 9.031 30.156 8.68 1 84.31 211 PRO B CA 1
ATOM 4851 C C . PRO B 1 211 ? 7.723 30.828 9.102 1 84.31 211 PRO B C 1
ATOM 4853 O O . PRO B 1 211 ? 6.73 30.141 9.359 1 84.31 211 PRO B O 1
ATOM 4856 N N . LEU B 1 212 ? 7.715 32.094 9.141 1 88.94 212 LEU B N 1
ATOM 4857 C CA . LEU B 1 212 ? 6.523 32.812 9.57 1 88.94 212 LEU B CA 1
ATOM 4858 C C . LEU B 1 212 ? 5.395 32.656 8.555 1 88.94 212 LEU B C 1
ATOM 4860 O O . LEU B 1 212 ? 4.238 32.438 8.93 1 88.94 212 LEU B O 1
ATOM 4864 N N . GLU B 1 213 ? 5.738 32.75 7.312 1 83.69 213 GLU B N 1
ATOM 4865 C CA . GLU B 1 213 ? 4.734 32.594 6.266 1 83.69 213 GLU B CA 1
ATOM 4866 C C . GLU B 1 213 ? 4.141 31.172 6.281 1 83.69 213 GLU B C 1
ATOM 4868 O O . GLU B 1 213 ? 2.938 31 6.078 1 83.69 213 GLU B O 1
ATOM 4873 N N . SER B 1 214 ? 5.008 30.266 6.496 1 83.69 214 SER B N 1
ATOM 4874 C CA . SER B 1 214 ? 4.582 28.859 6.52 1 83.69 214 SER B CA 1
ATOM 4875 C C . SER B 1 214 ? 3.586 28.609 7.645 1 83.69 214 SER B C 1
ATOM 4877 O O . SER B 1 214 ? 2.574 27.938 7.445 1 83.69 214 SER B O 1
ATOM 4879 N N . ILE B 1 215 ? 3.916 29.125 8.812 1 89.31 215 ILE B N 1
ATOM 4880 C CA . ILE B 1 215 ? 3.047 28.875 9.953 1 89.31 215 ILE B CA 1
ATOM 4881 C C . ILE B 1 215 ? 1.729 29.625 9.773 1 89.31 215 ILE B C 1
ATOM 4883 O O . ILE B 1 215 ? 0.672 29.141 10.188 1 89.31 215 ILE B O 1
ATOM 4887 N N . ILE B 1 216 ? 1.783 30.781 9.234 1 86.81 216 ILE B N 1
ATOM 4888 C CA . ILE B 1 216 ? 0.564 31.547 8.977 1 86.81 216 ILE B CA 1
ATOM 4889 C C . ILE B 1 216 ? -0.304 30.797 7.965 1 86.81 216 ILE B C 1
ATOM 4891 O O . ILE B 1 216 ? -1.526 30.719 8.117 1 86.81 216 ILE B O 1
ATOM 4895 N N . ARG B 1 217 ? 0.371 30.219 7.023 1 81.38 217 ARG B N 1
ATOM 4896 C CA . ARG B 1 217 ? -0.336 29.359 6.07 1 81.38 217 ARG B CA 1
ATOM 4897 C C . ARG B 1 217 ? -1.016 28.203 6.777 1 81.38 217 ARG B C 1
ATOM 4899 O O . ARG B 1 217 ? -2.158 27.859 6.465 1 81.38 217 ARG B O 1
ATOM 4906 N N . LEU B 1 218 ? -0.317 27.641 7.621 1 86.12 218 LEU B N 1
ATOM 4907 C CA . LEU B 1 218 ? -0.869 26.531 8.391 1 86.12 218 LEU B CA 1
ATOM 4908 C C . LEU B 1 218 ? -2.133 26.953 9.133 1 86.12 218 LEU B C 1
ATOM 4910 O O . LEU B 1 218 ? -3.143 26.25 9.102 1 86.12 218 LEU B O 1
ATOM 4914 N N . PHE B 1 219 ? -2.105 28.141 9.734 1 88.88 219 PHE B N 1
ATOM 4915 C CA . PHE B 1 219 ? -3.27 28.656 10.445 1 88.88 219 PHE B CA 1
ATOM 4916 C C . PHE B 1 219 ? -4.441 28.859 9.492 1 88.88 219 PHE B C 1
ATOM 4918 O O . PHE B 1 219 ? -5.586 28.562 9.836 1 88.88 219 PHE B O 1
ATOM 4925 N N . ASN B 1 220 ? -4.125 29.312 8.383 1 80.81 220 ASN B N 1
ATOM 4926 C CA . ASN B 1 220 ? -5.16 29.547 7.383 1 80.81 220 ASN B CA 1
ATOM 4927 C C . ASN B 1 220 ? -5.781 28.25 6.895 1 80.81 220 ASN B C 1
ATOM 4929 O O . ASN B 1 220 ? -7 28.156 6.727 1 80.81 220 ASN B O 1
ATOM 4933 N N . LEU B 1 221 ? -4.934 27.328 6.652 1 74.56 221 LEU B N 1
ATOM 4934 C CA . LEU B 1 221 ? -5.398 26.047 6.145 1 74.56 221 LEU B CA 1
ATOM 4935 C C . LEU B 1 221 ? -6.23 25.312 7.191 1 74.56 221 LEU B C 1
ATOM 4937 O O . LEU B 1 221 ? -7.188 24.609 6.852 1 74.56 221 LEU B O 1
ATOM 4941 N N . CYS B 1 222 ? -5.883 25.453 8.422 1 79.06 222 CYS B N 1
ATOM 4942 C CA . CYS B 1 222 ? -6.633 24.844 9.516 1 79.06 222 CYS B CA 1
ATOM 4943 C C . CYS B 1 222 ? -8.07 25.359 9.539 1 79.06 222 CYS B C 1
ATOM 4945 O O . CYS B 1 222 ? -8.977 24.656 10 1 79.06 222 CYS B O 1
ATOM 4947 N N . ARG B 1 223 ? -8.281 26.562 9 1 77.94 223 ARG B N 1
ATOM 4948 C CA . ARG B 1 223 ? -9.633 27.125 8.984 1 77.94 223 ARG B CA 1
ATOM 4949 C C . ARG B 1 223 ? -10.578 26.25 8.172 1 77.94 223 ARG B C 1
ATOM 4951 O O . ARG B 1 223 ? -11.781 26.234 8.414 1 77.94 223 ARG B O 1
ATOM 4958 N N . GLY B 1 224 ? -10.07 25.578 7.223 1 70.19 224 GLY B N 1
ATOM 4959 C CA . GLY B 1 224 ? -10.875 24.641 6.449 1 70.19 224 GLY B CA 1
ATOM 4960 C C . GLY B 1 224 ? -11.562 23.594 7.309 1 70.19 224 GLY B C 1
ATOM 4961 O O . GLY B 1 224 ? -12.711 23.234 7.051 1 70.19 224 GLY B O 1
ATOM 4962 N N . ILE B 1 225 ? -10.859 23.188 8.32 1 76.94 225 ILE B N 1
ATOM 4963 C CA . ILE B 1 225 ? -11.414 22.188 9.227 1 76.94 225 ILE B CA 1
ATOM 4964 C C . ILE B 1 225 ? -12.609 22.781 9.977 1 76.94 225 ILE B C 1
ATOM 4966 O O . ILE B 1 225 ? -13.547 22.062 10.328 1 76.94 225 ILE B O 1
ATOM 4970 N N . MET B 1 226 ? -12.617 24.062 10.164 1 78.12 226 MET B N 1
ATOM 4971 C CA . MET B 1 226 ? -13.695 24.703 10.906 1 78.12 226 MET B CA 1
ATOM 4972 C C . MET B 1 226 ? -15 24.656 10.125 1 78.12 226 MET B C 1
ATOM 4974 O O . MET B 1 226 ? -16.078 24.641 10.719 1 78.12 226 MET B O 1
ATOM 4978 N N . THR B 1 227 ? -14.883 24.641 8.875 1 78.94 227 THR B N 1
ATOM 4979 C CA . THR B 1 227 ? -16.062 24.531 8.023 1 78.94 227 THR B CA 1
ATOM 4980 C C . THR B 1 227 ? -16.766 23.203 8.242 1 78.94 227 THR B C 1
ATOM 4982 O O . THR B 1 227 ? -17.938 23.047 7.898 1 78.94 227 THR B O 1
ATOM 4985 N N . LEU B 1 228 ? -16.078 22.328 8.867 1 87.5 228 LEU B N 1
ATOM 4986 C CA . LEU B 1 228 ? -16.625 20.984 9.039 1 87.5 228 LEU B CA 1
ATOM 4987 C C . LEU B 1 228 ? -17.281 20.844 10.406 1 87.5 228 LEU B C 1
ATOM 4989 O O . LEU B 1 228 ? -17.812 19.781 10.742 1 87.5 228 LEU B O 1
ATOM 4993 N N . GLN B 1 229 ? -17.391 21.906 11.148 1 86.25 229 GLN B N 1
ATOM 4994 C CA . GLN B 1 229 ? -17.875 21.875 12.516 1 86.25 229 GLN B CA 1
ATOM 4995 C C . GLN B 1 229 ? -19.266 21.234 12.594 1 86.25 229 GLN B C 1
ATOM 4997 O O . GLN B 1 229 ? -19.516 20.375 13.445 1 86.25 229 GLN B O 1
ATOM 5002 N N . PRO B 1 230 ? -20.172 21.531 11.641 1 89.81 230 PRO B N 1
ATOM 5003 C CA . PRO B 1 230 ? -21.516 20.938 11.703 1 89.81 230 PRO B CA 1
ATOM 5004 C C . PRO B 1 230 ? -21.484 19.422 11.477 1 89.81 230 PRO B C 1
ATOM 5006 O O . PRO B 1 230 ? -22.438 18.734 11.82 1 89.81 230 PRO B O 1
ATOM 5009 N N . PHE B 1 231 ? -20.453 18.953 10.984 1 91.75 231 PHE B N 1
ATOM 5010 C CA . PHE B 1 231 ? -20.422 17.547 10.586 1 91.75 231 PHE B CA 1
ATOM 5011 C C . PHE B 1 231 ? -19.453 16.766 11.461 1 91.75 231 PHE B C 1
ATOM 5013 O O . PHE B 1 231 ? -19.25 15.562 11.258 1 91.75 231 PHE B O 1
ATOM 5020 N N . MET B 1 232 ? -18.859 17.391 12.477 1 89.56 232 MET B N 1
ATOM 5021 C CA . MET B 1 232 ? -17.812 16.766 13.273 1 89.56 232 MET B CA 1
ATOM 5022 C C . MET B 1 232 ? -18.359 15.578 14.062 1 89.56 232 MET B C 1
ATOM 5024 O O . MET B 1 232 ? -17.641 14.594 14.289 1 89.56 232 MET B O 1
ATOM 5028 N N . SER B 1 233 ? -19.594 15.688 14.406 1 90.19 233 SER B N 1
ATOM 5029 C CA . SER B 1 233 ? -20.188 14.555 15.102 1 90.19 233 SER B CA 1
ATOM 5030 C C . SER B 1 233 ? -20.156 13.297 14.234 1 90.19 233 SER B C 1
ATOM 5032 O O . SER B 1 233 ? -19.891 12.203 14.734 1 90.19 233 SER B O 1
ATOM 5034 N N . HIS B 1 234 ? -20.422 13.477 13 1 92.62 234 HIS B N 1
ATOM 5035 C CA . HIS B 1 234 ? -20.375 12.359 12.062 1 92.62 234 HIS B CA 1
ATOM 5036 C C . HIS B 1 234 ? -18.953 11.844 11.891 1 92.62 234 HIS B C 1
ATOM 5038 O O . HIS B 1 234 ? -18.734 10.625 11.836 1 92.62 234 HIS B O 1
ATOM 5044 N N . VAL B 1 235 ? -18.016 12.688 11.844 1 92.69 235 VAL B N 1
ATOM 5045 C CA . VAL B 1 235 ? -16.609 12.336 11.672 1 92.69 235 VAL B CA 1
ATOM 5046 C C . VAL B 1 235 ? -16.109 11.578 12.898 1 92.69 235 VAL B C 1
ATOM 5048 O O . VAL B 1 235 ? -15.406 10.57 12.773 1 92.69 235 VAL B O 1
ATOM 5051 N N . GLU B 1 236 ? -16.531 12 14.07 1 90.69 236 GLU B N 1
ATOM 5052 C CA . GLU B 1 236 ? -16.062 11.453 15.336 1 90.69 236 GLU B CA 1
ATOM 5053 C C . GLU B 1 236 ? -16.703 10.094 15.625 1 90.69 236 GLU B C 1
ATOM 5055 O O . GLU B 1 236 ? -16.188 9.328 16.453 1 90.69 236 GLU B O 1
ATOM 5060 N N . ASN B 1 237 ? -17.75 9.836 15.008 1 90.75 237 ASN B N 1
ATOM 5061 C CA . ASN B 1 237 ? -18.453 8.594 15.281 1 90.75 237 ASN B CA 1
ATOM 5062 C C . ASN B 1 237 ? -18.328 7.602 14.125 1 90.75 237 ASN B C 1
ATOM 5064 O O . ASN B 1 237 ? -19 6.57 14.102 1 90.75 237 ASN B O 1
ATOM 5068 N N . GLY B 1 238 ? -17.531 7.957 13.242 1 92.75 238 GLY B N 1
ATOM 5069 C CA . GLY B 1 238 ? -17.281 7.09 12.102 1 92.75 238 GLY B CA 1
ATOM 5070 C C . GLY B 1 238 ? -15.961 6.348 12.195 1 92.75 238 GLY B C 1
ATOM 5071 O O . GLY B 1 238 ? -15.484 6.047 13.297 1 92.75 238 GLY B O 1
ATOM 5072 N N . PRO B 1 239 ? -15.43 5.957 11.039 1 94.38 239 PRO B N 1
ATOM 5073 C CA . PRO B 1 239 ? -14.18 5.184 10.992 1 94.38 239 PRO B CA 1
ATOM 5074 C C . PRO B 1 239 ? -12.992 5.949 11.562 1 94.38 239 PRO B C 1
ATOM 5076 O O . PRO B 1 239 ? -11.977 5.344 11.914 1 94.38 239 PRO B O 1
ATOM 5079 N N . LEU B 1 240 ? -13.117 7.254 11.742 1 94.38 240 LEU B N 1
ATOM 5080 C CA . LEU B 1 240 ? -12.023 8.086 12.219 1 94.38 240 LEU B CA 1
ATOM 5081 C C . LEU B 1 240 ? -12.102 8.273 13.727 1 94.38 240 LEU B C 1
ATOM 5083 O O . LEU B 1 240 ? -11.297 9.008 14.312 1 94.38 240 LEU B O 1
ATOM 5087 N N . ALA B 1 241 ? -12.938 7.594 14.438 1 92.12 241 ALA B N 1
ATOM 5088 C CA . ALA B 1 241 ? -13.258 7.766 15.852 1 92.12 241 ALA B CA 1
ATOM 5089 C C . ALA B 1 241 ? -12.008 7.656 16.719 1 92.12 241 ALA B C 1
ATOM 5091 O O . ALA B 1 241 ? -11.836 8.414 17.672 1 92.12 241 ALA B O 1
ATOM 5092 N N . PRO B 1 242 ? -11.086 6.781 16.422 1 88.81 242 PRO B N 1
ATOM 5093 C CA . PRO B 1 242 ? -9.898 6.629 17.281 1 88.81 242 PRO B CA 1
ATOM 5094 C C . PRO B 1 242 ? -9.039 7.891 17.312 1 88.81 242 PRO B C 1
ATOM 5096 O O . PRO B 1 242 ? -8.234 8.062 18.234 1 88.81 242 PRO B O 1
ATOM 5099 N N . LEU B 1 243 ? -9.188 8.766 16.375 1 87.5 243 LEU B N 1
ATOM 5100 C CA . LEU B 1 243 ? -8.406 10 16.344 1 87.5 243 LEU B CA 1
ATOM 5101 C C . LEU B 1 243 ? -8.852 10.953 17.438 1 87.5 243 LEU B C 1
ATOM 5103 O O . LEU B 1 243 ? -8.133 11.891 17.781 1 87.5 243 LEU B O 1
ATOM 5107 N N . PHE B 1 244 ? -10.109 10.695 17.984 1 80.75 244 PHE B N 1
ATOM 5108 C CA . PHE B 1 244 ? -10.719 11.656 18.891 1 80.75 244 PHE B CA 1
ATOM 5109 C C . PHE B 1 244 ? -10.828 11.086 20.297 1 80.75 244 PHE B C 1
ATOM 5111 O O . PHE B 1 244 ? -11.445 11.688 21.172 1 80.75 244 PHE B O 1
ATOM 5118 N N . LEU B 1 245 ? -10.711 9.828 20.516 1 63.78 245 LEU B N 1
ATOM 5119 C CA . LEU B 1 245 ? -11 9.164 21.781 1 63.78 245 LEU B CA 1
ATOM 5120 C C . LEU B 1 245 ? -10.547 10.023 22.953 1 63.78 245 LEU B C 1
ATOM 5122 O O . LEU B 1 245 ? -11.336 10.312 23.859 1 63.78 245 LEU B O 1
ATOM 5126 N N . ARG B 1 246 ? -9.477 9.844 23.531 1 56.38 246 ARG B N 1
ATOM 5127 C CA . ARG B 1 246 ? -9.258 10.227 24.922 1 56.38 246 ARG B CA 1
ATOM 5128 C C . ARG B 1 246 ? -8.969 11.719 25.031 1 56.38 246 ARG B C 1
ATOM 5130 O O . ARG B 1 246 ? -9.5 12.391 25.922 1 56.38 246 ARG B O 1
ATOM 5137 N N . ASP B 1 247 ? -8.195 12.133 24.359 1 51.84 247 ASP B N 1
ATOM 5138 C CA . ASP B 1 247 ? -7.492 13.367 24.672 1 51.84 247 ASP B CA 1
ATOM 5139 C C . ASP B 1 247 ? -8.305 14.594 24.25 1 51.84 247 ASP B C 1
ATOM 5141 O O . ASP B 1 247 ? -8.172 15.664 24.844 1 51.84 247 ASP B O 1
ATOM 5145 N N . PHE B 1 248 ? -9.289 14.445 23.281 1 50.22 248 PHE B N 1
ATOM 5146 C CA . PHE B 1 248 ? -9.922 15.656 22.766 1 50.22 248 PHE B CA 1
ATOM 5147 C C . PHE B 1 248 ? -11.273 15.883 23.438 1 50.22 248 PHE B C 1
ATOM 5149 O O . PHE B 1 248 ? -11.844 16.969 23.344 1 50.22 248 PHE B O 1
ATOM 5156 N N . ARG B 1 249 ? -11.812 14.828 24.062 1 46.47 249 ARG B N 1
ATOM 5157 C CA . ARG B 1 249 ? -13.188 14.961 24.531 1 46.47 249 ARG B CA 1
ATOM 5158 C C . ARG B 1 249 ? -13.234 15.773 25.828 1 46.47 249 ARG B C 1
ATOM 5160 O O . ARG B 1 249 ? -14.234 16.438 26.109 1 46.47 249 ARG B O 1
ATOM 5167 N N . SER B 1 250 ? -12.398 15.383 26.812 1 46.28 250 SER B N 1
ATOM 5168 C CA . SER B 1 250 ? -12.742 15.961 28.109 1 46.28 250 SER B CA 1
ATOM 5169 C C . SER B 1 250 ? -12.125 17.344 28.281 1 46.28 250 SER B C 1
ATOM 5171 O O . SER B 1 250 ? -11.047 17.625 27.75 1 46.28 250 SER B O 1
ATOM 5173 N N . ASP B 1 251 ? -12.984 18.391 28.469 1 47.97 251 ASP B N 1
ATOM 5174 C CA . ASP B 1 251 ? -12.539 19.719 28.875 1 47.97 251 ASP B CA 1
ATOM 5175 C C . ASP B 1 251 ? -11.414 19.641 29.906 1 47.97 251 ASP B C 1
ATOM 5177 O O . ASP B 1 251 ? -11.633 19.172 31.031 1 47.97 251 ASP B O 1
ATOM 5181 N N . PRO B 1 252 ? -10.141 19.547 29.453 1 49.53 252 PRO B N 1
ATOM 5182 C CA . PRO B 1 252 ? -9.109 19.406 30.484 1 49.53 252 PRO B CA 1
ATOM 5183 C C . PRO B 1 252 ? -9.148 20.516 31.531 1 49.53 252 PRO B C 1
ATOM 5185 O O . PRO B 1 252 ? -9.234 21.688 31.172 1 49.53 252 PRO B O 1
ATOM 5188 N N . GLY B 1 253 ? -9.852 20.484 32.562 1 49.38 253 GLY B N 1
ATOM 5189 C CA . GLY B 1 253 ? -9.617 21.391 33.656 1 49.38 253 GLY B CA 1
ATOM 5190 C C . GLY B 1 253 ? -8.188 21.391 34.156 1 49.38 253 GLY B C 1
ATOM 5191 O O . GLY B 1 253 ? -7.332 20.703 33.562 1 49.38 253 GLY B O 1
ATOM 5192 N N . PRO B 1 254 ? -7.773 22.516 34.906 1 51.19 254 PRO B N 1
ATOM 5193 C CA . PRO B 1 254 ? -6.441 22.5 35.5 1 51.19 254 PRO B CA 1
ATOM 5194 C C . PRO B 1 254 ? -6.016 21.125 36 1 51.19 254 PRO B C 1
ATOM 5196 O O . PRO B 1 254 ? -6.863 20.312 36.375 1 51.19 254 PRO B O 1
ATOM 5199 N N . PRO B 1 255 ? -4.789 20.688 35.406 1 49.75 255 PRO B N 1
ATOM 5200 C CA . PRO B 1 255 ? -4.309 19.344 35.781 1 49.75 255 PRO B CA 1
ATOM 5201 C C . PRO B 1 255 ? -4.621 18.969 37.219 1 49.75 255 PRO B C 1
ATOM 5203 O O . PRO B 1 255 ? -4.34 19.75 38.125 1 49.75 255 PRO B O 1
ATOM 5206 N N . GLU B 1 256 ? -5.598 18.422 37.562 1 47.69 256 GLU B N 1
ATOM 5207 C CA . GLU B 1 256 ? -5.578 17.781 38.875 1 47.69 256 GLU B CA 1
ATOM 5208 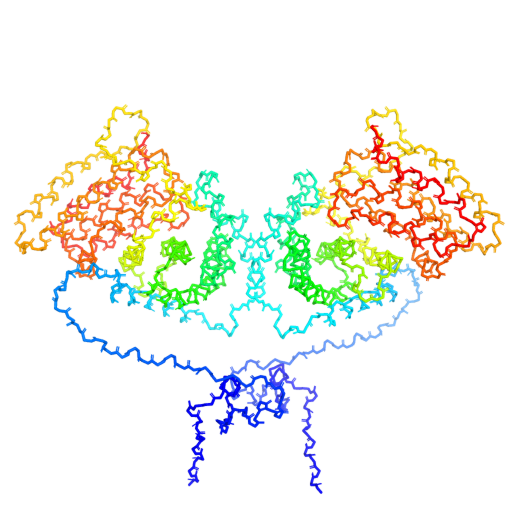C C . GLU B 1 256 ? -4.328 16.922 39.062 1 47.69 256 GLU B C 1
ATOM 5210 O O . GLU B 1 256 ? -3.637 16.609 38.094 1 47.69 256 GLU B O 1
ATOM 5215 N N . ASP B 1 257 ? -3.912 16.312 40.375 1 44.41 257 ASP B N 1
ATOM 5216 C CA . ASP B 1 257 ? -2.828 15.508 40.938 1 44.41 257 ASP B CA 1
ATOM 5217 C C . ASP B 1 257 ? -2.43 14.383 40 1 44.41 257 ASP B C 1
ATOM 5219 O O . ASP B 1 257 ? -2.018 13.312 40.438 1 44.41 257 ASP B O 1
ATOM 5223 N N . HIS B 1 258 ? -2.816 14.32 38.844 1 47.25 258 HIS B N 1
ATOM 5224 C CA . HIS B 1 258 ? -2.428 13.039 38.281 1 47.25 258 HIS B CA 1
ATOM 5225 C C . HIS B 1 258 ? -0.938 13 37.969 1 47.25 258 HIS B C 1
ATOM 5227 O O . HIS B 1 258 ? -0.337 14.039 37.688 1 47.25 258 HIS B O 1
ATOM 5233 N N . VAL B 1 259 ? -0.156 11.82 38.062 1 47.88 259 VAL B N 1
ATOM 5234 C CA . VAL B 1 259 ? 1.253 11.438 38.062 1 47.88 259 VAL B CA 1
ATOM 5235 C C . VAL B 1 259 ? 1.997 12.219 36.969 1 47.88 259 VAL B C 1
ATOM 5237 O O . VAL B 1 259 ? 2.975 12.914 37.25 1 47.88 259 VAL B O 1
ATOM 5240 N N . GLN B 1 260 ? 2.521 11.445 35.781 1 52.28 260 GLN B N 1
ATOM 5241 C CA . GLN B 1 260 ? 3.646 11.656 34.875 1 52.28 260 GLN B CA 1
ATOM 5242 C C . GLN B 1 260 ? 3.309 12.703 33.812 1 52.28 260 GLN B C 1
ATOM 5244 O O . GLN B 1 260 ? 3.029 12.359 32.656 1 52.28 260 GLN B O 1
ATOM 5249 N N . SER B 1 261 ? 2.742 13.961 34.219 1 58.31 261 SER B N 1
ATOM 5250 C CA . SER B 1 261 ? 2.18 15.031 33.406 1 58.31 261 SER B CA 1
ATOM 5251 C C . SER B 1 261 ? 3.271 15.953 32.875 1 58.31 261 SER B C 1
ATOM 5253 O O . SER B 1 261 ? 4.273 16.188 33.531 1 58.31 261 SER B O 1
ATOM 5255 N N . LEU B 1 262 ? 3.357 16.141 31.5 1 72.75 262 LEU B N 1
ATOM 5256 C CA . LEU B 1 262 ? 4.172 17.203 30.938 1 72.75 262 LEU B CA 1
ATOM 5257 C C . LEU B 1 262 ? 3.941 18.516 31.672 1 72.75 262 LEU B C 1
ATOM 5259 O O . LEU B 1 262 ? 2.807 18.844 32.031 1 72.75 262 LEU B O 1
ATOM 5263 N N . HIS B 1 263 ? 5.066 19.016 32.281 1 77.69 263 HIS B N 1
ATOM 5264 C CA . HIS B 1 263 ? 4.977 20.281 33 1 77.69 263 HIS B CA 1
ATOM 5265 C C . HIS B 1 263 ? 5.605 21.406 32.219 1 77.69 263 HIS B C 1
ATOM 5267 O O . HIS B 1 263 ? 6.637 21.219 31.547 1 77.69 263 HIS B O 1
ATOM 5273 N N . PHE B 1 264 ? 4.824 22.562 32.219 1 88.19 264 PHE B N 1
ATOM 5274 C CA . PHE B 1 264 ? 5.332 23.781 31.609 1 88.19 264 PHE B CA 1
ATOM 5275 C C . PHE B 1 264 ? 5.641 24.828 32.688 1 88.19 264 PHE B C 1
ATOM 5277 O O . PHE B 1 264 ? 4.859 25.75 32.875 1 88.19 264 PHE B O 1
ATOM 5284 N N . PRO B 1 265 ? 6.883 24.672 33.219 1 88.31 265 PRO B N 1
ATOM 5285 C CA . PRO B 1 265 ? 7.219 25.609 34.281 1 88.31 265 PRO B CA 1
ATOM 5286 C C . PRO B 1 265 ? 7.195 27.078 33.812 1 88.31 265 PRO B C 1
ATOM 5288 O O . PRO B 1 265 ? 7.805 27.406 32.812 1 88.31 265 PRO B O 1
ATOM 5291 N N . GLY B 1 266 ? 6.465 27.906 34.594 1 91.25 266 GLY B N 1
ATOM 5292 C CA . GLY B 1 266 ? 6.457 29.328 34.312 1 91.25 266 GLY B CA 1
ATOM 5293 C C . GLY B 1 266 ? 5.406 29.75 33.312 1 91.25 266 GLY B C 1
ATOM 5294 O O . GLY B 1 266 ? 5.199 30.938 33.062 1 91.25 266 GLY B O 1
ATOM 5295 N N . LEU B 1 267 ? 4.766 28.797 32.75 1 92.44 267 LEU B N 1
ATOM 5296 C CA . LEU B 1 267 ? 3.781 29.094 31.703 1 92.44 267 LEU B CA 1
ATOM 5297 C C . LEU B 1 267 ? 2.643 29.938 32.25 1 92.44 267 LEU B C 1
ATOM 5299 O O . LEU B 1 267 ? 2.197 30.891 31.609 1 92.44 267 LEU B O 1
ATOM 5303 N N . GLY B 1 268 ? 2.15 29.531 33.438 1 93.31 268 GLY B N 1
ATOM 5304 C CA . GLY B 1 268 ? 1.069 30.297 34.031 1 93.31 268 GLY B CA 1
ATOM 5305 C C . GLY B 1 268 ? 1.379 31.766 34.156 1 93.31 268 GLY B C 1
ATOM 5306 O O . GLY B 1 268 ? 0.558 32.625 33.812 1 93.31 268 GLY B O 1
ATOM 5307 N N . ASP B 1 269 ? 2.559 32.062 34.688 1 95.44 269 ASP B N 1
ATOM 5308 C CA . ASP B 1 269 ? 2.992 33.469 34.844 1 95.44 269 ASP B CA 1
ATOM 5309 C C . ASP B 1 269 ? 3.105 34.156 33.5 1 95.44 269 ASP B C 1
ATOM 5311 O O . ASP B 1 269 ? 2.744 35.344 33.375 1 95.44 269 ASP B O 1
ATOM 5315 N N . GLN B 1 270 ? 3.658 33.469 32.562 1 96.5 270 GLN B N 1
ATOM 5316 C CA . GLN B 1 270 ? 3.836 34 31.234 1 96.5 270 GLN B CA 1
ATOM 5317 C C . GLN B 1 270 ? 2.494 34.375 30.594 1 96.5 270 GLN B C 1
ATOM 5319 O O . GLN B 1 270 ? 2.342 35.469 30.031 1 96.5 270 GLN B O 1
ATOM 5324 N N . ILE B 1 271 ? 1.498 33.5 30.719 1 97.12 271 ILE B N 1
ATOM 5325 C CA . ILE B 1 271 ? 0.174 33.719 30.156 1 97.12 271 ILE B CA 1
ATOM 5326 C C . ILE B 1 271 ? -0.517 34.875 30.859 1 97.12 271 ILE B C 1
ATOM 5328 O O . ILE B 1 271 ? -1.157 35.719 30.203 1 97.12 271 ILE B O 1
ATOM 5332 N N . ASP B 1 272 ? -0.388 34.938 32.125 1 97.44 272 ASP B N 1
ATOM 5333 C CA . ASP B 1 272 ? -0.965 36.062 32.906 1 97.44 272 ASP B CA 1
ATOM 5334 C C . ASP B 1 272 ? -0.343 37.375 32.5 1 97.44 272 ASP B C 1
ATOM 5336 O O . ASP B 1 272 ? -1.039 38.406 32.406 1 97.44 272 ASP B O 1
ATOM 5340 N N . ALA B 1 273 ? 0.917 37.375 32.344 1 97.62 273 ALA B N 1
ATOM 5341 C CA . ALA B 1 273 ? 1.615 38.594 31.906 1 97.62 273 ALA B CA 1
ATOM 5342 C C . ALA B 1 273 ? 1.126 39.031 30.531 1 97.62 273 ALA B C 1
ATOM 5344 O O . ALA B 1 273 ? 0.991 40.25 30.281 1 97.62 273 ALA B O 1
ATOM 5345 N N . ILE B 1 274 ? 0.9 38.094 29.641 1 97.94 274 ILE B N 1
ATOM 5346 C CA . ILE B 1 274 ? 0.414 38.406 28.297 1 97.94 274 ILE B CA 1
ATOM 5347 C C . ILE B 1 274 ? -0.993 39 28.391 1 97.94 274 ILE B C 1
ATOM 5349 O O . ILE B 1 274 ? -1.322 39.938 27.672 1 97.94 274 ILE B O 1
ATOM 5353 N N . ARG B 1 275 ? -1.8 38.438 29.25 1 97.69 275 ARG B N 1
ATOM 5354 C CA . ARG B 1 275 ? -3.137 39 29.469 1 97.69 275 ARG B CA 1
ATOM 5355 C C . ARG B 1 275 ? -3.068 40.438 29.938 1 97.69 275 ARG B C 1
ATOM 5357 O O . ARG B 1 275 ? -3.871 41.281 29.516 1 97.69 275 ARG B O 1
ATOM 5364 N N . GLN B 1 276 ? -2.139 40.719 30.812 1 97.38 276 GLN B N 1
ATOM 5365 C CA . GLN B 1 276 ? -1.946 42.094 31.281 1 97.38 276 GLN B CA 1
ATOM 5366 C C . GLN B 1 276 ? -1.479 43 30.156 1 97.38 276 GLN B C 1
ATOM 5368 O O . GLN B 1 276 ? -1.895 44.156 30.078 1 97.38 276 GLN B O 1
ATOM 5373 N N . LEU B 1 277 ? -0.602 42.5 29.344 1 96.88 277 LEU B N 1
ATOM 5374 C CA . LEU B 1 277 ? -0.145 43.25 28.188 1 96.88 277 LEU B CA 1
ATOM 5375 C C . LEU B 1 277 ? -1.315 43.625 27.281 1 96.88 277 LEU B C 1
ATOM 5377 O O . LEU B 1 277 ? -1.426 44.75 26.828 1 96.88 277 LEU B O 1
ATOM 5381 N N . ILE B 1 278 ? -2.227 42.688 27.016 1 97.38 278 ILE B N 1
ATOM 5382 C CA . ILE B 1 278 ? -3.387 42.875 26.156 1 97.38 278 ILE B CA 1
ATOM 5383 C C . ILE B 1 278 ? -4.316 43.906 26.781 1 97.38 278 ILE B C 1
ATOM 5385 O O . ILE B 1 278 ? -4.879 44.75 26.062 1 97.38 278 ILE B O 1
ATOM 5389 N N . ALA B 1 279 ? -4.422 43.875 28.078 1 95.69 279 ALA B N 1
ATOM 5390 C CA . ALA B 1 279 ? -5.293 44.812 28.797 1 95.69 279 ALA B CA 1
ATOM 5391 C C . ALA B 1 279 ? -4.723 46.219 28.766 1 95.69 279 ALA B C 1
ATOM 5393 O O . ALA B 1 279 ? -5.473 47.219 28.734 1 95.69 279 ALA B O 1
ATOM 5394 N N . SER B 1 280 ? -3.424 46.375 28.734 1 94.5 280 SER B N 1
ATOM 5395 C CA . SER B 1 280 ? -2.775 47.656 28.875 1 94.5 280 SER B CA 1
ATOM 5396 C C . SER B 1 280 ? -2.572 48.344 27.516 1 94.5 280 SER B C 1
ATOM 5398 O O . SER B 1 280 ? -2.451 49.562 27.422 1 94.5 280 SER B O 1
ATOM 5400 N N . GLU B 1 281 ? -2.498 47.562 26.422 1 93.19 281 GLU B N 1
ATOM 5401 C CA . GLU B 1 281 ? -2.283 48.094 25.078 1 93.19 281 GLU B CA 1
ATOM 5402 C C . GLU B 1 281 ? -3.521 48.844 24.578 1 93.19 281 GLU B C 1
ATOM 5404 O O . GLU B 1 281 ? -4.648 48.469 24.906 1 93.19 281 GLU B O 1
ATOM 5409 N N . PRO B 1 282 ? -3.34 49.969 23.875 1 94.44 282 PRO B N 1
ATOM 5410 C CA . PRO B 1 282 ? -4.469 50.719 23.328 1 94.44 282 PRO B CA 1
ATOM 5411 C C . PRO B 1 282 ? -5.133 50 22.141 1 94.44 282 PRO B C 1
ATOM 5413 O O . PRO B 1 282 ? -5 50.438 21 1 94.44 282 PRO B O 1
ATOM 5416 N N . LEU B 1 283 ? -5.867 48.969 22.406 1 95.06 283 LEU B N 1
ATOM 5417 C CA . LEU B 1 283 ? -6.578 48.188 21.422 1 95.06 283 LEU B CA 1
ATOM 5418 C C . LEU B 1 283 ? -8.062 48.5 21.406 1 95.06 283 LEU B C 1
ATOM 5420 O O . LEU B 1 283 ? -8.602 48.969 22.422 1 95.06 283 LEU B O 1
ATOM 5424 N N . SER B 1 284 ? -8.656 48.406 20.219 1 96.5 284 SER B N 1
ATOM 5425 C CA . SER B 1 284 ? -10.109 48.469 20.203 1 96.5 284 SER B CA 1
ATOM 5426 C C . SER B 1 284 ? -10.711 47.312 21 1 96.5 284 SER B C 1
ATOM 5428 O O . SER B 1 284 ? -10.039 46.312 21.266 1 96.5 284 SER B O 1
ATOM 5430 N N . GLU B 1 285 ? -11.922 47.469 21.406 1 95.12 285 GLU B N 1
ATOM 5431 C CA . GLU B 1 285 ? -12.602 46.406 22.172 1 95.12 285 GLU B CA 1
ATOM 5432 C C . GLU B 1 285 ? -12.641 45.094 21.406 1 95.12 285 GLU B C 1
ATOM 5434 O O . GLU B 1 285 ? -12.453 44.031 21.984 1 95.12 285 GLU B O 1
ATOM 5439 N N . GLN B 1 286 ? -12.891 45.188 20.125 1 95.5 286 GLN B N 1
ATOM 5440 C CA . GLN B 1 286 ? -12.945 44 19.297 1 95.5 286 GLN B CA 1
ATOM 5441 C C . GLN B 1 286 ? -11.594 43.312 19.219 1 95.5 286 GLN B C 1
ATOM 5443 O O . GLN B 1 286 ? -11.508 42.094 19.344 1 95.5 286 GLN B O 1
ATOM 5448 N N . GLU B 1 287 ? -10.57 44.094 19.016 1 96.69 287 GLU B N 1
ATOM 5449 C CA . GLU B 1 287 ? -9.219 43.531 18.969 1 96.69 287 GLU B CA 1
ATOM 5450 C C . GLU B 1 287 ? -8.859 42.844 20.281 1 96.69 287 GLU B C 1
ATOM 5452 O O . GLU B 1 287 ? -8.273 41.75 20.266 1 96.69 287 GLU B O 1
ATOM 5457 N N . ARG B 1 288 ? -9.195 43.5 21.344 1 97.31 288 ARG B N 1
ATOM 5458 C CA . ARG B 1 288 ? -8.898 42.969 22.672 1 97.31 288 ARG B CA 1
ATOM 5459 C C . ARG B 1 288 ? -9.57 41.625 22.875 1 97.31 288 ARG B C 1
ATOM 5461 O O . ARG B 1 288 ? -8.945 40.688 23.375 1 97.31 288 ARG B O 1
ATOM 5468 N N . LEU B 1 289 ? -10.797 41.531 22.469 1 97.12 289 LEU B N 1
ATOM 5469 C CA . LEU B 1 289 ? -11.547 40.281 22.609 1 97.12 289 LEU B CA 1
ATOM 5470 C C . LEU B 1 289 ? -10.898 39.156 21.797 1 97.12 289 LEU B C 1
ATOM 5472 O O . LEU B 1 289 ? -10.859 38 22.25 1 97.12 289 LEU B O 1
ATOM 5476 N N . ILE B 1 290 ? -10.445 39.469 20.609 1 97.44 290 ILE B N 1
ATOM 5477 C CA . ILE B 1 290 ? -9.836 38.469 19.734 1 97.44 290 ILE B CA 1
ATOM 5478 C C . ILE B 1 290 ? -8.531 37.969 20.344 1 97.44 290 ILE B C 1
ATOM 5480 O O . ILE B 1 290 ? -8.273 36.781 20.359 1 97.44 290 ILE B O 1
ATOM 5484 N N . TYR B 1 291 ? -7.699 38.844 20.859 1 98.12 291 TYR B N 1
ATOM 5485 C CA . TYR B 1 291 ? -6.445 38.469 21.5 1 98.12 291 TYR B CA 1
ATOM 5486 C C . TYR B 1 291 ? -6.699 37.656 22.75 1 98.12 291 TYR B C 1
ATOM 5488 O O . TYR B 1 291 ? -5.98 36.688 23.047 1 98.12 291 TYR B O 1
ATOM 5496 N N . GLN B 1 292 ? -7.676 38.062 23.5 1 97.94 292 GLN B N 1
ATOM 5497 C CA . GLN B 1 292 ? -8.016 37.344 24.719 1 97.94 292 GLN B CA 1
ATOM 5498 C C . GLN B 1 292 ? -8.461 35.906 24.391 1 97.94 292 GLN B C 1
ATOM 5500 O O . GLN B 1 292 ? -8.039 34.969 25.062 1 97.94 292 GLN B O 1
ATOM 5505 N N . GLN B 1 293 ? -9.273 35.812 23.422 1 97.75 293 GLN B N 1
ATOM 5506 C CA . GLN B 1 293 ? -9.734 34.5 23 1 97.75 293 GLN B CA 1
ATOM 5507 C C . GLN B 1 293 ? -8.562 33.656 22.531 1 97.75 293 GLN B C 1
ATOM 5509 O O . GLN B 1 293 ? -8.484 32.469 22.859 1 97.75 293 GLN B O 1
ATOM 5514 N N . ALA B 1 294 ? -7.719 34.188 21.719 1 98.12 294 ALA B N 1
ATOM 5515 C CA . ALA B 1 294 ? -6.547 33.469 21.234 1 98.12 294 ALA B CA 1
ATOM 5516 C C . ALA B 1 294 ? -5.668 33 22.391 1 98.12 294 ALA B C 1
ATOM 5518 O O . ALA B 1 294 ? -5.129 31.891 22.359 1 98.12 294 ALA B O 1
ATOM 5519 N N . THR B 1 295 ? -5.504 33.875 23.406 1 98.44 295 THR B N 1
ATOM 5520 C CA . THR B 1 295 ? -4.707 33.531 24.578 1 98.44 295 THR B CA 1
ATOM 5521 C C . THR B 1 295 ? -5.352 32.406 25.375 1 98.44 295 THR B C 1
ATOM 5523 O O . THR B 1 295 ? -4.664 31.484 25.828 1 98.44 295 THR B O 1
ATOM 5526 N N . ASP B 1 296 ? -6.621 32.5 25.547 1 97.12 296 ASP B N 1
ATOM 5527 C CA . ASP B 1 296 ? -7.352 31.469 26.266 1 97.12 296 ASP B CA 1
ATOM 5528 C C . ASP B 1 296 ? -7.215 30.125 25.562 1 97.12 296 ASP B C 1
ATOM 5530 O O . ASP B 1 296 ? -7.023 29.094 26.203 1 97.12 296 ASP B O 1
ATOM 5534 N N . CYS B 1 297 ? -7.359 30.156 24.25 1 96.12 297 CYS B N 1
ATOM 5535 C CA . CYS B 1 297 ? -7.234 28.938 23.453 1 96.12 297 CYS B CA 1
ATOM 5536 C C . CYS B 1 297 ? -5.828 28.359 23.562 1 96.12 297 CYS B C 1
ATOM 5538 O O . CYS B 1 297 ? -5.656 27.141 23.625 1 96.12 297 CYS B O 1
ATOM 5540 N N . LEU B 1 298 ? -4.848 29.203 23.516 1 97.25 298 LEU B N 1
ATOM 5541 C CA . LEU B 1 298 ? -3.463 28.766 23.656 1 97.25 298 LEU B CA 1
ATOM 5542 C C . LEU B 1 298 ? -3.248 28.078 25 1 97.25 298 LEU B C 1
ATOM 5544 O O . LEU B 1 298 ? -2.621 27.016 25.062 1 97.25 298 LEU B O 1
ATOM 5548 N N . GLU B 1 299 ? -3.742 28.672 26.031 1 95.12 299 GLU B N 1
ATOM 5549 C CA . GLU B 1 299 ? -3.635 28.094 27.375 1 95.12 299 GLU B CA 1
ATOM 5550 C C . GLU B 1 299 ? -4.32 26.734 27.438 1 95.12 299 GLU B C 1
ATOM 5552 O O . GLU B 1 299 ? -3.783 25.797 28.031 1 95.12 299 GLU B O 1
ATOM 5557 N N . LYS B 1 300 ? -5.461 26.656 26.922 1 91.12 300 LYS B N 1
ATOM 5558 C CA . LYS B 1 300 ? -6.199 25.391 26.891 1 91.12 300 LYS B CA 1
ATOM 5559 C C . LYS B 1 300 ? -5.414 24.312 26.156 1 91.12 300 LYS B C 1
ATOM 5561 O O . LYS B 1 300 ? -5.445 23.141 26.547 1 91.12 300 LYS B O 1
ATOM 5566 N N . ALA B 1 301 ? -4.801 24.688 25.047 1 90.81 301 ALA B N 1
ATOM 5567 C CA . ALA B 1 301 ? -3.986 23.734 24.297 1 90.81 301 ALA B CA 1
ATOM 5568 C C . ALA B 1 301 ? -2.834 23.203 25.141 1 90.81 301 ALA B C 1
ATOM 5570 O O . ALA B 1 301 ? -2.504 22.016 25.094 1 90.81 301 ALA B O 1
ATOM 5571 N N . PHE B 1 302 ? -2.193 24.078 25.953 1 90.5 302 PHE B N 1
ATOM 5572 C CA . PHE B 1 302 ? -1.136 23.656 26.875 1 90.5 302 PHE B CA 1
ATOM 5573 C C . PHE B 1 302 ? -1.683 22.703 27.922 1 90.5 302 PHE B C 1
ATOM 5575 O O . PHE B 1 302 ? -1.024 21.719 28.281 1 90.5 302 PHE B O 1
ATOM 5582 N N . TRP B 1 303 ? -2.822 23.031 28.406 1 85.5 303 TRP B N 1
ATOM 5583 C CA . TRP B 1 303 ? -3.434 22.172 29.406 1 85.5 303 TRP B CA 1
ATOM 5584 C C . TRP B 1 303 ? -3.703 20.781 28.844 1 85.5 303 TRP B C 1
ATOM 5586 O O . TRP B 1 303 ? -3.496 19.766 29.516 1 85.5 303 TRP B O 1
ATOM 5596 N N . ARG B 1 304 ? -4.145 20.75 27.672 1 83.12 304 ARG B N 1
ATOM 5597 C CA . ARG B 1 304 ? -4.418 19.469 27.016 1 83.12 304 ARG B CA 1
ATOM 5598 C C . ARG B 1 304 ? -3.141 18.656 26.859 1 83.12 304 ARG B C 1
ATOM 5600 O O . ARG B 1 304 ? -3.166 17.422 26.969 1 83.12 304 ARG B O 1
ATOM 5607 N N . LEU B 1 305 ? -2.076 19.312 26.484 1 83.81 305 LEU B N 1
ATOM 5608 C CA . LEU B 1 305 ? -0.79 18.641 26.312 1 83.81 305 LEU B CA 1
ATOM 5609 C C . LEU B 1 305 ? -0.299 18.062 27.641 1 83.81 305 LEU B C 1
ATOM 5611 O O . LEU B 1 305 ? 0.369 17.031 27.672 1 83.81 305 LEU B O 1
ATOM 5615 N N . GLN B 1 306 ? -0.642 18.719 28.688 1 79.75 306 GLN B N 1
ATOM 5616 C CA . GLN B 1 306 ? -0.209 18.281 30 1 79.75 306 GLN B CA 1
ATOM 5617 C C . GLN B 1 306 ? -0.953 17.016 30.438 1 79.75 306 GLN B C 1
ATOM 5619 O O . GLN B 1 306 ? -0.406 16.188 31.156 1 79.75 306 GLN B O 1
ATOM 5624 N N . VAL B 1 307 ? -2.104 16.875 30.047 1 74.88 307 VAL B N 1
ATOM 5625 C CA . VAL B 1 307 ? -2.926 15.75 30.484 1 74.88 307 VAL B CA 1
ATOM 5626 C C . VAL B 1 307 ? -2.787 14.586 29.516 1 74.88 307 VAL B C 1
ATOM 5628 O O . VAL B 1 307 ? -3.035 13.43 29.891 1 74.88 307 VAL B O 1
ATOM 5631 N N . CYS B 1 308 ? -2.438 14.875 28.359 1 70.06 308 CYS B N 1
ATOM 5632 C CA . CYS B 1 308 ? -2.344 13.82 27.359 1 70.06 308 CYS B CA 1
ATOM 5633 C C . CYS B 1 308 ? -1.115 12.945 27.594 1 70.06 308 CYS B C 1
ATOM 5635 O O . CYS B 1 308 ? -0.111 13.422 28.141 1 70.06 308 CYS B O 1
ATOM 5637 N N . GLU B 1 309 ? -1.381 11.602 27.672 1 61.53 309 GLU B N 1
ATOM 5638 C CA . GLU B 1 309 ? -0.223 10.719 27.75 1 61.53 309 GLU B CA 1
ATOM 5639 C C . GLU B 1 309 ? 0.807 11.055 26.688 1 61.53 309 GLU B C 1
ATOM 5641 O O . GLU B 1 309 ? 0.477 11.672 25.672 1 61.53 309 GLU B O 1
ATOM 5646 N N . LYS B 1 310 ? 1.961 10.695 26.641 1 59.41 310 LYS B N 1
ATOM 5647 C CA . LYS B 1 310 ? 3.09 11 25.766 1 59.41 310 LYS B CA 1
ATOM 5648 C C . LYS B 1 310 ? 2.613 11.438 24.391 1 59.41 310 LYS B C 1
ATOM 5650 O O . LYS B 1 310 ? 1.549 11.016 23.938 1 59.41 310 LYS B O 1
ATOM 5655 N N . PRO B 1 311 ? 3.297 12.594 24.031 1 58.16 311 PRO B N 1
ATOM 5656 C CA . PRO B 1 311 ? 2.963 13.195 22.734 1 58.16 311 PRO B CA 1
ATOM 5657 C C . PRO B 1 311 ? 2.723 12.156 21.641 1 58.16 311 PRO B C 1
ATOM 5659 O O . PRO B 1 311 ? 3.564 11.977 20.75 1 58.16 311 PRO B O 1
ATOM 5662 N N . ALA B 1 312 ? 1.799 11.25 21.969 1 59.19 312 ALA B N 1
ATOM 5663 C CA . ALA B 1 312 ? 1.556 10.102 21.094 1 59.19 312 ALA B CA 1
ATOM 5664 C C . ALA B 1 312 ? 0.646 10.484 19.922 1 59.19 312 ALA B C 1
ATOM 5666 O O . ALA B 1 312 ? 0.562 9.75 18.938 1 59.19 312 ALA B O 1
ATOM 5667 N N . GLN B 1 313 ? 0.068 11.734 20.047 1 71.5 313 GLN B N 1
ATOM 5668 C CA . GLN B 1 313 ? -0.79 12.141 18.938 1 71.5 313 GLN B CA 1
ATOM 5669 C C . GLN B 1 313 ? -0.375 13.5 18.391 1 71.5 313 GLN B C 1
ATOM 5671 O O . GLN B 1 313 ? -0.584 14.523 19.047 1 71.5 313 GLN B O 1
ATOM 5676 N N . CYS B 1 314 ? 0.144 13.508 17.219 1 79.56 314 CYS B N 1
ATOM 5677 C CA . CYS B 1 314 ? 0.673 14.742 16.656 1 79.56 314 CYS B CA 1
ATOM 5678 C C . CYS B 1 314 ? -0.451 15.719 16.344 1 79.56 314 CYS B C 1
ATOM 5680 O O . CYS B 1 314 ? -0.212 16.922 16.203 1 79.56 314 CYS B O 1
ATOM 5682 N N . GLY B 1 315 ? -1.646 15.219 16.375 1 82.69 315 GLY B N 1
ATOM 5683 C CA . GLY B 1 315 ? -2.781 16.078 16.078 1 82.69 315 GLY B CA 1
ATOM 5684 C C . GLY B 1 315 ? -2.967 17.188 17.094 1 82.69 315 GLY B C 1
ATOM 5685 O O . GLY B 1 315 ? -3.541 18.234 16.766 1 82.69 315 GLY B O 1
ATOM 5686 N N . ILE B 1 316 ? -2.418 17.047 18.266 1 81.94 316 ILE B N 1
ATOM 5687 C CA . ILE B 1 316 ? -2.596 18.016 19.344 1 81.94 316 ILE B CA 1
ATOM 5688 C C . ILE B 1 316 ? -1.848 19.312 19 1 81.94 316 ILE B C 1
ATOM 5690 O O . ILE B 1 316 ? -2.225 20.391 19.469 1 81.94 316 ILE B O 1
ATOM 5694 N N . ILE B 1 317 ? -0.831 19.203 18.172 1 86.25 317 ILE B N 1
ATOM 5695 C CA . ILE B 1 317 ? -0.043 20.359 17.75 1 86.25 317 ILE B CA 1
ATOM 5696 C C . ILE B 1 317 ? -0.946 21.375 17.062 1 86.25 317 ILE B C 1
ATOM 5698 O O . ILE B 1 317 ? -0.666 22.578 17.078 1 86.25 317 ILE B O 1
ATOM 5702 N N . TYR B 1 318 ? -2.059 20.906 16.625 1 89.69 318 TYR B N 1
ATOM 5703 C CA . TYR B 1 318 ? -2.873 21.766 15.781 1 89.69 318 TYR B CA 1
ATOM 5704 C C . TYR B 1 318 ? -4.082 22.297 16.547 1 89.69 318 TYR B C 1
ATOM 5706 O O . TYR B 1 318 ? -4.914 23.016 15.984 1 89.69 318 TYR B O 1
ATOM 5714 N N . MET B 1 319 ? -4.133 22.047 17.781 1 88.62 319 MET B N 1
ATOM 5715 C CA . MET B 1 319 ? -5.285 22.453 18.578 1 88.62 319 MET B CA 1
ATOM 5716 C C . MET B 1 319 ? -5.398 23.969 18.625 1 88.62 319 MET B C 1
ATOM 5718 O O . MET B 1 319 ? -6.48 24.531 18.422 1 88.62 319 MET B O 1
ATOM 5722 N N . TRP B 1 320 ? -4.27 24.625 18.875 1 94.31 320 TRP B N 1
ATOM 5723 C CA . TRP B 1 320 ? -4.324 26.078 18.984 1 94.31 320 TRP B CA 1
ATOM 5724 C C . TRP B 1 320 ? -4.645 26.703 17.625 1 94.31 320 TRP B C 1
ATOM 5726 O O . TRP B 1 320 ? -5.562 27.516 17.516 1 94.31 320 TRP B O 1
ATOM 5736 N N . PRO B 1 321 ? -3.986 26.281 16.531 1 92.44 321 PRO B N 1
ATOM 5737 C CA . PRO B 1 321 ? -4.293 26.844 15.219 1 92.44 321 PRO B CA 1
ATOM 5738 C C . PRO B 1 321 ? -5.754 26.656 14.82 1 92.44 321 PRO B C 1
ATOM 5740 O O . PRO B 1 321 ? -6.328 27.5 14.133 1 92.44 321 PRO B O 1
ATOM 5743 N N . ILE B 1 322 ? -6.301 25.625 15.25 1 88.38 322 ILE B N 1
ATOM 5744 C CA . ILE B 1 322 ? -7.668 25.312 14.844 1 88.38 322 ILE B CA 1
ATOM 5745 C C . ILE B 1 322 ? -8.656 26.078 15.719 1 88.38 322 ILE B C 1
ATOM 5747 O O . ILE B 1 322 ? -9.758 26.422 15.273 1 88.38 322 ILE B O 1
ATOM 5751 N N . SER B 1 323 ? -8.297 26.484 16.938 1 90.81 323 SER B N 1
ATOM 5752 C CA . SER B 1 323 ? -9.242 26.984 17.922 1 90.81 323 SER B CA 1
ATOM 5753 C C . SER B 1 323 ? -9.344 28.516 17.859 1 90.81 323 SER B C 1
ATOM 5755 O O . SER B 1 323 ? -10.297 29.094 18.375 1 90.81 323 SER B O 1
ATOM 5757 N N . VAL B 1 324 ? -8.367 29.188 17.328 1 93.94 324 VAL B N 1
ATOM 5758 C CA . VAL B 1 324 ? -8.367 30.656 17.312 1 93.94 324 VAL B CA 1
ATOM 5759 C C . VAL B 1 324 ? -9.375 31.172 16.297 1 93.94 324 VAL B C 1
ATOM 5761 O O . VAL B 1 324 ? -9.742 30.453 15.359 1 93.94 324 VAL B O 1
ATOM 5764 N N . ARG B 1 325 ? -9.852 32.375 16.484 1 90.62 325 ARG B N 1
ATOM 5765 C CA . ARG B 1 325 ? -10.789 33 15.57 1 90.62 325 ARG B CA 1
ATOM 5766 C C . ARG B 1 325 ? -10.102 33.406 14.273 1 90.62 325 ARG B C 1
ATOM 5768 O O . ARG B 1 325 ? -8.891 33.625 14.25 1 90.62 325 ARG B O 1
ATOM 5775 N N . ASP B 1 326 ? -10.93 33.531 13.227 1 86.88 326 ASP B N 1
ATOM 5776 C CA . ASP B 1 326 ? -10.422 33.906 11.906 1 86.88 326 ASP B CA 1
ATOM 5777 C C . ASP B 1 326 ? -9.742 35.25 11.945 1 86.88 326 ASP B C 1
ATOM 5779 O O . ASP B 1 326 ? -8.734 35.469 11.266 1 86.88 326 ASP B O 1
ATOM 5783 N N . GLU B 1 327 ? -10.281 36.125 12.695 1 91.88 327 GLU B N 1
ATOM 5784 C CA . GLU B 1 327 ? -9.742 37.469 12.789 1 91.88 327 GLU B CA 1
ATOM 5785 C C . GLU B 1 327 ? -8.328 37.469 13.359 1 91.88 327 GLU B C 1
ATOM 5787 O O . GLU B 1 327 ? -7.5 38.312 12.984 1 91.88 327 GLU B O 1
ATOM 5792 N N . PHE B 1 328 ? -8.102 36.562 14.219 1 94.94 328 PHE B N 1
ATOM 5793 C CA . PHE B 1 328 ? -6.762 36.469 14.797 1 94.94 328 PHE B CA 1
ATOM 5794 C C . PHE B 1 328 ? -5.734 36.125 13.727 1 94.94 328 PHE B C 1
ATOM 5796 O O . PHE B 1 328 ? -4.602 36.625 13.766 1 94.94 328 PHE B O 1
ATOM 5803 N N . VAL B 1 329 ? -6.098 35.25 12.812 1 90.12 329 VAL B N 1
ATOM 5804 C CA . VAL B 1 329 ? -5.203 34.906 11.727 1 90.12 329 VAL B CA 1
ATOM 5805 C C . VAL B 1 329 ? -4.844 36.125 10.906 1 90.12 329 VAL B C 1
ATOM 5807 O O . VAL B 1 329 ? -3.717 36.25 10.43 1 90.12 329 VAL B O 1
ATOM 5810 N N . GLY B 1 330 ? -5.816 37 10.766 1 89.75 330 GLY B N 1
ATOM 5811 C CA . GLY B 1 330 ? -5.527 38.281 10.141 1 89.75 330 GLY B CA 1
ATOM 5812 C C . GLY B 1 330 ? -4.473 39.094 10.875 1 89.75 330 GLY B C 1
ATOM 5813 O O . GLY B 1 330 ? -3.617 39.719 10.25 1 89.75 330 GLY B O 1
ATOM 5814 N N . PHE B 1 331 ? -4.52 39.031 12.227 1 95.75 331 PHE B N 1
ATOM 5815 C CA . PHE B 1 331 ? -3.521 39.719 13.039 1 95.75 331 PHE B CA 1
ATOM 5816 C C . PHE B 1 331 ? -2.137 39.156 12.797 1 95.75 331 PHE B C 1
ATOM 5818 O O . PHE B 1 331 ? -1.143 39.875 12.781 1 95.75 331 PHE B O 1
ATOM 5825 N N . LEU B 1 332 ? -2.09 37.844 12.633 1 94.12 332 LEU B N 1
ATOM 5826 C CA . LEU B 1 332 ? -0.819 37.156 12.367 1 94.12 332 LEU B CA 1
ATOM 5827 C C . LEU B 1 332 ? -0.277 37.562 11 1 94.12 332 LEU B C 1
ATOM 5829 O O . LEU B 1 332 ? 0.93 37.75 10.836 1 94.12 332 LEU B O 1
ATOM 5833 N N . LEU B 1 333 ? -1.154 37.656 10.047 1 88.31 333 LEU B N 1
ATOM 5834 C CA . LEU B 1 333 ? -0.77 38.062 8.703 1 88.31 333 LEU B CA 1
ATOM 5835 C C . LEU B 1 333 ? -0.146 39.469 8.719 1 88.31 333 LEU B C 1
ATOM 5837 O O . LEU B 1 333 ? 0.796 39.719 7.969 1 88.31 333 LEU B O 1
ATOM 5841 N N . ASP B 1 334 ? -0.668 40.281 9.578 1 93.25 334 ASP B N 1
ATOM 5842 C CA . ASP B 1 334 ? -0.17 41.625 9.719 1 93.25 334 ASP B CA 1
ATOM 5843 C C . ASP B 1 334 ? 1.056 41.688 10.625 1 93.25 334 ASP B C 1
ATOM 5845 O O . ASP B 1 334 ? 1.61 42.75 10.875 1 93.25 334 ASP B O 1
ATOM 5849 N N . LYS B 1 335 ? 1.462 40.594 11.125 1 94.75 335 LYS B N 1
ATOM 5850 C CA . LYS B 1 335 ? 2.594 40.469 12.039 1 94.75 335 LYS B CA 1
ATOM 5851 C C . LYS B 1 335 ? 2.418 41.406 13.242 1 94.75 335 LYS B C 1
ATOM 5853 O O . LYS B 1 335 ? 3.338 42.125 13.609 1 94.75 335 LYS B O 1
ATOM 5858 N N . SER B 1 336 ? 1.203 41.375 13.742 1 96.19 336 SER B N 1
ATOM 5859 C CA . SER B 1 336 ? 0.956 42.156 14.945 1 96.19 336 SER B CA 1
ATOM 5860 C C . SER B 1 336 ? 1.853 41.719 16.094 1 96.19 336 SER B C 1
ATOM 5862 O O . SER B 1 336 ? 2.082 40.5 16.266 1 96.19 336 SER B O 1
ATOM 5864 N N . PRO B 1 337 ? 2.359 42.656 16.875 1 96.75 337 PRO B N 1
ATOM 5865 C CA . PRO B 1 337 ? 3.295 42.281 17.938 1 96.75 337 PRO B CA 1
ATOM 5866 C C . PRO B 1 337 ? 2.697 41.281 18.938 1 96.75 337 PRO B C 1
ATOM 5868 O O . PRO B 1 337 ? 3.35 40.312 19.297 1 96.75 337 PRO B O 1
ATOM 5871 N N . ILE B 1 338 ? 1.464 41.5 19.359 1 97.69 338 ILE B N 1
ATOM 5872 C CA . ILE B 1 338 ? 0.835 40.594 20.328 1 97.69 338 ILE B CA 1
ATOM 5873 C C . ILE B 1 338 ? 0.636 39.219 19.703 1 97.69 338 ILE B C 1
ATOM 5875 O O . ILE B 1 338 ? 0.831 38.188 20.359 1 97.69 338 ILE B O 1
ATOM 5879 N N . GLY B 1 339 ? 0.198 39.25 18.438 1 97.81 339 GLY B N 1
ATOM 5880 C CA . GLY B 1 339 ? 0.081 37.969 17.719 1 97.81 339 GLY B CA 1
ATOM 5881 C C . GLY B 1 339 ? 1.38 37.188 17.688 1 97.81 339 GLY B C 1
ATOM 5882 O O . GLY B 1 339 ? 1.386 36 17.891 1 97.81 339 GLY B O 1
ATOM 5883 N N . LEU B 1 340 ? 2.438 37.875 17.391 1 97.88 340 LEU B N 1
ATOM 5884 C CA . LEU B 1 340 ? 3.756 37.25 17.328 1 97.88 340 LEU B CA 1
ATOM 5885 C C . LEU B 1 340 ? 4.18 36.719 18.688 1 97.88 340 LEU B C 1
ATOM 5887 O O . LEU B 1 340 ? 4.82 35.656 18.781 1 97.88 340 LEU B O 1
ATOM 5891 N N . ILE B 1 341 ? 3.895 37.469 19.703 1 98.31 341 ILE B N 1
ATOM 5892 C CA . ILE B 1 341 ? 4.207 37.031 21.062 1 98.31 341 ILE B CA 1
ATOM 5893 C C . ILE B 1 341 ? 3.488 35.719 21.359 1 98.31 341 ILE B C 1
ATOM 5895 O O . ILE B 1 341 ? 4.086 34.781 21.891 1 98.31 341 ILE B O 1
ATOM 5899 N N . LEU B 1 342 ? 2.211 35.656 21.047 1 98.44 342 LEU B N 1
ATOM 5900 C CA . LEU B 1 342 ? 1.446 34.438 21.25 1 98.44 342 LEU B CA 1
ATOM 5901 C C . LEU B 1 342 ? 2.01 33.281 20.406 1 98.44 342 LEU B C 1
ATOM 5903 O O . LEU B 1 342 ? 2.111 32.156 20.891 1 98.44 342 LEU B O 1
ATOM 5907 N N . LEU B 1 343 ? 2.363 33.562 19.203 1 97.88 343 LEU B N 1
ATOM 5908 C CA . LEU B 1 343 ? 2.969 32.594 18.328 1 97.88 343 LEU B CA 1
ATOM 5909 C C . LEU B 1 343 ? 4.258 32.031 18.922 1 97.88 343 LEU B C 1
ATOM 5911 O O . LEU B 1 343 ? 4.551 30.844 18.797 1 97.88 343 LEU B O 1
ATOM 5915 N N . ALA B 1 344 ? 5.023 32.875 19.516 1 97.81 344 ALA B N 1
ATOM 5916 C CA . ALA B 1 344 ? 6.266 32.469 20.156 1 97.81 344 ALA B CA 1
ATOM 5917 C C . ALA B 1 344 ? 5.996 31.422 21.234 1 97.81 344 ALA B C 1
ATOM 5919 O O . ALA B 1 344 ? 6.766 30.469 21.406 1 97.81 344 ALA B O 1
ATOM 5920 N N . GLN B 1 345 ? 4.898 31.609 22.031 1 97.44 345 GLN B N 1
ATOM 5921 C CA . GLN B 1 345 ? 4.574 30.625 23.047 1 97.44 345 GLN B CA 1
ATOM 5922 C C . GLN B 1 345 ? 4.211 29.281 22.422 1 97.44 345 GLN B C 1
ATOM 5924 O O . GLN B 1 345 ? 4.543 28.234 22.969 1 97.44 345 GLN B O 1
ATOM 5929 N N . TYR B 1 346 ? 3.516 29.328 21.344 1 96.62 346 TYR B N 1
ATOM 5930 C CA . TYR B 1 346 ? 3.102 28.141 20.609 1 96.62 346 TYR B CA 1
ATOM 5931 C C . TYR B 1 346 ? 4.309 27.297 20.203 1 96.62 346 TYR B C 1
ATOM 5933 O O . TYR B 1 346 ? 4.211 26.078 20.078 1 96.62 346 TYR B O 1
ATOM 5941 N N . CYS B 1 347 ? 5.48 27.922 20.031 1 95.44 347 CYS B N 1
ATOM 5942 C CA . CYS B 1 347 ? 6.703 27.219 19.656 1 95.44 347 CYS B CA 1
ATOM 5943 C C . CYS B 1 347 ? 7.07 26.172 20.703 1 95.44 347 CYS B C 1
ATOM 5945 O O . CYS B 1 347 ? 7.66 25.141 20.391 1 95.44 347 CYS B O 1
ATOM 5947 N N . ALA B 1 348 ? 6.707 26.438 21.953 1 93.31 348 ALA B N 1
ATOM 5948 C CA . ALA B 1 348 ? 6.965 25.469 23.016 1 93.31 348 ALA B CA 1
ATOM 5949 C C . ALA B 1 348 ? 6.176 24.172 22.781 1 93.31 348 ALA B C 1
ATOM 5951 O O . ALA B 1 348 ? 6.656 23.078 23.094 1 93.31 348 ALA B O 1
ATOM 5952 N N . GLN B 1 349 ? 4.961 24.328 22.281 1 91.56 349 GLN B N 1
ATOM 5953 C CA . GLN B 1 349 ? 4.168 23.156 21.938 1 91.56 349 GLN B CA 1
ATOM 5954 C C . GLN B 1 349 ? 4.801 22.375 20.797 1 91.56 349 GLN B C 1
ATOM 5956 O O . GLN B 1 349 ? 4.902 21.141 20.844 1 91.56 349 GLN B O 1
ATOM 5961 N N . LEU B 1 350 ? 5.211 23.094 19.75 1 91.81 350 LEU B N 1
ATOM 5962 C CA . LEU B 1 350 ? 5.867 22.469 18.609 1 91.81 350 LEU B CA 1
ATOM 5963 C C . LEU B 1 350 ? 7.113 21.719 19.047 1 91.81 350 LEU B C 1
ATOM 5965 O O . LEU B 1 350 ? 7.398 20.625 18.547 1 91.81 350 LEU B O 1
ATOM 5969 N N . TYR B 1 351 ? 7.809 22.266 19.953 1 92.12 351 TYR B N 1
ATOM 5970 C CA . TYR B 1 351 ? 9.062 21.688 20.422 1 92.12 351 TYR B CA 1
ATOM 5971 C C . TYR B 1 351 ? 8.836 20.312 21.031 1 92.12 351 TYR B C 1
ATOM 5973 O O . TYR B 1 351 ? 9.688 19.422 20.906 1 92.12 351 TYR B O 1
ATOM 5981 N N . LEU B 1 352 ? 7.715 20.141 21.688 1 88.75 352 LEU B N 1
ATOM 5982 C CA . LEU B 1 352 ? 7.406 18.859 22.328 1 88.75 352 LEU B CA 1
ATOM 5983 C C . LEU B 1 352 ? 7.285 17.75 21.281 1 88.75 352 LEU B C 1
ATOM 5985 O O . LEU B 1 352 ? 7.43 16.578 21.594 1 88.75 352 LEU B O 1
ATOM 5989 N N . PHE B 1 353 ? 7.055 18.125 20.109 1 89.69 353 PHE B N 1
ATOM 5990 C CA . PHE B 1 353 ? 6.809 17.141 19.062 1 89.69 353 PHE B CA 1
ATOM 5991 C C . PHE B 1 353 ? 7.965 17.109 18.078 1 89.69 353 PHE B C 1
ATOM 5993 O O . PHE B 1 353 ? 7.793 16.672 16.938 1 89.69 353 PHE B O 1
ATOM 6000 N N . ARG B 1 354 ? 9.109 17.516 18.422 1 90.56 354 ARG B N 1
ATOM 6001 C CA . ARG B 1 354 ? 10.281 17.625 17.547 1 90.56 354 ARG B CA 1
ATOM 6002 C C . ARG B 1 354 ? 10.711 16.25 17.047 1 90.56 354 ARG B C 1
ATOM 6004 O O . ARG B 1 354 ? 11.453 16.156 16.062 1 90.56 354 ARG B O 1
ATOM 6011 N N . GLY B 1 355 ? 10.203 15.195 17.688 1 89.12 355 GLY B N 1
ATOM 6012 C CA . GLY B 1 355 ? 10.547 13.852 17.266 1 89.12 355 GLY B CA 1
ATOM 6013 C C . GLY B 1 355 ? 9.867 13.438 15.969 1 89.12 355 GLY B C 1
ATOM 6014 O O . GLY B 1 355 ? 10.289 12.477 15.32 1 89.12 355 GLY B O 1
ATOM 6015 N N . TYR B 1 356 ? 8.852 14.094 15.633 1 92.31 356 TYR B N 1
ATOM 6016 C CA . TYR B 1 356 ? 8.195 13.836 14.352 1 92.31 356 TYR B CA 1
ATOM 6017 C C . TYR B 1 356 ? 8.984 14.445 13.203 1 92.31 356 TYR B C 1
ATOM 6019 O O . TYR B 1 356 ? 9.422 15.594 13.281 1 92.31 356 TYR B O 1
ATOM 6027 N N . TRP B 1 357 ? 9.164 13.727 12.078 1 93.88 357 TRP B N 1
ATOM 6028 C CA . TRP B 1 357 ? 10.039 14.133 10.977 1 93.88 357 TRP B CA 1
ATOM 6029 C C . TRP B 1 357 ? 9.555 15.43 10.344 1 93.88 357 TRP B C 1
ATOM 6031 O O . TRP B 1 357 ? 10.344 16.172 9.75 1 93.88 357 TRP B O 1
ATOM 6041 N N . PHE B 1 358 ? 8.281 15.781 10.531 1 93 358 PHE B N 1
ATOM 6042 C CA . PHE B 1 358 ? 7.746 16.969 9.875 1 93 358 PHE B CA 1
ATOM 6043 C C . PHE B 1 358 ? 7.766 18.172 10.812 1 93 358 PHE B C 1
ATOM 6045 O O . PHE B 1 358 ? 7.383 19.266 10.422 1 93 358 PHE B O 1
ATOM 6052 N N . VAL B 1 359 ? 8.164 18.094 12.039 1 91.94 359 VAL B N 1
ATOM 6053 C CA . VAL B 1 359 ? 8.273 19.188 12.984 1 91.94 359 VAL B CA 1
ATOM 6054 C C . VAL B 1 359 ? 9.742 19.547 13.203 1 91.94 359 VAL B C 1
ATOM 6056 O O . VAL B 1 359 ? 10.172 20.672 12.891 1 91.94 359 VAL B O 1
ATOM 6059 N N . GLU B 1 360 ? 10.523 18.594 13.688 1 90.38 360 GLU B N 1
ATOM 6060 C CA . GLU B 1 360 ? 11.961 18.688 13.914 1 90.38 360 GLU B CA 1
ATOM 6061 C C . GLU B 1 360 ? 12.352 20.047 14.477 1 90.38 360 GLU B C 1
ATOM 6063 O O . GLU B 1 360 ? 11.898 20.438 15.555 1 90.38 360 GLU B O 1
ATOM 6068 N N . ASP B 1 361 ? 12.984 20.953 13.633 1 89.19 361 ASP B N 1
ATOM 6069 C CA . ASP B 1 361 ? 13.555 22.203 14.125 1 89.19 361 ASP B CA 1
ATOM 6070 C C . ASP B 1 361 ? 12.609 23.375 13.859 1 89.19 361 ASP B C 1
ATOM 6072 O O . ASP B 1 361 ? 13.016 24.547 13.953 1 89.19 361 ASP B O 1
ATOM 6076 N N . ARG B 1 362 ? 11.391 23.062 13.641 1 89.5 362 ARG B N 1
ATOM 6077 C CA . ARG B 1 362 ? 10.43 24.109 13.273 1 89.5 362 ARG B CA 1
ATOM 6078 C C . ARG B 1 362 ? 10.242 25.094 14.414 1 89.5 362 ARG B C 1
ATOM 6080 O O . ARG B 1 362 ? 9.992 26.281 14.188 1 89.5 362 ARG B O 1
ATOM 6087 N N . SER B 1 363 ? 10.273 24.578 15.625 1 92.44 363 SER B N 1
ATOM 6088 C CA . SER B 1 363 ? 10.125 25.453 16.781 1 92.44 363 SER B CA 1
ATOM 6089 C C . SER B 1 363 ? 11.219 26.5 16.812 1 92.44 363 SER B C 1
ATOM 6091 O O . SER B 1 363 ? 10.938 27.703 16.969 1 92.44 363 SER B O 1
ATOM 6093 N N . HIS B 1 364 ? 12.414 26.141 16.594 1 92.44 364 HIS B N 1
ATOM 6094 C CA . HIS B 1 364 ? 13.555 27.047 16.641 1 92.44 364 HIS B CA 1
ATOM 6095 C C . HIS B 1 364 ? 13.516 28.016 15.453 1 92.44 364 HIS B C 1
ATOM 6097 O O . HIS B 1 364 ? 13.797 29.203 15.617 1 92.44 364 HIS B O 1
ATOM 6103 N N . GLU B 1 365 ? 13.18 27.5 14.359 1 92.06 365 GLU B N 1
ATOM 6104 C CA . GLU B 1 365 ? 13.094 28.344 13.172 1 92.06 365 GLU B CA 1
ATOM 6105 C C . GLU B 1 365 ? 12.016 29.422 13.336 1 92.06 365 GLU B C 1
ATOM 6107 O O . GLU B 1 365 ? 12.234 30.578 12.977 1 92.06 365 GLU B O 1
ATOM 6112 N N . LEU B 1 366 ? 10.953 28.969 13.82 1 93.56 366 LEU B N 1
ATOM 6113 C CA . LEU B 1 366 ? 9.844 29.891 14.008 1 93.56 366 LEU B CA 1
ATOM 6114 C C . LEU B 1 366 ? 10.18 30.938 15.078 1 93.56 366 LEU B C 1
ATOM 6116 O O . LEU B 1 366 ? 9.875 32.125 14.914 1 93.56 366 LEU B O 1
ATOM 6120 N N . LEU B 1 367 ? 10.797 30.547 16.172 1 95.31 367 LEU B N 1
ATOM 6121 C CA . LEU B 1 367 ? 11.195 31.484 17.219 1 95.31 367 LEU B CA 1
ATOM 6122 C C . LEU B 1 367 ? 12.18 32.531 16.688 1 95.31 367 LEU B C 1
ATOM 6124 O O . LEU B 1 367 ? 12.102 33.688 17.047 1 95.31 367 LEU B O 1
ATOM 6128 N N . SER B 1 368 ? 13.031 32.062 15.852 1 94.38 368 SER B N 1
ATOM 6129 C CA . SER B 1 368 ? 13.992 32.969 15.234 1 94.38 368 SER B CA 1
ATOM 6130 C C . SER B 1 368 ? 13.289 33.969 14.32 1 94.38 368 SER B C 1
ATOM 6132 O O . SER B 1 368 ? 13.648 35.156 14.297 1 94.38 368 SER B O 1
ATOM 6134 N N . ALA B 1 369 ? 12.359 33.469 13.594 1 94.06 369 ALA B N 1
ATOM 6135 C CA . ALA B 1 369 ? 11.602 34.344 12.688 1 94.06 369 ALA B CA 1
ATOM 6136 C C . ALA B 1 369 ? 10.781 35.375 13.469 1 94.06 369 ALA B C 1
ATOM 6138 O O . ALA B 1 369 ? 10.68 36.531 13.062 1 94.06 369 ALA B O 1
ATOM 6139 N N . VAL B 1 370 ? 10.164 34.938 14.531 1 96.5 370 VAL B N 1
ATOM 6140 C CA . VAL B 1 370 ? 9.391 35.812 15.383 1 96.5 370 VAL B CA 1
ATOM 6141 C C . VAL B 1 370 ? 10.312 36.875 15.992 1 96.5 370 VAL B C 1
ATOM 6143 O O . VAL B 1 370 ? 9.961 38.062 16.062 1 96.5 370 VAL B O 1
ATOM 6146 N N . ALA B 1 371 ? 11.469 36.469 16.438 1 95.94 371 ALA B N 1
ATOM 6147 C CA . ALA B 1 371 ? 12.445 37.375 17.031 1 95.94 371 ALA B CA 1
ATOM 6148 C C . ALA B 1 371 ? 12.844 38.469 16.031 1 95.94 371 ALA B C 1
ATOM 6150 O O . ALA B 1 371 ? 13.047 39.625 16.422 1 95.94 371 ALA B O 1
ATOM 6151 N N . ALA B 1 372 ? 12.938 38.125 14.82 1 94.75 372 ALA B N 1
ATOM 6152 C CA . ALA B 1 372 ? 13.344 39.062 13.773 1 94.75 372 ALA B CA 1
ATOM 6153 C C . ALA B 1 372 ? 12.211 40.062 13.461 1 94.75 372 ALA B C 1
ATOM 6155 O O . ALA B 1 372 ? 12.469 41.188 13.086 1 94.75 372 ALA B O 1
ATOM 6156 N N . ALA B 1 373 ? 10.992 39.625 13.688 1 94.88 373 ALA B N 1
ATOM 6157 C CA . ALA B 1 373 ? 9.844 40.438 13.297 1 94.88 373 ALA B CA 1
ATOM 6158 C C . ALA B 1 373 ? 9.336 41.281 14.469 1 94.88 373 ALA B C 1
ATOM 6160 O O . ALA B 1 373 ? 8.68 42.312 14.266 1 94.88 373 ALA B O 1
ATOM 6161 N N . LEU B 1 374 ? 9.656 40.875 15.656 1 96.25 374 LEU B N 1
ATOM 6162 C CA . LEU B 1 374 ? 9.156 41.531 16.859 1 96.25 374 LEU B CA 1
ATOM 6163 C C . LEU B 1 374 ? 9.984 42.781 17.203 1 96.25 374 LEU B C 1
ATOM 6165 O O . LEU B 1 374 ? 11.219 42.75 17.125 1 96.25 374 LEU B O 1
ATOM 6169 N N . PRO B 1 375 ? 9.312 43.906 17.5 1 94.44 375 PRO B N 1
ATOM 6170 C CA . PRO B 1 375 ? 10.062 45.062 17.984 1 94.44 375 PRO B CA 1
ATOM 6171 C C . PRO B 1 375 ? 10.969 44.719 19.172 1 94.44 375 PRO B C 1
ATOM 6173 O O . PRO B 1 375 ? 10.578 43.938 20.047 1 94.44 375 PRO B O 1
ATOM 6176 N N . SER B 1 376 ? 12.094 45.344 19.25 1 93.88 376 SER B N 1
ATOM 6177 C CA . SER B 1 376 ? 13.125 45.062 20.234 1 93.88 376 SER B CA 1
ATOM 6178 C C . SER B 1 376 ? 12.602 45.219 21.656 1 93.88 376 SER B C 1
ATOM 6180 O O . SER B 1 376 ? 12.992 44.5 22.562 1 93.88 376 SER B O 1
ATOM 6182 N N . ARG B 1 377 ? 11.695 46.156 21.859 1 93.81 377 ARG B N 1
ATOM 6183 C CA . ARG B 1 377 ? 11.172 46.438 23.188 1 93.81 377 ARG B CA 1
ATOM 6184 C C . ARG B 1 377 ? 10.367 45.281 23.734 1 93.81 377 ARG B C 1
ATOM 6186 O O . ARG B 1 377 ? 10.164 45.156 24.938 1 93.81 377 ARG B O 1
ATOM 6193 N N . LEU B 1 378 ? 9.953 44.438 22.828 1 96.19 378 LEU B N 1
ATOM 6194 C CA . LEU B 1 378 ? 9.094 43.344 23.234 1 96.19 378 LEU B CA 1
ATOM 6195 C C . LEU B 1 378 ? 9.859 42.031 23.203 1 96.19 378 LEU B C 1
ATOM 6197 O O . LEU B 1 378 ? 9.273 40.938 23.375 1 96.19 378 LEU B O 1
ATOM 6201 N N . ALA B 1 379 ? 11.188 42 23.094 1 95.81 379 ALA B N 1
ATOM 6202 C CA . ALA B 1 379 ? 12.031 40.812 22.938 1 95.81 379 ALA B CA 1
ATOM 6203 C C . ALA B 1 379 ? 11.977 39.906 24.172 1 95.81 379 ALA B C 1
ATOM 6205 O O . ALA B 1 379 ? 12.133 38.688 24.094 1 95.81 379 ALA B O 1
ATOM 6206 N N . HIS B 1 380 ? 11.75 40.531 25.328 1 95.75 380 HIS B N 1
ATOM 6207 C CA . HIS B 1 380 ? 11.75 39.781 26.578 1 95.75 380 HIS B CA 1
ATOM 6208 C C . HIS B 1 380 ? 10.609 38.75 26.625 1 95.75 380 HIS B C 1
ATOM 6210 O O . HIS B 1 380 ? 10.656 37.781 27.391 1 95.75 380 HIS B O 1
ATOM 6216 N N . TRP B 1 381 ? 9.57 38.938 25.797 1 96.62 381 TRP B N 1
ATOM 6217 C CA . TRP B 1 381 ? 8.438 38.031 25.734 1 96.62 381 TRP B CA 1
ATOM 6218 C C . TRP B 1 381 ? 8.859 36.688 25.125 1 96.62 381 TRP B C 1
ATOM 6220 O O . TRP B 1 381 ? 8.125 35.688 25.234 1 96.62 381 TRP B O 1
ATOM 6230 N N . LEU B 1 382 ? 10.031 36.594 24.531 1 97 382 LEU B N 1
ATOM 6231 C CA . LEU B 1 382 ? 10.531 35.375 23.891 1 97 382 LEU B CA 1
ATOM 6232 C C . LEU B 1 382 ? 11.391 34.594 24.859 1 97 382 LEU B C 1
ATOM 6234 O O . LEU B 1 382 ? 11.75 33.438 24.578 1 97 382 LEU B O 1
ATOM 6238 N N . ASP B 1 383 ? 11.672 35.094 26.016 1 95.38 383 ASP B N 1
ATOM 6239 C CA . ASP B 1 383 ? 12.586 34.469 26.953 1 95.38 383 ASP B CA 1
ATOM 6240 C C . ASP B 1 383 ? 12.055 33.094 27.406 1 95.38 383 ASP B C 1
ATOM 6242 O O . ASP B 1 383 ? 12.781 32.094 27.375 1 95.38 383 ASP B O 1
ATOM 6246 N N . TRP B 1 384 ? 10.828 33.062 27.812 1 95.5 384 TRP B N 1
ATOM 6247 C CA . TRP B 1 384 ? 10.258 31.812 28.328 1 95.5 384 TRP B CA 1
ATOM 6248 C C . TRP B 1 384 ? 10.281 30.719 27.266 1 95.5 384 TRP B C 1
ATOM 6250 O O . TRP B 1 384 ? 10.781 29.625 27.516 1 95.5 384 TRP B O 1
ATOM 6260 N N . PRO B 1 385 ? 9.664 30.984 26.047 1 95.94 385 PRO B N 1
ATOM 6261 C CA . PRO B 1 385 ? 9.688 29.922 25.047 1 95.94 385 PRO B CA 1
ATOM 6262 C C . PRO B 1 385 ? 11.109 29.531 24.641 1 95.94 385 PRO B C 1
ATOM 6264 O O . PRO B 1 385 ? 11.367 28.359 24.344 1 95.94 385 PRO B O 1
ATOM 6267 N N . ARG B 1 386 ? 12.031 30.469 24.609 1 94.5 386 ARG B N 1
ATOM 6268 C CA . ARG B 1 386 ? 13.422 30.141 24.281 1 94.5 386 ARG B CA 1
ATOM 6269 C C . ARG B 1 386 ? 14.023 29.219 25.344 1 94.5 386 ARG B C 1
ATOM 6271 O O . ARG B 1 386 ? 14.727 28.266 25.016 1 94.5 386 ARG B O 1
ATOM 6278 N N . GLN B 1 387 ? 13.797 29.578 26.531 1 92.19 387 GLN B N 1
ATOM 6279 C CA . GLN B 1 387 ? 14.312 28.766 27.641 1 92.19 387 GLN B CA 1
ATOM 6280 C C . GLN B 1 387 ? 13.734 27.344 27.594 1 92.19 387 GLN B C 1
ATOM 6282 O O . GLN B 1 387 ? 14.453 26.375 27.797 1 92.19 387 GLN B O 1
ATOM 6287 N N . PHE B 1 388 ? 12.484 27.297 27.391 1 91.69 388 PHE B N 1
ATOM 6288 C CA . PHE B 1 388 ? 11.828 26 27.328 1 91.69 388 PHE B CA 1
ATOM 6289 C C . PHE B 1 388 ? 12.391 25.172 26.188 1 91.69 388 PHE B C 1
ATOM 6291 O O . PHE B 1 388 ? 12.656 23.969 26.359 1 91.69 388 PHE B O 1
ATOM 6298 N N . CYS B 1 389 ? 12.547 25.719 25 1 90.94 389 CYS B N 1
ATOM 6299 C CA . CYS B 1 389 ? 12.984 25.016 23.812 1 90.94 389 CYS B CA 1
ATOM 6300 C C . CYS B 1 389 ? 14.469 24.672 23.891 1 90.94 389 CYS B C 1
ATOM 6302 O O . CYS B 1 389 ? 14.945 23.797 23.172 1 90.94 389 CYS B O 1
ATOM 6304 N N . SER B 1 390 ? 15.242 25.359 24.656 1 84.5 390 SER B N 1
ATOM 6305 C CA . SER B 1 390 ? 16.672 25.109 24.797 1 84.5 390 SER B CA 1
ATOM 6306 C C . SER B 1 390 ? 16.938 24.031 25.844 1 84.5 390 SER B C 1
ATOM 6308 O O . SER B 1 390 ? 18 23.422 25.859 1 84.5 390 SER B O 1
ATOM 6310 N N . SER B 1 391 ? 16.094 23.953 26.859 1 69.75 391 SER B N 1
ATOM 6311 C CA . SER B 1 391 ? 16.359 23.062 27.984 1 69.75 391 SER B CA 1
ATOM 6312 C C . SER B 1 391 ? 16.438 21.609 27.531 1 69.75 391 SER B C 1
ATOM 6314 O O . SER B 1 391 ? 17.016 20.766 28.219 1 69.75 391 SER B O 1
ATOM 6316 N N . GLY B 1 392 ? 16.359 21.266 26.156 1 61.5 392 GLY B N 1
ATOM 6317 C CA . GLY B 1 392 ? 16.5 19.906 25.641 1 61.5 392 GLY B CA 1
ATOM 6318 C C . GLY B 1 392 ? 15.594 18.906 26.328 1 61.5 392 GLY B C 1
ATOM 6319 O O . GLY B 1 392 ? 15.297 17.844 25.781 1 61.5 392 GLY B O 1
ATOM 6320 N N . THR B 1 393 ? 15.586 18.812 27.797 1 54.62 393 THR B N 1
ATOM 6321 C CA . THR B 1 393 ? 14.906 17.781 28.547 1 54.62 393 THR B CA 1
ATOM 6322 C C . THR B 1 393 ? 13.398 17.984 28.531 1 54.62 393 THR B C 1
ATOM 6324 O O . THR B 1 393 ? 12.922 19.078 28.844 1 54.62 393 THR B O 1
ATOM 6327 N N . LEU B 1 394 ? 12.75 17.156 27.688 1 53.97 394 LEU B N 1
ATOM 6328 C CA . LEU B 1 394 ? 11.305 17.141 27.875 1 53.97 394 LEU B CA 1
ATOM 6329 C C . LEU B 1 394 ? 10.945 16.984 29.344 1 53.97 394 LEU B C 1
ATOM 6331 O O . LEU B 1 394 ? 11.617 16.25 30.078 1 53.97 394 LEU B O 1
ATOM 6335 N N . PRO B 1 395 ? 10.297 17.875 29.859 1 44.25 395 PRO B N 1
ATOM 6336 C CA . PRO B 1 395 ? 10.016 17.625 31.281 1 44.25 395 PRO B CA 1
ATOM 6337 C C . PRO B 1 395 ? 9.648 16.172 31.562 1 44.25 395 PRO B C 1
ATOM 6339 O O . PRO B 1 395 ? 8.992 15.523 30.734 1 44.25 395 PRO B O 1
ATOM 6342 N N . GLU B 1 396 ? 10.516 15.352 32.375 1 40.75 396 GLU B N 1
ATOM 6343 C CA . GLU B 1 396 ? 10.172 14.023 32.875 1 40.75 396 GLU B CA 1
ATOM 6344 C C . GLU B 1 396 ? 8.734 13.984 33.406 1 40.75 396 GLU B C 1
ATOM 6346 O O . GLU B 1 396 ? 8.258 14.969 33.969 1 40.75 396 GLU B O 1
#

Nearest PDB structures (foldseek):
  7vpu-assembly1_B  TM=6.809E-01  e=7.474E-05  Lachancea thermotolerans CBS 6340
  7vpu-assembly2_D  TM=6.797E-01  e=9.941E-05  Lachancea thermotolerans CBS 6340
  4n9n-assembly1_B  TM=5.415E-01  e=6.470E-02  Saccharomyces cerevisiae S288C
  7vpu-assembly1_B  TM=6.810E-01  e=7.072E-05  Lachancea thermotolerans CBS 6340
  7vpu-assembly2_D  TM=6.799E-01  e=9.800E-05  Lachancea thermotolerans CBS 6340

Radius of gyration: 33.93 Å; Cα contacts (8 Å, |Δi|>4): 968; chains: 2; bounding box: 82×103×98 Å

Solvent-accessible surface area (backbone atoms only — not comparable to full-atom values): 43814 Å² total; per-residue (Å²): 128,82,76,74,79,78,80,70,75,49,90,70,34,30,56,59,31,60,73,65,73,44,78,35,78,55,43,94,65,20,64,68,25,61,75,66,72,43,82,54,41,65,81,75,71,76,72,75,79,70,83,68,83,75,77,73,88,67,73,83,70,79,72,73,68,60,62,49,70,65,37,52,48,47,49,50,51,48,23,51,59,25,30,76,62,29,89,73,92,59,96,44,49,86,57,44,37,52,26,30,42,46,20,58,76,46,49,27,52,66,60,28,75,40,66,70,45,20,44,32,54,46,50,48,49,52,58,53,19,72,82,31,63,34,33,41,23,34,53,37,12,48,21,19,41,47,44,18,67,74,35,63,93,45,25,69,62,25,40,34,50,13,26,32,26,36,18,57,12,40,56,51,41,60,60,49,59,62,62,73,44,88,85,47,39,54,50,52,49,51,35,48,54,45,50,50,50,39,59,51,47,46,68,46,69,65,68,88,29,47,54,58,53,46,53,51,45,45,36,35,54,36,49,58,55,57,51,40,58,92,46,42,66,59,39,51,71,40,86,53,23,65,76,45,56,74,70,70,64,57,81,67,58,80,81,65,93,66,83,91,35,51,61,65,88,64,45,68,61,52,52,51,49,49,53,50,49,57,69,69,47,97,59,56,72,68,56,41,51,46,52,49,49,38,49,51,36,43,52,50,42,52,46,38,55,24,70,35,68,69,91,38,52,62,70,62,70,46,45,38,52,52,64,39,55,73,68,47,54,54,36,47,75,67,57,33,62,68,45,42,48,53,50,37,50,49,27,42,57,42,43,70,43,29,85,36,90,35,39,40,64,46,26,60,48,33,44,51,44,42,59,72,66,40,58,76,92,58,51,72,69,44,48,63,33,49,50,59,60,64,60,74,63,68,59,110,128,81,77,77,81,77,80,73,75,49,90,68,35,30,56,56,31,60,72,66,72,43,79,34,78,55,42,94,63,20,64,68,24,60,72,64,71,43,82,54,42,66,83,76,71,76,72,76,81,71,82,68,84,76,76,74,87,66,74,86,69,80,72,74,67,59,63,49,70,63,35,52,48,48,49,51,51,50,22,51,60,25,32,75,62,28,90,72,91,59,95,44,50,86,58,44,38,52,26,30,42,46,20,58,76,45,50,28,52,67,60,29,75,41,66,69,46,20,44,30,53,45,50,48,50,51,58,54,19,70,81,32,65,34,34,40,22,35,52,37,12,48,19,19,42,47,44,19,67,76,36,63,94,47,26,70,62,24,40,34,50,12,25,33,26,37,16,56,12,40,57,50,41,60,60,50,58,60,62,72,43,88,86,47,40,55,50,52,48,50,34,47,53,44,49,49,52,37,60,52,47,46,69,46,67,65,68,88,29,48,54,58,55,45,52,51,47,45,36,37,54,35,48,59,54,58,52,38,57,90,47,43,67,60,39,52,70,40,85,51,23,66,78,46,57,73,70,71,63,59,81,68,58,80,82,65,93,66,83,91,36,52,61,68,88,63,45,69,60,52,52,51,51,50,53,49,48,56,69,71,46,98,58,56,71,67,56,42,52,44,52,51,48,37,51,54,37,43,51,50,41,53,47,40,54,24,69,37,68,70,90,38,53,63,70,62,70,45,45,38,52,54,62,41,56,72,66,48,53,52,37,48,75,67,56,33,63,69,45,42,47,53,52,37,50,50,27,40,57,42,42,71,44,29,84,36,90,36,40,40,65,48,26,60,47,35,45,52,43,41,58,72,68,41,58,76,89,56,52,72,69,44,48,63,33,49,50,61,60,63,59,76,63,67,59,109